Protein AF-0000000076384650 (afdb_homodimer)

Secondary structure (DSSP, 8-state):
------------TT--SS-TT--TT---EEEEEEE-STTT-HHHHHHHHHHHHHHHHHHT-STTS-EEEEEEESSS-EEEE-TTT--SHHHHHHHHHT-----S---HHHHHHHIIIIISSGGGT--TTSPEEEEEEEES--SS--HHHHHHHHHTTEEEEEEEESPPPGGGGGG-S-TTHHHHHSSS-SSTTEEEES-GGGGGGGHHHHHHHHT-GGG-GGG--TTTSEEEEEEEE--TTT-HHHHHHHHHHHHHHHHTS--SSSS-EEEEEEESSSEEEEE-TTT--SHHHHHHHHHTPPP------HHHHHHHIIIIIGGG--S-PEEEEEEEESS--SS--HHHHHHHHHTTEEEEEEEETT--HHHHHHHSPSSHHHHEEEESSGGGGGGGHHHHHHHHHHHHHHHH-/------------TT--SS-TT--TT---EEEEEEE-STTT-HHHHHHHHHHHHHHHHHHT-STTS-EEEEEEESSS-EEEE-TTT--SHHHHHHHHHT-----S---HHHHHHHIIIIISSGGGT--TTSPEEEEEEEES--SS--HHHHHHHHHTTEEEEEEEESPPPGGGGGG-S-TTHHHHHSSS-SSTTEEEES-GGGGGGGHHHHHHHHT-GGG-GGG--TTTSEEEEEEEE--TTT-HHHHHHHHHHHHHHHHTS--SSSS-EEEEEEESSSEEEEE-TTT--SHHHHHHHHHTPPP------HHHHHHHHHHHTGGG--S-PEEEEEEEESS--SS--HHHHHHHHHTTEEEEEEEETT--HHHHHHHSPSSHHHHEEEESSGGGGGGGHHHHHHHHHHHHHHHH-

pLDDT: mean 90.86, std 14.15, range [21.88, 98.81]

Foldseek 3Di:
DDDDPDPPDDDPPPDDPPPVLADPAFFAAEEEEQELAPVCDQVLSVLRLVLVLLLLSRQQFAPRHYFYFYWYFAPAIDGQAFRPQDRGSVRVNVSSVPDDRDHHFRAVQRNLQCCLPPRCDVVRPHDAQHAAEYEYEDEAAHQDDNQVSQVSCLVSLYAYAYEYEAHDDPVCVVNHPDPCNRVSRGNHDPCLRYHYHNHSVPCNVCSSSVSNSRRPPLPSVSNDALQFQEAEEEEEELAQVCDDVLSQLVLVLVLLLLVRHAQAQRGYFYWYWYDAVHIDTLDARNPQRHSVSVNVSSNPDDRDYHHAAQQVSLQCCLCPHVVPDDDPGQAEYEYEEAEDHPDDNLVSLVVSVVSRYAYAYEYEAHYDQVSQLSNGDPPSVQRYYYDNHSNCSNVCSVSNSVSSRVVVVVVVD/DDDDPDPPPDDPPPDDPPPVLADPAFFAEEEEEQELAPVCDQVLSVLRLVLVLLLLVRQQFAPRHYFYFYWYFAPAIDGQAFRPQDRGSVRVNVSSVPDDRDHHFRAVQRNLQCCLPPRCDVVRPHDAQHAAEYEYEDEAAHQDDNQVSQVSCLVSLYAYAYEYEAYDDPVCVVNHPDPCNRVSRGNDPPPLRYHYHNHSVPCNVCSSSVSNSRRPPLPSVSNDALQFQEAEEEEEELAQVCDDVLSQLVLVLVLLLLVRHFQAQRGYFYWYWYDAVHIDTLDARNPQRHSVSRNVSSNPDDRDYHHAAQQVSLQCCLCPHVVPDDDPGQAEYEYEEAEDHPDQNLVSLVVSVVSRYAYAYEYEAHYDQVSQLSNGDPPSVQRYYYDNHSNCSNVCSVSNSVSSRVVVVVVVD

Organism: Callorhinchus milii (NCBI:txid7868)

Structure (mmCIF, N/CA/C/O backbone):
data_AF-0000000076384650-model_v1
#
loop_
_entity.id
_entity.type
_entity.pdbx_description
1 polymer 'Coagulation factor C homolog, cochlin (Limulus polyphemus)'
#
loop_
_atom_site.group_PDB
_atom_site.id
_atom_site.type_symbol
_atom_site.label_atom_id
_atom_site.label_alt_id
_atom_site.label_comp_id
_atom_site.label_asym_id
_atom_site.label_entity_id
_atom_site.label_seq_id
_atom_site.pdbx_PDB_ins_code
_atom_site.Cartn_x
_atom_site.Cartn_y
_atom_site.Cartn_z
_atom_site.occupancy
_atom_site.B_iso_or_equiv
_atom_site.auth_seq_id
_atom_site.auth_comp_id
_atom_site.auth_asym_id
_atom_site.auth_atom_id
_atom_site.pdbx_PDB_model_num
ATOM 1 N N . VAL A 1 1 ? -8.922 -5.926 28.75 1 22.59 1 VAL A N 1
ATOM 2 C CA . VAL A 1 1 ? -8.664 -7.047 27.859 1 22.59 1 VAL A CA 1
ATOM 3 C C . VAL A 1 1 ? -9.578 -6.965 26.641 1 22.59 1 VAL A C 1
ATOM 5 O O . VAL A 1 1 ? -10.688 -7.504 26.656 1 22.59 1 VAL A O 1
ATOM 8 N N . SER A 1 2 ? -9.969 -5.828 26.141 1 23.39 2 SER A N 1
ATOM 9 C CA . SER A 1 2 ? -11.148 -5.551 25.312 1 23.39 2 SER A CA 1
ATOM 10 C C . SER A 1 2 ? -11.023 -6.191 23.938 1 23.39 2 SER A C 1
ATOM 12 O O . SER A 1 2 ? -9.953 -6.16 23.328 1 23.39 2 SER A O 1
ATOM 14 N N . GLY A 1 3 ? -11.875 -7.227 23.688 1 26.8 3 GLY A N 1
ATOM 15 C CA . GLY A 1 3 ? -11.961 -8.281 22.688 1 26.8 3 GLY A CA 1
ATOM 16 C C . GLY A 1 3 ? -11.953 -7.762 21.266 1 26.8 3 GLY A C 1
ATOM 17 O O . GLY A 1 3 ? -12.18 -6.57 21.031 1 26.8 3 GLY A O 1
ATOM 18 N N . PRO A 1 4 ? -11.25 -8.469 20.359 1 33.28 4 PRO A N 1
ATOM 19 C CA . PRO A 1 4 ? -10.906 -8.125 18.984 1 33.28 4 PRO A CA 1
ATOM 20 C C . PRO A 1 4 ? -12.133 -7.766 18.141 1 33.28 4 PRO A C 1
ATOM 22 O O . PRO A 1 4 ? -13.195 -8.383 18.297 1 33.28 4 PRO A O 1
ATOM 25 N N . PRO A 1 5 ? -12.367 -6.461 17.844 1 30.72 5 PRO A N 1
ATOM 26 C CA . PRO A 1 5 ? -13.609 -6.035 17.188 1 30.72 5 PRO A CA 1
ATOM 27 C C . PRO A 1 5 ? -13.992 -6.922 16.016 1 30.72 5 PRO A C 1
ATOM 29 O O . PRO A 1 5 ? -13.117 -7.492 15.352 1 30.72 5 PRO A O 1
ATOM 32 N N . ARG A 1 6 ? -15.258 -7.496 16.109 1 29.75 6 ARG A N 1
ATOM 33 C CA . ARG A 1 6 ? -15.938 -8.375 15.164 1 29.75 6 ARG A CA 1
ATOM 34 C C . ARG A 1 6 ? -15.93 -7.789 13.758 1 29.75 6 ARG A C 1
ATOM 36 O O . ARG A 1 6 ? -16.406 -6.676 13.539 1 29.75 6 ARG A O 1
ATOM 43 N N . ALA A 1 7 ? -15.141 -8.281 12.828 1 30.97 7 ALA A N 1
ATOM 44 C CA . ALA A 1 7 ? -15.117 -7.906 11.414 1 30.97 7 ALA A CA 1
ATOM 45 C C . ALA A 1 7 ? -16.484 -8.117 10.766 1 30.97 7 ALA A C 1
ATOM 47 O O . ALA A 1 7 ? -17 -9.234 10.75 1 30.97 7 ALA A O 1
ATOM 48 N N . THR A 1 8 ? -17.453 -7.16 10.906 1 28.23 8 THR A N 1
ATOM 49 C CA . THR A 1 8 ? -18.75 -7.281 10.242 1 28.23 8 THR A CA 1
ATOM 50 C C . THR A 1 8 ? -18.578 -7.645 8.773 1 28.23 8 THR A C 1
ATOM 52 O O . THR A 1 8 ? -17.938 -6.902 8.016 1 28.23 8 THR A O 1
ATOM 55 N N . ALA A 1 9 ? -18.812 -8.93 8.422 1 28.58 9 ALA A N 1
ATOM 56 C CA . ALA A 1 9 ? -18.828 -9.547 7.102 1 28.58 9 ALA A CA 1
ATOM 57 C C . ALA A 1 9 ? -19.859 -8.867 6.199 1 28.58 9 ALA A C 1
ATOM 59 O O . ALA A 1 9 ? -21.031 -8.742 6.566 1 28.58 9 ALA A O 1
ATOM 60 N N . ILE A 1 10 ? -19.516 -8.023 5.383 1 30.42 10 ILE A N 1
ATOM 61 C CA . ILE A 1 10 ? -20.406 -7.484 4.367 1 30.42 10 ILE A CA 1
ATOM 62 C C . ILE A 1 10 ? -21.016 -8.625 3.553 1 30.42 10 ILE A C 1
ATOM 64 O O . ILE A 1 10 ? -20.297 -9.547 3.145 1 30.42 10 ILE A O 1
ATOM 68 N N . PRO A 1 11 ? -22.297 -8.844 3.621 1 28.38 11 PRO A N 1
ATOM 69 C CA . PRO A 1 11 ? -23.031 -9.859 2.861 1 28.38 11 PRO A CA 1
ATOM 70 C C . PRO A 1 11 ? -22.688 -9.844 1.374 1 28.38 11 PRO A C 1
ATOM 72 O O . PRO A 1 11 ? -22.656 -8.781 0.75 1 28.38 11 PRO A O 1
ATOM 75 N N . ALA A 1 12 ? -21.953 -10.883 0.945 1 33.44 12 ALA A N 1
ATOM 76 C CA . ALA A 1 12 ? -21.656 -11.242 -0.438 1 33.44 12 ALA A CA 1
ATOM 77 C C . ALA A 1 12 ? -22.938 -11.492 -1.233 1 33.44 12 ALA A C 1
ATOM 79 O O . ALA A 1 12 ? -23.172 -12.609 -1.703 1 33.44 12 ALA A O 1
ATOM 80 N N . SER A 1 13 ? -24.125 -11.008 -0.927 1 30.19 13 SER A N 1
ATOM 81 C CA . SER A 1 13 ? -25.312 -11.578 -1.545 1 30.19 13 SER A CA 1
ATOM 82 C C . SER A 1 13 ? -25.219 -11.547 -3.066 1 30.19 13 SER A C 1
ATOM 84 O O . SER A 1 13 ? -25.734 -12.438 -3.746 1 30.19 13 SER A O 1
ATOM 86 N N . GLY A 1 14 ? -25.156 -10.336 -3.701 1 33.91 14 GLY A N 1
ATOM 87 C CA . GLY A 1 14 ? -25.703 -10.328 -5.051 1 33.91 14 GLY A CA 1
ATOM 88 C C . GLY A 1 14 ? -24.812 -11.039 -6.051 1 33.91 14 GLY A C 1
ATOM 89 O O . GLY A 1 14 ? -24.328 -10.43 -7.004 1 33.91 14 GLY A O 1
ATOM 90 N N . LEU A 1 15 ? -23.984 -11.922 -5.625 1 34.22 15 LEU A N 1
ATOM 91 C CA . LEU A 1 15 ? -23.031 -12.508 -6.555 1 34.22 15 LEU A CA 1
ATOM 92 C C . LEU A 1 15 ? -23.75 -13.141 -7.746 1 34.22 15 LEU A C 1
ATOM 94 O O . LEU A 1 15 ? -24.703 -13.891 -7.57 1 34.22 15 LEU A O 1
ATOM 98 N N . LEU A 1 16 ? -23.391 -12.703 -8.992 1 35.47 16 LEU A N 1
ATOM 99 C CA . LEU A 1 16 ? -23.734 -12.953 -10.391 1 35.47 16 LEU A CA 1
ATOM 100 C C . LEU A 1 16 ? -23.547 -14.43 -10.734 1 35.47 16 LEU A C 1
ATOM 102 O O . LEU A 1 16 ? -22.438 -14.961 -10.641 1 35.47 16 LEU A O 1
ATOM 106 N N . GLU A 1 17 ? -24.406 -15.281 -10.477 1 38.84 17 GLU A N 1
ATOM 107 C CA . GLU A 1 17 ? -24.484 -16.656 -10.961 1 38.84 17 GLU A CA 1
ATOM 108 C C . GLU A 1 17 ? -23.797 -16.797 -12.32 1 38.84 17 GLU A C 1
ATOM 110 O O . GLU A 1 17 ? -23 -17.703 -12.531 1 38.84 17 GLU A O 1
ATOM 115 N N . ASN A 1 18 ? -24.484 -16.281 -13.383 1 39.75 18 ASN A N 1
ATOM 116 C CA . ASN A 1 18 ? -24.156 -16.484 -14.789 1 39.75 18 ASN A CA 1
ATOM 117 C C . ASN A 1 18 ? -23.062 -15.523 -15.25 1 39.75 18 ASN A C 1
ATOM 119 O O . ASN A 1 18 ? -23.328 -14.484 -15.844 1 39.75 18 ASN A O 1
ATOM 123 N N . ASN A 1 19 ? -21.984 -15.289 -14.586 1 48.19 19 ASN A N 1
ATOM 124 C CA . ASN A 1 19 ? -20.953 -14.32 -14.953 1 48.19 19 ASN A CA 1
ATOM 125 C C . ASN A 1 19 ? -20.281 -14.703 -16.266 1 48.19 19 ASN A C 1
ATOM 127 O O . ASN A 1 19 ? -19.609 -15.734 -16.359 1 48.19 19 ASN A O 1
ATOM 131 N N . PRO A 1 20 ? -20.578 -14.242 -17.375 1 50.03 20 PRO A N 1
ATOM 132 C CA . PRO A 1 20 ? -19.984 -14.477 -18.688 1 50.03 20 PRO A CA 1
ATOM 133 C C . PRO A 1 20 ? -18.469 -14.562 -18.641 1 50.03 20 PRO A C 1
ATOM 135 O O . PRO A 1 20 ? -17.844 -14.977 -19.625 1 50.03 20 PRO A O 1
ATOM 138 N N . PHE A 1 21 ? -17.906 -14.234 -17.578 1 59.03 21 PHE A N 1
ATOM 139 C CA . PHE A 1 21 ? -16.453 -14.172 -17.578 1 59.03 21 PHE A CA 1
ATOM 140 C C . PHE A 1 21 ? -15.867 -15.383 -16.859 1 59.03 21 PHE A C 1
ATOM 142 O O . PHE A 1 21 ? -14.68 -15.406 -16.531 1 59.03 21 PHE A O 1
ATOM 149 N N . SER A 1 22 ? -16.594 -16.391 -16.609 1 67 22 SER A N 1
ATOM 150 C CA . SER A 1 22 ? -16.109 -17.594 -15.938 1 67 22 SER A CA 1
ATOM 151 C C . SER A 1 22 ? -15.188 -18.406 -16.859 1 67 22 SER A C 1
ATOM 153 O O . SER A 1 22 ? -15.383 -18.438 -18.062 1 67 22 SER A O 1
ATOM 155 N N . ILE A 1 23 ? -14.016 -18.688 -16.266 1 74.88 23 ILE A N 1
ATOM 156 C CA . ILE A 1 23 ? -13.086 -19.562 -16.969 1 74.88 23 ILE A CA 1
ATOM 157 C C . ILE A 1 23 ? -13.719 -20.953 -17.156 1 74.88 23 ILE A C 1
ATOM 159 O O . ILE A 1 23 ? -14.133 -21.578 -16.188 1 74.88 23 ILE A O 1
ATOM 163 N N . THR A 1 24 ? -14.078 -21.234 -18.391 1 72.69 24 THR A N 1
ATOM 164 C CA . THR A 1 24 ? -14.656 -22.531 -18.703 1 72.69 24 THR A CA 1
ATOM 165 C C . THR A 1 24 ? -13.586 -23.609 -18.734 1 72.69 24 THR A C 1
ATOM 167 O O . THR A 1 24 ? -12.461 -23.359 -19.188 1 72.69 24 THR A O 1
ATOM 170 N N . ASP A 1 25 ? -13.781 -24.797 -18.031 1 79.31 25 ASP A N 1
ATOM 171 C CA . ASP A 1 25 ? -13.039 -26.047 -18.125 1 79.31 25 ASP A CA 1
ATOM 172 C C . ASP A 1 25 ? -11.711 -25.953 -17.375 1 79.31 25 ASP A C 1
ATOM 174 O O . ASP A 1 25 ? -10.68 -26.453 -17.859 1 79.31 25 ASP A O 1
ATOM 178 N N . CYS A 1 26 ? -11.609 -25.266 -16.344 1 89.44 26 CYS A N 1
ATOM 179 C CA . CYS A 1 26 ? -10.43 -25.25 -15.492 1 89.44 26 CYS A CA 1
ATOM 180 C C . CYS A 1 26 ? -10.336 -26.531 -14.664 1 89.44 26 CYS A C 1
ATOM 182 O O . CYS A 1 26 ? -11.273 -26.875 -13.945 1 89.44 26 CYS A O 1
ATOM 184 N N . LYS A 1 27 ? -9.211 -27.25 -14.867 1 89 27 LYS A N 1
ATOM 185 C CA . LYS A 1 27 ? -8.977 -28.453 -14.094 1 89 27 LYS A CA 1
ATOM 186 C C . LYS A 1 27 ? -7.586 -28.438 -13.461 1 89 27 LYS A C 1
ATOM 188 O O . LYS A 1 27 ? -6.59 -28.734 -14.125 1 89 27 LYS A O 1
ATOM 193 N N . ALA A 1 28 ? -7.535 -28.078 -12.219 1 93.69 28 ALA A N 1
ATOM 194 C CA . ALA A 1 28 ? -6.266 -28 -11.5 1 93.69 28 ALA A CA 1
ATOM 195 C C . ALA A 1 28 ? -6.484 -28.031 -9.992 1 93.69 28 ALA A C 1
ATOM 197 O O . ALA A 1 28 ? -7.59 -27.766 -9.516 1 93.69 28 ALA A O 1
ATOM 198 N N . ASP A 1 29 ? -5.547 -28.516 -9.312 1 95.94 29 ASP A N 1
ATOM 199 C CA . ASP A 1 29 ? -5.477 -28.359 -7.863 1 95.94 29 ASP A CA 1
ATOM 200 C C . ASP A 1 29 ? -4.645 -27.141 -7.484 1 95.94 29 ASP A C 1
ATOM 202 O O . ASP A 1 29 ? -3.418 -27.156 -7.605 1 95.94 29 ASP A O 1
ATOM 206 N N . ILE A 1 30 ? -5.312 -26.109 -6.977 1 97.81 30 ILE A N 1
ATOM 207 C CA . ILE A 1 30 ? -4.703 -24.797 -6.836 1 97.81 30 ILE A CA 1
ATOM 208 C C . ILE A 1 30 ? -4.559 -24.438 -5.355 1 97.81 30 ILE A C 1
ATOM 210 O O . ILE A 1 30 ? -5.512 -24.594 -4.582 1 97.81 30 ILE A O 1
ATOM 214 N N . VAL A 1 31 ? -3.385 -24 -4.992 1 98.62 31 VAL A N 1
ATOM 215 C CA . VAL A 1 31 ? -3.16 -23.516 -3.633 1 98.62 31 VAL A CA 1
ATOM 216 C C . VAL A 1 31 ? -2.682 -22.062 -3.672 1 98.62 31 VAL A C 1
ATOM 218 O O . VAL A 1 31 ? -1.739 -21.734 -4.395 1 98.62 31 VAL A O 1
ATOM 221 N N . PHE A 1 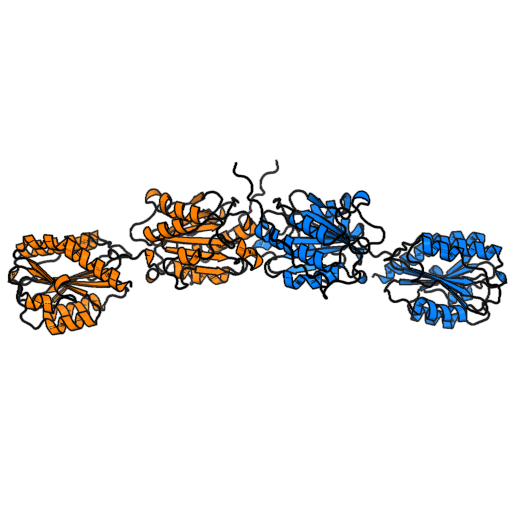32 ? -3.332 -21.234 -2.932 1 98.75 32 PHE A N 1
ATOM 222 C CA . PHE A 1 32 ? -2.885 -19.859 -2.766 1 98.75 32 PHE A CA 1
ATOM 223 C C . PHE A 1 32 ? -2.012 -19.719 -1.525 1 98.75 32 PHE A C 1
ATOM 225 O O . PHE A 1 32 ? -2.402 -20.141 -0.434 1 98.75 32 PHE A O 1
ATOM 232 N N . LEU A 1 33 ? -0.838 -19.188 -1.719 1 98.75 33 LEU A N 1
ATOM 233 C CA . LEU A 1 33 ? -0.004 -18.766 -0.601 1 98.75 33 LEU A CA 1
ATOM 234 C C . LEU A 1 33 ? -0.194 -17.281 -0.317 1 98.75 33 LEU A C 1
ATOM 236 O O . LEU A 1 33 ? 0.349 -16.438 -1.031 1 98.75 33 LEU A O 1
ATOM 240 N N . LEU A 1 34 ? -0.837 -16.953 0.786 1 98.38 34 LEU A N 1
ATOM 241 C CA . LEU A 1 34 ? -1.164 -15.57 1.128 1 98.38 34 LEU A CA 1
ATOM 242 C C . LEU A 1 34 ? -0.093 -14.961 2.029 1 98.38 34 LEU A C 1
ATOM 244 O O . LEU A 1 34 ? 0.308 -15.57 3.021 1 98.38 34 LEU A O 1
ATOM 248 N N . ASP A 1 35 ? 0.331 -13.812 1.703 1 97.69 35 ASP A N 1
ATOM 249 C CA . ASP A 1 35 ? 1.256 -13.086 2.564 1 97.69 35 ASP A CA 1
ATOM 250 C C . ASP A 1 35 ? 0.547 -12.562 3.811 1 97.69 35 ASP A C 1
ATOM 252 O O . ASP A 1 35 ? -0.283 -11.648 3.723 1 97.69 35 ASP A O 1
ATOM 256 N N . GLY A 1 36 ? 0.803 -13.102 4.922 1 96.88 36 GLY A N 1
ATOM 257 C CA . GLY A 1 36 ? 0.256 -12.633 6.188 1 96.88 36 GLY A CA 1
ATOM 258 C C . GLY A 1 36 ? 1.292 -11.977 7.078 1 96.88 36 GLY A C 1
ATOM 259 O O . GLY A 1 36 ? 1.15 -11.977 8.305 1 96.88 36 GLY A O 1
ATOM 260 N N . SER A 1 37 ? 2.336 -11.469 6.488 1 94.12 37 SER A N 1
ATOM 261 C CA . SER A 1 37 ? 3.447 -10.922 7.258 1 94.12 37 SER A CA 1
ATOM 262 C C . SER A 1 37 ? 3.121 -9.531 7.781 1 94.12 37 SER A C 1
ATOM 264 O O . SER A 1 37 ? 2.221 -8.859 7.266 1 94.12 37 SER A O 1
ATOM 266 N N . TRP A 1 38 ? 3.908 -9.039 8.758 1 92.75 38 TRP A N 1
ATOM 267 C CA . TRP A 1 38 ? 3.746 -7.719 9.352 1 92.75 38 TRP A CA 1
ATOM 268 C C . TRP A 1 38 ? 3.984 -6.621 8.32 1 92.75 38 TRP A C 1
ATOM 270 O O . TRP A 1 38 ? 3.402 -5.539 8.414 1 92.75 38 TRP A O 1
ATOM 280 N N . ASN A 1 39 ? 4.762 -6.914 7.352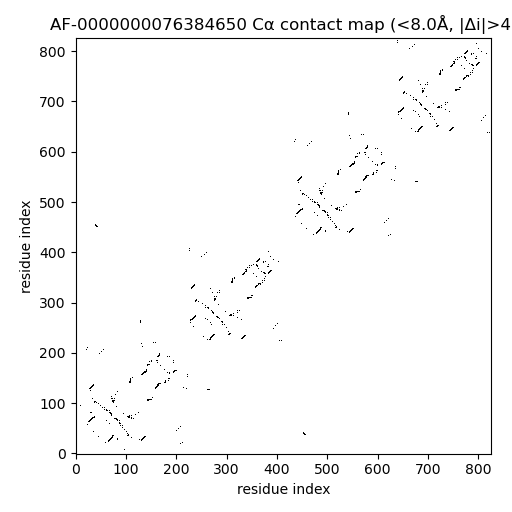 1 92.56 39 ASN A N 1
ATOM 281 C CA . ASN A 1 39 ? 5.082 -5.914 6.336 1 92.56 39 ASN A CA 1
ATOM 282 C C . ASN A 1 39 ? 3.834 -5.477 5.574 1 92.56 39 ASN A C 1
ATOM 284 O O . ASN A 1 39 ? 3.73 -4.32 5.16 1 92.56 39 ASN A O 1
ATOM 288 N N . LEU A 1 40 ? 2.957 -6.348 5.359 1 94 40 LEU A N 1
ATOM 289 C CA . LEU A 1 40 ? 1.764 -6.105 4.555 1 94 40 LEU A CA 1
ATOM 290 C C . LEU A 1 40 ? 0.758 -5.25 5.316 1 94 40 LEU A C 1
ATOM 292 O O . LEU A 1 40 ? 0.213 -4.289 4.77 1 94 40 LEU A O 1
ATOM 296 N N . GLY A 1 41 ? 0.573 -5.547 6.613 1 93.25 41 GLY A N 1
ATOM 297 C CA . GLY A 1 41 ? -0.459 -4.891 7.402 1 93.25 41 GLY A CA 1
ATOM 298 C C . GLY A 1 41 ? -1.84 -5.48 7.184 1 93.25 41 GLY A C 1
ATOM 299 O O . GLY A 1 41 ? -2.09 -6.129 6.164 1 93.25 41 GLY A O 1
ATOM 300 N N . LYS A 1 42 ? -2.727 -5.188 8.039 1 94.25 42 LYS A N 1
ATOM 301 C CA . LYS A 1 42 ? -4.043 -5.816 8.078 1 94.25 42 LYS A CA 1
ATOM 302 C C . LYS A 1 42 ? -4.91 -5.348 6.914 1 94.25 42 LYS A C 1
ATOM 304 O O . LYS A 1 42 ? -5.684 -6.125 6.355 1 94.25 42 LYS A O 1
ATOM 309 N N . ARG A 1 43 ? -4.859 -4.121 6.629 1 94.25 43 ARG A N 1
ATOM 310 C CA . ARG A 1 43 ? -5.703 -3.602 5.559 1 94.25 43 ARG A CA 1
ATOM 311 C C . ARG A 1 43 ? -5.363 -4.254 4.227 1 94.25 43 ARG A C 1
ATOM 313 O O . ARG A 1 43 ? -6.25 -4.73 3.516 1 94.25 43 ARG A O 1
ATOM 320 N N . ARG A 1 44 ? -4.086 -4.262 3.865 1 95.81 44 ARG A N 1
ATOM 321 C CA . ARG A 1 44 ? -3.664 -4.871 2.607 1 95.81 44 ARG A CA 1
ATOM 322 C C . ARG A 1 44 ? -3.895 -6.375 2.627 1 95.81 44 ARG A C 1
ATOM 324 O O . ARG A 1 44 ? -4.191 -6.977 1.591 1 95.81 44 ARG A O 1
ATOM 331 N N . PHE A 1 45 ? -3.799 -6.965 3.812 1 97.44 45 PHE A N 1
ATOM 332 C CA . PHE A 1 45 ? -4.148 -8.375 3.938 1 97.44 45 PHE A CA 1
ATOM 333 C C . PHE A 1 45 ? -5.598 -8.609 3.529 1 97.44 45 PHE A C 1
ATOM 335 O O . PHE A 1 45 ? -5.902 -9.578 2.832 1 97.44 45 PHE A O 1
ATOM 342 N N . ASN A 1 46 ? -6.41 -7.727 3.959 1 95.75 46 ASN A N 1
ATOM 343 C CA . ASN A 1 46 ? -7.812 -7.844 3.58 1 95.75 46 ASN A CA 1
ATOM 344 C C . ASN A 1 46 ? -8.008 -7.613 2.086 1 95.75 46 ASN A C 1
ATOM 346 O O . ASN A 1 46 ? -8.867 -8.242 1.464 1 95.75 46 ASN A O 1
ATOM 350 N N . LEU A 1 47 ? -7.328 -6.684 1.549 1 95.06 47 LEU A N 1
ATOM 351 C CA . LEU A 1 47 ? -7.371 -6.488 0.104 1 95.06 47 LEU A CA 1
ATOM 352 C C . LEU A 1 47 ? -6.926 -7.746 -0.632 1 95.06 47 LEU A C 1
ATOM 354 O O . LEU A 1 47 ? -7.516 -8.117 -1.649 1 95.06 47 LEU A O 1
ATOM 358 N N . GLN A 1 48 ? -5.859 -8.359 -0.147 1 97 48 GLN A N 1
ATOM 359 C CA . GLN A 1 48 ? -5.352 -9.617 -0.688 1 97 48 GLN A CA 1
ATOM 360 C C . GLN A 1 48 ? -6.422 -10.703 -0.661 1 97 48 GLN A C 1
ATOM 362 O O . GLN A 1 48 ? -6.625 -11.406 -1.652 1 97 48 GLN A O 1
ATOM 367 N N . LYS A 1 49 ? -7.062 -10.859 0.475 1 97.31 49 LYS A N 1
ATOM 368 C CA . LYS A 1 49 ? -8.141 -11.836 0.601 1 97.31 49 LYS A CA 1
ATOM 369 C C . LYS A 1 49 ? -9.234 -11.578 -0.436 1 97.31 49 LYS A C 1
ATOM 371 O O . LYS A 1 49 ? -9.695 -12.516 -1.097 1 97.31 49 LYS A O 1
ATOM 376 N N . ASN A 1 50 ? -9.625 -10.312 -0.542 1 95.94 50 ASN A N 1
ATOM 377 C CA . ASN A 1 50 ? -10.672 -9.953 -1.492 1 95.94 50 ASN A CA 1
ATOM 378 C C . ASN A 1 50 ? -10.258 -10.281 -2.926 1 95.94 50 ASN A C 1
ATOM 380 O O . ASN A 1 50 ? -11.094 -10.688 -3.736 1 95.94 50 ASN A O 1
ATOM 384 N N . PHE A 1 51 ? -9.078 -10.047 -3.219 1 96.56 51 PHE A N 1
ATOM 385 C CA . PHE A 1 51 ? -8.547 -10.375 -4.535 1 96.56 51 PHE A CA 1
ATOM 386 C C . PHE A 1 51 ? -8.703 -11.859 -4.828 1 96.56 51 PHE A C 1
ATOM 388 O O . PHE A 1 51 ? -9.18 -12.242 -5.902 1 96.56 51 PHE A O 1
ATOM 395 N N . VAL A 1 52 ? -8.297 -12.758 -3.92 1 97.75 52 VAL A N 1
ATOM 396 C CA . VAL A 1 52 ? -8.375 -14.203 -4.098 1 97.75 52 VAL A CA 1
ATOM 397 C C . VAL A 1 52 ? -9.836 -14.641 -4.164 1 97.75 52 VAL A C 1
ATOM 399 O O . VAL A 1 52 ? -10.18 -15.578 -4.895 1 97.75 52 VAL A O 1
ATOM 402 N N . ILE A 1 53 ? -10.68 -13.992 -3.369 1 97.25 53 ILE A N 1
ATOM 403 C CA . ILE A 1 53 ? -12.109 -14.273 -3.408 1 97.25 53 ILE A CA 1
ATOM 404 C C . ILE A 1 53 ? -12.641 -14.055 -4.82 1 97.25 53 ILE A C 1
ATOM 406 O O . ILE A 1 53 ? -13.383 -14.883 -5.348 1 97.25 53 ILE A O 1
ATOM 410 N N . ARG A 1 54 ? -12.281 -12.984 -5.41 1 95.69 54 ARG A N 1
ATOM 411 C CA . ARG A 1 54 ? -12.734 -12.664 -6.762 1 95.69 54 ARG A CA 1
ATOM 412 C C . ARG A 1 54 ? -12.195 -13.68 -7.77 1 95.69 54 ARG A C 1
ATOM 414 O O . ARG A 1 54 ? -12.898 -14.055 -8.711 1 95.69 54 ARG A O 1
ATOM 421 N N . ILE A 1 55 ? -10.969 -14.102 -7.621 1 96.12 55 ILE A N 1
ATOM 422 C CA . ILE A 1 55 ? -10.414 -15.133 -8.484 1 96.12 55 ILE A CA 1
ATOM 423 C C . ILE A 1 55 ? -11.211 -16.422 -8.32 1 96.12 55 ILE A C 1
ATOM 425 O O . ILE A 1 55 ? -11.562 -17.078 -9.312 1 96.12 55 ILE A O 1
ATOM 429 N N . ALA A 1 56 ? -11.461 -16.797 -7.066 1 95.94 56 ALA A N 1
ATOM 430 C CA . ALA A 1 56 ? -12.219 -18.016 -6.785 1 95.94 56 ALA A CA 1
ATOM 431 C C . ALA A 1 56 ? -13.578 -17.984 -7.469 1 95.94 56 ALA A C 1
ATOM 433 O O . ALA A 1 56 ? -14.078 -19.016 -7.918 1 95.94 56 ALA A O 1
ATOM 434 N N . GLN A 1 57 ? -14.125 -16.828 -7.559 1 94.25 57 GLN A N 1
ATOM 435 C CA . GLN A 1 57 ? -15.422 -16.672 -8.211 1 94.25 57 GLN A CA 1
ATOM 436 C C . GLN A 1 57 ? -15.32 -16.922 -9.711 1 94.25 57 GLN A C 1
ATOM 438 O O . GLN A 1 57 ? -16.281 -17.375 -10.336 1 94.25 57 GLN A O 1
ATOM 443 N N . LEU A 1 58 ? -14.188 -16.688 -10.258 1 93.75 58 LEU A N 1
ATOM 444 C CA . LEU A 1 58 ? -13.984 -16.828 -11.695 1 93.75 58 LEU A CA 1
ATOM 445 C C . LEU A 1 58 ? -13.664 -18.266 -12.062 1 93.75 58 LEU A C 1
ATOM 447 O O . LEU A 1 58 ? -13.836 -18.672 -13.219 1 93.75 58 LEU A O 1
ATOM 451 N N . LEU A 1 59 ? -13.117 -19.109 -11.234 1 93.5 59 LEU A N 1
ATOM 452 C CA . LEU A 1 59 ? -12.516 -20.406 -11.539 1 93.5 59 LEU A CA 1
ATOM 453 C C . LEU A 1 59 ? -13.586 -21.484 -11.688 1 93.5 59 LEU A C 1
ATOM 455 O O . LEU A 1 59 ? -13.344 -22.531 -12.305 1 93.5 59 LEU A O 1
ATOM 459 N N . GLY A 1 60 ? -14.812 -21.328 -11.25 1 90.81 60 GLY A N 1
ATOM 460 C CA . GLY A 1 60 ? -15.789 -22.406 -11.273 1 90.81 60 GLY A CA 1
ATOM 461 C C . GLY A 1 60 ? -15.383 -23.609 -10.43 1 90.81 60 GLY A C 1
ATOM 462 O O . GLY A 1 60 ? -15.281 -24.719 -10.938 1 90.81 60 GLY A O 1
ATOM 463 N N . ILE A 1 61 ? -15.18 -23.484 -9.219 1 95.38 61 ILE A N 1
ATOM 464 C CA . ILE A 1 61 ? -14.664 -24.469 -8.273 1 95.38 61 ILE A CA 1
ATOM 465 C C . ILE A 1 61 ? -15.672 -25.594 -8.094 1 95.38 61 ILE A C 1
ATOM 467 O O . ILE A 1 61 ? -16.875 -25.344 -7.93 1 95.38 61 ILE A O 1
ATOM 471 N N . GLY A 1 62 ? -15.094 -26.828 -8.18 1 93.31 62 GLY A N 1
ATOM 472 C CA . GLY A 1 62 ? -15.914 -28 -8.016 1 93.31 62 GLY A CA 1
ATOM 473 C C . GLY A 1 62 ? -15.148 -29.297 -8.188 1 93.31 62 GLY A C 1
ATOM 474 O O . GLY A 1 62 ? -13.992 -29.297 -8.625 1 93.31 62 GLY A O 1
ATOM 475 N N . PRO A 1 63 ? -15.758 -30.422 -7.914 1 90.31 63 PRO A N 1
ATOM 476 C CA . PRO A 1 63 ? -15.094 -31.734 -7.977 1 90.31 63 PRO A CA 1
ATOM 477 C C . PRO A 1 63 ? -14.586 -32.062 -9.383 1 90.31 63 PRO A C 1
ATOM 479 O O . PRO A 1 63 ? -13.57 -32.75 -9.523 1 90.31 63 PRO A O 1
ATOM 482 N N . GLU A 1 64 ? -15.305 -31.562 -10.398 1 87.56 64 GLU A N 1
ATOM 483 C CA . GLU A 1 64 ? -14.891 -31.844 -11.773 1 87.56 64 GLU A CA 1
ATOM 484 C C . GLU A 1 64 ? -14.078 -30.688 -12.344 1 87.56 64 GLU A C 1
ATOM 486 O O . GLU A 1 64 ? -13.672 -30.719 -13.508 1 87.56 64 GLU A O 1
ATOM 491 N N . GLY A 1 65 ? -13.961 -29.656 -11.539 1 91.69 65 GLY A N 1
ATOM 492 C CA . GLY A 1 65 ? -13.18 -28.484 -11.898 1 91.69 65 GLY A CA 1
ATOM 493 C C . GLY A 1 65 ? -11.992 -28.25 -10.992 1 91.69 65 GLY A C 1
ATOM 494 O O . GLY A 1 65 ? -11.406 -29.203 -10.469 1 91.69 65 GLY A O 1
ATOM 495 N N . PRO A 1 66 ? -11.594 -27.031 -10.883 1 95.44 66 PRO A N 1
ATOM 496 C CA . PRO A 1 66 ? -10.453 -26.766 -10 1 95.44 66 PRO A CA 1
ATOM 497 C C . PRO A 1 66 ? -10.82 -26.859 -8.523 1 95.44 66 PRO A C 1
ATOM 499 O O . PRO A 1 66 ? -11.953 -26.547 -8.141 1 95.44 66 PRO A O 1
ATOM 502 N N . LEU A 1 67 ? -9.938 -27.406 -7.773 1 97.06 67 LEU A N 1
ATOM 503 C CA . LEU A 1 67 ? -10.008 -27.328 -6.32 1 97.06 67 LEU A CA 1
ATOM 504 C C . LEU A 1 67 ? -9.016 -26.297 -5.785 1 97.06 67 LEU A C 1
ATOM 506 O O . LEU A 1 67 ? -7.969 -26.062 -6.391 1 97.06 67 LEU A O 1
ATOM 510 N N . VAL A 1 68 ? -9.469 -25.703 -4.656 1 98.12 68 VAL A N 1
ATOM 511 C CA . VAL A 1 68 ? -8.656 -24.609 -4.145 1 98.12 68 VAL A CA 1
ATOM 512 C C . VAL A 1 68 ? -8.336 -24.828 -2.672 1 98.12 68 VAL A C 1
ATOM 514 O O . VAL A 1 68 ? -9.188 -25.297 -1.908 1 98.12 68 VAL A O 1
ATOM 517 N N . GLY A 1 69 ? -7.07 -24.672 -2.311 1 98.56 69 GLY A N 1
ATOM 518 C CA . GLY A 1 69 ? -6.617 -24.594 -0.931 1 98.56 69 GLY A CA 1
ATOM 519 C C . GLY A 1 69 ? -5.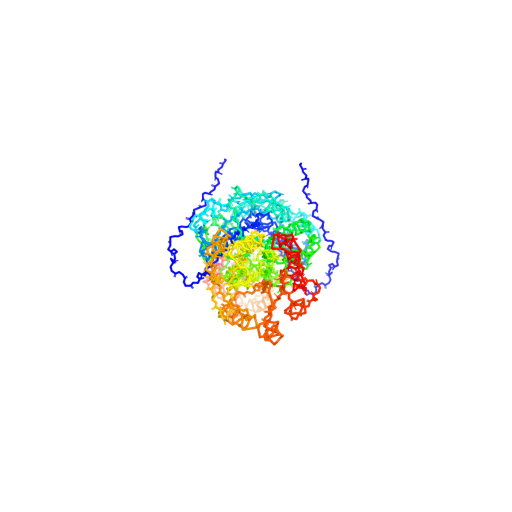855 -23.328 -0.617 1 98.56 69 GLY A C 1
ATOM 520 O O . GLY A 1 69 ? -5.668 -22.469 -1.491 1 98.56 69 GLY A O 1
ATOM 521 N N . MET A 1 70 ? -5.488 -23.203 0.688 1 98.75 70 MET A N 1
ATOM 522 C CA . MET A 1 70 ? -4.852 -21.938 1.065 1 98.75 70 MET A CA 1
ATOM 523 C C . MET A 1 70 ? -3.869 -22.156 2.211 1 98.75 70 MET A C 1
ATOM 525 O O . MET A 1 70 ? -4.168 -22.875 3.168 1 98.75 70 MET A O 1
ATOM 529 N N . VAL A 1 71 ? -2.727 -21.578 2.043 1 98.75 71 VAL A N 1
ATOM 530 C CA . VAL A 1 71 ? -1.691 -21.531 3.07 1 98.75 71 VAL A CA 1
ATOM 531 C C . VAL A 1 71 ? -1.295 -20.078 3.336 1 98.75 71 VAL A C 1
ATOM 533 O O . VAL A 1 71 ? -1.182 -19.281 2.404 1 98.75 71 VAL A O 1
ATOM 536 N N . GLN A 1 72 ? -1.185 -19.656 4.586 1 98.62 72 GLN A N 1
ATOM 537 C CA . GLN A 1 72 ? -0.778 -18.312 4.938 1 98.62 72 GLN A CA 1
ATOM 538 C C . GLN A 1 72 ? 0.71 -18.25 5.273 1 98.62 72 GLN A C 1
ATOM 540 O O . GLN A 1 72 ? 1.21 -19.062 6.047 1 98.62 72 GLN A O 1
ATOM 545 N N . ILE A 1 73 ? 1.397 -17.344 4.629 1 98.12 73 ILE A N 1
ATOM 546 C CA . ILE A 1 73 ? 2.828 -17.125 4.82 1 98.12 73 ILE A CA 1
ATOM 547 C C . ILE A 1 73 ? 3.062 -16.297 6.078 1 98.12 73 ILE A C 1
ATOM 549 O O . ILE A 1 73 ? 2.465 -15.227 6.242 1 98.12 73 ILE A O 1
ATOM 553 N N . SER A 1 74 ? 3.883 -16.719 6.953 1 96.38 74 SER A N 1
ATOM 554 C CA . SER A 1 74 ? 4.309 -16.047 8.18 1 96.38 74 SER A CA 1
ATOM 555 C C . SER A 1 74 ? 5.672 -16.547 8.641 1 96.38 74 SER A C 1
ATOM 557 O O . SER A 1 74 ? 6.531 -16.875 7.812 1 96.38 74 SER A O 1
ATOM 559 N N . ASP A 1 75 ? 5.949 -16.562 9.961 1 96.75 75 ASP A N 1
ATOM 560 C CA . ASP A 1 75 ? 7.164 -17.203 10.461 1 96.75 75 ASP A CA 1
ATOM 561 C C . ASP A 1 75 ? 7.164 -18.703 10.148 1 96.75 75 ASP A C 1
ATOM 563 O O . ASP A 1 75 ? 8.18 -19.25 9.695 1 96.75 75 ASP A O 1
ATOM 567 N N . ASN A 1 76 ? 6.027 -19.234 10.359 1 96.81 76 ASN A N 1
ATOM 568 C CA . ASN A 1 76 ? 5.715 -20.609 9.945 1 96.81 76 ASN A CA 1
ATOM 569 C C . ASN A 1 76 ? 4.426 -20.672 9.133 1 96.81 76 ASN A C 1
ATOM 571 O O . ASN A 1 76 ? 3.475 -19.938 9.414 1 96.81 76 ASN A O 1
ATOM 575 N N . PRO A 1 77 ? 4.531 -21.484 8.078 1 97.44 77 PRO A N 1
ATOM 576 C CA . PRO A 1 77 ? 3.318 -21.562 7.258 1 97.44 77 PRO A CA 1
ATOM 577 C C . PRO A 1 77 ? 2.123 -22.125 8.031 1 97.44 77 PRO A C 1
ATOM 579 O O . PRO A 1 77 ? 2.285 -23.016 8.867 1 97.44 77 PRO A O 1
ATOM 582 N N . LYS A 1 78 ? 0.999 -21.609 7.82 1 98.06 78 LYS A N 1
ATOM 583 C CA . LYS A 1 78 ? -0.241 -22.109 8.414 1 98.06 78 LYS A CA 1
ATOM 584 C C . LYS A 1 78 ? -1.191 -22.625 7.336 1 98.06 78 LYS A C 1
ATOM 586 O O . LYS A 1 78 ? -1.539 -21.906 6.402 1 98.06 78 LYS A O 1
ATOM 591 N N . ASN A 1 79 ? -1.572 -23.891 7.512 1 98.06 79 ASN A N 1
ATOM 592 C CA . ASN A 1 79 ? -2.617 -24.438 6.656 1 98.06 79 ASN A CA 1
ATOM 593 C C . ASN A 1 79 ? -3.986 -23.859 6.992 1 98.06 79 ASN A C 1
ATOM 595 O O . ASN A 1 79 ? -4.527 -24.109 8.07 1 98.06 79 ASN A O 1
ATOM 599 N N . GLU A 1 80 ? -4.539 -23.062 6.145 1 98.5 80 GLU A N 1
ATOM 600 C CA . GLU A 1 80 ? -5.848 -22.469 6.402 1 98.5 80 GLU A CA 1
ATOM 601 C C . GLU A 1 80 ? -6.973 -23.438 6.059 1 98.5 80 GLU A C 1
ATOM 603 O O . GLU A 1 80 ? -7.891 -23.641 6.855 1 98.5 80 GLU A O 1
ATOM 608 N N . PHE A 1 81 ? -6.969 -24.062 4.875 1 98.38 81 PHE A N 1
ATOM 609 C CA . PHE A 1 81 ? -7.891 -25.125 4.492 1 98.38 81 PHE A CA 1
ATOM 610 C C . PHE A 1 81 ? -7.344 -25.906 3.307 1 98.38 81 PHE A C 1
ATOM 612 O O . PHE A 1 81 ? -6.605 -25.359 2.48 1 98.38 81 PHE A O 1
ATOM 619 N N . ASN A 1 82 ? -7.711 -27.156 3.246 1 98.12 82 ASN A N 1
ATOM 620 C CA . ASN A 1 82 ? -7.199 -28.094 2.246 1 98.12 82 ASN A CA 1
ATOM 621 C C . ASN A 1 82 ? -8.07 -28.109 0.995 1 98.12 82 ASN A C 1
ATOM 623 O O . ASN A 1 82 ? -9.117 -27.453 0.954 1 98.12 82 ASN A O 1
ATOM 627 N N . LEU A 1 83 ? -7.629 -28.828 -0.003 1 97.94 83 LEU A N 1
ATOM 628 C CA . LEU A 1 83 ? -8.305 -28.906 -1.293 1 97.94 83 LEU A CA 1
ATOM 629 C C . LEU A 1 83 ? -9.68 -29.562 -1.15 1 97.94 83 LEU A C 1
ATOM 631 O O . LEU A 1 83 ? -10.625 -29.188 -1.843 1 97.94 83 LEU A O 1
ATOM 635 N N . LYS A 1 84 ? -9.812 -30.469 -0.205 1 95.75 84 LYS A N 1
ATOM 636 C CA . LYS A 1 84 ? -11.039 -31.266 -0.123 1 95.75 84 LYS A CA 1
ATOM 637 C C . LYS A 1 84 ? -12.039 -30.625 0.836 1 95.75 84 LYS A C 1
ATOM 639 O O . LYS A 1 84 ? -13.18 -31.078 0.94 1 95.75 84 LYS A O 1
ATOM 644 N N . ASN A 1 85 ? -11.656 -29.625 1.572 1 96.38 85 ASN A N 1
ATOM 645 C CA . ASN A 1 85 ? -12.516 -29.016 2.582 1 96.38 85 ASN A CA 1
ATOM 646 C C . ASN A 1 85 ? -13.734 -28.344 1.949 1 96.38 85 ASN A C 1
ATOM 648 O O . ASN A 1 85 ? -14.836 -28.391 2.492 1 96.38 85 ASN A O 1
ATOM 652 N N . PHE A 1 86 ? -13.508 -27.625 0.84 1 96.12 86 PHE A N 1
ATOM 653 C CA . PHE A 1 86 ? -14.562 -26.875 0.164 1 96.12 86 PHE A CA 1
ATOM 654 C C . PHE A 1 86 ? -14.539 -27.141 -1.336 1 96.12 86 PHE A C 1
ATOM 656 O O . PHE A 1 86 ? -13.539 -26.875 -2.004 1 96.12 86 PHE A O 1
ATOM 663 N N . THR A 1 87 ? -15.641 -27.641 -1.883 1 94.75 87 THR A N 1
ATOM 664 C CA . THR A 1 87 ? -15.672 -28.031 -3.287 1 94.75 87 THR A CA 1
ATOM 665 C C . THR A 1 87 ? -16.641 -27.156 -4.074 1 94.75 87 THR A C 1
ATOM 667 O O . THR A 1 87 ? -17.156 -27.562 -5.109 1 94.75 87 THR A O 1
ATOM 670 N N . THR A 1 88 ? -16.953 -26 -3.529 1 95.62 88 THR A N 1
ATOM 671 C CA . THR A 1 88 ? -17.75 -24.984 -4.211 1 95.62 88 THR A CA 1
ATOM 672 C C . THR A 1 88 ? -17.125 -23.609 -4.051 1 95.62 88 THR A C 1
ATOM 674 O O . THR A 1 88 ? -16.375 -23.359 -3.104 1 95.62 88 THR A O 1
ATOM 677 N N . SER A 1 89 ? -17.469 -22.766 -5 1 94.81 89 SER A N 1
ATOM 678 C CA . SER A 1 89 ? -16.969 -21.406 -4.906 1 94.81 89 SER A CA 1
ATOM 679 C C . SER A 1 89 ? -17.453 -20.719 -3.631 1 94.81 89 SER A C 1
ATOM 681 O O . SER A 1 89 ? -16.672 -20.016 -2.965 1 94.81 89 SER A O 1
ATOM 683 N N . LYS A 1 90 ? -18.672 -20.938 -3.273 1 96.62 90 LYS A N 1
ATOM 684 C CA . LYS A 1 90 ? -19.25 -20.344 -2.076 1 96.62 90 LYS A CA 1
ATOM 685 C C . LYS A 1 90 ? -18.516 -20.781 -0.821 1 96.62 90 LYS A C 1
ATOM 687 O O . LYS A 1 90 ? -18.234 -19.969 0.062 1 96.62 90 LYS A O 1
ATOM 692 N N . GLY A 1 91 ? -18.312 -22.094 -0.73 1 97.44 91 GLY A N 1
ATOM 693 C CA . GLY A 1 91 ? -17.578 -22.625 0.407 1 97.44 91 GLY A CA 1
ATOM 694 C C . GLY A 1 91 ? -16.172 -22.047 0.529 1 97.44 91 GLY A C 1
ATOM 695 O O . GLY A 1 91 ? -15.742 -21.672 1.623 1 97.44 91 GLY A O 1
ATOM 696 N N . VAL A 1 92 ? -15.477 -21.984 -0.6 1 98.06 92 VAL A N 1
ATOM 697 C CA . VAL A 1 92 ? -14.117 -21.453 -0.623 1 98.06 92 VAL A CA 1
ATOM 698 C C . VAL A 1 92 ? -14.125 -19.984 -0.229 1 98.06 92 VAL A C 1
ATOM 700 O O . VAL A 1 92 ? -13.281 -19.547 0.558 1 98.06 92 VAL A O 1
ATOM 703 N N . ILE A 1 93 ? -15.047 -19.234 -0.762 1 97.75 93 ILE A N 1
ATOM 704 C CA . ILE A 1 93 ? -15.164 -17.812 -0.481 1 97.75 93 ILE A CA 1
ATOM 705 C C . ILE A 1 93 ? -15.375 -17.594 1.017 1 97.75 93 ILE A C 1
ATOM 707 O O . ILE A 1 93 ? -14.711 -16.766 1.629 1 97.75 93 ILE A O 1
ATOM 711 N N . SER A 1 94 ? -16.266 -18.344 1.612 1 97.75 94 SER A N 1
ATOM 712 C CA . SER A 1 94 ? -16.531 -18.25 3.045 1 97.75 94 SER A CA 1
ATOM 713 C C . SER A 1 94 ? -15.289 -18.578 3.859 1 97.75 94 SER A C 1
ATOM 715 O O . SER A 1 94 ? -15.008 -17.922 4.867 1 97.75 94 SER A O 1
ATOM 717 N N . ALA A 1 95 ? -14.594 -19.609 3.434 1 98.25 95 ALA A N 1
ATOM 718 C CA . ALA A 1 95 ? -13.375 -20 4.129 1 98.25 95 ALA A CA 1
ATOM 719 C C . ALA A 1 95 ? -12.328 -18.891 4.09 1 98.25 95 ALA A C 1
ATOM 721 O O . ALA A 1 95 ? -11.648 -18.641 5.086 1 98.25 95 ALA A O 1
ATOM 722 N N . ILE A 1 96 ? -12.164 -18.25 2.918 1 98.44 96 ILE A N 1
ATOM 723 C CA . ILE A 1 96 ? -11.18 -17.188 2.76 1 98.44 96 ILE A CA 1
ATOM 724 C C . ILE A 1 96 ? -11.547 -16 3.666 1 98.44 96 ILE A C 1
ATOM 726 O O . ILE A 1 96 ? -10.672 -15.414 4.301 1 98.44 96 ILE A O 1
ATOM 730 N N . LYS A 1 97 ? -12.82 -15.672 3.734 1 96.88 97 LYS A N 1
ATOM 731 C CA . LYS A 1 97 ? -13.289 -14.555 4.551 1 96.88 97 LYS A CA 1
ATOM 732 C C . LYS A 1 97 ? -12.93 -14.758 6.02 1 96.88 97 LYS A C 1
ATOM 734 O O . LYS A 1 97 ? -12.695 -13.789 6.746 1 96.88 97 LYS A O 1
ATOM 739 N N . ASN A 1 98 ? -12.781 -16 6.453 1 96.81 98 ASN A N 1
ATOM 740 C CA . ASN A 1 98 ? -12.57 -16.312 7.859 1 96.81 98 ASN A CA 1
ATOM 741 C C . ASN A 1 98 ? -11.086 -16.406 8.203 1 96.81 98 ASN A C 1
ATOM 743 O O . ASN A 1 98 ? -10.719 -16.594 9.359 1 96.81 98 ASN A O 1
ATOM 747 N N . VAL A 1 99 ? -10.273 -16.297 7.188 1 97.75 99 VAL A N 1
ATOM 748 C CA . VAL A 1 99 ? -8.836 -16.344 7.441 1 97.75 99 VAL A CA 1
ATOM 749 C C . VAL A 1 99 ? -8.406 -15.078 8.18 1 97.75 99 VAL A C 1
ATOM 751 O O . VAL A 1 99 ? -8.797 -13.969 7.805 1 97.75 99 VAL A O 1
ATOM 754 N N . THR A 1 100 ? -7.613 -15.203 9.25 1 96.88 100 THR A N 1
ATOM 755 C CA . THR A 1 100 ? -7.203 -14.07 10.07 1 96.88 100 THR A CA 1
ATOM 756 C C . THR A 1 100 ? -5.734 -13.734 9.844 1 96.88 100 THR A C 1
ATOM 758 O O . THR A 1 100 ? -4.922 -14.625 9.578 1 96.88 100 THR A O 1
ATOM 761 N N . PHE A 1 101 ? -5.48 -12.508 10.008 1 95.88 101 PHE A N 1
ATOM 762 C CA . PHE A 1 101 ? -4.137 -11.969 9.836 1 95.88 101 PHE A CA 1
ATOM 763 C C . PHE A 1 101 ? -3.205 -12.469 10.93 1 95.88 101 PHE A C 1
ATOM 765 O O . PHE A 1 101 ? -3.469 -12.273 12.117 1 95.88 101 PHE A O 1
ATOM 772 N N . ARG A 1 102 ? -2.045 -12.992 10.617 1 94.25 102 ARG A N 1
ATOM 773 C CA . ARG A 1 102 ? -1.203 -13.672 11.594 1 94.25 102 ARG A CA 1
ATOM 774 C C . ARG A 1 102 ? 0.009 -12.828 11.961 1 94.25 102 ARG A C 1
ATOM 776 O O . ARG A 1 102 ? 0.454 -12.828 13.109 1 94.25 102 ARG A O 1
ATOM 783 N N . GLY A 1 103 ? 0.563 -12.18 10.977 1 93.12 103 GLY A N 1
ATOM 784 C CA . GLY A 1 103 ? 1.808 -11.461 11.203 1 93.12 103 GLY A CA 1
ATOM 785 C C . GLY A 1 103 ? 3.039 -12.328 11.023 1 93.12 103 GLY A C 1
ATOM 786 O O . GLY A 1 103 ? 2.938 -13.469 10.57 1 93.12 103 GLY A O 1
ATOM 787 N N . GLY A 1 104 ? 4.23 -11.727 11.281 1 94.19 104 GLY A N 1
ATOM 788 C CA . GLY A 1 104 ? 5.488 -12.438 11.148 1 94.19 104 GLY A CA 1
ATOM 789 C C . GLY A 1 104 ? 6.297 -12.008 9.938 1 94.19 104 GLY A C 1
ATOM 790 O O . GLY A 1 104 ? 6.168 -10.875 9.477 1 94.19 104 GLY A O 1
ATOM 791 N N . SER A 1 105 ? 7.184 -12.945 9.531 1 95.31 105 SER A N 1
ATOM 792 C CA . SER A 1 105 ? 8.039 -12.664 8.383 1 95.31 105 SER A CA 1
ATOM 793 C C . SER A 1 105 ? 7.457 -13.242 7.102 1 95.31 105 SER A C 1
ATOM 795 O O . SER A 1 105 ? 6.57 -14.102 7.148 1 95.31 105 SER A O 1
ATOM 797 N N . THR A 1 106 ? 7.906 -12.766 6.02 1 96.44 106 THR A N 1
ATOM 798 C CA . THR A 1 106 ? 7.438 -13.219 4.715 1 96.44 106 THR A CA 1
ATOM 799 C C . THR A 1 106 ? 8.25 -14.414 4.23 1 96.44 106 THR A C 1
ATOM 801 O O . THR A 1 106 ? 8.938 -14.328 3.211 1 96.44 106 THR A O 1
ATOM 804 N N . ASN A 1 107 ? 8.133 -15.531 4.879 1 97.44 107 ASN A N 1
ATOM 805 C CA . ASN A 1 107 ? 8.891 -16.734 4.531 1 97.44 107 ASN A CA 1
ATOM 806 C C . ASN A 1 107 ? 8.195 -17.531 3.439 1 97.44 107 ASN A C 1
ATOM 808 O O . ASN A 1 107 ? 7.641 -18.594 3.713 1 97.44 107 ASN A O 1
ATOM 812 N N . VAL A 1 108 ? 8.336 -17.078 2.258 1 98 108 VAL A N 1
ATOM 813 C CA . VAL A 1 108 ? 7.703 -17.703 1.102 1 98 108 VAL A CA 1
ATOM 814 C C . VAL A 1 108 ? 8.312 -19.078 0.857 1 98 108 VAL A C 1
ATOM 816 O O . VAL A 1 108 ? 7.602 -20.031 0.53 1 98 108 VAL A O 1
ATOM 819 N N . GLY A 1 109 ? 9.648 -19.203 0.972 1 97.62 109 GLY A N 1
ATOM 820 C CA . GLY A 1 109 ? 10.312 -20.484 0.786 1 97.62 109 GLY A CA 1
ATOM 821 C C . GLY A 1 109 ? 9.805 -21.562 1.717 1 97.62 109 GLY A C 1
ATOM 822 O O . GLY A 1 109 ? 9.484 -22.672 1.275 1 97.62 109 GLY A O 1
ATOM 823 N N . LYS A 1 110 ? 9.727 -21.219 2.98 1 97.69 110 LYS A N 1
ATOM 824 C CA . LYS A 1 110 ? 9.203 -22.156 3.967 1 97.69 110 LYS A CA 1
ATOM 825 C C . LYS A 1 110 ? 7.789 -22.594 3.613 1 97.69 110 LYS A C 1
ATOM 827 O O . LYS A 1 110 ? 7.445 -23.766 3.734 1 97.69 110 LYS A O 1
ATOM 832 N N . ALA A 1 111 ? 6.992 -21.672 3.221 1 98.44 111 ALA A N 1
ATOM 833 C CA . ALA A 1 111 ? 5.605 -21.969 2.865 1 98.44 111 ALA A CA 1
ATOM 834 C C . ALA A 1 111 ? 5.535 -22.875 1.638 1 98.44 111 ALA A C 1
ATOM 836 O O . ALA A 1 111 ? 4.707 -23.781 1.578 1 98.44 111 ALA A O 1
ATOM 837 N N . LEU A 1 112 ? 6.383 -22.562 0.641 1 98.38 112 LEU A N 1
ATOM 838 C CA . LEU A 1 112 ? 6.406 -23.359 -0.582 1 98.38 112 LEU A CA 1
ATOM 839 C C . LEU A 1 112 ? 6.871 -24.781 -0.295 1 98.38 112 LEU A C 1
ATOM 841 O O . LEU A 1 112 ? 6.332 -25.75 -0.85 1 98.38 112 LEU A O 1
ATOM 845 N N . ILE A 1 113 ? 7.859 -24.938 0.591 1 97.94 113 ILE A N 1
ATOM 846 C CA . ILE A 1 113 ? 8.32 -26.266 0.988 1 97.94 113 ILE A CA 1
ATOM 847 C C . ILE A 1 113 ? 7.195 -27.016 1.688 1 97.94 113 ILE A C 1
ATOM 849 O O . ILE A 1 113 ? 6.914 -28.172 1.358 1 97.94 113 ILE A O 1
ATOM 853 N N . TYR A 1 114 ? 6.602 -26.375 2.623 1 98.31 114 TYR A N 1
ATOM 854 C CA . TYR A 1 114 ? 5.477 -26.984 3.33 1 98.31 114 TYR A CA 1
ATOM 855 C C . TYR A 1 114 ? 4.395 -27.422 2.355 1 98.31 114 TYR A C 1
ATOM 857 O O . TYR A 1 114 ? 3.846 -28.516 2.484 1 98.31 114 TYR A O 1
ATOM 865 N N . THR A 1 115 ? 4.031 -26.547 1.44 1 98.25 115 THR A N 1
ATOM 866 C CA . THR A 1 115 ? 2.984 -26.844 0.47 1 98.25 115 THR A CA 1
ATOM 867 C C . THR A 1 115 ? 3.367 -28.047 -0.39 1 98.25 115 THR A C 1
ATOM 869 O O . THR A 1 115 ? 2.541 -28.922 -0.639 1 98.25 115 THR A O 1
ATOM 872 N N . THR A 1 116 ? 4.598 -28.109 -0.776 1 97 116 THR A N 1
ATOM 873 C CA . THR A 1 116 ? 5.102 -29.156 -1.646 1 97 116 THR A CA 1
ATOM 874 C C . THR A 1 116 ? 5.121 -30.5 -0.916 1 97 116 THR A C 1
ATOM 876 O O . THR A 1 116 ? 4.668 -31.516 -1.453 1 97 116 THR A O 1
ATOM 879 N N . GLU A 1 117 ? 5.516 -30.5 0.329 1 95.88 117 GLU A N 1
ATOM 880 C CA . GLU A 1 117 ? 5.797 -31.734 1.031 1 95.88 117 GLU A CA 1
ATOM 881 C C . GLU A 1 117 ? 4.605 -32.188 1.875 1 95.88 117 GLU A C 1
ATOM 883 O O . GLU A 1 117 ? 4.383 -33.375 2.07 1 95.88 117 GLU A O 1
ATOM 888 N N . THR A 1 118 ? 3.916 -31.219 2.365 1 96.38 118 THR A N 1
ATOM 889 C CA . THR A 1 118 ? 2.932 -31.562 3.387 1 96.38 118 THR A CA 1
ATOM 890 C C . THR A 1 118 ? 1.518 -31.281 2.891 1 96.38 118 THR A C 1
ATOM 892 O O . THR A 1 118 ? 0.568 -31.953 3.277 1 96.38 118 THR A O 1
ATOM 895 N N . PHE A 1 119 ? 1.347 -30.328 2.041 1 97.12 119 PHE A N 1
ATOM 896 C CA . PHE A 1 119 ? 0.012 -29.922 1.611 1 97.12 119 PHE A CA 1
ATOM 897 C C . PHE A 1 119 ? -0.462 -30.781 0.446 1 97.12 119 PHE A C 1
ATOM 899 O O . PHE A 1 119 ? -1.582 -31.297 0.462 1 97.12 119 PHE A O 1
ATOM 906 N N . PHE A 1 120 ? 0.349 -30.906 -0.581 1 95.81 120 PHE A N 1
ATOM 907 C CA . PHE A 1 120 ? -0.027 -31.656 -1.771 1 95.81 120 PHE A CA 1
ATOM 908 C C . PHE A 1 120 ? 0.049 -33.156 -1.512 1 95.81 120 PHE A C 1
ATOM 910 O O . PHE A 1 120 ? 0.894 -33.844 -2.082 1 95.81 120 PHE A O 1
ATOM 917 N N . THR A 1 121 ? -0.821 -33.656 -0.692 1 94.44 121 THR A N 1
ATOM 918 C CA . THR A 1 121 ? -0.949 -35.062 -0.363 1 94.44 121 THR A CA 1
ATOM 919 C C . THR A 1 121 ? -2.371 -35.562 -0.622 1 94.44 121 THR A C 1
ATOM 921 O O . THR A 1 121 ? -3.307 -34.75 -0.681 1 94.44 121 THR A O 1
ATOM 924 N N . ARG A 1 122 ? -2.5 -36.844 -0.754 1 91.94 122 ARG A N 1
ATOM 925 C CA . ARG A 1 122 ? -3.814 -37.438 -0.993 1 91.94 122 ARG A CA 1
ATOM 926 C C . ARG A 1 122 ? -4.758 -37.156 0.171 1 91.94 122 ARG A C 1
ATOM 928 O O . ARG A 1 122 ? -5.953 -36.938 -0.032 1 91.94 122 ARG A O 1
ATOM 935 N N . GLU A 1 123 ? -4.266 -37.125 1.327 1 94.06 123 GLU A N 1
ATOM 936 C CA . GLU A 1 123 ? -5.047 -36.844 2.531 1 94.06 123 GLU A CA 1
ATOM 937 C C . GLU A 1 123 ? -5.668 -35.469 2.494 1 94.06 123 GLU A C 1
ATOM 939 O O . GLU A 1 123 ? -6.758 -35.25 3.029 1 94.06 123 GLU A O 1
ATOM 944 N N . LYS A 1 124 ? -5.016 -34.625 1.783 1 95.38 124 LYS A N 1
ATOM 945 C CA . LYS A 1 124 ? -5.48 -33.25 1.768 1 95.38 124 LYS A CA 1
ATOM 946 C C . LYS A 1 124 ? -6.207 -32.938 0.464 1 95.38 124 LYS A C 1
ATOM 948 O O . LYS A 1 124 ? -6.594 -31.781 0.227 1 95.38 124 LYS A O 1
ATOM 953 N N . GLY A 1 125 ? -6.344 -33.938 -0.426 1 93.94 125 GLY A N 1
ATOM 954 C CA . GLY A 1 125 ? -7.324 -33.781 -1.493 1 93.94 125 GLY A CA 1
ATOM 955 C C . GLY A 1 125 ? -6.695 -33.688 -2.871 1 93.94 125 GLY A C 1
ATOM 956 O O . GLY A 1 125 ? -7.379 -33.375 -3.85 1 93.94 125 GLY A O 1
ATOM 957 N N . ILE A 1 126 ? -5.426 -33.969 -2.982 1 93.25 126 ILE A N 1
ATOM 958 C CA . ILE A 1 126 ? -4.809 -33.906 -4.305 1 93.25 126 ILE A CA 1
ATOM 959 C C . ILE A 1 126 ? -5.426 -34.969 -5.203 1 93.25 126 ILE A C 1
ATOM 961 O O . ILE A 1 126 ? -5.785 -36.062 -4.734 1 93.25 126 ILE A O 1
ATOM 965 N N . ARG A 1 127 ? -5.551 -34.688 -6.391 1 90.69 127 ARG A N 1
ATOM 966 C CA . ARG A 1 127 ? -6.125 -35.625 -7.363 1 90.69 127 ARG A CA 1
ATOM 967 C C . ARG A 1 127 ? -5.086 -36.031 -8.398 1 90.69 127 ARG A C 1
ATOM 969 O O . ARG A 1 127 ? -4.262 -35.219 -8.82 1 90.69 127 ARG A O 1
ATOM 976 N N . ALA A 1 128 ? -5.145 -37.281 -8.766 1 82.06 128 ALA A N 1
ATOM 977 C CA . ALA A 1 128 ? -4.234 -37.781 -9.781 1 82.06 128 ALA A CA 1
ATOM 978 C C . ALA A 1 128 ? -4.555 -37.219 -11.156 1 82.06 128 ALA A C 1
ATOM 980 O O . ALA A 1 128 ? -5.727 -37.125 -11.539 1 82.06 128 ALA A O 1
ATOM 981 N N . GLY A 1 129 ? -3.492 -36.781 -11.828 1 79.38 129 GLY A N 1
ATOM 982 C CA . GLY A 1 129 ? -3.662 -36.312 -13.195 1 79.38 129 GLY A CA 1
ATOM 983 C C . GLY A 1 129 ? -3.906 -34.812 -13.297 1 79.38 129 GLY A C 1
ATOM 984 O O . GLY A 1 129 ? -3.779 -34.25 -14.375 1 79.38 129 GLY A O 1
ATOM 985 N N . TYR A 1 130 ? -4.352 -34.25 -12.203 1 88.88 130 TYR A N 1
ATOM 986 C CA . TYR A 1 130 ? -4.582 -32.812 -12.211 1 88.88 130 TYR A CA 1
ATOM 987 C C . TYR A 1 130 ? -3.289 -32.031 -11.961 1 88.88 130 TYR A C 1
ATOM 989 O O . TYR A 1 130 ? -2.5 -32.406 -11.094 1 88.88 130 TYR A O 1
ATOM 997 N N . PRO A 1 131 ? -3.107 -31 -12.742 1 91.94 131 PRO A N 1
ATOM 998 C CA . PRO A 1 131 ? -1.922 -30.188 -12.469 1 91.94 131 PRO A CA 1
ATOM 999 C C . PRO A 1 131 ? -1.958 -29.531 -11.094 1 91.94 131 PRO A C 1
ATOM 1001 O O . PRO A 1 131 ? -3.021 -29.094 -10.633 1 91.94 131 PRO A O 1
ATOM 1004 N N . LYS A 1 132 ? -0.812 -29.531 -10.445 1 95 132 LYS A N 1
ATOM 1005 C CA . LYS A 1 132 ? -0.633 -28.828 -9.172 1 95 132 LYS A CA 1
ATOM 1006 C C . LYS A 1 132 ? -0.163 -27.406 -9.398 1 95 132 LYS A C 1
ATOM 1008 O O . LYS A 1 132 ? 0.881 -27.172 -10.008 1 95 132 LYS A O 1
ATOM 1013 N N . VAL A 1 133 ? -0.917 -26.469 -8.883 1 96.81 133 VAL A N 1
ATOM 1014 C CA . VAL A 1 133 ? -0.619 -25.047 -9.117 1 96.81 133 VAL A CA 1
ATOM 1015 C C . VAL A 1 133 ? -0.521 -24.312 -7.777 1 96.81 133 VAL A C 1
ATOM 1017 O O . VAL A 1 133 ? -1.383 -24.484 -6.91 1 96.81 133 VAL A O 1
ATOM 1020 N N . VAL A 1 134 ? 0.556 -23.609 -7.633 1 98.25 134 VAL A N 1
ATOM 1021 C CA . VAL A 1 134 ? 0.722 -22.75 -6.457 1 98.25 134 VAL A CA 1
ATOM 1022 C C . VAL A 1 134 ? 0.776 -21.281 -6.883 1 98.25 134 VAL A C 1
ATOM 1024 O O . VAL A 1 134 ? 1.555 -20.922 -7.766 1 98.25 134 VAL A O 1
ATOM 1027 N N . ILE A 1 135 ? -0.063 -20.484 -6.316 1 98.25 135 ILE A N 1
ATOM 1028 C CA . ILE A 1 135 ? -0.035 -19.031 -6.547 1 98.25 135 ILE A CA 1
ATOM 1029 C C . ILE A 1 135 ? 0.491 -18.328 -5.305 1 98.25 135 ILE A C 1
ATOM 1031 O O . ILE A 1 135 ? -0.187 -18.281 -4.277 1 98.25 135 ILE A O 1
ATOM 1035 N N . VAL A 1 136 ? 1.637 -17.75 -5.43 1 98.38 136 VAL A N 1
ATOM 1036 C CA . VAL A 1 136 ? 2.244 -17.016 -4.324 1 98.38 136 VAL A CA 1
ATOM 1037 C C . VAL A 1 136 ? 1.899 -15.539 -4.434 1 98.38 136 VAL A C 1
ATOM 1039 O O . VAL A 1 136 ? 2.207 -14.891 -5.441 1 98.38 136 VAL A O 1
ATOM 1042 N N . LEU A 1 137 ? 1.236 -15.023 -3.484 1 97.69 137 LEU A N 1
ATOM 1043 C CA . LEU A 1 137 ? 1.032 -13.586 -3.359 1 97.69 137 LEU A CA 1
ATOM 1044 C C . LEU A 1 137 ? 1.968 -12.992 -2.312 1 97.69 137 LEU A C 1
ATOM 1046 O O . LEU A 1 137 ? 1.946 -13.406 -1.15 1 97.69 137 LEU A O 1
ATOM 1050 N N . VAL A 1 138 ? 2.773 -12.047 -2.691 1 96.5 138 VAL A N 1
ATOM 1051 C CA . VAL A 1 138 ? 3.748 -11.516 -1.745 1 96.5 138 VAL A CA 1
ATOM 1052 C C . VAL A 1 138 ? 3.82 -10 -1.876 1 96.5 138 VAL A C 1
ATOM 1054 O O . VAL A 1 138 ? 3.762 -9.461 -2.984 1 96.5 138 VAL A O 1
ATOM 1057 N N . ASP A 1 139 ? 3.744 -9.32 -0.817 1 95.5 139 ASP A N 1
ATOM 1058 C CA . ASP A 1 139 ? 4.02 -7.891 -0.794 1 95.5 139 ASP A CA 1
ATOM 1059 C C . ASP A 1 139 ? 5.523 -7.621 -0.84 1 95.5 139 ASP A C 1
ATOM 1061 O O . ASP A 1 139 ? 6.219 -7.777 0.166 1 95.5 139 ASP A O 1
ATOM 1065 N N . GLY A 1 140 ? 5.953 -7.176 -1.897 1 93.44 140 GLY A N 1
ATOM 1066 C CA . GLY A 1 140 ? 7.375 -6.93 -2.072 1 93.44 140 GLY A CA 1
ATOM 1067 C C . GLY A 1 140 ? 8.148 -8.172 -2.467 1 93.44 140 GLY A C 1
ATOM 1068 O O . GLY A 1 140 ? 8.117 -8.586 -3.627 1 93.44 140 GLY A O 1
ATOM 1069 N N . TRP A 1 141 ? 8.883 -8.695 -1.4 1 95.38 141 TRP A N 1
ATOM 1070 C CA . TRP A 1 141 ? 9.812 -9.789 -1.64 1 95.38 141 TRP A CA 1
ATOM 1071 C C . TRP A 1 141 ? 9.82 -10.766 -0.469 1 95.38 141 TRP A C 1
ATOM 1073 O O . TRP A 1 141 ? 9.398 -10.422 0.637 1 95.38 141 TRP A O 1
ATOM 1083 N N . PRO A 1 142 ? 10.281 -12.023 -0.732 1 96.38 142 PRO A N 1
ATOM 1084 C CA . PRO A 1 142 ? 10.398 -12.992 0.361 1 96.38 142 PRO A CA 1
ATOM 1085 C C . PRO A 1 142 ? 11.531 -12.648 1.325 1 96.38 142 PRO A C 1
ATOM 1087 O O . PRO A 1 142 ? 12.578 -12.156 0.903 1 96.38 142 PRO A O 1
ATOM 1090 N N . THR A 1 143 ? 11.273 -12.969 2.572 1 95.19 143 THR A N 1
ATOM 1091 C CA . THR A 1 143 ? 12.297 -12.773 3.594 1 95.19 143 THR A CA 1
ATOM 1092 C C . THR A 1 143 ? 13.375 -13.844 3.496 1 95.19 143 THR A C 1
ATOM 1094 O O . THR A 1 143 ? 14.555 -13.578 3.748 1 95.19 143 THR A O 1
ATOM 1097 N N . ASP A 1 144 ? 12.992 -15.039 3.131 1 94.44 144 ASP A N 1
ATOM 1098 C CA . ASP A 1 144 ? 13.906 -16.172 3.154 1 94.44 144 ASP A CA 1
ATOM 1099 C C . ASP A 1 144 ? 14.383 -16.516 1.747 1 94.44 144 ASP A C 1
ATOM 1101 O O . ASP A 1 144 ? 13.914 -15.945 0.765 1 94.44 144 ASP A O 1
ATOM 1105 N N . ASN A 1 145 ? 15.359 -17.469 1.681 1 90.94 145 ASN A N 1
ATOM 1106 C CA . ASN A 1 145 ? 15.922 -17.938 0.416 1 90.94 145 ASN A CA 1
ATOM 1107 C C . ASN A 1 145 ? 14.984 -18.922 -0.274 1 90.94 145 ASN A C 1
ATOM 1109 O O . ASN A 1 145 ? 14.523 -19.875 0.348 1 90.94 145 ASN A O 1
ATOM 1113 N N . MET A 1 146 ? 14.805 -18.734 -1.57 1 94.94 146 MET A N 1
ATOM 1114 C CA . MET A 1 146 ? 13.781 -19.469 -2.307 1 94.94 146 MET A CA 1
ATOM 1115 C C . MET A 1 146 ? 14.391 -20.641 -3.061 1 94.94 146 MET A C 1
ATOM 1117 O O . MET A 1 146 ? 13.672 -21.453 -3.654 1 94.94 146 MET A O 1
ATOM 1121 N N . GLU A 1 147 ? 15.656 -20.828 -3.072 1 92.44 147 GLU A N 1
ATOM 1122 C CA . GLU A 1 147 ? 16.344 -21.781 -3.938 1 92.44 147 GLU A CA 1
ATOM 1123 C C . GLU A 1 147 ? 15.883 -23.203 -3.682 1 92.44 147 GLU A C 1
ATOM 1125 O O . GLU A 1 147 ? 15.469 -23.906 -4.609 1 92.44 147 GLU A O 1
ATOM 1130 N N . GLU A 1 148 ? 16 -23.641 -2.461 1 94 148 GLU A N 1
ATOM 1131 C CA . GLU A 1 148 ? 15.617 -25 -2.109 1 94 148 GLU A CA 1
ATOM 1132 C C . GLU A 1 148 ? 14.141 -25.25 -2.375 1 94 148 GLU A C 1
ATOM 1134 O O . GLU A 1 148 ? 13.766 -26.281 -2.916 1 94 148 GLU A O 1
ATOM 1139 N N . ALA A 1 149 ? 13.359 -24.312 -1.947 1 97.12 149 ALA A N 1
ATOM 1140 C CA . ALA A 1 149 ? 11.914 -24.406 -2.133 1 97.12 149 ALA A CA 1
ATOM 1141 C C . ALA A 1 149 ? 11.562 -24.516 -3.613 1 97.12 149 ALA A C 1
ATOM 1143 O O . ALA A 1 149 ? 10.727 -25.344 -4 1 97.12 149 ALA A O 1
ATOM 1144 N N . ALA A 1 150 ? 12.164 -23.672 -4.422 1 95.06 150 ALA A N 1
ATOM 1145 C CA . ALA A 1 150 ? 11.93 -23.656 -5.863 1 95.06 150 ALA A CA 1
ATOM 1146 C C . ALA A 1 150 ? 12.32 -24.984 -6.504 1 95.06 150 ALA A C 1
ATOM 1148 O O . ALA A 1 150 ? 11.562 -25.531 -7.309 1 95.06 150 ALA A O 1
ATOM 1149 N N . HIS A 1 151 ? 13.453 -25.469 -6.152 1 92.88 151 HIS A N 1
ATOM 1150 C CA . HIS A 1 151 ? 13.945 -26.734 -6.684 1 92.88 151 HIS A CA 1
ATOM 1151 C C . HIS A 1 151 ? 13.008 -27.891 -6.328 1 92.88 151 HIS A C 1
ATOM 1153 O O . HIS A 1 151 ? 12.656 -28.703 -7.184 1 92.88 151 HIS A O 1
ATOM 1159 N N . LEU A 1 152 ? 12.625 -27.891 -5.105 1 94.12 152 LEU A N 1
ATOM 1160 C CA . LEU A 1 152 ? 11.742 -28.953 -4.629 1 94.12 152 LEU A CA 1
ATOM 1161 C C . LEU A 1 152 ? 10.398 -28.906 -5.348 1 94.12 152 LEU A C 1
ATOM 1163 O O . LEU A 1 152 ? 9.852 -29.938 -5.719 1 94.12 152 LEU A O 1
ATOM 1167 N N . ALA A 1 153 ? 9.852 -27.75 -5.543 1 96.5 153 ALA A N 1
ATOM 1168 C CA . ALA A 1 153 ? 8.562 -27.578 -6.219 1 96.5 153 ALA A CA 1
ATOM 1169 C C . ALA A 1 153 ? 8.641 -28.047 -7.668 1 96.5 153 ALA A C 1
ATOM 1171 O O . ALA A 1 153 ? 7.773 -28.797 -8.133 1 96.5 153 ALA A O 1
ATOM 1172 N N . LYS A 1 154 ? 9.672 -27.672 -8.352 1 90.38 154 LYS A N 1
ATOM 1173 C CA . LYS A 1 154 ? 9.852 -28.078 -9.742 1 90.38 154 LYS A CA 1
ATOM 1174 C C . LYS A 1 154 ? 10 -29.594 -9.867 1 90.38 154 LYS A C 1
ATOM 1176 O O . LYS A 1 154 ? 9.352 -30.219 -10.719 1 90.38 154 LYS A O 1
ATOM 1181 N N . LYS A 1 155 ? 10.766 -30.109 -9 1 87.31 155 LYS A N 1
ATOM 1182 C CA . LYS A 1 155 ? 10.984 -31.562 -9 1 87.31 155 LYS A CA 1
ATOM 1183 C C . LYS A 1 155 ? 9.688 -32.312 -8.727 1 87.31 155 LYS A C 1
ATOM 1185 O O . LYS A 1 155 ? 9.484 -33.406 -9.242 1 87.31 155 LYS A O 1
ATOM 1190 N N . SER A 1 156 ? 8.82 -31.688 -8.047 1 92.12 156 SER A N 1
ATOM 1191 C CA . SER A 1 156 ? 7.559 -32.312 -7.66 1 92.12 156 SER A CA 1
ATOM 1192 C C . SER A 1 156 ? 6.465 -32.031 -8.68 1 92.12 156 SER A C 1
ATOM 1194 O O . SER A 1 156 ? 5.297 -32.375 -8.453 1 92.12 156 SER A O 1
ATOM 1196 N N . GLY A 1 157 ? 6.793 -31.422 -9.781 1 91.19 157 GLY A N 1
ATOM 1197 C CA . GLY A 1 157 ? 5.859 -31.156 -10.867 1 91.19 157 GLY A CA 1
ATOM 1198 C C . GLY A 1 157 ? 4.863 -30.062 -10.547 1 91.19 157 GLY A C 1
ATOM 1199 O O . GLY A 1 157 ? 3.756 -30.031 -11.086 1 91.19 157 GLY A O 1
ATOM 1200 N N . ILE A 1 158 ? 5.219 -29.125 -9.664 1 95.31 158 ILE A N 1
ATOM 1201 C CA . ILE A 1 158 ? 4.324 -28.062 -9.242 1 95.31 158 ILE A CA 1
ATOM 1202 C C . ILE A 1 158 ? 4.578 -26.812 -10.086 1 95.31 158 ILE A C 1
ATOM 1204 O O . ILE A 1 158 ? 5.727 -26.406 -10.273 1 95.31 158 ILE A O 1
ATOM 1208 N N . ASN A 1 159 ? 3.488 -26.266 -10.625 1 96 159 ASN A N 1
ATOM 1209 C CA . ASN A 1 159 ? 3.566 -25 -11.336 1 96 159 ASN A CA 1
ATOM 1210 C C . ASN A 1 159 ? 3.385 -23.812 -10.383 1 96 159 ASN A C 1
ATOM 1212 O O . ASN A 1 159 ? 2.27 -23.547 -9.938 1 96 159 ASN A O 1
ATOM 1216 N N . VAL A 1 160 ? 4.492 -23.062 -10.203 1 97.38 160 VAL A N 1
ATOM 1217 C CA . VAL A 1 160 ? 4.469 -21.953 -9.25 1 97.38 160 VAL A CA 1
ATOM 1218 C C . VAL A 1 160 ? 4.258 -20.641 -10 1 97.38 160 VAL A C 1
ATOM 1220 O O . VAL A 1 160 ? 4.988 -20.344 -10.945 1 97.38 160 VAL A O 1
ATOM 1223 N N . PHE A 1 161 ? 3.24 -19.922 -9.602 1 96.81 161 PHE A N 1
ATOM 1224 C CA . PHE A 1 161 ? 2.998 -18.547 -10.047 1 96.81 161 PHE A CA 1
ATOM 1225 C C . PHE A 1 161 ? 3.354 -17.547 -8.953 1 96.81 161 PHE A C 1
ATOM 1227 O O . PHE A 1 161 ? 3.014 -17.766 -7.785 1 96.81 161 PHE A O 1
ATOM 1234 N N . ILE A 1 162 ? 4.062 -16.484 -9.312 1 96.88 162 ILE A N 1
ATOM 1235 C CA . ILE A 1 162 ? 4.438 -15.477 -8.328 1 96.88 162 ILE A CA 1
ATOM 1236 C C . ILE A 1 162 ? 3.748 -14.156 -8.672 1 96.88 162 ILE A C 1
ATOM 1238 O O . ILE A 1 162 ? 3.967 -13.586 -9.742 1 96.88 162 ILE A O 1
ATOM 1242 N N . VAL A 1 163 ? 2.902 -13.75 -7.801 1 96.56 163 VAL A N 1
ATOM 1243 C CA . VAL A 1 163 ? 2.295 -12.422 -7.871 1 96.56 163 VAL A CA 1
ATOM 1244 C C . VAL A 1 163 ? 2.949 -11.5 -6.84 1 96.56 163 VAL A C 1
ATOM 1246 O O . VAL A 1 163 ? 2.617 -11.555 -5.652 1 96.56 163 VAL A O 1
ATOM 1249 N N . SER A 1 164 ? 3.822 -10.688 -7.266 1 95.19 164 SER A N 1
ATOM 1250 C CA . SER A 1 164 ? 4.484 -9.719 -6.402 1 95.19 164 SER A CA 1
ATOM 1251 C C . SER A 1 164 ? 3.812 -8.352 -6.488 1 95.19 164 SER A C 1
ATOM 1253 O O . SER A 1 164 ? 3.588 -7.828 -7.586 1 95.19 164 SER A O 1
ATOM 1255 N N . VAL A 1 165 ? 3.457 -7.82 -5.344 1 94.62 165 VAL A N 1
ATOM 1256 C CA . VAL A 1 165 ? 2.826 -6.508 -5.281 1 94.62 165 VAL A CA 1
ATOM 1257 C C . VAL A 1 165 ? 3.777 -5.508 -4.629 1 94.62 165 VAL A C 1
ATOM 1259 O O . VAL A 1 165 ? 4.398 -5.809 -3.607 1 94.62 165 VAL A O 1
ATOM 1262 N N . ALA A 1 166 ? 3.902 -4.348 -5.266 1 92.38 166 ALA A N 1
ATOM 1263 C CA . ALA A 1 166 ? 4.742 -3.275 -4.742 1 92.38 166 ALA A CA 1
ATOM 1264 C C . ALA A 1 166 ? 6.203 -3.711 -4.664 1 92.38 166 ALA A C 1
ATOM 1266 O O . ALA A 1 166 ? 6.762 -3.838 -3.572 1 92.38 166 ALA A O 1
ATOM 1267 N N . LYS A 1 167 ? 6.828 -3.754 -5.75 1 91.25 167 LYS A N 1
ATOM 1268 C CA . LYS A 1 167 ? 8.234 -4.152 -5.824 1 91.25 167 LYS A CA 1
ATOM 1269 C C . LYS A 1 167 ? 9.102 -3.254 -4.953 1 91.25 167 LYS A C 1
ATOM 1271 O O . LYS A 1 167 ? 8.711 -2.137 -4.613 1 91.25 167 LYS A O 1
ATOM 1276 N N . PRO A 1 168 ? 10.211 -3.795 -4.59 1 92.94 168 PRO A N 1
ATOM 1277 C CA . PRO A 1 168 ? 11.094 -3.002 -3.729 1 92.94 168 PRO A CA 1
ATOM 1278 C C . PRO A 1 168 ? 11.523 -1.689 -4.379 1 92.94 168 PRO A C 1
ATOM 1280 O O . PRO A 1 168 ? 11.805 -1.653 -5.578 1 92.94 168 PRO A O 1
ATOM 1283 N N . LEU A 1 169 ? 11.523 -0.645 -3.648 1 90.88 169 LEU A N 1
ATOM 1284 C CA . LEU A 1 169 ? 12.102 0.626 -4.07 1 90.88 169 LEU A CA 1
ATOM 1285 C C . LEU A 1 169 ? 13.617 0.536 -4.137 1 90.88 169 LEU A C 1
ATOM 1287 O O . LEU A 1 169 ? 14.219 -0.401 -3.598 1 90.88 169 LEU A O 1
ATOM 1291 N N . PRO A 1 170 ? 14.258 1.479 -4.816 1 88.88 170 PRO A N 1
ATOM 1292 C CA . PRO A 1 170 ? 15.719 1.452 -4.898 1 88.88 170 PRO A CA 1
ATOM 1293 C C . PRO A 1 170 ? 16.391 1.376 -3.525 1 88.88 170 PRO A C 1
ATOM 1295 O O . PRO A 1 170 ? 17.344 0.614 -3.338 1 88.88 170 PRO A O 1
ATOM 1298 N N . GLU A 1 171 ? 15.828 2.043 -2.564 1 86.56 171 GLU A N 1
ATOM 1299 C CA . GLU A 1 171 ? 16.406 2.076 -1.226 1 86.56 171 GLU A CA 1
ATOM 1300 C C . GLU A 1 171 ? 16.156 0.763 -0.486 1 86.56 171 GLU A C 1
ATOM 1302 O O . GLU A 1 171 ? 16.828 0.472 0.51 1 86.56 171 GLU A O 1
ATOM 1307 N N . GLU A 1 172 ? 15.195 -0.029 -1.043 1 92.12 172 GLU A N 1
ATOM 1308 C CA . GLU A 1 172 ? 14.836 -1.28 -0.385 1 92.12 172 GLU A CA 1
ATOM 1309 C C . GLU A 1 172 ? 15.57 -2.465 -1.007 1 92.12 172 GLU A C 1
ATOM 1311 O O . GLU A 1 172 ? 15.547 -3.572 -0.466 1 92.12 172 GLU A O 1
ATOM 1316 N N . GLN A 1 173 ? 16.297 -2.316 -2.078 1 92.06 173 GLN A N 1
ATOM 1317 C CA . GLN A 1 173 ? 16.906 -3.389 -2.855 1 92.06 173 GLN A CA 1
ATOM 1318 C C . GLN A 1 173 ? 17.906 -4.184 -2.012 1 92.06 173 GLN A C 1
ATOM 1320 O O . GLN A 1 173 ? 18.031 -5.398 -2.172 1 92.06 173 GLN A O 1
ATOM 1325 N N . LYS A 1 174 ? 18.547 -3.492 -1.092 1 91.31 174 LYS A N 1
ATOM 1326 C CA . LYS A 1 174 ? 19.547 -4.148 -0.255 1 91.31 174 LYS A CA 1
ATOM 1327 C C . LYS A 1 174 ? 18.906 -5.117 0.726 1 91.31 174 LYS A C 1
ATOM 1329 O O . LYS A 1 174 ? 19.562 -6.02 1.245 1 91.31 174 LYS A O 1
ATOM 1334 N N . MET A 1 175 ? 17.641 -4.938 0.9 1 90.94 175 MET A N 1
ATOM 1335 C CA . MET A 1 175 ? 16.922 -5.766 1.862 1 90.94 175 MET A CA 1
ATOM 1336 C C . MET A 1 175 ? 16.453 -7.066 1.218 1 90.94 175 MET A C 1
ATOM 1338 O O . MET A 1 175 ? 16.016 -7.988 1.913 1 90.94 175 MET A O 1
ATOM 1342 N N . VAL A 1 176 ? 16.5 -7.168 -0.082 1 92.25 176 VAL A N 1
ATOM 1343 C CA . VAL A 1 176 ? 16.016 -8.336 -0.808 1 92.25 176 VAL A CA 1
ATOM 1344 C C . VAL A 1 176 ? 17.062 -9.453 -0.756 1 92.25 176 VAL A C 1
ATOM 1346 O O . VAL A 1 176 ? 18.109 -9.367 -1.409 1 92.25 176 VAL A O 1
ATOM 1349 N N . SER A 1 177 ? 16.812 -10.492 -0.02 1 89.31 177 SER A N 1
ATOM 1350 C CA . SER A 1 177 ? 17.75 -11.586 0.203 1 89.31 177 SER A CA 1
ATOM 1351 C C . SER A 1 177 ? 18.031 -12.344 -1.088 1 89.31 177 SER A C 1
ATOM 1353 O O . SER A 1 177 ? 19.172 -12.766 -1.337 1 89.31 177 SER A O 1
ATOM 1355 N N . ASP A 1 178 ? 17 -12.539 -1.921 1 90.5 178 ASP A N 1
ATOM 1356 C CA . ASP A 1 178 ? 17.109 -13.273 -3.178 1 90.5 178 ASP A CA 1
ATOM 1357 C C . ASP A 1 178 ? 16.484 -12.484 -4.328 1 90.5 178 ASP A C 1
ATOM 1359 O O . ASP A 1 178 ? 15.305 -12.656 -4.629 1 90.5 178 ASP A O 1
ATOM 1363 N N . PRO A 1 179 ? 17.297 -11.734 -5.047 1 90.62 179 PRO A N 1
ATOM 1364 C CA . PRO A 1 179 ? 16.75 -10.867 -6.094 1 90.62 179 PRO A CA 1
ATOM 1365 C C . PRO A 1 179 ? 16.188 -11.656 -7.277 1 90.62 179 PRO A C 1
ATOM 1367 O O . PRO A 1 179 ? 15.391 -11.125 -8.055 1 90.62 179 PRO A O 1
ATOM 1370 N N . ASN A 1 180 ? 16.609 -12.945 -7.477 1 92.31 180 ASN A N 1
ATOM 1371 C CA . ASN A 1 180 ? 16.172 -13.75 -8.609 1 92.31 180 ASN A CA 1
ATOM 1372 C C . ASN A 1 180 ? 15.141 -14.789 -8.188 1 92.31 180 ASN A C 1
ATOM 1374 O O . ASN A 1 180 ? 15.031 -15.852 -8.812 1 92.31 180 ASN A O 1
ATOM 1378 N N . TYR A 1 181 ? 14.422 -14.484 -7.07 1 94.31 181 TYR A N 1
ATOM 1379 C CA . TYR A 1 181 ? 13.516 -15.477 -6.504 1 94.31 181 TYR A CA 1
ATOM 1380 C C . TYR A 1 181 ? 12.398 -15.82 -7.488 1 94.31 181 TYR A C 1
ATOM 1382 O O . TYR A 1 181 ? 11.891 -16.938 -7.488 1 94.31 181 TYR A O 1
ATOM 1390 N N . ILE A 1 182 ? 12.023 -14.914 -8.367 1 94.44 182 ILE A N 1
ATOM 1391 C CA . ILE A 1 182 ? 10.961 -15.164 -9.336 1 94.44 182 ILE A CA 1
ATOM 1392 C C . ILE A 1 182 ? 11.453 -16.141 -10.398 1 94.44 182 ILE A C 1
ATOM 1394 O O . ILE A 1 182 ? 10.836 -17.188 -10.617 1 94.44 182 ILE A O 1
ATOM 1398 N N . GLU A 1 183 ? 12.547 -15.898 -10.992 1 91.81 183 GLU A N 1
ATOM 1399 C CA . GLU A 1 183 ? 13.117 -16.734 -12.047 1 91.81 183 GLU A CA 1
ATOM 1400 C C . GLU A 1 183 ? 13.406 -18.141 -11.547 1 91.81 183 GLU A C 1
ATOM 1402 O O . GLU A 1 183 ? 13.234 -19.109 -12.281 1 91.81 183 GLU A O 1
ATOM 1407 N N . LYS A 1 184 ? 13.789 -18.203 -10.367 1 91.44 184 LYS A N 1
ATOM 1408 C CA . LYS A 1 184 ? 14.141 -19.5 -9.789 1 91.44 184 LYS A CA 1
ATOM 1409 C C . LYS A 1 184 ? 12.898 -20.344 -9.5 1 91.44 184 LYS A C 1
ATOM 1411 O O . LYS A 1 184 ? 12.953 -21.562 -9.516 1 91.44 184 LYS A O 1
ATOM 1416 N N . SER A 1 185 ? 11.805 -19.672 -9.273 1 94.38 185 SER A N 1
ATOM 1417 C CA . SER A 1 185 ? 10.633 -20.359 -8.734 1 94.38 185 SER A CA 1
ATOM 1418 C C . SER A 1 185 ? 9.695 -20.828 -9.844 1 94.38 185 SER A C 1
ATOM 1420 O O . SER A 1 185 ? 8.93 -21.781 -9.664 1 94.38 185 SER A O 1
ATOM 1422 N N . VAL A 1 186 ? 9.773 -20.172 -10.953 1 93.88 186 VAL A N 1
ATOM 1423 C CA . VAL A 1 186 ? 8.797 -20.438 -12 1 93.88 186 VAL A CA 1
ATOM 1424 C C . VAL A 1 186 ? 9.305 -21.562 -12.906 1 93.88 186 VAL A C 1
ATOM 1426 O O . VAL A 1 186 ? 10.508 -21.75 -13.055 1 93.88 186 VAL A O 1
ATOM 1429 N N . CYS A 1 187 ? 8.344 -22.344 -13.43 1 90 187 CYS A N 1
ATOM 1430 C CA . CYS A 1 187 ? 8.688 -23.484 -14.266 1 90 187 CYS A CA 1
ATOM 1431 C C . CYS A 1 187 ? 9.398 -23.047 -15.539 1 90 187 CYS A C 1
ATOM 1433 O O . CYS A 1 187 ? 10.273 -23.75 -16.047 1 90 187 CYS A O 1
ATOM 1435 N N . ARG A 1 188 ? 9.062 -21.953 -16.062 1 87.06 188 ARG A N 1
ATOM 1436 C CA . ARG A 1 188 ? 9.672 -21.344 -17.234 1 87.06 188 ARG A CA 1
ATOM 1437 C C . ARG A 1 188 ? 9.703 -19.828 -17.109 1 87.06 188 ARG A C 1
ATOM 1439 O O . ARG A 1 188 ? 8.719 -19.219 -16.688 1 87.06 188 ARG A O 1
ATOM 1446 N N . ASN A 1 189 ? 10.859 -19.266 -17.438 1 86.25 189 ASN A N 1
ATOM 1447 C CA . ASN A 1 189 ? 11.008 -17.828 -17.328 1 86.25 189 ASN A CA 1
ATOM 1448 C C . ASN A 1 189 ? 10.539 -17.125 -18.609 1 86.25 189 ASN A C 1
ATOM 1450 O O . ASN A 1 189 ? 11.336 -16.484 -19.297 1 86.25 189 ASN A O 1
ATOM 1454 N N . ASN A 1 190 ? 9.305 -17.203 -18.953 1 86.19 190 ASN A N 1
ATOM 1455 C CA . ASN A 1 190 ? 8.75 -16.609 -20.156 1 86.19 190 ASN A CA 1
ATOM 1456 C C . ASN A 1 190 ? 7.754 -15.5 -19.828 1 86.19 190 ASN A C 1
ATOM 1458 O O . ASN A 1 190 ? 7.035 -15.016 -20.703 1 86.19 190 ASN A O 1
ATOM 1462 N N . GLY A 1 191 ? 7.672 -15.195 -18.531 1 88.19 191 GLY A N 1
ATOM 1463 C CA . GLY A 1 191 ? 6.797 -14.117 -18.109 1 88.19 191 GLY A CA 1
ATOM 1464 C C . GLY A 1 191 ? 5.375 -14.57 -17.844 1 88.19 191 GLY A C 1
ATOM 1465 O O . GLY A 1 191 ? 4.555 -13.797 -17.344 1 88.19 191 GLY A O 1
ATOM 1466 N N . LEU A 1 192 ? 5.031 -15.805 -18.078 1 89.31 192 LEU A N 1
ATOM 1467 C CA . LEU A 1 192 ? 3.666 -16.297 -17.938 1 89.31 192 LEU A CA 1
ATOM 1468 C C . LEU A 1 192 ? 3.361 -16.656 -16.484 1 89.31 192 LEU A C 1
ATOM 1470 O O . LEU A 1 192 ? 2.197 -16.672 -16.078 1 89.31 192 LEU A O 1
ATOM 1474 N N . PHE A 1 193 ? 4.395 -16.938 -15.727 1 93.38 193 PHE A N 1
ATOM 1475 C CA . PHE A 1 193 ? 4.199 -17.469 -14.391 1 93.38 193 PHE A CA 1
ATOM 1476 C C . PHE A 1 193 ? 4.379 -16.375 -13.336 1 93.38 193 PHE A C 1
ATOM 1478 O O . PHE A 1 193 ? 4.332 -16.656 -12.141 1 93.38 193 PHE A O 1
ATOM 1485 N N . SER A 1 194 ? 4.59 -15.125 -13.781 1 93.44 194 SER A N 1
ATOM 1486 C CA . SER A 1 194 ? 4.816 -14.062 -12.797 1 93.44 194 SER A CA 1
ATOM 1487 C C . SER A 1 194 ? 4.027 -12.805 -13.148 1 93.44 194 SER A C 1
ATOM 1489 O O . SER A 1 194 ? 3.816 -12.508 -14.32 1 93.44 194 SER A O 1
ATOM 1491 N N . TYR A 1 195 ? 3.508 -12.141 -12.133 1 93.12 195 TYR A N 1
ATOM 1492 C CA . TYR A 1 195 ? 2.848 -10.844 -12.234 1 93.12 195 TYR A CA 1
ATOM 1493 C C . TYR A 1 195 ? 3.445 -9.852 -11.25 1 93.12 195 TYR A C 1
ATOM 1495 O O . TYR A 1 195 ? 3.656 -10.18 -10.078 1 93.12 195 TYR A O 1
ATOM 1503 N N . ASN A 1 196 ? 3.775 -8.742 -11.805 1 92.44 196 ASN A N 1
ATOM 1504 C CA . ASN A 1 196 ? 4.191 -7.621 -10.969 1 92.44 196 ASN A CA 1
ATOM 1505 C C . ASN A 1 196 ? 3.115 -6.543 -10.898 1 92.44 196 ASN A C 1
ATOM 1507 O O . ASN A 1 196 ? 2.82 -5.891 -11.898 1 92.44 196 ASN A O 1
ATOM 1511 N N . ILE A 1 197 ? 2.582 -6.367 -9.75 1 93.69 197 ILE A N 1
ATOM 1512 C CA . ILE A 1 197 ? 1.514 -5.395 -9.547 1 93.69 197 ILE A CA 1
ATOM 1513 C C . ILE A 1 197 ? 2.043 -4.207 -8.75 1 93.69 197 ILE A C 1
ATOM 1515 O O . ILE A 1 197 ? 2.611 -4.379 -7.668 1 93.69 197 ILE A O 1
ATOM 1519 N N . PRO A 1 198 ? 1.846 -3.012 -9.18 1 90.81 198 PRO A N 1
ATOM 1520 C CA . PRO A 1 198 ? 2.482 -1.845 -8.562 1 90.81 198 PRO A CA 1
ATOM 1521 C C . PRO A 1 198 ? 1.982 -1.58 -7.145 1 90.81 198 PRO A C 1
ATOM 1523 O O . PRO A 1 198 ? 2.75 -1.131 -6.289 1 90.81 198 PRO A O 1
ATOM 1526 N N . ASN A 1 199 ? 0.731 -1.742 -6.969 1 89.69 199 ASN A N 1
ATOM 1527 C CA . ASN A 1 199 ? 0.155 -1.499 -5.652 1 89.69 199 ASN A CA 1
ATOM 1528 C C . ASN A 1 199 ? -1.097 -2.342 -5.422 1 89.69 199 ASN A C 1
ATOM 1530 O O . ASN A 1 199 ? -1.648 -2.91 -6.367 1 89.69 199 ASN A O 1
ATOM 1534 N N . TRP A 1 200 ? -1.511 -2.428 -4.215 1 91.25 200 TRP A N 1
ATOM 1535 C CA . TRP A 1 200 ? -2.611 -3.299 -3.818 1 91.25 200 TRP A CA 1
ATOM 1536 C C . TRP A 1 200 ? -3.949 -2.727 -4.273 1 91.25 200 TRP A C 1
ATOM 1538 O O . TRP A 1 200 ? -4.934 -3.459 -4.406 1 91.25 200 TRP A O 1
ATOM 1548 N N . PHE A 1 201 ? -4.086 -1.501 -4.543 1 87.62 201 PHE A N 1
ATOM 1549 C CA . PHE A 1 201 ? -5.348 -0.839 -4.84 1 87.62 201 PHE A CA 1
ATOM 1550 C C . PHE A 1 201 ? -5.684 -0.951 -6.324 1 87.62 201 PHE A C 1
ATOM 1552 O O . PHE A 1 201 ? -6.832 -0.75 -6.723 1 87.62 201 PHE A O 1
ATOM 1559 N N . GLY A 1 202 ? -4.77 -1.391 -7.129 1 83.56 202 GLY A N 1
ATOM 1560 C CA . GLY A 1 202 ? -4.996 -1.575 -8.555 1 83.56 202 GLY A CA 1
ATOM 1561 C C . GLY A 1 202 ? -4.906 -3.025 -8.984 1 83.56 202 GLY A C 1
ATOM 1562 O O . GLY A 1 202 ? -4.711 -3.312 -10.172 1 83.56 202 GLY A O 1
ATOM 1563 N N . MET A 1 203 ? -5.176 -3.955 -8.109 1 89.12 203 MET A N 1
ATOM 1564 C CA . MET A 1 203 ? -4.883 -5.352 -8.406 1 89.12 203 MET A CA 1
ATOM 1565 C C . MET A 1 203 ? -6 -5.98 -9.234 1 89.12 203 MET A C 1
ATOM 1567 O O . MET A 1 203 ? -5.785 -6.984 -9.914 1 89.12 203 MET A O 1
ATOM 1571 N N . TYR A 1 204 ? -7.168 -5.406 -9.305 1 88.31 204 TYR A N 1
ATOM 1572 C CA . TYR A 1 204 ? -8.336 -6.047 -9.898 1 88.31 204 TYR A CA 1
ATOM 1573 C C . TYR A 1 204 ? -8.195 -6.156 -11.406 1 88.31 204 TYR A C 1
ATOM 1575 O O . TYR A 1 204 ? -8.828 -7.008 -12.039 1 88.31 204 TYR A O 1
ATOM 1583 N N . LYS A 1 205 ? -7.332 -5.289 -11.953 1 91.44 205 LYS A N 1
ATOM 1584 C CA . LYS A 1 205 ? -7.086 -5.359 -13.391 1 91.44 205 LYS A CA 1
ATOM 1585 C C . LYS A 1 205 ? -6.426 -6.684 -13.766 1 91.44 205 LYS A C 1
ATOM 1587 O O . LYS A 1 205 ? -6.461 -7.086 -14.93 1 91.44 205 LYS A O 1
ATOM 1592 N N . TYR A 1 206 ? -5.965 -7.418 -12.836 1 92.94 206 TYR A N 1
ATOM 1593 C CA . TYR A 1 206 ? -5.172 -8.609 -13.117 1 92.94 206 TYR A CA 1
ATOM 1594 C C . TYR A 1 206 ? -5.965 -9.875 -12.812 1 92.94 206 TYR A C 1
ATOM 1596 O O . TYR A 1 206 ? -5.441 -10.984 -12.93 1 92.94 206 TYR A O 1
ATOM 1604 N N . LEU A 1 207 ? -7.23 -9.727 -12.445 1 94.12 207 LEU A N 1
ATOM 1605 C CA . LEU A 1 207 ? -8.055 -10.852 -12.031 1 94.12 207 LEU A CA 1
ATOM 1606 C C . LEU A 1 207 ? -8.234 -11.844 -13.172 1 94.12 207 LEU A C 1
ATOM 1608 O O . LEU A 1 207 ? -7.844 -13.008 -13.055 1 94.12 207 LEU A O 1
ATOM 1612 N N . LYS A 1 208 ? -8.703 -11.453 -14.289 1 92.69 208 LYS A N 1
ATOM 1613 C CA . LYS A 1 208 ? -9.031 -12.328 -15.414 1 92.69 208 LYS A CA 1
ATOM 1614 C C . LYS A 1 208 ? -7.766 -12.93 -16.016 1 92.69 208 LYS A C 1
ATOM 1616 O O . LYS A 1 208 ? -7.684 -14.148 -16.219 1 92.69 208 LYS A O 1
ATOM 1621 N N . PRO A 1 209 ? -6.75 -12.047 -16.234 1 92.12 209 PRO A N 1
ATOM 1622 C CA . PRO A 1 209 ? -5.52 -12.617 -16.797 1 92.12 209 PRO A CA 1
ATOM 1623 C C . PRO A 1 209 ? -4.906 -13.688 -15.891 1 92.12 209 PRO A C 1
ATOM 1625 O O . PRO A 1 209 ? -4.453 -14.719 -16.391 1 92.12 209 PRO A O 1
ATOM 1628 N N . LEU A 1 210 ? -4.867 -13.5 -14.672 1 93.56 210 LEU A N 1
ATOM 1629 C CA . LEU A 1 210 ? -4.281 -14.461 -13.75 1 93.56 210 LEU A CA 1
ATOM 1630 C C . LEU A 1 210 ? -5.102 -15.75 -13.719 1 93.56 210 LEU A C 1
ATOM 1632 O O . LEU A 1 210 ? -4.539 -16.844 -13.766 1 93.56 210 LEU A O 1
ATOM 1636 N N . ALA A 1 211 ? -6.414 -15.633 -13.633 1 93.75 211 ALA A N 1
ATOM 1637 C CA . ALA A 1 211 ? -7.293 -16.797 -13.617 1 93.75 211 ALA A CA 1
ATOM 1638 C C . ALA A 1 211 ? -7.129 -17.625 -14.891 1 93.75 211 ALA A C 1
ATOM 1640 O O . ALA A 1 211 ? -7.094 -18.859 -14.844 1 93.75 211 ALA A O 1
ATOM 1641 N N . GLN A 1 212 ? -7.02 -16.953 -15.969 1 91.69 212 GLN A N 1
ATOM 1642 C CA . GLN A 1 212 ? -6.844 -17.641 -17.25 1 91.69 212 GLN A CA 1
ATOM 1643 C C . GLN A 1 212 ? -5.516 -18.391 -17.297 1 91.69 212 GLN A C 1
ATOM 1645 O O . GLN A 1 212 ? -5.453 -19.531 -17.766 1 91.69 212 GLN A O 1
ATOM 1650 N N . ARG A 1 213 ? -4.516 -17.797 -16.844 1 89.81 213 ARG A N 1
ATOM 1651 C CA . ARG A 1 213 ? -3.18 -18.375 -16.906 1 89.81 213 ARG A CA 1
ATOM 1652 C C . ARG A 1 213 ? -3.08 -19.609 -15.992 1 89.81 213 ARG A C 1
ATOM 1654 O O . ARG A 1 213 ? -2.451 -20.594 -16.359 1 89.81 213 ARG A O 1
ATOM 1661 N N . MET A 1 214 ? -3.666 -19.531 -14.891 1 91.25 214 MET A N 1
ATOM 1662 C CA . MET A 1 214 ? -3.529 -20.641 -13.938 1 91.25 214 MET A CA 1
ATOM 1663 C C . MET A 1 214 ? -4.355 -21.844 -14.383 1 91.25 214 MET A C 1
ATOM 1665 O O . MET A 1 214 ? -4.164 -22.953 -13.875 1 91.25 214 MET A O 1
ATOM 1669 N N . CYS A 1 215 ? -5.203 -21.609 -15.375 1 90.56 215 CYS A N 1
ATOM 1670 C CA . CYS A 1 215 ? -6.047 -22.688 -15.883 1 90.56 215 CYS A CA 1
ATOM 1671 C C . CYS A 1 215 ? -5.59 -23.141 -17.266 1 90.56 215 CYS A C 1
ATOM 1673 O O . CYS A 1 215 ? -6.215 -24 -17.875 1 90.56 215 CYS A O 1
ATOM 1675 N N . SER A 1 216 ? -4.559 -22.547 -17.688 1 85.75 216 SER A N 1
ATOM 1676 C CA . SER A 1 216 ? -4.043 -22.938 -19 1 85.75 216 SER A CA 1
ATOM 1677 C C . SER A 1 216 ? -3.125 -24.156 -18.906 1 85.75 216 SER A C 1
ATOM 1679 O O . SER A 1 216 ? -1.905 -24 -18.797 1 85.75 216 SER A O 1
ATOM 1681 N N . TYR A 1 217 ? -3.639 -25.328 -19.172 1 80.06 217 TYR A N 1
ATOM 1682 C CA . TYR A 1 217 ? -2.922 -26.578 -18.984 1 80.06 217 TYR A CA 1
ATOM 1683 C C . TYR A 1 217 ? -1.704 -26.656 -19.906 1 80.06 217 TYR A C 1
ATOM 1685 O O . TYR A 1 217 ? -0.656 -27.172 -19.516 1 80.06 217 TYR A O 1
ATOM 1693 N N . GLU A 1 218 ? -1.864 -26.156 -21.031 1 77.88 218 GLU A N 1
ATOM 1694 C CA . GLU A 1 218 ? -0.794 -26.234 -22.016 1 77.88 218 GLU A CA 1
ATOM 1695 C C . GLU A 1 218 ? 0.446 -25.484 -21.562 1 77.88 218 GLU A C 1
ATOM 1697 O O . GLU A 1 218 ? 1.562 -25.781 -21.969 1 77.88 218 GLU A O 1
ATOM 1702 N N . GLN A 1 219 ? 0.178 -24.609 -20.641 1 82.5 219 GLN A N 1
ATOM 1703 C CA . GLN A 1 219 ? 1.292 -23.766 -20.188 1 82.5 219 GLN A CA 1
ATOM 1704 C C . GLN A 1 219 ? 1.902 -24.312 -18.906 1 82.5 219 GLN A C 1
ATOM 1706 O O . GLN A 1 219 ? 2.932 -23.812 -18.438 1 82.5 219 GLN A O 1
ATOM 1711 N N . MET A 1 220 ? 1.33 -25.406 -18.438 1 87.75 220 MET A N 1
ATOM 1712 C CA . MET A 1 220 ? 1.807 -25.969 -17.172 1 87.75 220 MET A CA 1
ATOM 1713 C C . MET A 1 220 ? 2.941 -26.969 -17.422 1 87.75 220 MET A C 1
ATOM 1715 O O . MET A 1 220 ? 2.773 -28.172 -17.234 1 87.75 220 MET A O 1
ATOM 1719 N N . VAL A 1 221 ? 4.074 -26.453 -17.656 1 85.12 221 VAL A N 1
ATOM 1720 C CA . VAL A 1 221 ? 5.184 -27.25 -18.188 1 85.12 221 VAL A CA 1
ATOM 1721 C C . VAL A 1 221 ? 5.754 -28.141 -17.078 1 85.12 221 VAL A C 1
ATOM 1723 O O . VAL A 1 221 ? 6.25 -29.234 -17.359 1 85.12 221 VAL A O 1
ATOM 1726 N N . CYS A 1 222 ? 5.66 -27.719 -15.82 1 88.5 222 CYS A N 1
ATOM 1727 C CA . CYS A 1 222 ? 6.223 -28.516 -14.742 1 88.5 222 CYS A CA 1
ATOM 1728 C C . CYS A 1 222 ? 5.383 -29.766 -14.492 1 88.5 222 CYS A C 1
ATOM 1730 O O . CYS A 1 222 ? 5.883 -30.766 -13.969 1 88.5 222 CYS A O 1
ATOM 1732 N N . SER A 1 223 ? 4.184 -29.703 -14.938 1 87.19 223 SER A N 1
ATOM 1733 C CA . SER A 1 223 ? 3.309 -30.859 -14.758 1 87.19 223 SER A CA 1
ATOM 1734 C C . SER A 1 223 ? 3.422 -31.828 -15.93 1 87.19 223 SER A C 1
ATOM 1736 O O . SER A 1 223 ? 2.861 -32.938 -15.891 1 87.19 223 SER A O 1
ATOM 1738 N N . ARG A 1 224 ? 4.059 -31.422 -16.875 1 85.5 224 ARG A N 1
ATOM 1739 C CA . ARG A 1 224 ? 4.141 -32.25 -18.078 1 85.5 224 ARG A CA 1
ATOM 1740 C C . ARG A 1 224 ? 5.352 -33.156 -18.031 1 85.5 224 ARG A C 1
ATOM 1742 O O . ARG A 1 224 ? 6.445 -32.75 -17.656 1 85.5 224 ARG A O 1
ATOM 1749 N N . THR A 1 225 ? 5.137 -34.438 -18.266 1 86.19 225 THR A N 1
ATOM 1750 C CA . THR A 1 225 ? 6.172 -35.469 -18.328 1 86.19 225 THR A CA 1
ATOM 1751 C C . THR A 1 225 ? 5.977 -36.344 -19.562 1 86.19 225 THR A C 1
ATOM 1753 O O . THR A 1 225 ? 4.965 -36.25 -20.25 1 86.19 225 THR A O 1
ATOM 1756 N N . CYS A 1 226 ? 6.977 -37.156 -19.812 1 89.94 226 CYS A N 1
ATOM 1757 C CA . CYS A 1 226 ? 6.867 -38.062 -20.953 1 89.94 226 CYS A CA 1
ATOM 1758 C C . CYS A 1 226 ? 5.75 -39.094 -20.719 1 89.94 226 CYS A C 1
ATOM 1760 O O . CYS A 1 226 ? 5.234 -39.656 -21.688 1 89.94 226 CYS A O 1
ATOM 1762 N N . PHE A 1 227 ? 5.262 -39.219 -19.516 1 90.69 227 PHE A N 1
ATOM 1763 C CA . PHE A 1 227 ? 4.266 -40.25 -19.203 1 90.69 227 PHE A CA 1
ATOM 1764 C C . PHE A 1 227 ? 2.857 -39.688 -19.328 1 90.69 227 PHE A C 1
ATOM 1766 O O . PHE A 1 227 ? 1.888 -40.438 -19.438 1 90.69 227 PHE A O 1
ATOM 1773 N N . ASN A 1 228 ? 2.797 -38.375 -19.297 1 89.81 228 ASN A N 1
ATOM 1774 C CA . ASN A 1 228 ? 1.442 -37.844 -19.312 1 89.81 228 ASN A CA 1
ATOM 1775 C C . ASN A 1 228 ? 1.224 -36.875 -20.484 1 89.81 228 ASN A C 1
ATOM 1777 O O . ASN A 1 228 ? 0.123 -36.375 -20.672 1 89.81 228 ASN A O 1
ATOM 1781 N N . SER A 1 229 ? 2.182 -36.75 -21.297 1 90.94 229 SER A N 1
ATOM 1782 C CA . SER A 1 229 ? 2.078 -35.781 -22.359 1 90.94 229 SER A CA 1
ATOM 1783 C C . SER A 1 229 ? 2.355 -36.406 -23.719 1 90.94 229 SER A C 1
ATOM 1785 O O . SER A 1 229 ? 3.074 -35.812 -24.531 1 90.94 229 SER A O 1
ATOM 1787 N N . VAL A 1 230 ? 1.796 -37.562 -23.938 1 94.5 230 VAL A N 1
ATOM 1788 C CA . VAL A 1 230 ? 1.959 -38.25 -25.219 1 94.5 230 VAL A CA 1
ATOM 1789 C C . VAL A 1 230 ? 0.603 -38.75 -25.719 1 94.5 230 VAL A C 1
ATOM 1791 O O . VAL A 1 230 ? -0.266 -39.094 -24.922 1 94.5 230 VAL A O 1
ATOM 1794 N N . ASN A 1 231 ? 0.357 -38.656 -27 1 96.25 231 ASN A N 1
ATOM 1795 C CA . ASN A 1 231 ? -0.672 -39.406 -27.703 1 96.25 231 ASN A CA 1
ATOM 1796 C C . ASN A 1 231 ? -0.117 -40.719 -28.281 1 96.25 231 ASN A C 1
ATOM 1798 O O . ASN A 1 231 ? 0.589 -40.719 -29.281 1 96.25 231 ASN A O 1
ATOM 1802 N N . LEU A 1 232 ? -0.477 -41.812 -27.625 1 97.62 232 LEU A N 1
ATOM 1803 C CA . LEU A 1 232 ? 0.071 -43.125 -27.969 1 97.62 232 LEU A CA 1
ATOM 1804 C C . LEU A 1 232 ? -0.867 -43.875 -28.906 1 97.62 232 LEU A C 1
ATOM 1806 O O . LEU A 1 232 ? -1.895 -44.406 -28.469 1 97.62 232 LEU A O 1
ATOM 1810 N N . GLY A 1 233 ? -0.502 -43.906 -30.141 1 98.38 233 GLY A N 1
ATOM 1811 C CA . GLY A 1 233 ? -1.249 -44.688 -31.125 1 98.38 233 GLY A CA 1
ATOM 1812 C C . GLY A 1 233 ? -0.636 -46.062 -31.391 1 98.38 233 GLY A C 1
ATOM 1813 O O . GLY A 1 233 ? 0.588 -46.188 -31.453 1 98.38 233 GLY A O 1
ATOM 1814 N N . PHE A 1 234 ? -1.478 -47.094 -31.578 1 98.75 234 PHE A N 1
ATOM 1815 C CA . PHE A 1 234 ? -1.035 -48.438 -31.922 1 98.75 234 PHE A CA 1
ATOM 1816 C C . PHE A 1 234 ? -1.603 -48.875 -33.25 1 98.75 234 PHE A C 1
ATOM 1818 O O . PHE A 1 234 ? -2.807 -48.75 -33.5 1 98.75 234 PHE A O 1
ATOM 1825 N N . LEU A 1 235 ? -0.758 -49.188 -34.125 1 98.62 235 LEU A N 1
ATOM 1826 C CA . LEU A 1 235 ? -1.128 -49.844 -35.375 1 98.62 235 LEU A CA 1
ATOM 1827 C C . LEU A 1 235 ? -0.853 -51.344 -35.312 1 98.62 235 LEU A C 1
ATOM 1829 O O . LEU A 1 235 ? 0.301 -51.781 -35.406 1 98.62 235 LEU A O 1
ATOM 1833 N N . ILE A 1 236 ? -1.891 -52.094 -35.219 1 97.94 236 ILE A N 1
ATOM 1834 C CA . ILE A 1 236 ? -1.781 -53.5 -34.875 1 97.94 236 ILE A CA 1
ATOM 1835 C C . ILE A 1 236 ? -2.125 -54.375 -36.094 1 97.94 236 ILE A C 1
ATOM 1837 O O . ILE A 1 236 ? -3.213 -54.25 -36.656 1 97.94 236 ILE A O 1
ATOM 1841 N N . ASP A 1 237 ? -1.26 -55.281 -36.406 1 97.31 237 ASP A N 1
ATOM 1842 C CA . ASP A 1 237 ? -1.447 -56.219 -37.531 1 97.31 237 ASP A CA 1
ATOM 1843 C C . ASP A 1 237 ? -2.451 -57.312 -37.156 1 97.31 237 ASP A C 1
ATOM 1845 O O . ASP A 1 237 ? -2.184 -58.156 -36.281 1 97.31 237 ASP A O 1
ATOM 1849 N N . GLY A 1 238 ? -3.586 -57.312 -37.781 1 94.88 238 GLY A N 1
ATOM 1850 C CA . GLY A 1 238 ? -4.594 -58.344 -37.594 1 94.88 238 GLY A CA 1
ATOM 1851 C C . GLY A 1 238 ? -4.668 -59.312 -38.75 1 94.88 238 GLY A C 1
ATOM 1852 O O . GLY A 1 238 ? -5.707 -59.938 -39 1 94.88 238 GLY A O 1
ATOM 1853 N N . SER A 1 239 ? -3.641 -59.375 -39.469 1 91.38 239 SER A N 1
ATOM 1854 C CA . SER A 1 239 ? -3.633 -60.25 -40.625 1 91.38 239 SER A CA 1
ATOM 1855 C C . SER A 1 239 ? -3.646 -61.719 -40.219 1 91.38 239 SER A C 1
ATOM 1857 O O . SER A 1 239 ? -3.396 -62.031 -39.031 1 91.38 239 SER A O 1
ATOM 1859 N N . SER A 1 240 ? -3.939 -62.625 -41.156 1 89.06 240 SER A N 1
ATOM 1860 C CA . SER A 1 240 ? -4.152 -64.062 -40.906 1 89.06 240 SER A CA 1
ATOM 1861 C C . SER A 1 240 ? -2.881 -64.688 -40.375 1 89.06 240 SER A C 1
ATOM 1863 O O . SER A 1 240 ? -2.943 -65.688 -39.656 1 89.06 240 SER A O 1
ATOM 1865 N N . SER A 1 241 ? -1.748 -64.188 -40.75 1 86.62 241 SER A N 1
ATOM 1866 C CA . SER A 1 241 ? -0.481 -64.812 -40.375 1 86.62 241 SER A CA 1
ATOM 1867 C C . SER A 1 241 ? -0.268 -64.75 -38.875 1 86.62 241 SER A C 1
ATOM 1869 O O . SER A 1 241 ? 0.504 -65.5 -38.281 1 86.62 241 SER A O 1
ATOM 1871 N N . VAL A 1 242 ? -0.89 -63.875 -38.25 1 90.62 242 VAL A N 1
ATOM 1872 C CA . VAL A 1 242 ? -0.705 -63.688 -36.812 1 90.62 242 VAL A CA 1
ATOM 1873 C C . VAL A 1 242 ? -1.396 -64.812 -36.031 1 90.62 242 VAL A C 1
ATOM 1875 O O . VAL A 1 242 ? -0.767 -65.5 -35.219 1 90.62 242 VAL A O 1
ATOM 1878 N N . GLY A 1 243 ? -2.619 -65.062 -36.375 1 90.69 243 GLY A N 1
ATOM 1879 C CA . GLY A 1 243 ? -3.391 -66.062 -35.656 1 90.69 243 GLY A CA 1
ATOM 1880 C C . GLY A 1 243 ? -3.986 -65.5 -34.375 1 90.69 243 GLY A C 1
ATOM 1881 O O . GLY A 1 243 ? -3.459 -64.562 -33.781 1 90.69 243 GLY A O 1
ATOM 1882 N N . ASP A 1 244 ? -4.957 -66.125 -33.906 1 90.81 244 ASP A N 1
ATOM 1883 C CA . ASP A 1 244 ? -5.762 -65.688 -32.781 1 90.81 244 ASP A CA 1
ATOM 1884 C C . ASP A 1 244 ? -4.957 -65.688 -31.484 1 90.81 244 ASP A C 1
ATOM 1886 O O . ASP A 1 244 ? -4.953 -64.688 -30.734 1 90.81 244 ASP A O 1
ATOM 1890 N N . ALA A 1 245 ? -4.297 -66.75 -31.219 1 92.5 245 ALA A N 1
ATOM 1891 C CA . ALA A 1 245 ? -3.541 -66.875 -29.984 1 92.5 245 ALA A CA 1
ATOM 1892 C C . ALA A 1 245 ? -2.436 -65.875 -29.906 1 92.5 245 ALA A C 1
ATOM 1894 O O . ALA A 1 245 ? -2.236 -65.25 -28.859 1 92.5 245 ALA A O 1
ATOM 1895 N N . ASN A 1 246 ? -1.732 -65.75 -31.031 1 94.62 246 ASN A N 1
ATOM 1896 C CA . ASN A 1 246 ? -0.652 -64.75 -31.094 1 94.62 246 ASN A CA 1
ATOM 1897 C C . ASN A 1 246 ? -1.186 -63.344 -31.016 1 94.62 246 ASN A C 1
ATOM 1899 O O . ASN A 1 246 ? -0.525 -62.469 -30.453 1 94.62 246 ASN A O 1
ATOM 1903 N N . TYR A 1 247 ? -2.359 -63.156 -31.562 1 95.75 247 TYR A N 1
ATOM 1904 C CA . TYR A 1 247 ? -2.975 -61.812 -31.5 1 95.75 247 TYR A CA 1
ATOM 1905 C C . TYR A 1 247 ? -3.234 -61.406 -30.047 1 95.75 247 TYR A C 1
ATOM 1907 O O . TYR A 1 247 ? -3.033 -60.25 -29.688 1 95.75 247 TYR A O 1
ATOM 1915 N N . GLN A 1 248 ? -3.635 -62.344 -29.203 1 96.12 248 GLN A N 1
ATOM 1916 C CA . GLN A 1 248 ? -3.822 -62.062 -27.781 1 96.12 248 GLN A CA 1
ATOM 1917 C C . GLN A 1 248 ? -2.506 -61.656 -27.125 1 96.12 248 GLN A C 1
ATOM 1919 O O . GLN A 1 248 ? -2.486 -60.781 -26.25 1 96.12 248 GLN A O 1
ATOM 1924 N N . THR A 1 249 ? -1.45 -62.312 -27.5 1 96.56 249 THR A N 1
ATOM 1925 C CA . THR A 1 249 ? -0.123 -61.969 -27.016 1 96.56 249 THR A CA 1
ATOM 1926 C C . THR A 1 249 ? 0.228 -60.531 -27.391 1 96.56 249 THR A C 1
ATOM 1928 O O . THR A 1 249 ? 0.814 -59.812 -26.594 1 96.56 249 THR A O 1
ATOM 1931 N N . VAL A 1 250 ? -0.121 -60.156 -28.609 1 97.12 250 VAL A N 1
ATOM 1932 C CA . VAL A 1 250 ? 0.129 -58.812 -29.078 1 97.12 250 VAL A CA 1
ATOM 1933 C C . VAL A 1 250 ? -0.68 -57.812 -28.25 1 97.12 250 VAL A C 1
ATOM 1935 O O . VAL A 1 250 ? -0.171 -56.75 -27.875 1 97.12 250 VAL A O 1
ATOM 1938 N N . LEU A 1 251 ? -1.944 -58.094 -27.969 1 97.81 251 LEU A N 1
ATOM 1939 C CA . LEU A 1 251 ? -2.783 -57.219 -27.172 1 97.81 251 LEU A CA 1
ATOM 1940 C C . LEU A 1 251 ? -2.227 -57.062 -25.766 1 97.81 251 LEU A C 1
ATOM 1942 O O . LEU A 1 251 ? -2.295 -55.969 -25.172 1 97.81 251 LEU A O 1
ATOM 1946 N N . LYS A 1 252 ? -1.713 -58.188 -25.172 1 97.12 252 LYS A N 1
ATOM 1947 C CA . LYS A 1 252 ? -1.065 -58.094 -23.859 1 97.12 252 LYS A CA 1
ATOM 1948 C C . LYS A 1 252 ? 0.141 -57.156 -23.906 1 97.12 252 LYS A C 1
ATOM 1950 O O . LYS A 1 252 ? 0.374 -56.406 -22.969 1 97.12 252 LYS A O 1
ATOM 1955 N N . PHE A 1 253 ? 0.922 -57.25 -24.969 1 97.56 253 PHE A N 1
ATOM 1956 C CA . PHE A 1 253 ? 2.062 -56.375 -25.188 1 97.56 253 PHE A CA 1
ATOM 1957 C C . PHE A 1 253 ? 1.623 -54.906 -25.234 1 97.56 253 PHE A C 1
ATOM 1959 O O . PHE A 1 253 ? 2.225 -54.062 -24.578 1 97.56 253 PHE A O 1
ATOM 1966 N N . VAL A 1 254 ? 0.598 -54.625 -26.016 1 98.25 254 VAL A N 1
ATOM 1967 C CA . VAL A 1 254 ? 0.036 -53.281 -26.109 1 98.25 254 VAL A CA 1
ATOM 1968 C C . VAL A 1 254 ? -0.421 -52.812 -24.719 1 98.25 254 VAL A C 1
ATOM 1970 O O . VAL A 1 254 ? -0.142 -51.656 -24.328 1 98.25 254 VAL A O 1
ATOM 1973 N N . ALA A 1 255 ? -1.099 -53.656 -23.969 1 97.88 255 ALA A N 1
ATOM 1974 C CA . ALA A 1 255 ? -1.598 -53.312 -22.641 1 97.88 255 ALA A CA 1
ATOM 1975 C C . ALA A 1 255 ? -0.449 -53 -21.688 1 97.88 255 ALA A C 1
ATOM 1977 O O . ALA A 1 255 ? -0.572 -52.094 -20.844 1 97.88 255 ALA A O 1
ATOM 1978 N N . GLU A 1 256 ? 0.631 -53.688 -21.797 1 97.19 256 GLU A N 1
ATOM 1979 C CA . GLU A 1 256 ? 1.797 -53.469 -20.953 1 97.19 256 GLU A CA 1
ATOM 1980 C C . GLU A 1 256 ? 2.373 -52.062 -21.203 1 97.19 256 GLU A C 1
ATOM 1982 O O . GLU A 1 256 ? 2.793 -51.375 -20.266 1 97.19 256 GLU A O 1
ATOM 1987 N N . ILE A 1 257 ? 2.395 -51.688 -22.453 1 97.25 257 ILE A N 1
ATOM 1988 C CA . ILE A 1 257 ? 2.883 -50.344 -22.781 1 97.25 257 ILE A CA 1
ATOM 1989 C C . ILE A 1 257 ? 1.916 -49.281 -22.234 1 97.25 257 ILE A C 1
ATOM 1991 O O . ILE A 1 257 ? 2.336 -48.344 -21.578 1 97.25 257 ILE A O 1
ATOM 1995 N N . VAL A 1 258 ? 0.641 -49.469 -22.469 1 97.5 258 VAL A N 1
ATOM 1996 C CA . VAL A 1 258 ? -0.398 -48.531 -22.031 1 97.5 258 VAL A CA 1
ATOM 1997 C C . VAL A 1 258 ? -0.352 -48.375 -20.516 1 97.5 258 VAL A C 1
ATOM 1999 O O . VAL A 1 258 ? -0.524 -47.281 -19.984 1 97.5 258 VAL A O 1
ATOM 2002 N N . GLU A 1 259 ? -0.108 -49.406 -19.797 1 95.62 259 GLU A N 1
ATOM 2003 C CA . GLU A 1 259 ? -0.086 -49.438 -18.344 1 95.62 259 GLU A CA 1
ATOM 2004 C C . GLU A 1 259 ? 0.985 -48.5 -17.797 1 95.62 259 GLU A C 1
ATOM 2006 O O . GLU A 1 259 ? 0.852 -47.969 -16.688 1 95.62 259 GLU A O 1
ATOM 2011 N N . ALA A 1 260 ? 2.004 -48.25 -18.562 1 93.75 260 ALA A N 1
ATOM 2012 C CA . ALA A 1 260 ? 3.137 -47.438 -18.094 1 93.75 260 ALA A CA 1
ATOM 2013 C C . ALA A 1 260 ? 2.82 -45.969 -18.156 1 93.75 260 ALA A C 1
ATOM 2015 O O . ALA A 1 260 ? 3.494 -45.156 -17.516 1 93.75 260 ALA A O 1
ATOM 2016 N N . PHE A 1 261 ? 1.854 -45.562 -18.859 1 94.88 261 PHE A N 1
ATOM 2017 C CA . PHE A 1 261 ? 1.598 -44.125 -19.109 1 94.88 261 PHE A CA 1
ATOM 2018 C C . PHE A 1 261 ? 0.458 -43.625 -18.219 1 94.88 261 PHE A C 1
ATOM 2020 O O . PHE A 1 261 ? -0.348 -44.438 -17.734 1 94.88 261 PHE A O 1
ATOM 2027 N N . ASP A 1 262 ? 0.502 -42.344 -17.906 1 90 262 ASP A N 1
ATOM 2028 C CA . ASP A 1 262 ? -0.492 -41.688 -17.062 1 90 262 ASP A CA 1
ATOM 2029 C C . ASP A 1 262 ? -1.674 -41.188 -17.891 1 90 262 ASP A C 1
ATOM 2031 O O . ASP A 1 262 ? -1.646 -40.062 -18.406 1 90 262 ASP A O 1
ATOM 2035 N N . ILE A 1 263 ? -2.666 -42.031 -17.906 1 91.06 263 ILE A N 1
ATOM 2036 C CA . ILE A 1 263 ? -3.861 -41.719 -18.688 1 91.06 263 ILE A CA 1
ATOM 2037 C C . ILE A 1 263 ? -4.969 -41.25 -17.75 1 91.06 263 ILE A C 1
ATOM 2039 O O . ILE A 1 263 ? -5.57 -42.031 -17.031 1 91.06 263 ILE A O 1
ATOM 2043 N N . TYR A 1 264 ? -5.191 -40 -17.797 1 82.44 264 TYR A N 1
ATOM 2044 C CA . TYR A 1 264 ? -6.242 -39.312 -17.031 1 82.44 264 TYR A CA 1
ATOM 2045 C C . TYR A 1 264 ? -6.93 -38.281 -17.891 1 82.44 264 TYR A C 1
ATOM 2047 O O . TYR A 1 264 ? -6.688 -38.188 -19.094 1 82.44 264 TYR A O 1
ATOM 2055 N N . GLU A 1 265 ? -7.859 -37.531 -17.297 1 74.88 265 GLU A N 1
ATOM 2056 C CA . GLU A 1 265 ? -8.609 -36.531 -18.016 1 74.88 265 GLU A CA 1
ATOM 2057 C C . GLU A 1 265 ? -7.672 -35.531 -18.719 1 74.88 265 GLU A C 1
ATOM 2059 O O . GLU A 1 265 ? -7.922 -35.156 -19.859 1 74.88 265 GLU A O 1
ATOM 2064 N N . ILE A 1 266 ? -6.613 -35.219 -17.906 1 74.5 266 ILE A N 1
ATOM 2065 C CA . ILE A 1 266 ? -5.559 -34.406 -18.5 1 74.5 266 ILE A CA 1
ATOM 2066 C C . ILE A 1 266 ? -4.258 -35.219 -18.547 1 74.5 266 ILE A C 1
ATOM 2068 O O . ILE A 1 266 ? -3.795 -35.719 -17.531 1 74.5 266 ILE A O 1
ATOM 2072 N N . GLY A 1 267 ? -3.943 -35.844 -19.688 1 83 267 GLY A N 1
ATOM 2073 C CA . GLY A 1 267 ? -2.734 -36.656 -19.766 1 83 267 GLY A CA 1
ATOM 2074 C C . GLY A 1 267 ? -2.555 -37.312 -21.125 1 83 267 GLY A C 1
ATOM 2075 O O . GLY A 1 267 ? -2.881 -36.75 -22.156 1 83 267 GLY A O 1
ATOM 2076 N N . ALA A 1 268 ? -1.928 -38.438 -20.922 1 92.06 268 ALA A N 1
ATOM 2077 C CA . ALA A 1 268 ? -1.646 -39.188 -22.141 1 92.06 268 ALA A CA 1
ATOM 2078 C C . ALA A 1 268 ? -2.924 -39.781 -22.734 1 92.06 268 ALA A C 1
ATOM 2080 O O . ALA A 1 268 ? -3.906 -40 -22.016 1 92.06 268 ALA A O 1
ATOM 2081 N N . ARG A 1 269 ? -2.943 -39.906 -23.984 1 94.75 269 ARG A N 1
ATOM 2082 C CA . ARG A 1 269 ? -4.051 -40.531 -24.719 1 94.75 269 ARG A CA 1
ATOM 2083 C C . ARG A 1 269 ? -3.588 -41.75 -25.5 1 94.75 269 ARG A C 1
ATOM 2085 O O . ARG A 1 269 ? -2.422 -41.844 -25.891 1 94.75 269 ARG A O 1
ATOM 2092 N N . VAL A 1 270 ? -4.539 -42.656 -25.594 1 97.19 270 VAL A N 1
ATOM 2093 C CA . VAL A 1 270 ? -4.219 -43.906 -26.312 1 97.19 270 VAL A CA 1
ATOM 2094 C C . VAL A 1 270 ? -5.227 -44.125 -27.438 1 97.19 270 VAL A C 1
ATOM 2096 O O . VAL A 1 270 ? -6.422 -43.875 -27.266 1 97.19 270 VAL A O 1
ATOM 2099 N N . GLY A 1 271 ? -4.809 -44.406 -28.578 1 98 271 GLY A N 1
ATOM 2100 C CA . GLY A 1 271 ? -5.609 -44.844 -29.703 1 98 271 GLY A CA 1
ATOM 2101 C C . GLY A 1 271 ? -5.066 -46.094 -30.391 1 98 271 GLY A C 1
ATOM 2102 O O . GLY A 1 271 ? -3.883 -46.406 -30.25 1 98 271 GLY A O 1
ATOM 2103 N N . ALA A 1 272 ? -5.969 -46.812 -31.109 1 98.56 272 ALA A N 1
ATOM 2104 C CA . ALA A 1 272 ? -5.523 -48.031 -31.75 1 98.56 272 ALA A CA 1
ATOM 2105 C C . ALA A 1 272 ? -6.238 -48.25 -33.094 1 98.56 272 ALA A C 1
ATOM 2107 O O . ALA A 1 272 ? -7.43 -47.969 -33.219 1 98.56 272 ALA A O 1
ATOM 2108 N N . VAL A 1 273 ? -5.5 -48.688 -34.031 1 98.19 273 VAL A N 1
ATOM 2109 C CA . VAL A 1 273 ? -5.977 -49.094 -35.375 1 98.19 273 VAL A CA 1
ATOM 2110 C C . VAL A 1 273 ? -5.539 -50.531 -35.656 1 98.19 273 VAL A C 1
ATOM 2112 O O . VAL A 1 273 ? -4.402 -50.906 -35.375 1 98.19 273 VAL A O 1
ATOM 2115 N N . GLN A 1 274 ? -6.434 -51.344 -36.031 1 97.75 274 GLN A N 1
ATOM 2116 C CA . GLN A 1 274 ? -6.148 -52.688 -36.531 1 97.75 274 GLN A CA 1
ATOM 2117 C C . GLN A 1 274 ? -6.188 -52.719 -38.062 1 97.75 274 GLN A C 1
ATOM 2119 O O . GLN A 1 274 ? -7.016 -52.031 -38.688 1 97.75 274 GLN A O 1
ATOM 2124 N N . PHE A 1 275 ? -5.215 -53.5 -38.625 1 96.38 275 PHE A N 1
ATOM 2125 C CA . PHE A 1 275 ? -5.215 -53.469 -40.094 1 96.38 275 PHE A CA 1
ATOM 2126 C C . PHE A 1 275 ? -5 -54.875 -40.656 1 96.38 275 PHE A C 1
ATOM 2128 O O . PHE A 1 275 ? -4.41 -55.719 -40 1 96.38 275 PHE A O 1
ATOM 2135 N N . THR A 1 276 ? -5.598 -55.094 -41.781 1 94.94 276 THR A N 1
ATOM 2136 C CA . THR A 1 276 ? -5.391 -56.188 -42.75 1 94.94 276 THR A CA 1
ATOM 2137 C C . THR A 1 276 ? -5.211 -55.625 -44.156 1 94.94 276 THR A C 1
ATOM 2139 O O . THR A 1 276 ? -4.371 -54.75 -44.375 1 94.94 276 THR A O 1
ATOM 2142 N N . TYR A 1 277 ? -6.043 -56.031 -45.156 1 91.94 277 TYR A N 1
ATOM 2143 C CA . TYR A 1 277 ? -6.141 -55.312 -46.406 1 91.94 277 TYR A CA 1
ATOM 2144 C C . TYR A 1 277 ? -6.91 -54 -46.25 1 91.94 277 TYR A C 1
ATOM 2146 O O . TYR A 1 277 ? -6.723 -53.062 -47 1 91.94 277 TYR A O 1
ATOM 2154 N N . GLU A 1 278 ? -7.668 -54.062 -45.188 1 93.25 278 GLU A N 1
ATOM 2155 C CA . GLU A 1 278 ? -8.445 -52.906 -44.75 1 93.25 278 GLU A CA 1
ATOM 2156 C C . GLU A 1 278 ? -8.016 -52.438 -43.375 1 93.25 278 GLU A C 1
ATOM 2158 O O . GLU A 1 278 ? -7.184 -53.094 -42.719 1 93.25 278 GLU A O 1
ATOM 2163 N N . GLN A 1 279 ? -8.492 -51.219 -43.031 1 95.56 279 GLN A N 1
ATOM 2164 C CA . GLN A 1 279 ? -8.148 -50.656 -41.719 1 95.56 279 GLN A CA 1
ATOM 2165 C C . GLN A 1 279 ? -9.398 -50.375 -40.906 1 95.56 279 GLN A C 1
ATOM 2167 O O . GLN A 1 279 ? -10.453 -50.062 -41.438 1 95.56 279 GLN A O 1
ATOM 2172 N N . ARG A 1 280 ? -9.289 -50.469 -39.656 1 96 280 ARG A N 1
ATOM 2173 C CA . ARG A 1 280 ? -10.375 -50.188 -38.719 1 96 280 ARG A CA 1
ATOM 2174 C C . ARG A 1 280 ? -9.844 -49.5 -37.469 1 96 280 ARG A C 1
ATOM 2176 O O . ARG A 1 280 ? -8.938 -50.031 -36.812 1 96 280 ARG A O 1
ATOM 2183 N N . THR A 1 281 ? -10.477 -48.375 -37.25 1 97 281 THR A N 1
ATOM 2184 C CA . THR A 1 281 ? -10.172 -47.75 -35.969 1 97 281 THR A CA 1
ATOM 2185 C C . THR A 1 281 ? -10.875 -48.469 -34.812 1 97 281 THR A C 1
ATOM 2187 O O . THR A 1 281 ? -12.102 -48.5 -34.781 1 97 281 THR A O 1
ATOM 2190 N N . GLU A 1 282 ? -10.062 -49.094 -33.969 1 97.62 282 GLU A N 1
ATOM 2191 C CA . GLU A 1 282 ? -10.641 -49.781 -32.812 1 97.62 282 GLU A CA 1
ATOM 2192 C C . GLU A 1 282 ? -11.172 -48.812 -31.781 1 97.62 282 GLU A C 1
ATOM 2194 O O . GLU A 1 282 ? -12.266 -49 -31.234 1 97.62 282 GLU A O 1
ATOM 2199 N N . PHE A 1 283 ? -10.398 -47.75 -31.406 1 96.94 283 PHE A N 1
ATOM 2200 C CA . PHE A 1 283 ? -10.836 -46.656 -30.578 1 96.94 283 PHE A CA 1
ATOM 2201 C C . PHE A 1 283 ? -9.922 -45.438 -30.766 1 96.94 283 PHE A C 1
ATOM 2203 O O . PHE A 1 283 ? -8.727 -45.594 -31.031 1 96.94 283 PHE A O 1
ATOM 2210 N N . GLU A 1 284 ? -10.508 -44.281 -30.656 1 96.56 284 GLU A N 1
ATOM 2211 C CA . GLU A 1 284 ? -9.812 -43 -30.859 1 96.56 284 GLU A CA 1
ATOM 2212 C C . GLU A 1 284 ? -9.203 -42.5 -29.562 1 96.56 284 GLU A C 1
ATOM 2214 O O . GLU A 1 284 ? -9.461 -43.062 -28.484 1 96.56 284 GLU A O 1
ATOM 2219 N N . PHE A 1 285 ? -8.438 -41.469 -29.688 1 95.06 285 PHE A N 1
ATOM 2220 C CA . PHE A 1 285 ? -7.68 -40.906 -28.562 1 95.06 285 PHE A CA 1
ATOM 2221 C C . PHE A 1 285 ? -8.609 -40.375 -27.484 1 95.06 285 PHE A C 1
ATOM 2223 O O . PHE A 1 285 ? -8.312 -40.469 -26.297 1 95.06 285 PHE A O 1
ATOM 2230 N N . GLU A 1 286 ? -9.719 -39.781 -27.828 1 91.06 286 GLU A N 1
ATOM 2231 C CA . GLU A 1 286 ? -10.562 -39.062 -26.891 1 91.06 286 GLU A CA 1
ATOM 2232 C C . GLU A 1 286 ? -11.648 -39.969 -26.312 1 91.06 286 GLU A C 1
ATOM 2234 O O . GLU A 1 286 ? -12.484 -39.531 -25.516 1 91.06 286 GLU A O 1
ATOM 2239 N N . GLN A 1 287 ? -11.578 -41.25 -26.594 1 92.19 287 GLN A N 1
ATOM 2240 C CA . GLN A 1 287 ? -12.664 -42.125 -26.203 1 92.19 287 GLN A CA 1
ATOM 2241 C C . GLN A 1 287 ? -12.406 -42.75 -24.828 1 92.19 287 GLN A C 1
ATOM 2243 O O . GLN A 1 287 ? -13.344 -43.094 -24.125 1 92.19 287 GLN A O 1
ATOM 2248 N N . ASN A 1 288 ? -11.211 -43.062 -24.5 1 92.44 288 ASN A N 1
ATOM 2249 C CA . ASN A 1 288 ? -10.844 -43.656 -23.219 1 92.44 288 ASN A CA 1
ATOM 2250 C C . ASN A 1 288 ? -9.938 -42.75 -22.406 1 92.44 288 ASN A C 1
ATOM 2252 O O . ASN A 1 288 ? -8.719 -42.75 -22.594 1 92.44 288 ASN A O 1
ATOM 2256 N N . LEU A 1 289 ? -10.562 -42.062 -21.469 1 88.19 289 LEU A N 1
ATOM 2257 C CA . LEU A 1 289 ? -9.875 -40.938 -20.797 1 88.19 289 LEU A CA 1
ATOM 2258 C C . LEU A 1 289 ? -9.273 -41.406 -19.484 1 88.19 289 LEU A C 1
ATOM 2260 O O . LEU A 1 289 ? -8.625 -40.625 -18.781 1 88.19 289 LEU A O 1
ATOM 2264 N N . THR A 1 290 ? -9.445 -42.688 -19.094 1 89.62 290 THR A N 1
ATOM 2265 C CA . THR A 1 290 ? -8.789 -43.281 -17.922 1 89.62 290 THR A CA 1
ATOM 2266 C C . THR A 1 290 ? -7.961 -44.5 -18.328 1 89.62 290 THR A C 1
ATOM 2268 O O . THR A 1 290 ? -8.211 -45.094 -19.359 1 89.62 290 THR A O 1
ATOM 2271 N N . LYS A 1 291 ? -6.996 -44.75 -17.516 1 92.56 291 LYS A N 1
ATOM 2272 C CA . LYS A 1 291 ? -6.152 -45.906 -17.766 1 92.56 291 LYS A CA 1
ATOM 2273 C C . LYS A 1 291 ? -6.98 -47.188 -17.828 1 92.56 291 LYS A C 1
ATOM 2275 O O . LYS A 1 291 ? -6.781 -48.031 -18.703 1 92.56 291 LYS A O 1
ATOM 2280 N N . GLU A 1 292 ? -7.871 -47.281 -16.875 1 94.5 292 GLU A N 1
ATOM 2281 C CA . GLU A 1 292 ? -8.734 -48.438 -16.828 1 94.5 292 GLU A CA 1
ATOM 2282 C C . GLU A 1 292 ? -9.539 -48.594 -18.125 1 94.5 292 GLU A C 1
ATOM 2284 O O . GLU A 1 292 ? -9.641 -49.688 -18.672 1 94.5 292 GLU A O 1
ATOM 2289 N N . ASP A 1 293 ? -10.078 -47.5 -18.562 1 95.69 293 ASP A N 1
ATOM 2290 C CA . ASP A 1 293 ? -10.859 -47.531 -19.797 1 95.69 293 ASP A CA 1
ATOM 2291 C C . ASP A 1 293 ? -9.992 -47.906 -21 1 95.69 293 ASP A C 1
ATOM 2293 O O . ASP A 1 293 ? -10.422 -48.656 -21.875 1 95.69 293 ASP A O 1
ATOM 2297 N N . ALA A 1 294 ? -8.859 -47.344 -21.062 1 96.31 294 ALA A N 1
ATOM 2298 C CA . ALA A 1 294 ? -7.953 -47.625 -22.172 1 96.31 294 ALA A CA 1
ATOM 2299 C C . ALA A 1 294 ? -7.555 -49.094 -22.203 1 96.31 294 ALA A C 1
ATOM 2301 O O . ALA A 1 294 ? -7.566 -49.719 -23.25 1 96.31 294 ALA A O 1
ATOM 2302 N N . LEU A 1 295 ? -7.191 -49.625 -21.031 1 97.31 295 LEU A N 1
ATOM 2303 C CA . LEU A 1 295 ? -6.801 -51.031 -20.938 1 97.31 295 LEU A CA 1
ATOM 2304 C C . LEU A 1 295 ? -7.965 -51.938 -21.312 1 97.31 295 LEU A C 1
ATOM 2306 O O . LEU A 1 295 ? -7.77 -52.969 -21.984 1 97.31 295 LEU A O 1
ATOM 2310 N N . SER A 1 296 ? -9.125 -51.562 -20.844 1 97.5 296 SER A N 1
ATOM 2311 C CA . SER A 1 296 ? -10.32 -52.312 -21.203 1 97.5 296 SER A CA 1
ATOM 2312 C C . SER A 1 296 ? -10.547 -52.281 -22.719 1 97.5 296 SER A C 1
ATOM 2314 O O . SER A 1 296 ? -10.922 -53.281 -23.312 1 97.5 296 SER A O 1
ATOM 2316 N N . ALA A 1 297 ? -10.43 -51.125 -23.297 1 97.5 297 ALA A N 1
ATOM 2317 C CA . ALA A 1 297 ? -10.594 -51 -24.734 1 97.5 297 ALA A CA 1
ATOM 2318 C C . ALA A 1 297 ? -9.602 -51.875 -25.5 1 97.5 297 ALA A C 1
ATOM 2320 O O . ALA A 1 297 ? -9.953 -52.469 -26.5 1 97.5 297 ALA A O 1
ATOM 2321 N N . VAL A 1 298 ? -8.375 -51.938 -25.078 1 97.75 298 VAL A N 1
ATOM 2322 C CA . VAL A 1 298 ? -7.34 -52.75 -25.703 1 97.75 298 VAL A CA 1
ATOM 2323 C C . VAL A 1 298 ? -7.73 -54.25 -25.641 1 97.75 298 VAL A C 1
ATOM 2325 O O . VAL A 1 298 ? -7.613 -54.969 -26.641 1 97.75 298 VAL A O 1
ATOM 2328 N N . SER A 1 299 ? -8.195 -54.656 -24.5 1 96 299 SER A N 1
ATOM 2329 C CA . SER A 1 299 ? -8.531 -56.031 -24.281 1 96 299 SER A CA 1
ATOM 2330 C C . SER A 1 299 ? -9.727 -56.469 -25.125 1 96 299 SER A C 1
ATOM 2332 O O . SER A 1 299 ? -9.922 -57.656 -25.406 1 96 299 SER A O 1
ATOM 2334 N N . ARG A 1 300 ? -10.547 -55.5 -25.562 1 95.56 300 ARG A N 1
ATOM 2335 C CA . ARG A 1 300 ? -11.781 -55.812 -26.266 1 95.56 300 ARG A CA 1
ATOM 2336 C C . ARG A 1 300 ? -11.562 -55.844 -27.766 1 95.56 300 ARG A C 1
ATOM 2338 O O . ARG A 1 300 ? -12.477 -56.188 -28.531 1 95.56 300 ARG A O 1
ATOM 2345 N N . ILE A 1 301 ? -10.422 -55.5 -28.172 1 96.38 301 ILE A N 1
ATOM 2346 C CA . ILE A 1 301 ? -10.148 -55.5 -29.609 1 96.38 301 ILE A CA 1
ATOM 2347 C C . ILE A 1 301 ? -10.258 -56.938 -30.125 1 96.38 301 ILE A C 1
ATOM 2349 O O . ILE A 1 301 ? -9.648 -57.875 -29.578 1 96.38 301 ILE A O 1
ATOM 2353 N N . ARG A 1 302 ? -11.023 -57.094 -31.188 1 94.62 302 ARG A N 1
ATOM 2354 C CA . ARG A 1 302 ? -11.234 -58.406 -31.766 1 94.62 302 ARG A CA 1
ATOM 2355 C C . ARG A 1 302 ? -10.328 -58.625 -32.969 1 94.62 302 ARG A C 1
ATOM 2357 O O . ARG A 1 302 ? -10.18 -57.719 -33.812 1 94.62 302 ARG A O 1
ATOM 2364 N N . TYR A 1 303 ? -9.828 -59.781 -32.969 1 94.25 303 TYR A N 1
ATOM 2365 C CA . TYR A 1 303 ? -8.969 -60.188 -34.062 1 94.25 303 TYR A CA 1
ATOM 2366 C C . TYR A 1 303 ? -9.75 -60.219 -35.375 1 94.25 303 TYR A C 1
ATOM 2368 O O . TYR A 1 303 ? -10.883 -60.688 -35.438 1 94.25 303 TYR A O 1
ATOM 2376 N N . TRP A 1 304 ? -9.281 -59.75 -36.5 1 89.88 304 TRP A N 1
ATOM 2377 C CA . TRP A 1 304 ? -9.961 -59.562 -37.781 1 89.88 304 TRP A CA 1
ATOM 2378 C C . TRP A 1 304 ? -9.57 -60.688 -38.75 1 89.88 304 TRP A C 1
ATOM 2380 O O . TRP A 1 304 ? -10.406 -61.5 -39.125 1 89.88 304 TRP A O 1
ATOM 2390 N N . SER A 1 305 ? -8.383 -61 -39.156 1 85.56 305 SER A N 1
ATOM 2391 C CA . SER A 1 305 ? -7.801 -61.969 -40.094 1 85.56 305 SER A CA 1
ATOM 2392 C C . SER A 1 305 ? -7.914 -61.438 -41.531 1 85.56 305 SER A C 1
ATOM 2394 O O . SER A 1 305 ? -8.953 -60.906 -41.906 1 85.56 305 SER A O 1
ATOM 2396 N N . GLY A 1 306 ? -6.973 -61.438 -42.312 1 86.25 306 GLY A N 1
ATOM 2397 C CA . GLY A 1 306 ? -6.883 -60.938 -43.656 1 86.25 306 GLY A CA 1
ATOM 2398 C C . GLY A 1 306 ? -5.453 -60.781 -44.156 1 86.25 306 GLY A C 1
ATOM 2399 O O . GLY A 1 306 ? -4.574 -61.562 -43.75 1 86.25 306 GLY A O 1
ATOM 2400 N N . GLY A 1 307 ? -5.164 -59.844 -45.156 1 84.88 307 GLY A N 1
ATOM 2401 C CA . GLY A 1 307 ? -3.826 -59.562 -45.688 1 84.88 307 GLY A CA 1
ATOM 2402 C C . GLY A 1 307 ? -3.078 -58.531 -44.875 1 84.88 307 GLY A C 1
ATOM 2403 O O . GLY A 1 307 ? -3.465 -58.188 -43.781 1 84.88 307 GLY A O 1
ATOM 2404 N N . THR A 1 308 ? -1.92 -58.25 -45.344 1 89.62 308 THR A N 1
ATOM 2405 C CA . THR A 1 308 ? -1.062 -57.281 -44.625 1 89.62 308 THR A CA 1
ATOM 2406 C C . THR A 1 308 ? -0.738 -56.094 -45.531 1 89.62 308 THR A C 1
ATOM 2408 O O . THR A 1 308 ? 0.186 -56.125 -46.344 1 89.62 308 THR A O 1
ATOM 2411 N N . ALA A 1 309 ? -1.502 -55.031 -45.406 1 93.56 309 ALA A N 1
ATOM 2412 C CA . ALA A 1 309 ? -1.219 -53.781 -46.125 1 93.56 309 ALA A CA 1
ATOM 2413 C C . ALA A 1 309 ? -0.793 -52.688 -45.125 1 93.56 309 ALA A C 1
ATOM 2415 O O . ALA A 1 309 ? -1.586 -51.812 -44.781 1 93.56 309 ALA A O 1
ATOM 2416 N N . THR A 1 310 ? 0.431 -52.719 -44.781 1 96.44 310 THR A N 1
ATOM 2417 C CA . THR A 1 310 ? 0.951 -51.844 -43.75 1 96.44 310 THR A CA 1
ATOM 2418 C C . THR A 1 310 ? 1.007 -50.375 -44.219 1 96.44 310 THR A C 1
ATOM 2420 O O . THR A 1 310 ? 0.782 -49.469 -43.469 1 96.44 310 THR A O 1
ATOM 2423 N N . GLY A 1 311 ? 1.378 -50.125 -45.469 1 97.25 311 GLY A N 1
ATOM 2424 C CA . GLY A 1 311 ? 1.448 -48.781 -46.031 1 97.25 311 GLY A CA 1
ATOM 2425 C C . GLY A 1 311 ? 0.129 -48.031 -45.938 1 97.25 311 GLY A C 1
ATOM 2426 O O . GLY A 1 311 ? 0.072 -46.906 -45.438 1 97.25 311 GLY A O 1
ATOM 2427 N N . GLU A 1 312 ? -0.92 -48.688 -46.438 1 96.75 312 GLU A N 1
ATOM 2428 C CA . GLU A 1 312 ? -2.256 -48.094 -46.375 1 96.75 312 GLU A CA 1
ATOM 2429 C C . GLU A 1 312 ? -2.682 -47.875 -44.938 1 96.75 312 GLU A C 1
ATOM 2431 O O . GLU A 1 312 ? -3.373 -46.906 -44.625 1 96.75 312 GLU A O 1
ATOM 2436 N N . ALA A 1 313 ? -2.281 -48.812 -44.094 1 97.75 313 ALA A N 1
ATOM 2437 C CA . ALA A 1 313 ? -2.625 -48.688 -42.688 1 97.75 313 ALA A CA 1
ATOM 2438 C C . ALA A 1 313 ? -1.954 -47.469 -42.031 1 97.75 313 ALA A C 1
ATOM 2440 O O . ALA A 1 313 ? -2.555 -46.781 -41.219 1 97.75 313 ALA A O 1
ATOM 2441 N N . LEU A 1 314 ? -0.708 -47.219 -42.438 1 98.25 314 LEU A N 1
ATOM 2442 C CA . LEU A 1 314 ? 0.004 -46.062 -41.938 1 98.25 314 LEU A CA 1
ATOM 2443 C C . LEU A 1 314 ? -0.705 -44.781 -42.375 1 98.25 314 LEU A C 1
ATOM 2445 O O . LEU A 1 314 ? -0.892 -43.844 -41.594 1 98.25 314 LEU A O 1
ATOM 2449 N N . THR A 1 315 ? -1.08 -44.719 -43.625 1 97.94 315 THR A N 1
ATOM 2450 C CA . THR A 1 315 ? -1.8 -43.562 -44.156 1 97.94 315 THR A CA 1
ATOM 2451 C C . THR A 1 315 ? -3.125 -43.375 -43.406 1 97.94 315 THR A C 1
ATOM 2453 O O . THR A 1 315 ? -3.467 -42.25 -43.031 1 97.94 315 THR A O 1
ATOM 2456 N N . TYR A 1 316 ? -3.803 -44.438 -43.25 1 97.69 316 TYR A N 1
ATOM 2457 C CA . TYR A 1 316 ? -5.086 -44.406 -42.531 1 97.69 316 TYR A CA 1
ATOM 2458 C C . TYR A 1 316 ? -4.918 -43.875 -41.125 1 97.69 316 TYR A C 1
ATOM 2460 O O . TYR A 1 316 ? -5.684 -43.031 -40.656 1 97.69 316 TYR A O 1
ATOM 2468 N N . THR A 1 317 ? -3.963 -44.438 -40.438 1 98.31 317 THR A N 1
ATOM 2469 C CA . THR A 1 317 ? -3.725 -44.062 -39.062 1 98.31 317 THR A CA 1
ATOM 2470 C C . THR A 1 317 ? -3.354 -42.594 -38.938 1 98.31 317 THR A C 1
ATOM 2472 O O . THR A 1 317 ? -3.828 -41.906 -38.031 1 98.31 317 THR A O 1
ATOM 2475 N N . ARG A 1 318 ? -2.5 -42.062 -39.781 1 97.94 318 ARG A N 1
ATOM 2476 C CA . ARG A 1 318 ? -2.115 -40.656 -39.812 1 97.94 318 ARG A CA 1
ATOM 2477 C C . ARG A 1 318 ? -3.336 -39.75 -39.969 1 97.94 318 ARG A C 1
ATOM 2479 O O . ARG A 1 318 ? -3.508 -38.781 -39.25 1 97.94 318 ARG A O 1
ATOM 2486 N N . LYS A 1 319 ? -4.219 -40.094 -40.844 1 97.19 319 LYS A N 1
ATOM 2487 C CA . LYS A 1 319 ? -5.348 -39.25 -41.219 1 97.19 319 LYS A CA 1
ATOM 2488 C C . LYS A 1 319 ? -6.496 -39.406 -40.219 1 97.19 319 LYS A C 1
ATOM 2490 O O . LYS A 1 319 ? -7.117 -38.406 -39.844 1 97.19 319 LYS A O 1
ATOM 2495 N N . ASN A 1 320 ? -6.75 -40.625 -39.812 1 96.19 320 ASN A N 1
ATOM 2496 C CA . ASN A 1 320 ? -8.008 -40.906 -39.125 1 96.19 320 ASN A CA 1
ATOM 2497 C C . ASN A 1 320 ? -7.812 -41 -37.625 1 96.19 320 ASN A C 1
ATOM 2499 O O . ASN A 1 320 ? -8.773 -40.906 -36.844 1 96.19 320 ASN A O 1
ATOM 2503 N N . LEU A 1 321 ? -6.637 -41.281 -37.219 1 97.19 321 LEU A N 1
ATOM 2504 C CA . LEU A 1 321 ? -6.379 -41.344 -35.781 1 97.19 321 LEU A CA 1
ATOM 2505 C C . LEU A 1 321 ? -5.684 -40.094 -35.281 1 97.19 321 LEU A C 1
ATOM 2507 O O . LEU A 1 321 ? -6.219 -39.344 -34.438 1 97.19 321 LEU A O 1
ATOM 2511 N N . PHE A 1 322 ? -4.566 -39.688 -35.875 1 97.06 322 PHE A N 1
ATOM 2512 C CA . PHE A 1 322 ? -3.76 -38.562 -35.406 1 97.06 322 PHE A CA 1
ATOM 2513 C C . PHE A 1 322 ? -4.293 -37.25 -36 1 97.06 322 PHE A C 1
ATOM 2515 O O . PHE A 1 322 ? -4.09 -36.188 -35.406 1 97.06 322 PHE A O 1
ATOM 2522 N N . GLY A 1 323 ? -4.914 -37.281 -37.062 1 93.56 323 GLY A N 1
ATOM 2523 C CA . GLY A 1 323 ? -5.449 -36.094 -37.688 1 93.56 323 GLY A CA 1
ATOM 2524 C C . GLY A 1 323 ? -6.535 -35.438 -36.875 1 93.56 323 GLY A C 1
ATOM 2525 O O . GLY A 1 323 ? -6.801 -34.219 -37.031 1 93.56 323 GLY A O 1
ATOM 2526 N N . LYS A 1 324 ? -7.109 -36.125 -35.938 1 90.12 324 LYS A N 1
ATOM 2527 C CA . LYS A 1 324 ? -8.242 -35.625 -35.156 1 90.12 324 LYS A CA 1
ATOM 2528 C C . LYS A 1 324 ? -7.777 -35.062 -33.812 1 90.12 324 LYS A C 1
ATOM 2530 O O . LYS A 1 324 ? -8.578 -34.531 -33.031 1 90.12 324 LYS A O 1
ATOM 2535 N N . VAL A 1 325 ? -6.562 -35.25 -33.562 1 88.5 325 VAL A N 1
ATOM 2536 C CA . VAL A 1 325 ? -6.047 -34.875 -32.25 1 88.5 325 VAL A CA 1
ATOM 2537 C C . VAL A 1 325 ? -5.902 -33.375 -32.156 1 88.5 325 VAL A C 1
ATOM 2539 O O . VAL A 1 325 ? -5.406 -32.719 -33.094 1 88.5 325 VAL A O 1
ATOM 2542 N N . LYS A 1 326 ? -6.348 -32.75 -31.047 1 82.88 326 LYS A N 1
ATOM 2543 C CA . LYS A 1 326 ? -6.324 -31.312 -30.875 1 82.88 326 LYS A CA 1
ATOM 2544 C C . LYS A 1 326 ? -5.32 -30.891 -29.812 1 82.88 326 LYS A C 1
ATOM 2546 O O . LYS A 1 326 ? -4.887 -29.734 -29.781 1 82.88 326 LYS A O 1
ATOM 2551 N N . ASN A 1 327 ? -4.891 -31.781 -29.031 1 84.25 327 ASN A N 1
ATOM 2552 C CA . ASN A 1 327 ? -3.975 -31.406 -27.969 1 84.25 327 ASN A CA 1
ATOM 2553 C C . ASN A 1 327 ? -2.537 -31.297 -28.469 1 84.25 327 ASN A C 1
ATOM 2555 O O . ASN A 1 327 ? -2.252 -31.625 -29.609 1 84.25 327 ASN A O 1
ATOM 2559 N N . THR A 1 328 ? -1.645 -30.812 -27.625 1 85 328 THR A N 1
ATOM 2560 C CA . THR A 1 328 ? -0.273 -30.547 -28.047 1 85 328 THR A CA 1
ATOM 2561 C C . THR A 1 328 ? 0.66 -31.656 -27.562 1 85 328 THR A C 1
ATOM 2563 O O . THR A 1 328 ? 1.88 -31.484 -27.547 1 85 328 THR A O 1
ATOM 2566 N N . ASN A 1 329 ? 0.13 -32.812 -27.125 1 91.25 329 ASN A N 1
ATOM 2567 C CA . ASN A 1 329 ? 0.94 -33.938 -26.703 1 91.25 329 ASN A CA 1
ATOM 2568 C C . ASN A 1 329 ? 1.795 -34.5 -27.844 1 91.25 329 ASN A C 1
ATOM 2570 O O . ASN A 1 329 ? 1.434 -34.344 -29.016 1 91.25 329 ASN A O 1
ATOM 2574 N N . MET A 1 330 ? 2.92 -35.031 -27.438 1 94.44 330 MET A N 1
ATOM 2575 C CA . MET A 1 330 ? 3.771 -35.688 -28.438 1 94.44 330 MET A CA 1
ATOM 2576 C C . MET A 1 330 ? 3.045 -36.875 -29.094 1 94.44 330 MET A C 1
ATOM 2578 O O . MET A 1 330 ? 2.355 -37.625 -28.406 1 94.44 330 MET A O 1
ATOM 2582 N N . LYS A 1 331 ? 3.127 -36.938 -30.422 1 97.31 331 LYS A N 1
ATOM 2583 C CA . LYS A 1 331 ? 2.486 -38.031 -31.172 1 97.31 331 LYS A CA 1
ATOM 2584 C C . LYS A 1 331 ? 3.424 -39.219 -31.344 1 97.31 331 LYS A C 1
ATOM 2586 O O . LYS A 1 331 ? 4.508 -39.094 -31.922 1 97.31 331 LYS A O 1
ATOM 2591 N N . VAL A 1 332 ? 3.043 -40.344 -30.859 1 98.19 332 VAL A N 1
ATOM 2592 C CA . VAL A 1 332 ? 3.84 -41.562 -30.938 1 98.19 332 VAL A CA 1
ATOM 2593 C C . VAL A 1 332 ? 3.002 -42.688 -31.547 1 98.19 332 VAL A C 1
ATOM 2595 O O . VAL A 1 332 ? 1.877 -42.938 -31.125 1 98.19 332 VAL A O 1
ATOM 2598 N N . LEU A 1 333 ? 3.51 -43.312 -32.562 1 98.75 333 LEU A N 1
ATOM 2599 C CA . LEU A 1 333 ? 2.863 -44.469 -33.156 1 98.75 333 LEU A CA 1
ATOM 2600 C C . LEU A 1 333 ? 3.721 -45.719 -33.031 1 98.75 333 LEU A C 1
ATOM 2602 O O . LEU A 1 333 ? 4.906 -45.688 -33.344 1 98.75 333 LEU A O 1
ATOM 2606 N N . ILE A 1 334 ? 3.17 -46.719 -32.531 1 98.81 334 ILE A N 1
ATOM 2607 C CA . ILE A 1 334 ? 3.828 -48.031 -32.438 1 98.81 334 ILE A CA 1
ATOM 2608 C C . ILE A 1 334 ? 3.203 -49 -33.438 1 98.81 334 ILE A C 1
ATOM 2610 O O . ILE A 1 334 ? 2.029 -49.344 -33.312 1 98.81 334 ILE A O 1
ATOM 2614 N N . VAL A 1 335 ? 3.98 -49.375 -34.438 1 98.62 335 VAL A N 1
ATOM 2615 C CA . VAL A 1 335 ? 3.543 -50.312 -35.438 1 98.62 335 VAL A CA 1
ATOM 2616 C C . VAL A 1 335 ? 3.965 -51.75 -35.062 1 98.62 335 VAL A C 1
ATOM 2618 O O . VAL A 1 335 ? 5.145 -52 -34.812 1 98.62 335 VAL A O 1
ATOM 2621 N N . ILE A 1 336 ? 3.004 -52.625 -35.062 1 98.06 336 ILE A N 1
ATOM 2622 C CA . ILE A 1 336 ? 3.271 -54 -34.688 1 98.06 336 ILE A CA 1
ATOM 2623 C C . ILE A 1 336 ? 2.877 -54.906 -35.844 1 98.06 336 ILE A C 1
ATOM 2625 O O . ILE A 1 336 ? 1.711 -54.969 -36.25 1 98.06 336 ILE A O 1
ATOM 2629 N N . THR A 1 337 ? 3.75 -55.656 -36.344 1 96.62 337 THR A N 1
ATOM 2630 C CA . THR A 1 337 ? 3.461 -56.531 -37.469 1 96.62 337 THR A CA 1
ATOM 2631 C C . THR A 1 337 ? 4.336 -57.781 -37.406 1 96.62 337 THR A C 1
ATOM 2633 O O . THR A 1 337 ? 5.43 -57.75 -36.844 1 96.62 337 THR A O 1
ATOM 2636 N N . ASP A 1 338 ? 3.885 -58.875 -37.938 1 93.62 338 ASP A N 1
ATOM 2637 C CA . ASP A 1 338 ? 4.652 -60.125 -37.969 1 93.62 338 ASP A CA 1
ATOM 2638 C C . ASP A 1 338 ? 5.027 -60.5 -39.406 1 93.62 338 ASP A C 1
ATOM 2640 O O . ASP A 1 338 ? 5.559 -61.562 -39.656 1 93.62 338 ASP A O 1
ATOM 2644 N N . GLY A 1 339 ? 4.688 -59.594 -40.406 1 86.69 339 GLY A N 1
ATOM 2645 C CA . GLY A 1 339 ? 4.883 -60.031 -41.781 1 86.69 339 GLY A CA 1
ATOM 2646 C C . GLY A 1 339 ? 5.301 -58.938 -42.719 1 86.69 339 GLY A C 1
ATOM 2647 O O . GLY A 1 339 ? 5.504 -57.781 -42.281 1 86.69 339 GLY A O 1
ATOM 2648 N N . GLN A 1 340 ? 5.516 -59.406 -43.938 1 90.19 340 GLN A N 1
ATOM 2649 C CA . GLN A 1 340 ? 5.859 -58.5 -45.031 1 90.19 340 GLN A CA 1
ATOM 2650 C C . GLN A 1 340 ? 4.621 -57.781 -45.562 1 90.19 340 GLN A C 1
ATOM 2652 O O . GLN A 1 340 ? 3.561 -58.375 -45.719 1 90.19 340 GLN A O 1
ATOM 2657 N N . SER A 1 341 ? 4.762 -56.469 -45.75 1 93.31 341 SER A N 1
ATOM 2658 C CA . SER A 1 341 ? 3.662 -55.688 -46.312 1 93.31 341 SER A CA 1
ATOM 2659 C C . SER A 1 341 ? 3.467 -55.969 -47.781 1 93.31 341 SER A C 1
ATOM 2661 O O . SER A 1 341 ? 4.441 -56.125 -48.531 1 93.31 341 SER A O 1
ATOM 2663 N N . TYR A 1 342 ? 2.229 -55.906 -48.156 1 91 342 TYR A N 1
ATOM 2664 C CA . TYR A 1 342 ? 1.903 -56.094 -49.562 1 91 342 TYR A CA 1
ATOM 2665 C C . TYR A 1 342 ? 2.146 -54.812 -50.375 1 91 342 TYR A C 1
ATOM 2667 O O . TYR A 1 342 ? 2.291 -54.844 -51.594 1 91 342 TYR A O 1
ATOM 2675 N N . ASP A 1 343 ? 2.137 -53.781 -49.688 1 93.31 343 ASP A N 1
ATOM 2676 C CA . ASP A 1 343 ? 2.281 -52.469 -50.344 1 93.31 343 ASP A CA 1
ATOM 2677 C C . ASP A 1 343 ? 3.506 -51.719 -49.812 1 93.31 343 ASP A C 1
ATOM 2679 O O . ASP A 1 343 ? 4.227 -52.25 -48.938 1 93.31 343 ASP A O 1
ATOM 2683 N N . ASP A 1 344 ? 3.768 -50.562 -50.438 1 95.25 344 ASP A N 1
ATOM 2684 C CA . ASP A 1 344 ? 4.922 -49.75 -50.062 1 95.25 344 ASP A CA 1
ATOM 2685 C C . ASP A 1 344 ? 4.703 -49.094 -48.719 1 95.25 344 ASP A C 1
ATOM 2687 O O . ASP A 1 344 ? 3.637 -48.531 -48.438 1 95.25 344 ASP A O 1
ATOM 2691 N N . VAL A 1 345 ? 5.734 -49.219 -47.844 1 97.12 345 VAL A N 1
ATOM 2692 C CA . VAL A 1 345 ? 5.594 -48.625 -46.5 1 97.12 345 VAL A CA 1
ATOM 2693 C C . VAL A 1 345 ? 6.398 -47.344 -46.406 1 97.12 345 VAL A C 1
ATOM 2695 O O . VAL A 1 345 ? 6.18 -46.531 -45.5 1 97.12 345 VAL A O 1
ATOM 2698 N N . ARG A 1 346 ? 7.352 -47.062 -47.25 1 97.06 346 ARG A N 1
ATOM 2699 C CA . ARG A 1 346 ? 8.281 -45.938 -47.188 1 97.06 346 ARG A CA 1
ATOM 2700 C C . ARG A 1 346 ? 7.551 -44.625 -47.344 1 97.06 346 ARG A C 1
ATOM 2702 O O . ARG A 1 346 ? 7.75 -43.688 -46.562 1 97.06 346 ARG A O 1
ATOM 2709 N N . GLY A 1 347 ? 6.766 -44.5 -48.375 1 96.81 347 GLY A N 1
ATOM 2710 C CA . GLY A 1 347 ? 6.02 -43.281 -48.625 1 96.81 347 GLY A CA 1
ATOM 2711 C C . GLY A 1 347 ? 5.121 -42.875 -47.469 1 96.81 347 GLY A C 1
ATOM 2712 O O . GLY A 1 347 ? 5.281 -41.812 -46.906 1 96.81 347 GLY A O 1
ATOM 2713 N N . PRO A 1 348 ? 4.227 -43.812 -47.156 1 97.75 348 PRO A N 1
ATOM 2714 C CA . PRO A 1 348 ? 3.314 -43.531 -46.062 1 97.75 348 PRO A CA 1
ATOM 2715 C C . PRO A 1 348 ? 4.051 -43.188 -44.75 1 97.75 348 PRO A C 1
ATOM 2717 O O . PRO A 1 348 ? 3.633 -42.312 -44 1 97.75 348 PRO A O 1
ATOM 2720 N N . ALA A 1 349 ? 5.102 -43.844 -44.406 1 98 349 ALA A N 1
ATOM 2721 C CA . ALA A 1 349 ? 5.898 -43.594 -43.219 1 98 349 ALA A CA 1
ATOM 2722 C C . ALA A 1 349 ? 6.504 -42.188 -43.25 1 98 349 ALA A C 1
ATOM 2724 O O . ALA A 1 349 ? 6.512 -41.469 -42.25 1 98 349 ALA A O 1
ATOM 2725 N N . ALA A 1 350 ? 7.047 -41.812 -44.344 1 97.62 350 ALA A N 1
ATOM 2726 C CA . ALA A 1 350 ? 7.625 -40.469 -44.531 1 97.62 350 ALA A CA 1
ATOM 2727 C C . ALA A 1 350 ? 6.574 -39.406 -44.281 1 97.62 350 ALA A C 1
ATOM 2729 O O . ALA A 1 350 ? 6.867 -38.375 -43.656 1 97.62 350 ALA A O 1
ATOM 2730 N N . GLU A 1 351 ? 5.434 -39.625 -44.781 1 97.5 351 GLU A N 1
ATOM 2731 C CA . GLU A 1 351 ? 4.355 -38.688 -44.562 1 97.5 351 GLU A CA 1
ATOM 2732 C C . GLU A 1 351 ? 3.971 -38.594 -43.094 1 97.5 351 GLU A C 1
ATOM 2734 O O . GLU A 1 351 ? 3.658 -37.5 -42.594 1 97.5 351 GLU A O 1
ATOM 2739 N N . ALA A 1 352 ? 3.939 -39.688 -42.469 1 97.75 352 ALA A N 1
ATOM 2740 C CA . ALA A 1 352 ? 3.646 -39.719 -41.031 1 97.75 352 ALA A CA 1
ATOM 2741 C C . ALA A 1 352 ? 4.707 -38.938 -40.25 1 97.75 352 ALA A C 1
ATOM 2743 O O . ALA A 1 352 ? 4.383 -38.156 -39.344 1 97.75 352 ALA A O 1
ATOM 2744 N N . HIS A 1 353 ? 5.957 -39.156 -40.594 1 97.38 353 HIS A N 1
ATOM 2745 C CA . HIS A 1 353 ? 7.051 -38.438 -39.969 1 97.38 353 HIS A CA 1
ATOM 2746 C C . HIS A 1 353 ? 6.895 -36.938 -40.188 1 97.38 353 HIS A C 1
ATOM 2748 O O . HIS A 1 353 ? 7.086 -36.125 -39.25 1 97.38 353 HIS A O 1
ATOM 2754 N N . GLN A 1 354 ? 6.555 -36.531 -41.344 1 96.56 354 GLN A N 1
ATOM 2755 C CA . GLN A 1 354 ? 6.402 -35.125 -41.688 1 96.56 354 GLN A CA 1
ATOM 2756 C C . GLN A 1 354 ? 5.254 -34.5 -40.906 1 96.56 354 GLN A C 1
ATOM 2758 O O . GLN A 1 354 ? 5.258 -33.281 -40.656 1 96.56 354 GLN A O 1
ATOM 2763 N N . SER A 1 355 ? 4.348 -35.281 -40.562 1 95.81 355 SER A N 1
ATOM 2764 C CA . SER A 1 355 ? 3.205 -34.812 -39.781 1 95.81 355 SER A CA 1
ATOM 2765 C C . SER A 1 355 ? 3.52 -34.75 -38.312 1 95.81 355 SER A C 1
ATOM 2767 O O . SER A 1 355 ? 2.629 -34.531 -37.469 1 95.81 355 SER A O 1
ATOM 2769 N N . GLY A 1 356 ? 4.754 -35.094 -37.969 1 95.12 356 GLY A N 1
ATOM 2770 C CA . GLY A 1 356 ? 5.199 -34.969 -36.594 1 95.12 356 GLY A CA 1
ATOM 2771 C C . GLY A 1 356 ? 5 -36.219 -35.781 1 95.12 356 GLY A C 1
ATOM 2772 O O . GLY A 1 356 ? 5.117 -36.188 -34.562 1 95.12 356 GLY A O 1
ATOM 2773 N N . ILE A 1 357 ? 4.688 -37.312 -36.344 1 97.56 357 ILE A N 1
ATOM 2774 C CA . ILE A 1 357 ? 4.457 -38.562 -35.656 1 97.56 357 ILE A CA 1
ATOM 2775 C C . ILE A 1 357 ? 5.773 -39.344 -35.5 1 97.56 357 ILE A C 1
ATOM 2777 O O . ILE A 1 357 ? 6.473 -39.562 -36.5 1 97.56 357 ILE A O 1
ATOM 2781 N N . THR A 1 358 ? 6.152 -39.656 -34.312 1 98.19 358 THR A N 1
ATOM 2782 C CA . THR A 1 358 ? 7.285 -40.531 -34.062 1 98.19 358 THR A CA 1
ATOM 2783 C C . THR A 1 358 ? 6.859 -42 -34.125 1 98.19 358 THR A C 1
ATOM 2785 O O . THR A 1 358 ? 5.98 -42.438 -33.375 1 98.19 358 THR A O 1
ATOM 2788 N N . ILE A 1 359 ? 7.516 -42.75 -34.938 1 98.69 359 ILE A N 1
ATOM 2789 C CA . ILE A 1 359 ? 7.09 -44.125 -35.188 1 98.69 359 ILE A CA 1
ATOM 2790 C C . ILE A 1 359 ? 8.086 -45.094 -34.562 1 98.69 359 ILE A C 1
ATOM 2792 O O . ILE A 1 359 ? 9.289 -45 -34.781 1 98.69 359 ILE A O 1
ATOM 2796 N N . PHE A 1 360 ? 7.613 -45.938 -33.75 1 98.75 360 PHE A N 1
ATOM 2797 C CA . PHE A 1 360 ? 8.32 -47.125 -33.281 1 98.75 360 PHE A CA 1
ATOM 2798 C C . PHE A 1 360 ? 7.805 -48.375 -34 1 98.75 360 PHE A C 1
ATOM 2800 O O . PHE A 1 360 ? 6.617 -48.688 -33.906 1 98.75 360 PHE A O 1
ATOM 2807 N N . SER A 1 361 ? 8.648 -49.094 -34.719 1 98.56 361 SER A N 1
ATOM 2808 C CA . SER A 1 361 ? 8.25 -50.281 -35.438 1 98.56 361 SER A CA 1
ATOM 2809 C C . SER A 1 361 ? 8.664 -51.562 -34.656 1 98.56 361 SER A C 1
ATOM 2811 O O . SER A 1 361 ? 9.812 -51.688 -34.25 1 98.56 361 SER A O 1
ATOM 2813 N N . VAL A 1 362 ? 7.727 -52.406 -34.5 1 98.38 362 VAL A N 1
ATOM 2814 C CA . VAL A 1 362 ? 7.949 -53.656 -33.812 1 98.38 362 VAL A CA 1
ATOM 2815 C C . VAL A 1 362 ? 7.621 -54.812 -34.719 1 98.38 362 VAL A C 1
ATOM 2817 O O . VAL A 1 362 ? 6.465 -55 -35.125 1 98.38 362 VAL A O 1
ATOM 2820 N N . GLY A 1 363 ? 8.609 -55.625 -35.062 1 97.81 363 GLY A N 1
ATOM 2821 C CA . GLY A 1 363 ? 8.445 -56.781 -35.875 1 97.81 363 GLY A CA 1
ATOM 2822 C C . GLY A 1 363 ? 8.539 -58.094 -35.094 1 97.81 363 GLY A C 1
ATOM 2823 O O . GLY A 1 363 ? 9.336 -58.188 -34.156 1 97.81 363 GLY A O 1
ATOM 2824 N N . ILE A 1 364 ? 7.785 -58.969 -35.531 1 96.38 364 ILE A N 1
ATOM 2825 C CA . ILE A 1 364 ? 7.773 -60.281 -34.906 1 96.38 364 ILE A CA 1
ATOM 2826 C C . ILE A 1 364 ? 7.918 -61.375 -35.969 1 96.38 364 ILE A C 1
ATOM 2828 O O . ILE A 1 364 ? 7.352 -61.25 -37.062 1 96.38 364 ILE A O 1
ATOM 2832 N N . SER A 1 365 ? 8.648 -62.375 -35.656 1 92.62 365 SER A N 1
ATOM 2833 C CA . SER A 1 365 ? 8.758 -63.594 -36.469 1 92.62 365 SER A CA 1
ATOM 2834 C C . SER A 1 365 ? 9.141 -63.281 -37.906 1 92.62 365 SER A C 1
ATOM 2836 O O . SER A 1 365 ? 10.312 -63.062 -38.219 1 92.62 365 SER A O 1
ATOM 2838 N N . TRP A 1 366 ? 8.148 -63.125 -38.844 1 90.31 366 TRP A N 1
ATOM 2839 C CA . TRP A 1 366 ? 8.406 -63.094 -40.281 1 90.31 366 TRP A CA 1
ATOM 2840 C C . TRP A 1 366 ? 8.477 -61.625 -40.75 1 90.31 366 TRP A C 1
ATOM 2842 O O . TRP A 1 366 ? 8.562 -61.375 -41.969 1 90.31 366 TRP A O 1
ATOM 2852 N N . ALA A 1 367 ? 8.469 -60.75 -39.844 1 93.38 367 ALA A N 1
ATOM 2853 C CA . ALA A 1 367 ? 8.547 -59.344 -40.219 1 93.38 367 ALA A CA 1
ATOM 2854 C C . ALA A 1 367 ? 9.867 -59.031 -40.938 1 93.38 367 ALA A C 1
ATOM 2856 O O . ALA A 1 367 ? 10.906 -59.594 -40.594 1 93.38 367 ALA A O 1
ATOM 2857 N N . ILE A 1 368 ? 9.82 -58.094 -41.906 1 94.06 368 ILE A N 1
ATOM 2858 C CA . ILE A 1 368 ? 10.992 -57.719 -42.688 1 94.06 368 ILE A CA 1
ATOM 2859 C C . ILE A 1 368 ? 11.703 -56.531 -42.062 1 94.06 368 ILE A C 1
ATOM 2861 O O . ILE A 1 368 ? 11.148 -55.438 -42 1 94.06 368 ILE A O 1
ATOM 2865 N N . GLU A 1 369 ? 12.906 -56.781 -41.688 1 94.69 369 GLU A N 1
ATOM 2866 C CA . GLU A 1 369 ? 13.68 -55.781 -40.969 1 94.69 369 GLU A CA 1
ATOM 2867 C C . GLU A 1 369 ? 13.797 -54.5 -41.781 1 94.69 369 GLU A C 1
ATOM 2869 O O . GLU A 1 369 ? 13.703 -53.375 -41.219 1 94.69 369 GLU A O 1
ATOM 2874 N N . ALA A 1 370 ? 14.031 -54.656 -43 1 95.06 370 ALA A N 1
ATOM 2875 C CA . ALA A 1 370 ? 14.188 -53.469 -43.875 1 95.06 370 ALA A CA 1
ATOM 2876 C C . ALA A 1 370 ? 12.922 -52.625 -43.875 1 95.06 370 ALA A C 1
ATOM 2878 O O . ALA A 1 370 ? 13 -51.406 -43.875 1 95.06 370 ALA A O 1
ATOM 2879 N N . GLU A 1 371 ? 11.789 -53.281 -43.844 1 96.25 371 GLU A N 1
ATOM 2880 C CA . GLU A 1 371 ? 10.523 -52.531 -43.812 1 96.25 371 GLU A CA 1
ATOM 2881 C C . GLU A 1 371 ? 10.328 -51.875 -42.438 1 96.25 371 GLU A C 1
ATOM 2883 O O . GLU A 1 371 ? 9.844 -50.719 -42.375 1 96.25 371 GLU A O 1
ATOM 2888 N N . LEU A 1 372 ? 10.672 -52.594 -41.406 1 97.56 372 LEU A N 1
ATOM 2889 C CA . LEU A 1 372 ? 10.586 -52 -40.062 1 97.56 372 LEU A CA 1
ATOM 2890 C C . LEU A 1 372 ? 11.422 -50.75 -39.938 1 97.56 372 LEU A C 1
ATOM 2892 O O . LEU A 1 372 ? 10.953 -49.719 -39.438 1 97.56 372 LEU A O 1
ATOM 2896 N N . LYS A 1 373 ? 12.641 -50.781 -40.438 1 97.31 373 LYS A N 1
ATOM 2897 C CA . LYS A 1 373 ? 13.531 -49.656 -40.406 1 97.31 373 LYS A CA 1
ATOM 2898 C C . LYS A 1 373 ? 13.008 -48.5 -41.281 1 97.31 373 LYS A C 1
ATOM 2900 O O . LYS A 1 373 ? 13.148 -47.344 -40.938 1 97.31 373 LYS A O 1
ATOM 2905 N N . ALA A 1 374 ? 12.422 -48.875 -42.375 1 96.62 374 ALA A N 1
ATOM 2906 C CA . ALA A 1 374 ? 11.867 -47.875 -43.281 1 96.62 374 ALA A CA 1
ATOM 2907 C C . ALA A 1 374 ? 10.727 -47.125 -42.594 1 96.62 374 ALA A C 1
ATOM 2909 O O . ALA A 1 374 ? 10.547 -45.938 -42.844 1 96.62 374 ALA A O 1
ATOM 2910 N N . MET A 1 375 ? 10 -47.75 -41.75 1 98 375 MET A N 1
ATOM 2911 C CA . MET A 1 375 ? 8.859 -47.125 -41.094 1 98 375 MET A CA 1
ATOM 2912 C C . MET A 1 375 ? 9.297 -46.344 -39.875 1 98 375 MET A C 1
ATOM 2914 O O . MET A 1 375 ? 8.75 -45.281 -39.562 1 98 375 MET A O 1
ATOM 2918 N N . ALA A 1 376 ? 10.25 -46.812 -39.188 1 98.19 376 ALA A N 1
ATOM 2919 C CA . ALA A 1 376 ? 10.68 -46.281 -37.875 1 98.19 376 ALA A CA 1
ATOM 2920 C C . ALA A 1 376 ? 11.234 -44.875 -38.031 1 98.19 376 ALA A C 1
ATOM 2922 O O . ALA A 1 376 ? 11.797 -44.531 -39.062 1 98.19 376 ALA A O 1
ATOM 2923 N N . SER A 1 377 ? 11.062 -44.062 -37.031 1 97.69 377 SER A N 1
ATOM 2924 C CA . SER A 1 377 ? 11.672 -42.75 -36.969 1 97.69 377 SER A CA 1
ATOM 2925 C C . SER A 1 377 ? 13.18 -42.844 -36.719 1 97.69 377 SER A C 1
ATOM 2927 O O . SER A 1 377 ? 13.695 -43.906 -36.406 1 97.69 377 SER A O 1
ATOM 2929 N N . GLU A 1 378 ? 13.844 -41.625 -37 1 95.69 378 GLU A N 1
ATOM 2930 C CA . GLU A 1 378 ? 15.281 -41.562 -36.75 1 95.69 378 GLU A CA 1
ATOM 2931 C C . GLU A 1 378 ? 15.578 -41.312 -35.281 1 95.69 378 GLU A C 1
ATOM 2933 O O . GLU A 1 378 ? 14.859 -40.531 -34.625 1 95.69 378 GLU A O 1
ATOM 2938 N N . PRO A 1 379 ? 16.609 -41.906 -34.812 1 95.81 379 PRO A N 1
ATOM 2939 C CA . PRO A 1 379 ? 17.484 -42.906 -35.406 1 95.81 379 PRO A CA 1
ATOM 2940 C C . PRO A 1 379 ? 16.828 -44.281 -35.531 1 95.81 379 PRO A C 1
ATOM 2942 O O . PRO A 1 379 ? 16.172 -44.75 -34.594 1 95.81 379 PRO A O 1
ATOM 2945 N N . LYS A 1 380 ? 17.031 -44.969 -36.562 1 96.25 380 LYS A N 1
ATOM 2946 C CA . LYS A 1 380 ? 16.328 -46.219 -36.875 1 96.25 380 LYS A CA 1
ATOM 2947 C C . LYS A 1 380 ? 16.609 -47.281 -35.844 1 96.25 380 LYS A C 1
ATOM 2949 O O . LYS A 1 380 ? 15.719 -48.062 -35.469 1 96.25 380 LYS A O 1
ATOM 2954 N N . GLU A 1 381 ? 17.797 -47.25 -35.281 1 93.81 381 GLU A N 1
ATOM 2955 C CA . GLU A 1 381 ? 18.234 -48.25 -34.344 1 93.81 381 GLU A CA 1
ATOM 2956 C C . GLU A 1 381 ? 17.453 -48.156 -33.031 1 93.81 381 GLU A C 1
ATOM 2958 O O . GLU A 1 381 ? 17.219 -49.188 -32.375 1 93.81 381 GLU A O 1
ATOM 2963 N N . SER A 1 382 ? 17.062 -46.969 -32.75 1 95.06 382 SER A N 1
ATOM 2964 C CA . SER A 1 382 ? 16.375 -46.75 -31.469 1 95.06 382 SER A CA 1
ATOM 2965 C C . SER A 1 382 ? 14.859 -46.844 -31.625 1 95.06 382 SER A C 1
ATOM 2967 O O . SER A 1 382 ? 14.125 -46.812 -30.641 1 95.06 382 SER A O 1
ATOM 2969 N N . HIS A 1 383 ? 14.359 -46.938 -32.844 1 98.19 383 HIS A N 1
ATOM 2970 C CA . HIS A 1 383 ? 12.922 -46.875 -33.062 1 98.19 383 HIS A CA 1
ATOM 2971 C C . HIS A 1 383 ? 12.422 -48.125 -33.781 1 98.19 383 HIS A C 1
ATOM 2973 O O . HIS A 1 383 ? 11.242 -48.219 -34.156 1 98.19 383 HIS A O 1
ATOM 2979 N N . SER A 1 384 ? 13.305 -49.094 -34.062 1 97.94 384 SER A N 1
ATOM 2980 C CA . SER A 1 384 ? 12.93 -50.344 -34.656 1 97.94 384 SER A CA 1
ATOM 2981 C C . SER A 1 384 ? 13.297 -51.531 -33.781 1 97.94 384 SER A C 1
ATOM 2983 O O . SER A 1 384 ? 14.43 -51.656 -33.312 1 97.94 384 SER A O 1
ATOM 2985 N N . PHE A 1 385 ? 12.336 -52.406 -33.625 1 98 385 PHE A N 1
ATOM 2986 C CA . PHE A 1 385 ? 12.516 -53.562 -32.75 1 98 385 PHE A CA 1
ATOM 2987 C C . PHE A 1 385 ? 12.062 -54.844 -33.438 1 98 385 PHE A C 1
ATOM 2989 O O . PHE A 1 385 ? 11.156 -54.812 -34.281 1 98 385 PHE A O 1
ATOM 2996 N N . PHE A 1 386 ? 12.734 -55.938 -33.062 1 97.06 386 PHE A N 1
ATOM 2997 C CA . PHE A 1 386 ? 12.406 -57.25 -33.656 1 97.06 386 PHE A CA 1
ATOM 2998 C C . PHE A 1 386 ? 12.578 -58.375 -32.625 1 97.06 386 PHE A C 1
ATOM 3000 O O . PHE A 1 386 ? 13.523 -58.344 -31.844 1 97.06 386 PHE A O 1
ATOM 3007 N N . VAL A 1 387 ? 11.633 -59.25 -32.656 1 96.62 387 VAL A N 1
ATOM 3008 C CA . VAL A 1 387 ? 11.75 -60.469 -31.859 1 96.62 387 VAL A CA 1
ATOM 3009 C C . VAL A 1 387 ? 11.391 -61.656 -32.719 1 96.62 387 VAL A C 1
ATOM 3011 O O . VAL A 1 387 ? 10.562 -61.562 -33.625 1 96.62 387 VAL A O 1
ATOM 3014 N N . ARG A 1 388 ? 11.891 -62.812 -32.344 1 94.69 388 ARG A N 1
ATOM 3015 C CA . ARG A 1 388 ? 11.742 -64 -33.156 1 94.69 388 ARG A CA 1
ATOM 3016 C C . ARG A 1 388 ? 10.406 -64.688 -32.906 1 94.69 388 ARG A C 1
ATOM 3018 O O . ARG A 1 388 ? 9.891 -65.438 -33.75 1 94.69 388 ARG A O 1
ATOM 3025 N N . ASP A 1 389 ? 9.984 -64.5 -31.641 1 95.19 389 ASP A N 1
ATOM 3026 C CA . ASP A 1 389 ? 8.742 -65.188 -31.266 1 95.19 389 ASP A CA 1
ATOM 3027 C C . ASP A 1 389 ? 7.797 -64.25 -30.547 1 95.19 389 ASP A C 1
ATOM 3029 O O . ASP A 1 389 ? 8.242 -63.312 -29.875 1 95.19 389 ASP A O 1
ATOM 3033 N N . PHE A 1 390 ? 6.484 -64.5 -30.672 1 95.44 390 PHE A N 1
ATOM 3034 C CA . PHE A 1 390 ? 5.441 -63.656 -30.125 1 95.44 390 PHE A CA 1
ATOM 3035 C C . PHE A 1 390 ? 5.586 -63.5 -28.625 1 95.44 390 PHE A C 1
ATOM 3037 O O . PHE A 1 390 ? 5.484 -62.375 -28.094 1 95.44 390 PHE A O 1
ATOM 3044 N N . PRO A 1 391 ? 5.914 -64.5 -27.875 1 94.56 391 PRO A N 1
ATOM 3045 C CA . PRO A 1 391 ? 5.988 -64.312 -26.422 1 94.56 391 PRO A CA 1
ATOM 3046 C C . PRO A 1 391 ? 7.121 -63.406 -26 1 94.56 391 PRO A C 1
ATOM 3048 O O . PRO A 1 391 ? 7.102 -62.875 -24.891 1 94.56 391 PRO A O 1
ATOM 3051 N N . MET A 1 392 ? 8.031 -63.156 -26.922 1 95.69 392 MET A N 1
ATOM 3052 C CA . MET A 1 392 ? 9.211 -62.344 -26.594 1 95.69 392 MET A CA 1
ATOM 3053 C C . MET A 1 392 ? 8.922 -60.875 -26.75 1 95.69 392 MET A C 1
ATOM 3055 O O . MET A 1 392 ? 9.742 -60.031 -26.344 1 95.69 392 MET A O 1
ATOM 3059 N N . VAL A 1 393 ? 7.824 -60.531 -27.25 1 96.12 393 VAL A N 1
ATOM 3060 C CA . VAL A 1 393 ? 7.543 -59.156 -27.562 1 96.12 393 VAL A CA 1
ATOM 3061 C C . VAL A 1 393 ? 7.496 -58.344 -26.281 1 96.12 393 VAL A C 1
ATOM 3063 O O . VAL A 1 393 ? 7.887 -57.156 -26.266 1 96.12 393 VAL A O 1
ATOM 3066 N N . SER A 1 394 ? 7.105 -58.906 -25.094 1 95.12 394 SER A N 1
ATOM 3067 C CA . SER A 1 394 ? 6.988 -58.219 -23.812 1 95.12 394 SER A CA 1
ATOM 3068 C C . SER A 1 394 ? 8.344 -57.688 -23.344 1 95.12 394 SER A C 1
ATOM 3070 O O . SER A 1 394 ? 8.406 -56.719 -22.609 1 95.12 394 SER A O 1
ATOM 3072 N N . LYS A 1 395 ? 9.414 -58.312 -23.812 1 96.19 395 LYS A N 1
ATOM 3073 C CA . LYS A 1 395 ? 10.758 -57.938 -23.422 1 96.19 395 LYS A CA 1
ATOM 3074 C C . LYS A 1 395 ? 11.133 -56.562 -24.016 1 96.19 395 LYS A C 1
ATOM 3076 O O . LYS A 1 395 ? 12.062 -55.906 -23.547 1 96.19 395 LYS A O 1
ATOM 3081 N N . LEU A 1 396 ? 10.344 -56.156 -24.969 1 96.94 396 LEU A N 1
ATOM 3082 C CA . LEU A 1 396 ? 10.656 -54.906 -25.672 1 96.94 396 LEU A CA 1
ATOM 3083 C C . LEU A 1 396 ? 10.055 -53.719 -24.953 1 96.94 396 LEU A C 1
ATOM 3085 O O . LEU A 1 396 ? 10.422 -52.562 -25.234 1 96.94 396 LEU A O 1
ATOM 3089 N N . VAL A 1 397 ? 9.195 -53.938 -23.984 1 97.25 397 VAL A N 1
ATOM 3090 C CA . VAL A 1 397 ? 8.352 -52.906 -23.406 1 97.25 397 VAL A CA 1
ATOM 3091 C C . VAL A 1 397 ? 9.234 -51.844 -22.734 1 97.25 397 VAL A C 1
ATOM 3093 O O . VAL A 1 397 ? 9.109 -50.656 -23.016 1 97.25 397 VAL A O 1
ATOM 3096 N N . PRO A 1 398 ? 10.258 -52.219 -21.922 1 96.12 398 PRO A N 1
ATOM 3097 C CA . PRO A 1 398 ? 11.078 -51.188 -21.25 1 96.12 398 PRO A CA 1
ATOM 3098 C C . PRO A 1 398 ? 11.836 -50.312 -22.25 1 96.12 398 PRO A C 1
ATOM 3100 O O . PRO A 1 398 ? 11.93 -49.094 -22.047 1 96.12 398 PRO A O 1
ATOM 3103 N N . ASP A 1 399 ? 12.281 -50.875 -23.266 1 96.06 399 ASP A N 1
ATOM 3104 C CA . ASP A 1 399 ? 13.07 -50.156 -24.234 1 96.06 399 ASP A CA 1
ATOM 3105 C C . ASP A 1 399 ? 12.18 -49.188 -25.031 1 96.06 399 ASP A C 1
ATOM 3107 O O . ASP A 1 399 ? 12.609 -48.094 -25.391 1 96.06 399 ASP A O 1
ATOM 3111 N N . ILE A 1 400 ? 11.039 -49.594 -25.328 1 97.12 400 ILE A N 1
ATOM 3112 C CA . ILE A 1 400 ? 10.102 -48.75 -26.062 1 97.12 400 ILE A CA 1
ATOM 3113 C C . ILE A 1 400 ? 9.711 -47.562 -25.219 1 97.12 400 ILE A C 1
ATOM 3115 O O . ILE A 1 400 ? 9.742 -46.406 -25.688 1 97.12 400 ILE A O 1
ATOM 3119 N N . ILE A 1 401 ? 9.43 -47.844 -23.938 1 96.5 401 ILE A N 1
ATOM 3120 C CA . ILE A 1 401 ? 9.055 -46.75 -23.016 1 96.5 401 ILE A CA 1
ATOM 3121 C C . ILE A 1 401 ? 10.219 -45.781 -22.844 1 96.5 401 ILE A C 1
ATOM 3123 O O . ILE A 1 401 ? 10.031 -44.562 -22.906 1 96.5 401 ILE A O 1
ATOM 3127 N N . LYS A 1 402 ? 11.391 -46.312 -22.688 1 95.88 402 LYS A N 1
ATOM 3128 C CA . LYS A 1 402 ? 12.594 -45.5 -22.578 1 95.88 402 LYS A CA 1
ATOM 3129 C C . LYS A 1 402 ? 12.789 -44.656 -23.828 1 95.88 402 LYS A C 1
ATOM 3131 O O . LYS A 1 402 ? 13.156 -43.469 -23.75 1 95.88 402 LYS A O 1
ATOM 3136 N N . GLY A 1 403 ? 12.594 -45.219 -24.969 1 95.25 403 GLY A N 1
ATOM 3137 C CA . GLY A 1 403 ? 12.711 -44.5 -26.234 1 95.25 403 GLY A CA 1
ATOM 3138 C C . GLY A 1 403 ? 11.727 -43.344 -26.344 1 95.25 403 GLY A C 1
ATOM 3139 O O . GLY A 1 403 ? 12.102 -42.25 -26.75 1 95.25 403 GLY A O 1
ATOM 3140 N N . ILE A 1 404 ? 10.555 -43.625 -25.922 1 96.5 404 ILE A N 1
ATOM 3141 C CA . ILE A 1 404 ? 9.516 -42.594 -25.969 1 96.5 404 ILE A CA 1
ATOM 3142 C C . ILE A 1 404 ? 9.898 -41.438 -25.062 1 96.5 404 ILE A C 1
ATOM 3144 O O . ILE A 1 404 ? 9.812 -40.281 -25.469 1 96.5 404 ILE A O 1
ATOM 3148 N N . CYS A 1 405 ? 10.352 -41.719 -23.891 1 93.75 405 CYS A N 1
ATOM 3149 C CA . CYS A 1 405 ? 10.719 -40.688 -22.922 1 93.75 405 CYS A CA 1
ATOM 3150 C C . CYS A 1 405 ? 11.953 -39.938 -23.391 1 93.75 405 CYS A C 1
ATOM 3152 O O . CYS A 1 405 ? 12.055 -38.719 -23.156 1 93.75 405 CYS A O 1
ATOM 3154 N N . THR A 1 406 ? 12.883 -40.625 -24.016 1 93.69 406 THR A N 1
ATOM 3155 C CA . THR A 1 406 ? 14.055 -39.969 -24.578 1 93.69 406 THR A CA 1
ATOM 3156 C C . THR A 1 406 ? 13.641 -39 -25.688 1 93.69 406 THR A C 1
ATOM 3158 O O . THR A 1 406 ? 14.133 -37.875 -25.734 1 93.69 406 THR A O 1
ATOM 3161 N N . ASP A 1 407 ? 12.758 -39.406 -26.516 1 95.06 407 ASP A N 1
ATOM 3162 C CA . ASP A 1 407 ? 12.273 -38.562 -27.609 1 95.06 407 ASP A CA 1
ATOM 3163 C C . ASP A 1 407 ? 11.523 -37.344 -27.047 1 95.06 407 ASP A C 1
ATOM 3165 O O . ASP A 1 407 ? 11.656 -36.25 -27.562 1 95.06 407 ASP A O 1
ATOM 3169 N N . TYR A 1 408 ? 10.758 -37.594 -25.984 1 93 408 TYR A N 1
ATOM 3170 C CA . TYR A 1 408 ? 10.023 -36.531 -25.344 1 93 408 TYR A CA 1
ATOM 3171 C C . TYR A 1 408 ? 10.977 -35.469 -24.812 1 93 408 TYR A C 1
ATOM 3173 O O . TYR A 1 408 ? 10.781 -34.281 -25.031 1 93 408 TYR A O 1
ATOM 3181 N N . SER A 1 409 ? 11.992 -35.875 -24.125 1 89.19 409 SER A N 1
ATOM 3182 C CA . SER A 1 409 ? 12.977 -34.969 -23.547 1 89.19 409 SER A CA 1
ATOM 3183 C C . SER A 1 409 ? 13.695 -34.156 -24.625 1 89.19 409 SER A C 1
ATOM 3185 O O . SER A 1 409 ? 13.992 -33 -24.438 1 89.19 409 SER A O 1
ATOM 3187 N N . ALA A 1 410 ? 13.922 -34.812 -25.734 1 88.62 410 ALA A N 1
ATOM 3188 C CA . ALA A 1 410 ? 14.617 -34.156 -26.828 1 88.62 410 ALA A CA 1
ATOM 3189 C C . ALA A 1 410 ? 13.758 -33.062 -27.438 1 88.62 410 ALA A C 1
ATOM 3191 O O . ALA A 1 410 ? 14.281 -32.031 -27.906 1 88.62 410 ALA A O 1
ATOM 3192 N N . LYS A 1 411 ? 12.5 -33.188 -27.375 1 86 411 LYS A N 1
ATOM 3193 C CA . LYS A 1 411 ? 11.586 -32.219 -27.984 1 86 411 LYS A CA 1
ATOM 3194 C C . LYS A 1 411 ? 11.328 -31.062 -27.047 1 86 411 LYS A C 1
ATOM 3196 O O . LYS A 1 411 ? 10.844 -30 -27.469 1 86 411 LYS A O 1
ATOM 3201 N N . GLN A 1 412 ? 11.523 -31.25 -25.766 1 75.94 412 GLN A N 1
ATOM 3202 C CA . GLN A 1 412 ? 11.312 -30.172 -24.797 1 75.94 412 GLN A CA 1
ATOM 3203 C C . GLN A 1 412 ? 12.484 -29.203 -24.797 1 75.94 412 GLN A C 1
ATOM 3205 O O . GLN A 1 412 ? 12.359 -28.062 -24.312 1 75.94 412 GLN A O 1
ATOM 3210 N N . GLN A 1 413 ? 13.695 -29.547 -25.328 1 62.53 413 GLN A N 1
ATOM 3211 C CA . GLN A 1 413 ? 14.852 -28.656 -25.453 1 62.53 413 GLN A CA 1
ATOM 3212 C C . GLN A 1 413 ? 14.711 -27.719 -26.641 1 62.53 413 GLN A C 1
ATOM 3214 O O . GLN A 1 413 ? 15.117 -26.562 -26.578 1 62.53 413 GLN A O 1
ATOM 3219 N N . VAL B 1 1 ? 14.758 -18.453 20.859 1 21.88 1 VAL B N 1
ATOM 3220 C CA . VAL B 1 1 ? 14.359 -17.109 21.25 1 21.88 1 VAL B CA 1
ATOM 3221 C C . VAL B 1 1 ? 14.992 -16.078 20.312 1 21.88 1 VAL B C 1
ATOM 3223 O O . VAL B 1 1 ? 16.078 -15.562 20.594 1 21.88 1 VAL B O 1
ATOM 3226 N N . SER B 1 2 ? 15.227 -16.312 19.062 1 23.38 2 SER B N 1
ATOM 3227 C CA . SER B 1 2 ? 16.234 -15.703 18.188 1 23.38 2 SER B CA 1
ATOM 3228 C C . SER B 1 2 ? 15.898 -14.25 17.891 1 23.38 2 SER B C 1
ATOM 3230 O O . SER B 1 2 ? 14.734 -13.914 17.656 1 23.38 2 SER B O 1
ATOM 3232 N N . GLY B 1 3 ? 16.719 -13.305 18.438 1 26.7 3 GLY B N 1
ATOM 3233 C CA . GLY B 1 3 ? 16.703 -11.867 18.641 1 26.7 3 GLY B CA 1
ATOM 3234 C C . GLY B 1 3 ? 16.438 -11.086 17.375 1 26.7 3 GLY B C 1
ATOM 3235 O O . GLY B 1 3 ? 16.547 -11.625 16.266 1 26.7 3 GLY B O 1
ATOM 3236 N N . PRO B 1 4 ? 15.594 -10.039 17.5 1 32.69 4 PRO B N 1
ATOM 3237 C CA . PRO B 1 4 ? 15 -9.219 16.438 1 32.69 4 PRO B CA 1
ATOM 3238 C C . PRO B 1 4 ? 16.047 -8.656 15.469 1 32.69 4 PRO B C 1
ATOM 3240 O O . PRO B 1 4 ? 17.156 -8.297 15.891 1 32.69 4 PRO B O 1
ATOM 3243 N N . PRO B 1 5 ? 16.125 -9.203 14.234 1 30.17 5 PRO B N 1
ATOM 3244 C CA . PRO B 1 5 ? 17.219 -8.82 13.32 1 30.17 5 PRO B CA 1
ATOM 3245 C C . PRO B 1 5 ? 17.438 -7.312 13.266 1 30.17 5 PRO B C 1
ATOM 3247 O O . PRO B 1 5 ? 16.484 -6.539 13.438 1 30.17 5 PRO B O 1
ATOM 3250 N N . ARG B 1 6 ? 18.703 -6.91 13.609 1 29.95 6 ARG B N 1
ATOM 3251 C CA . ARG B 1 6 ? 19.266 -5.562 13.656 1 29.95 6 ARG B CA 1
ATOM 3252 C C . ARG B 1 6 ? 18.984 -4.812 12.352 1 29.95 6 ARG B C 1
ATOM 3254 O O . ARG B 1 6 ? 19.359 -5.273 11.273 1 29.95 6 ARG B O 1
ATOM 3261 N N . ALA B 1 7 ? 18.078 -3.855 12.328 1 30.86 7 ALA B N 1
ATOM 3262 C CA . ALA B 1 7 ? 17.797 -2.977 11.195 1 30.86 7 ALA B CA 1
ATOM 3263 C C . ALA B 1 7 ? 19.047 -2.227 10.75 1 30.86 7 ALA B C 1
ATOM 3265 O O . ALA B 1 7 ? 19.641 -1.487 11.531 1 30.86 7 ALA B O 1
ATOM 3266 N N . THR B 1 8 ? 19.938 -2.844 9.93 1 28.11 8 THR B N 1
ATOM 3267 C CA . THR B 1 8 ? 21.109 -2.148 9.414 1 28.11 8 THR B CA 1
ATOM 3268 C C . THR B 1 8 ? 20.734 -0.778 8.859 1 28.11 8 THR B C 1
ATOM 3270 O O . THR B 1 8 ? 19.922 -0.68 7.934 1 28.11 8 THR B O 1
ATOM 3273 N N . ALA B 1 9 ? 20.984 0.298 9.641 1 28.39 9 ALA B N 1
ATOM 3274 C CA . ALA B 1 9 ? 20.859 1.722 9.344 1 28.39 9 ALA B CA 1
ATOM 3275 C C . ALA B 1 9 ? 21.672 2.107 8.117 1 28.39 9 ALA B C 1
ATOM 3277 O O . ALA B 1 9 ? 22.875 1.832 8.055 1 28.39 9 ALA B O 1
ATOM 3278 N N . ILE B 1 10 ? 21.109 2.219 7.035 1 30.81 10 ILE B N 1
ATOM 3279 C CA . ILE B 1 10 ? 21.797 2.768 5.867 1 30.81 10 ILE B CA 1
ATOM 3280 C C . ILE B 1 10 ? 22.375 4.137 6.207 1 30.81 10 ILE B C 1
ATOM 3282 O O . ILE B 1 10 ? 21.719 4.969 6.828 1 30.81 10 ILE B O 1
ATOM 3286 N N . PRO B 1 11 ? 23.672 4.281 6.219 1 28.25 11 PRO B N 1
ATOM 3287 C CA . PRO B 1 11 ? 24.391 5.539 6.469 1 28.25 11 PRO B CA 1
ATOM 3288 C C . PRO B 1 11 ? 23.828 6.703 5.656 1 28.25 11 PRO B C 1
ATOM 3290 O O . PRO B 1 11 ? 23.594 6.559 4.453 1 28.25 11 PRO B O 1
ATOM 3293 N N . ALA B 1 12 ? 23.188 7.633 6.363 1 32.94 12 ALA B N 1
ATOM 3294 C CA . ALA B 1 12 ? 22.719 8.945 5.914 1 32.94 12 ALA B CA 1
ATOM 3295 C C . ALA B 1 12 ? 23.891 9.797 5.414 1 32.94 12 ALA B C 1
ATOM 3297 O O . ALA B 1 12 ? 24.188 10.844 5.984 1 32.94 12 ALA B O 1
ATOM 3298 N N . SER B 1 13 ? 25.047 9.305 5.023 1 29.86 13 SER B N 1
ATOM 3299 C CA . SER B 1 13 ? 26.188 10.211 4.918 1 29.86 13 SER B CA 1
ATOM 3300 C C . SER B 1 13 ? 25.875 11.406 4.027 1 29.86 13 SER B C 1
ATOM 3302 O O . SER B 1 13 ? 26.297 12.523 4.309 1 29.86 13 SER B O 1
ATOM 3304 N N . GLY B 1 14 ? 25.75 11.211 2.666 1 33.56 14 GLY B N 1
ATOM 3305 C CA . GLY B 1 14 ? 26.141 12.305 1.787 1 33.56 14 GLY B CA 1
ATOM 3306 C C . GLY B 1 14 ? 25.141 13.445 1.78 1 33.56 14 GLY B C 1
ATOM 3307 O O . GLY B 1 14 ? 24.594 13.789 0.732 1 33.56 14 GLY B O 1
ATOM 3308 N N . LEU B 1 15 ? 24.312 13.562 2.756 1 33.62 15 LEU B N 1
ATOM 3309 C CA . LEU B 1 15 ? 23.281 14.578 2.625 1 33.62 15 LEU B CA 1
ATOM 3310 C C . LEU B 1 15 ? 23.875 15.961 2.406 1 33.62 15 LEU B C 1
ATOM 3312 O O . LEU B 1 15 ? 24.828 16.344 3.098 1 33.62 15 LEU B O 1
ATOM 3316 N N . LEU B 1 16 ? 23.391 16.688 1.338 1 34.91 16 LEU B N 1
ATOM 3317 C CA . LEU B 1 16 ? 23.578 17.953 0.644 1 34.91 16 LEU B CA 1
ATOM 3318 C C . LEU B 1 16 ? 23.359 19.125 1.595 1 34.91 16 LEU B C 1
ATOM 3320 O O . LEU B 1 16 ? 22.281 19.281 2.158 1 34.91 16 LEU B O 1
ATOM 3324 N N . GLU B 1 17 ? 24.234 19.531 2.324 1 38.72 17 GLU B N 1
ATOM 3325 C CA . GLU B 1 17 ? 24.25 20.781 3.088 1 38.72 17 GLU B CA 1
ATOM 3326 C C . GLU B 1 17 ? 23.375 21.844 2.43 1 38.72 17 GLU B C 1
ATOM 3328 O O . GLU B 1 17 ? 22.578 22.5 3.102 1 38.72 17 GLU B O 1
ATOM 3333 N N . ASN B 1 18 ? 23.906 22.406 1.301 1 39.59 18 ASN B N 1
ATOM 3334 C CA . ASN B 1 18 ? 23.375 23.594 0.626 1 39.59 18 ASN B CA 1
ATOM 3335 C C . ASN B 1 18 ? 22.172 23.25 -0.254 1 39.59 18 ASN B C 1
ATOM 3337 O O . ASN B 1 18 ? 22.312 23.094 -1.469 1 39.59 18 ASN B O 1
ATOM 3341 N N . ASN B 1 19 ? 21.203 22.5 0.098 1 48.28 19 ASN B N 1
ATOM 3342 C CA . ASN B 1 19 ? 20.094 22.094 -0.763 1 48.28 19 ASN B CA 1
ATOM 3343 C C . ASN B 1 19 ? 19.25 23.297 -1.18 1 48.28 19 ASN B C 1
ATOM 3345 O O . ASN B 1 19 ? 18.625 23.938 -0.336 1 48.28 19 ASN B O 1
ATOM 3349 N N . PRO B 1 20 ? 19.359 23.875 -2.24 1 50.03 20 PRO B N 1
ATOM 3350 C CA . PRO B 1 20 ? 18.594 25 -2.787 1 50.03 20 PRO B CA 1
ATOM 3351 C C . PRO B 1 20 ? 17.094 24.891 -2.492 1 50.03 20 PRO B C 1
ATOM 3353 O O . PRO B 1 20 ? 16.359 25.859 -2.691 1 50.03 20 PRO B O 1
ATOM 3356 N N . PHE B 1 21 ? 16.688 23.828 -2.004 1 59.12 21 PHE B N 1
ATOM 3357 C CA . PHE B 1 21 ? 15.242 23.656 -1.852 1 59.12 21 PHE B CA 1
ATOM 3358 C C . PHE B 1 21 ? 14.828 23.812 -0.392 1 59.12 21 PHE B C 1
ATOM 3360 O O . PHE B 1 21 ? 13.703 23.484 -0.02 1 59.12 21 PHE B O 1
ATOM 3367 N N . SER B 1 22 ? 15.641 24.312 0.449 1 67.19 22 SER B N 1
ATOM 3368 C CA . SER B 1 22 ? 15.312 24.5 1.858 1 67.19 22 SER B CA 1
ATOM 3369 C C . SER B 1 22 ? 14.336 25.656 2.047 1 67.19 22 SER B C 1
ATOM 3371 O O . SER B 1 22 ? 14.367 26.625 1.293 1 67.19 22 SER B O 1
ATOM 3373 N N . ILE B 1 23 ? 13.273 25.312 2.773 1 75.06 23 ILE B N 1
ATOM 3374 C CA . ILE B 1 23 ? 12.312 26.344 3.145 1 75.06 23 ILE B CA 1
ATOM 3375 C C . ILE B 1 23 ? 13 27.391 4.023 1 75.06 23 ILE B C 1
ATOM 3377 O O . ILE B 1 23 ? 13.586 27.047 5.059 1 75.06 23 ILE B O 1
ATOM 3381 N N . THR B 1 24 ? 13.211 28.547 3.453 1 72.94 24 THR B N 1
ATOM 3382 C CA . THR B 1 24 ? 13.836 29.641 4.195 1 72.94 24 THR B CA 1
ATOM 3383 C C . THR B 1 24 ? 12.836 30.266 5.16 1 72.94 24 THR B C 1
ATOM 3385 O O . THR B 1 24 ? 11.648 30.391 4.852 1 72.94 24 THR B O 1
ATOM 3388 N N . ASP B 1 25 ? 13.203 30.469 6.492 1 79.25 25 ASP B N 1
ATOM 3389 C CA . ASP B 1 25 ? 12.539 31.281 7.504 1 79.25 25 ASP B CA 1
ATOM 3390 C C . ASP B 1 25 ? 11.32 30.562 8.07 1 79.25 25 ASP B C 1
ATOM 3392 O O . ASP B 1 25 ? 10.281 31.172 8.305 1 79.25 25 ASP B O 1
ATOM 3396 N N . CYS B 1 26 ? 11.297 29.312 8.172 1 89.56 26 CYS B N 1
ATOM 3397 C CA . CYS B 1 26 ? 10.234 28.562 8.836 1 89.56 26 CYS B CA 1
ATOM 3398 C C . CYS B 1 26 ? 10.336 28.703 10.352 1 89.56 26 CYS B C 1
ATOM 3400 O O . CYS B 1 26 ? 11.383 28.422 10.938 1 89.56 26 CYS B O 1
ATOM 3402 N N . LYS B 1 27 ? 9.25 29.25 10.938 1 89.19 27 LYS B N 1
ATOM 3403 C CA . LYS B 1 27 ? 9.188 29.375 12.391 1 89.19 27 LYS B CA 1
ATOM 3404 C C . LYS B 1 27 ? 7.898 28.781 12.945 1 89.19 27 LYS B C 1
ATOM 3406 O O . LYS B 1 27 ? 6.844 29.422 12.906 1 89.19 27 LYS B O 1
ATOM 3411 N N . ALA B 1 28 ? 7.984 27.594 13.438 1 94 28 ALA B N 1
ATOM 3412 C CA . ALA B 1 28 ? 6.82 26.906 13.984 1 94 28 ALA B CA 1
ATOM 3413 C C . ALA B 1 28 ? 7.242 25.766 14.906 1 94 28 ALA B C 1
ATOM 3415 O O . ALA B 1 28 ? 8.383 25.297 14.844 1 94 28 ALA B O 1
ATOM 3416 N N . ASP B 1 29 ? 6.434 25.469 15.82 1 96 29 ASP B N 1
ATOM 3417 C CA . ASP B 1 29 ? 6.547 24.234 16.594 1 96 29 ASP B CA 1
ATOM 3418 C C . ASP B 1 29 ? 5.695 23.125 15.984 1 96 29 ASP B C 1
ATOM 3420 O O . ASP B 1 29 ? 4.469 23.141 16.094 1 96 29 ASP B O 1
ATOM 3424 N N . ILE B 1 30 ? 6.355 22.125 15.398 1 97.81 30 ILE B N 1
ATOM 3425 C CA . ILE B 1 30 ? 5.688 21.156 14.539 1 97.81 30 ILE B CA 1
ATOM 3426 C C . ILE B 1 30 ? 5.723 19.766 15.195 1 97.81 30 ILE B C 1
ATOM 3428 O O . ILE B 1 30 ? 6.773 19.312 15.648 1 97.81 30 ILE B O 1
ATOM 3432 N N . VAL B 1 31 ? 4.582 19.141 15.234 1 98.62 31 VAL B N 1
ATOM 3433 C CA . VAL B 1 31 ? 4.512 17.766 15.719 1 98.62 31 VAL B CA 1
ATOM 3434 C C . VAL B 1 31 ? 3.941 16.859 14.625 1 98.62 31 VAL B C 1
ATOM 3436 O O . VAL B 1 31 ? 2.891 17.156 14.055 1 98.62 31 VAL B O 1
ATOM 3439 N N . PHE B 1 32 ? 4.633 15.805 14.336 1 98.75 32 PHE B N 1
ATOM 3440 C CA . PHE B 1 32 ? 4.125 14.789 13.422 1 98.75 32 PHE B CA 1
ATOM 3441 C C . PHE B 1 32 ? 3.416 13.68 14.188 1 98.75 32 PHE B C 1
ATOM 3443 O O . PHE B 1 32 ? 3.975 13.117 15.133 1 98.75 32 PHE B O 1
ATOM 3450 N N . LEU B 1 33 ? 2.197 13.43 13.82 1 98.75 33 LEU B N 1
ATOM 3451 C CA . LEU B 1 33 ? 1.494 12.234 14.281 1 98.75 33 LEU B CA 1
ATOM 3452 C C . LEU B 1 33 ? 1.626 11.102 13.273 1 98.75 33 LEU B C 1
ATOM 3454 O O . LEU B 1 33 ? 0.933 11.094 12.25 1 98.75 33 LEU B O 1
ATOM 3458 N N . LEU B 1 34 ? 2.387 10.078 13.594 1 98.44 34 LEU B N 1
ATOM 3459 C CA . LEU B 1 34 ? 2.668 8.977 12.68 1 98.44 34 LEU B CA 1
ATOM 3460 C C . LEU B 1 34 ? 1.69 7.828 12.898 1 98.44 34 LEU B C 1
ATOM 3462 O O . LEU B 1 34 ? 1.469 7.402 14.039 1 98.44 34 LEU B O 1
ATOM 3466 N N . ASP B 1 35 ? 1.151 7.34 11.867 1 97.69 35 ASP B N 1
ATOM 3467 C CA . ASP B 1 35 ? 0.306 6.152 11.945 1 97.69 35 ASP B CA 1
ATOM 3468 C C . ASP B 1 35 ? 1.142 4.898 12.203 1 97.69 35 ASP B C 1
ATOM 3470 O O . ASP B 1 35 ? 1.902 4.465 11.336 1 97.69 35 ASP B O 1
ATOM 3474 N N . GLY B 1 36 ? 1.062 4.352 13.344 1 96.94 36 GLY B N 1
ATOM 3475 C CA . GLY B 1 36 ? 1.743 3.113 13.68 1 96.94 36 GLY B CA 1
ATOM 3476 C C . GLY B 1 36 ? 0.798 1.939 13.844 1 96.94 36 GLY B C 1
ATOM 3477 O O . GLY B 1 36 ? 1.103 0.988 14.57 1 96.94 36 GLY B O 1
ATOM 3478 N N . SER B 1 37 ? -0.334 2.014 13.234 1 94.12 37 SER B N 1
ATOM 3479 C CA . SER B 1 37 ? -1.365 0.998 13.422 1 94.12 37 SER B CA 1
ATOM 3480 C C . SER B 1 37 ? -1.058 -0.258 12.609 1 94.12 37 SER B C 1
ATOM 3482 O O . SER B 1 37 ? -0.273 -0.214 11.664 1 94.12 37 SER B O 1
ATOM 3484 N N . TRP B 1 38 ? -1.742 -1.368 12.93 1 92.69 38 TRP B N 1
ATOM 3485 C CA . TRP B 1 38 ? -1.584 -2.646 12.242 1 92.69 38 TRP B CA 1
ATOM 3486 C C . TRP B 1 38 ? -2.029 -2.543 10.789 1 92.69 38 TRP B C 1
ATOM 3488 O O . TRP B 1 38 ? -1.52 -3.258 9.922 1 92.69 38 TRP B O 1
ATOM 3498 N N . ASN B 1 39 ? -2.908 -1.661 10.523 1 92.62 39 ASN B N 1
ATOM 3499 C CA . ASN B 1 39 ? -3.42 -1.512 9.164 1 92.62 39 ASN B CA 1
ATOM 3500 C C . ASN B 1 39 ? -2.314 -1.116 8.188 1 92.62 39 ASN B C 1
ATOM 3502 O O . ASN B 1 39 ? -2.332 -1.521 7.027 1 92.62 39 ASN B O 1
ATOM 3506 N N . LEU B 1 40 ? -1.431 -0.322 8.617 1 94 40 LEU B N 1
ATOM 3507 C CA . LEU B 1 40 ? -0.37 0.229 7.781 1 94 40 LEU B CA 1
ATOM 3508 C C . LEU B 1 40 ? 0.67 -0.835 7.453 1 94 40 LEU B C 1
ATOM 3510 O O . LEU B 1 40 ? 1.078 -0.974 6.297 1 94 40 LEU B O 1
ATOM 3514 N N . GLY B 1 41 ? 1.052 -1.666 8.445 1 93.19 41 GLY B N 1
ATOM 3515 C CA . GLY B 1 41 ? 2.135 -2.623 8.289 1 93.19 41 GLY B CA 1
ATOM 3516 C C . GLY B 1 41 ? 3.51 -1.999 8.438 1 93.19 41 GLY B C 1
ATOM 3517 O O . GLY B 1 41 ? 3.664 -0.785 8.281 1 93.19 41 GLY B O 1
ATOM 3518 N N . LYS B 1 42 ? 4.484 -2.791 8.617 1 94.19 42 LYS B N 1
ATOM 3519 C CA . LYS B 1 42 ? 5.832 -2.344 8.961 1 94.19 42 LYS B CA 1
ATOM 3520 C C . LYS B 1 42 ? 6.508 -1.674 7.766 1 94.19 42 LYS B C 1
ATOM 3522 O O . LYS B 1 42 ? 7.25 -0.704 7.93 1 94.19 42 LYS B O 1
ATOM 3527 N N . ARG B 1 43 ? 6.336 -2.211 6.637 1 94.25 43 ARG B N 1
ATOM 3528 C CA . ARG B 1 43 ? 6.996 -1.647 5.465 1 94.25 43 ARG B CA 1
ATOM 3529 C C . ARG B 1 43 ? 6.523 -0.221 5.203 1 94.25 43 ARG B C 1
ATOM 3531 O O . ARG B 1 43 ? 7.34 0.686 5.02 1 94.25 43 ARG B O 1
ATOM 3538 N N . ARG B 1 44 ? 5.211 -0.027 5.16 1 95.75 44 ARG B N 1
ATOM 3539 C CA . ARG B 1 44 ? 4.668 1.305 4.922 1 95.75 44 ARG B CA 1
ATOM 3540 C C . ARG B 1 44 ? 4.992 2.246 6.074 1 95.75 44 ARG B C 1
ATOM 3542 O O . ARG B 1 44 ? 5.184 3.447 5.871 1 95.75 44 ARG B O 1
ATOM 3549 N N . PHE B 1 45 ? 5.086 1.688 7.262 1 97.44 45 PHE B N 1
ATOM 3550 C CA . PHE B 1 45 ? 5.543 2.49 8.391 1 97.44 45 PHE B CA 1
ATOM 3551 C C . PHE B 1 45 ? 6.934 3.051 8.133 1 97.44 45 PHE B C 1
ATOM 3553 O O . PHE B 1 45 ? 7.203 4.219 8.43 1 97.44 45 PHE B O 1
ATOM 3560 N N . ASN B 1 46 ? 7.746 2.225 7.605 1 95.81 46 ASN B N 1
ATOM 3561 C CA . ASN B 1 46 ? 9.094 2.682 7.281 1 95.81 46 ASN B CA 1
ATOM 3562 C C . ASN B 1 46 ? 9.078 3.715 6.156 1 95.81 46 ASN B C 1
ATOM 3564 O O . ASN B 1 46 ? 9.883 4.648 6.156 1 95.81 46 ASN B O 1
ATOM 3568 N N . LEU B 1 47 ? 8.258 3.52 5.203 1 95.12 47 LEU B N 1
ATOM 3569 C CA . LEU B 1 47 ? 8.102 4.523 4.16 1 95.12 47 LEU B CA 1
ATOM 3570 C C . LEU B 1 47 ? 7.641 5.855 4.746 1 95.12 47 LEU B C 1
ATOM 3572 O O . LEU B 1 47 ? 8.109 6.918 4.336 1 95.12 47 LEU B O 1
ATOM 3576 N N . GLN B 1 48 ? 6.695 5.777 5.66 1 97 48 GLN B N 1
ATOM 3577 C CA . GLN B 1 48 ? 6.195 6.949 6.375 1 97 48 GLN B CA 1
ATOM 3578 C C . GLN B 1 48 ? 7.328 7.672 7.102 1 97 48 GLN B C 1
ATOM 3580 O O . GLN B 1 48 ? 7.438 8.898 7.02 1 97 48 GLN B O 1
ATOM 3585 N N . LYS B 1 49 ? 8.125 6.938 7.828 1 97.38 49 LYS B N 1
ATOM 3586 C CA . LYS B 1 49 ? 9.273 7.516 8.523 1 97.38 49 LYS B CA 1
ATOM 3587 C C . LYS B 1 49 ? 10.195 8.242 7.551 1 97.38 49 LYS B C 1
ATOM 3589 O O . LYS B 1 49 ? 10.625 9.367 7.812 1 97.38 49 LYS B O 1
ATOM 3594 N N . ASN B 1 50 ? 10.484 7.562 6.445 1 96 50 ASN B N 1
ATOM 3595 C CA . ASN B 1 50 ? 11.367 8.148 5.445 1 96 50 ASN B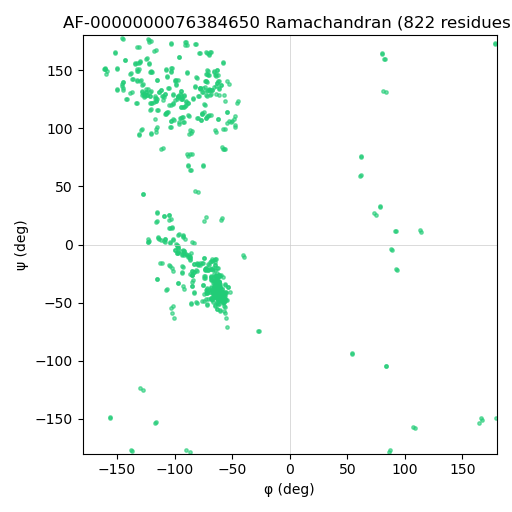 CA 1
ATOM 3596 C C . ASN B 1 50 ? 10.797 9.438 4.875 1 96 50 ASN B C 1
ATOM 3598 O O . ASN B 1 50 ? 11.539 10.375 4.59 1 96 50 ASN B O 1
ATOM 3602 N N . PHE B 1 51 ? 9.578 9.445 4.668 1 96.62 51 PHE B N 1
ATOM 3603 C CA . PHE B 1 51 ? 8.891 10.641 4.188 1 96.62 51 PHE B CA 1
ATOM 3604 C C . PHE B 1 51 ? 9.102 11.805 5.148 1 96.62 51 PHE B C 1
ATOM 3606 O O . PHE B 1 51 ? 9.453 12.906 4.727 1 96.62 51 PHE B O 1
ATOM 3613 N N . VAL B 1 52 ? 8.883 11.625 6.457 1 97.75 52 VAL B N 1
ATOM 3614 C CA . VAL B 1 52 ? 9.023 12.664 7.465 1 97.75 52 VAL B CA 1
ATOM 3615 C C . VAL B 1 52 ? 10.484 13.086 7.578 1 97.75 52 VAL B C 1
ATOM 3617 O O . VAL B 1 52 ? 10.789 14.258 7.816 1 97.75 52 VAL B O 1
ATOM 3620 N N . ILE B 1 53 ? 11.391 12.125 7.441 1 97.31 53 ILE B N 1
ATOM 3621 C CA . ILE B 1 53 ? 12.82 12.422 7.449 1 97.31 53 ILE B CA 1
ATOM 3622 C C . ILE B 1 53 ? 13.148 13.414 6.34 1 97.31 53 ILE B C 1
ATOM 3624 O O . ILE B 1 53 ? 13.867 14.391 6.566 1 97.31 53 ILE B O 1
ATOM 3628 N N . ARG B 1 54 ? 12.641 13.195 5.195 1 95.69 54 ARG B N 1
ATOM 3629 C CA . ARG B 1 54 ? 12.898 14.078 4.062 1 95.69 54 ARG B CA 1
ATOM 3630 C C . ARG B 1 54 ? 12.297 15.461 4.301 1 95.69 54 ARG B C 1
ATOM 3632 O O . ARG B 1 54 ? 12.883 16.469 3.93 1 95.69 54 ARG B O 1
ATOM 3639 N N . ILE B 1 55 ? 11.125 15.516 4.887 1 96.12 55 ILE B N 1
ATOM 3640 C CA . ILE B 1 55 ? 10.523 16.797 5.238 1 96.12 55 ILE B CA 1
ATOM 3641 C C . ILE B 1 55 ? 11.414 17.531 6.238 1 96.12 55 ILE B C 1
ATOM 3643 O O . ILE B 1 55 ? 11.664 18.719 6.09 1 96.12 55 ILE B O 1
ATOM 3647 N N . ALA B 1 56 ? 11.852 16.797 7.254 1 95.88 56 ALA B N 1
ATOM 3648 C CA . ALA B 1 56 ? 12.719 17.375 8.281 1 95.88 56 ALA B CA 1
ATOM 3649 C C . ALA B 1 56 ? 13.969 17.984 7.656 1 95.88 56 ALA B C 1
ATOM 3651 O O . ALA B 1 56 ? 14.469 19.016 8.125 1 95.88 56 ALA B O 1
ATOM 3652 N N . GLN B 1 57 ? 14.43 17.391 6.637 1 94.19 57 GLN B N 1
ATOM 3653 C CA . GLN B 1 57 ? 15.609 17.875 5.938 1 94.19 57 GLN B CA 1
ATOM 3654 C C . GLN B 1 57 ? 15.328 19.203 5.234 1 94.19 57 GLN B C 1
ATOM 3656 O O . GLN B 1 57 ? 16.219 20.031 5.082 1 94.19 57 GLN B O 1
ATOM 3661 N N . LEU B 1 58 ? 14.117 19.406 4.871 1 93.81 58 LEU B N 1
ATOM 3662 C CA . LEU B 1 58 ? 13.727 20.594 4.125 1 93.81 58 LEU B CA 1
ATOM 3663 C C . LEU B 1 58 ? 13.453 21.766 5.07 1 93.81 58 LEU B C 1
ATOM 3665 O O . LEU B 1 58 ? 13.492 22.922 4.656 1 93.81 58 LEU B O 1
ATOM 3669 N N . LEU B 1 59 ? 13.078 21.609 6.305 1 93.44 59 LEU B N 1
ATOM 3670 C CA . LEU B 1 59 ? 12.531 22.609 7.215 1 93.44 59 LEU B CA 1
ATOM 3671 C C . LEU B 1 59 ? 13.633 23.453 7.82 1 93.44 59 LEU B C 1
ATOM 3673 O O . LEU B 1 59 ? 13.383 24.562 8.289 1 93.44 59 LEU B O 1
ATOM 3677 N N . GLY B 1 60 ? 14.906 23.109 7.801 1 90.81 60 GLY B N 1
ATOM 3678 C CA . GLY B 1 60 ? 15.938 23.859 8.5 1 90.81 60 GLY B CA 1
ATOM 3679 C C . GLY B 1 60 ? 15.719 23.906 10 1 90.81 60 GLY B C 1
ATOM 3680 O O . GLY B 1 60 ? 15.617 25 10.578 1 90.81 60 GLY B O 1
ATOM 3681 N N . ILE B 1 61 ? 15.664 22.875 10.68 1 95.38 61 ILE B N 1
ATOM 3682 C CA . ILE B 1 61 ? 15.344 22.719 12.094 1 95.38 61 ILE B CA 1
ATOM 3683 C C . ILE B 1 61 ? 16.438 23.344 12.945 1 95.38 61 ILE B C 1
ATOM 3685 O O . ILE B 1 61 ? 17.625 23.141 12.695 1 95.38 61 ILE B O 1
ATOM 3689 N N . GLY B 1 62 ? 15.922 24.141 13.93 1 93.31 62 GLY B N 1
ATOM 3690 C CA . GLY B 1 62 ? 16.844 24.797 14.852 1 93.31 62 GLY B CA 1
ATOM 3691 C C . GLY B 1 62 ? 16.141 25.688 15.859 1 93.31 62 GLY B C 1
ATOM 3692 O O . GLY B 1 62 ? 14.938 25.953 15.742 1 93.31 62 GLY B O 1
ATOM 3693 N N . PRO B 1 63 ? 16.844 26.219 16.812 1 90.44 63 PRO B N 1
ATOM 3694 C CA . PRO B 1 63 ? 16.266 27.047 17.875 1 90.44 63 PRO B CA 1
ATOM 3695 C C . PRO B 1 63 ? 15.594 28.312 17.344 1 90.44 63 PRO B C 1
ATOM 3697 O O . PRO B 1 63 ? 14.617 28.781 17.922 1 90.44 63 PRO B O 1
ATOM 3700 N N . GLU B 1 64 ? 16.141 28.844 16.25 1 87.69 64 GLU B N 1
ATOM 3701 C CA . GLU B 1 64 ? 15.555 30.062 15.68 1 87.69 64 GLU B CA 1
ATOM 3702 C C . GLU B 1 64 ? 14.602 29.734 14.539 1 87.69 64 GLU B C 1
ATOM 3704 O O . GLU B 1 64 ? 14.047 30.625 13.906 1 87.69 64 GLU B O 1
ATOM 3709 N N . GLY B 1 65 ? 14.523 28.453 14.234 1 91.75 65 GLY B N 1
ATOM 3710 C CA . GLY B 1 65 ? 13.633 27.953 13.203 1 91.75 65 GLY B CA 1
ATOM 3711 C C . GLY B 1 65 ? 12.57 27.016 13.734 1 91.75 65 GLY B C 1
ATOM 3712 O O . GLY B 1 65 ? 12.117 27.156 14.875 1 91.75 65 GLY B O 1
ATOM 3713 N N . PRO B 1 66 ? 12.109 26.156 12.898 1 95.5 66 PRO B N 1
ATOM 3714 C CA . PRO B 1 66 ? 11.086 25.219 13.383 1 95.5 66 PRO B CA 1
ATOM 3715 C C . PRO B 1 66 ? 11.656 24.156 14.312 1 95.5 66 PRO B C 1
ATOM 3717 O O . PRO B 1 66 ? 12.805 23.734 14.148 1 95.5 66 PRO B O 1
ATOM 3720 N N . LEU B 1 67 ? 10.914 23.844 15.312 1 97.12 67 LEU B N 1
ATOM 3721 C CA . LEU B 1 67 ? 11.164 22.672 16.125 1 97.12 67 LEU B CA 1
ATOM 3722 C C . LEU B 1 67 ? 10.195 21.547 15.781 1 97.12 67 LEU B C 1
ATOM 3724 O O . LEU B 1 67 ? 9.062 21.812 15.359 1 97.12 67 LEU B O 1
ATOM 3728 N N . VAL B 1 68 ? 10.75 20.328 15.961 1 98.12 68 VAL B N 1
ATOM 3729 C CA . VAL B 1 68 ? 9.953 19.188 15.516 1 98.12 68 VAL B CA 1
ATOM 3730 C C . VAL B 1 68 ? 9.844 18.156 16.641 1 98.12 68 VAL B C 1
ATOM 3732 O O . VAL B 1 68 ? 10.82 17.906 17.344 1 98.12 68 VAL B O 1
ATOM 3735 N N . GLY B 1 69 ? 8.633 17.703 16.906 1 98.56 69 GLY B N 1
ATOM 3736 C CA . GLY B 1 69 ? 8.359 16.547 17.75 1 98.56 69 GLY B CA 1
ATOM 3737 C C . GLY B 1 69 ? 7.57 15.461 17.047 1 98.56 69 GLY B C 1
ATOM 3738 O O . GLY B 1 69 ? 7.211 15.609 15.883 1 98.56 69 GLY B O 1
ATOM 3739 N N . MET B 1 70 ? 7.375 14.344 17.797 1 98.75 70 MET B N 1
ATOM 3740 C CA . MET B 1 70 ? 6.715 13.227 17.125 1 98.75 70 MET B CA 1
ATOM 3741 C C . MET B 1 70 ? 5.91 12.398 18.125 1 98.75 70 MET B C 1
ATOM 3743 O O . MET B 1 70 ? 6.375 12.125 19.234 1 98.75 70 MET B O 1
ATOM 3747 N N . VAL B 1 71 ? 4.719 12.109 17.734 1 98.75 71 VAL B N 1
ATOM 3748 C CA . VAL B 1 71 ? 3.83 11.203 18.453 1 98.75 71 VAL B CA 1
ATOM 3749 C C . VAL B 1 71 ? 3.381 10.07 17.547 1 98.75 71 VAL B C 1
ATOM 3751 O O . VAL B 1 71 ? 3.092 10.297 16.359 1 98.75 71 VAL B O 1
ATOM 3754 N N . GLN B 1 72 ? 3.412 8.82 17.984 1 98.62 72 GLN B N 1
ATOM 3755 C CA . GLN B 1 72 ? 2.969 7.676 17.203 1 98.62 72 GLN B CA 1
ATOM 3756 C C . GLN B 1 72 ? 1.54 7.277 17.562 1 98.62 72 GLN B C 1
ATOM 3758 O O . GLN B 1 72 ? 1.203 7.148 18.734 1 98.62 72 GLN B O 1
ATOM 3763 N N . ILE B 1 73 ? 0.714 7.18 16.562 1 98.12 73 ILE B N 1
ATOM 3764 C CA . ILE B 1 73 ? -0.688 6.805 16.688 1 98.12 73 ILE B CA 1
ATOM 3765 C C . ILE B 1 73 ? -0.804 5.289 16.844 1 98.12 73 ILE B C 1
ATOM 3767 O O . ILE B 1 73 ? -0.257 4.535 16.031 1 98.12 73 ILE B O 1
ATOM 3771 N N . SER B 1 74 ? -1.468 4.805 17.812 1 96.38 74 SER B N 1
ATOM 3772 C CA . SER B 1 74 ? -1.767 3.406 18.094 1 96.38 74 SER B CA 1
ATOM 3773 C C . SER B 1 74 ? -3.021 3.271 18.953 1 96.38 74 SER B C 1
ATOM 3775 O O . SER B 1 74 ? -3.963 4.055 18.812 1 96.38 74 SER B O 1
ATOM 3777 N N . ASP B 1 75 ? -3.115 2.232 19.828 1 96.75 75 ASP B N 1
ATOM 3778 C CA . ASP B 1 75 ? -4.207 2.162 20.781 1 96.75 75 ASP B CA 1
ATOM 3779 C C . ASP B 1 75 ? -4.16 3.338 21.766 1 96.75 75 ASP B C 1
ATOM 3781 O O . ASP B 1 75 ? -5.184 3.961 22.047 1 96.75 75 ASP B O 1
ATOM 3785 N N . ASN B 1 76 ? -2.982 3.586 22.172 1 96.81 76 ASN B N 1
ATOM 3786 C CA . ASN B 1 76 ? -2.641 4.777 22.938 1 96.81 76 ASN B CA 1
ATOM 3787 C C . ASN B 1 76 ? -1.47 5.531 22.312 1 96.81 76 ASN B C 1
ATOM 3789 O O . ASN B 1 76 ? -0.538 4.918 21.797 1 96.81 76 ASN B O 1
ATOM 3793 N N . PRO B 1 77 ? -1.657 6.848 22.312 1 97.38 77 PRO B N 1
ATOM 3794 C CA . PRO B 1 77 ? -0.564 7.621 21.719 1 97.38 77 PRO B CA 1
ATOM 3795 C C . PRO B 1 77 ? 0.757 7.441 22.453 1 97.38 77 PRO B C 1
ATOM 3797 O O . PRO B 1 77 ? 0.768 7.332 23.688 1 97.38 77 PRO B O 1
ATOM 3800 N N . LYS B 1 78 ? 1.804 7.363 21.781 1 98 78 LYS B N 1
ATOM 3801 C CA . LYS B 1 78 ? 3.141 7.293 22.359 1 98 78 LYS B CA 1
ATOM 3802 C C . LYS B 1 78 ? 3.971 8.516 21.984 1 98 78 LYS B C 1
ATOM 3804 O O . LYS B 1 78 ? 4.145 8.812 20.797 1 98 78 LYS B O 1
ATOM 3809 N N . ASN B 1 79 ? 4.453 9.195 23.031 1 98.06 79 ASN B N 1
ATOM 3810 C CA . ASN B 1 79 ? 5.406 10.273 22.797 1 98.06 79 ASN B CA 1
ATOM 3811 C C . ASN B 1 79 ? 6.77 9.734 22.359 1 98.06 79 ASN B C 1
ATOM 3813 O O . ASN B 1 79 ? 7.465 9.094 23.141 1 98.06 79 ASN B O 1
ATOM 3817 N N . GLU B 1 80 ? 7.148 9.93 21.156 1 98.5 80 GLU B N 1
ATOM 3818 C CA . GLU B 1 80 ? 8.438 9.453 20.672 1 98.5 80 GLU B CA 1
ATOM 3819 C C . GLU B 1 80 ? 9.562 10.398 21.078 1 98.5 80 GLU B C 1
ATOM 3821 O O . GLU B 1 80 ? 10.594 9.961 21.594 1 98.5 80 GLU B O 1
ATOM 3826 N N . PHE B 1 81 ? 9.445 11.711 20.828 1 98.38 81 PHE B N 1
ATOM 3827 C CA . PHE B 1 81 ? 10.367 12.734 21.312 1 98.38 81 PHE B CA 1
ATOM 3828 C C . PHE B 1 81 ? 9.727 14.109 21.266 1 98.38 81 PHE B C 1
ATOM 3830 O O . PHE B 1 81 ? 8.852 14.375 20.438 1 98.38 81 PHE B O 1
ATOM 3837 N N . ASN B 1 82 ? 10.164 14.961 22.156 1 98.19 82 ASN B N 1
ATOM 3838 C CA . ASN B 1 82 ? 9.586 16.281 22.344 1 98.19 82 ASN B CA 1
ATOM 3839 C C . ASN B 1 82 ? 10.281 17.328 21.469 1 98.19 82 ASN B C 1
ATOM 3841 O O . ASN B 1 82 ? 11.273 17.016 20.812 1 98.19 82 ASN B O 1
ATOM 3845 N N . LEU B 1 83 ? 9.758 18.531 21.484 1 97.94 83 LEU B N 1
ATOM 3846 C CA . LEU B 1 83 ? 10.266 19.625 20.672 1 97.94 83 LEU B CA 1
ATOM 3847 C C . LEU B 1 83 ? 11.68 20 21.078 1 97.94 83 LEU B C 1
ATOM 3849 O O . LEU B 1 83 ? 12.5 20.375 20.234 1 97.94 83 LEU B O 1
ATOM 3853 N N . LYS B 1 84 ? 12 19.859 22.359 1 95.81 84 LYS B N 1
ATOM 3854 C CA . LYS B 1 84 ? 13.273 20.359 22.859 1 95.81 84 LYS B CA 1
ATOM 3855 C C . LYS B 1 84 ? 14.352 19.281 22.812 1 95.81 84 LYS B C 1
ATOM 3857 O O . LYS B 1 84 ? 15.523 19.547 23.078 1 95.81 84 LYS B O 1
ATOM 3862 N N . ASN B 1 85 ? 14 18.062 22.531 1 96.5 85 ASN B N 1
ATOM 3863 C CA . ASN B 1 85 ? 14.945 16.953 22.562 1 96.5 85 ASN B CA 1
ATOM 3864 C C . ASN B 1 85 ? 16.016 17.094 21.5 1 96.5 85 ASN B C 1
ATOM 3866 O O . ASN B 1 85 ? 17.188 16.781 21.719 1 96.5 85 ASN B O 1
ATOM 3870 N N . PHE B 1 86 ? 15.602 17.516 20.297 1 96.25 86 PHE B N 1
ATOM 3871 C CA . PHE B 1 86 ? 16.5 17.641 19.156 1 96.25 86 PHE B CA 1
ATOM 3872 C C . PHE B 1 86 ? 16.297 18.984 18.453 1 96.25 86 PHE B C 1
ATOM 3874 O O . PHE B 1 86 ? 15.203 19.25 17.953 1 96.25 86 PHE B O 1
ATOM 3881 N N . THR B 1 87 ? 17.344 19.781 18.344 1 94.81 87 THR B N 1
ATOM 3882 C CA . THR B 1 87 ? 17.219 21.125 17.797 1 94.81 87 THR B CA 1
ATOM 3883 C C . THR B 1 87 ? 18.016 21.25 16.5 1 94.81 87 THR B C 1
ATOM 3885 O O . THR B 1 87 ? 18.422 22.344 16.125 1 94.81 87 THR B O 1
ATOM 3888 N N . THR B 1 88 ? 18.328 20.125 15.891 1 95.62 88 THR B N 1
ATOM 3889 C CA . THR B 1 88 ? 18.969 20.078 14.578 1 95.62 88 THR B CA 1
ATOM 3890 C C . THR B 1 88 ? 18.281 19.047 13.68 1 95.62 88 THR B C 1
ATOM 3892 O O . THR B 1 88 ? 17.656 18.109 14.172 1 95.62 88 THR B O 1
ATOM 3895 N N . SER B 1 89 ? 18.438 19.297 12.406 1 94.81 89 SER B N 1
ATOM 3896 C CA . SER B 1 89 ? 17.875 18.328 11.461 1 94.81 89 SER B CA 1
ATOM 3897 C C . SER B 1 89 ? 18.469 16.953 11.648 1 94.81 89 SER B C 1
ATOM 3899 O O . SER B 1 89 ? 17.766 15.945 11.609 1 94.81 89 SER B O 1
ATOM 3901 N N . LYS B 1 90 ? 19.75 16.891 11.883 1 96.62 90 LYS B N 1
ATOM 3902 C CA . LYS B 1 90 ? 20.438 15.617 12.07 1 96.62 90 LYS B CA 1
ATOM 3903 C C . LYS B 1 90 ? 19.891 14.867 13.281 1 96.62 90 LYS B C 1
ATOM 3905 O O . LYS B 1 90 ? 19.672 13.656 13.227 1 96.62 90 LYS B O 1
ATOM 3910 N N . GLY B 1 91 ? 19.781 15.602 14.383 1 97.5 91 GLY B N 1
ATOM 3911 C CA . GLY B 1 91 ? 19.234 15 15.586 1 97.5 91 GLY B CA 1
ATOM 3912 C C . GLY B 1 91 ? 17.844 14.453 15.391 1 97.5 91 GLY B C 1
ATOM 3913 O O . GLY B 1 91 ? 17.531 13.344 15.836 1 97.5 91 GLY B O 1
ATOM 3914 N N . VAL B 1 92 ? 17 15.25 14.75 1 98.06 92 VAL B N 1
ATOM 3915 C CA . VAL B 1 92 ? 15.617 14.852 14.508 1 98.06 92 VAL B CA 1
ATOM 3916 C C . VAL B 1 92 ? 15.586 13.625 13.602 1 98.06 92 VAL B C 1
ATOM 3918 O O . VAL B 1 92 ? 14.828 12.68 13.844 1 98.06 92 VAL B O 1
ATOM 3921 N N . ILE B 1 93 ? 16.391 13.641 12.57 1 97.75 93 ILE B N 1
ATOM 3922 C CA . ILE B 1 93 ? 16.453 12.539 11.617 1 97.75 93 ILE B CA 1
ATOM 3923 C C . ILE B 1 93 ? 16.844 11.25 12.336 1 97.75 93 ILE B C 1
ATOM 3925 O O . ILE B 1 93 ? 16.219 10.203 12.141 1 97.75 93 ILE B O 1
ATOM 3929 N N . SER B 1 94 ? 17.859 11.312 13.164 1 97.75 94 SER B N 1
ATOM 3930 C CA . SER B 1 94 ? 18.312 10.156 13.938 1 97.75 94 SER B CA 1
ATOM 3931 C C . SER B 1 94 ? 17.203 9.641 14.852 1 97.75 94 SER B C 1
ATOM 3933 O O . SER B 1 94 ? 17.016 8.43 15 1 97.75 94 SER B O 1
ATOM 3935 N N . ALA B 1 95 ? 16.516 10.562 15.477 1 98.31 95 ALA B N 1
ATOM 3936 C CA . ALA B 1 95 ? 15.43 10.188 16.375 1 98.31 95 ALA B CA 1
ATOM 3937 C C . ALA B 1 95 ? 14.32 9.461 15.625 1 98.31 95 ALA B C 1
ATOM 3939 O O . ALA B 1 95 ? 13.766 8.477 16.125 1 98.31 95 ALA B O 1
ATOM 3940 N N . ILE B 1 96 ? 13.953 9.961 14.43 1 98.5 96 ILE B N 1
ATOM 3941 C CA . ILE B 1 96 ? 12.898 9.352 13.625 1 98.5 96 ILE B CA 1
ATOM 3942 C C . ILE B 1 96 ? 13.305 7.938 13.219 1 98.5 96 ILE B C 1
ATOM 3944 O O . ILE B 1 96 ? 12.484 7.016 13.258 1 98.5 96 ILE B O 1
ATOM 3948 N N . LYS B 1 97 ? 14.547 7.77 12.828 1 96.94 97 LYS B N 1
ATOM 3949 C CA . LYS B 1 97 ? 15.055 6.469 12.398 1 96.94 97 LYS B CA 1
ATOM 3950 C C . LYS B 1 97 ? 14.898 5.426 13.508 1 96.94 97 LYS B C 1
ATOM 3952 O O . LYS B 1 97 ? 14.703 4.242 13.227 1 96.94 97 LYS B O 1
ATOM 3957 N N . ASN B 1 98 ? 14.906 5.852 14.758 1 96.88 98 ASN B N 1
ATOM 3958 C CA . ASN B 1 98 ? 14.906 4.934 15.891 1 96.88 98 ASN B CA 1
ATOM 3959 C C . ASN B 1 98 ? 13.484 4.625 16.359 1 96.88 98 ASN B C 1
ATOM 3961 O O . ASN B 1 98 ? 13.289 3.812 17.266 1 96.88 98 ASN B O 1
ATOM 3965 N N . VAL B 1 99 ? 12.531 5.297 15.766 1 97.81 99 VAL B N 1
ATOM 3966 C CA . VAL B 1 99 ? 11.148 5.027 16.141 1 97.81 99 VAL B CA 1
ATOM 3967 C C . VAL B 1 99 ? 10.742 3.635 15.656 1 97.81 99 VAL B C 1
ATOM 3969 O O . VAL B 1 99 ? 11.016 3.26 14.516 1 97.81 99 VAL B O 1
ATOM 3972 N N . THR B 1 100 ? 10.109 2.84 16.531 1 96.88 100 THR B N 1
ATOM 3973 C CA . THR B 1 100 ? 9.742 1.465 16.203 1 96.88 100 THR B CA 1
ATOM 3974 C C . THR B 1 100 ? 8.234 1.34 15.992 1 96.88 100 THR B C 1
ATOM 3976 O O . THR B 1 100 ? 7.453 2.053 16.625 1 96.88 100 THR B O 1
ATOM 3979 N N . PHE B 1 101 ? 7.938 0.412 15.172 1 95.88 101 PHE B N 1
ATOM 3980 C CA . PHE B 1 101 ? 6.551 0.125 14.82 1 95.88 101 PHE B CA 1
ATOM 3981 C C . PHE B 1 101 ? 5.805 -0.478 16 1 95.88 101 PHE B C 1
ATOM 3983 O O . PHE B 1 101 ? 6.215 -1.512 16.547 1 95.88 101 PHE B O 1
ATOM 3990 N N . ARG B 1 102 ? 4.652 0.032 16.375 1 94.19 102 ARG B N 1
ATOM 3991 C CA . ARG B 1 102 ? 3.99 -0.363 17.625 1 94.19 102 ARG B CA 1
ATOM 3992 C C . ARG B 1 102 ? 2.785 -1.254 17.344 1 94.19 102 ARG B C 1
ATOM 3994 O O . ARG B 1 102 ? 2.496 -2.176 18.109 1 94.19 102 ARG B O 1
ATOM 4001 N N . GLY B 1 103 ? 2.068 -0.937 16.297 1 93.12 103 GLY B N 1
ATOM 4002 C CA . GLY B 1 103 ? 0.822 -1.639 16.047 1 93.12 103 GLY B CA 1
ATOM 4003 C C . GLY B 1 103 ? -0.363 -1.039 16.781 1 93.12 103 GLY B C 1
ATOM 4004 O O . GLY B 1 103 ? -0.252 0.034 17.375 1 93.12 103 GLY B O 1
ATOM 4005 N N . GLY B 1 104 ? -1.554 -1.69 16.609 1 94.19 104 GLY B N 1
ATOM 4006 C CA . GLY B 1 104 ? -2.771 -1.222 17.25 1 94.19 104 GLY B CA 1
ATOM 4007 C C . GLY B 1 104 ? -3.758 -0.602 16.281 1 94.19 104 GLY B C 1
ATOM 4008 O O . GLY B 1 104 ? -3.762 -0.936 15.086 1 94.19 104 GLY B O 1
ATOM 4009 N N . SER B 1 105 ? -4.633 0.246 16.875 1 95.38 105 SER B N 1
ATOM 4010 C CA . SER B 1 105 ? -5.652 0.909 16.062 1 95.38 105 SER B CA 1
ATOM 4011 C C . SER B 1 105 ? -5.207 2.309 15.656 1 95.38 105 SER B C 1
ATOM 4013 O O . SER B 1 105 ? -4.273 2.863 16.234 1 95.38 105 SER B O 1
ATOM 4015 N N . THR B 1 106 ? -5.832 2.814 14.68 1 96.5 106 THR B N 1
ATOM 4016 C CA . THR B 1 106 ? -5.512 4.145 14.172 1 96.5 106 THR B CA 1
ATOM 4017 C C . THR B 1 106 ? -6.309 5.211 14.922 1 96.5 106 THR B C 1
ATOM 4019 O O . THR B 1 106 ? -7.133 5.906 14.32 1 96.5 106 THR B O 1
ATOM 4022 N N . ASN B 1 107 ? -6.023 5.414 16.172 1 97.44 107 ASN B N 1
ATOM 4023 C CA . ASN B 1 107 ? -6.75 6.383 17 1 97.44 107 ASN B CA 1
ATOM 4024 C C . ASN B 1 107 ? -6.152 7.781 16.875 1 97.44 107 ASN B C 1
ATOM 4026 O O . ASN B 1 107 ? -5.496 8.266 17.797 1 97.44 107 ASN B O 1
ATOM 4030 N N . VAL B 1 108 ? -6.484 8.406 15.797 1 98.06 108 VAL B N 1
ATOM 4031 C CA . VAL B 1 108 ? -5.973 9.734 15.492 1 98.06 108 VAL B CA 1
ATOM 4032 C C . VAL B 1 108 ? -6.52 10.742 16.5 1 98.06 108 VAL B C 1
ATOM 4034 O O . VAL B 1 108 ? -5.797 11.641 16.953 1 98.06 108 VAL B O 1
ATOM 4037 N N . GLY B 1 109 ? -7.816 10.664 16.859 1 97.69 109 GLY B N 1
ATOM 4038 C CA . GLY B 1 109 ? -8.422 11.555 17.828 1 97.69 109 GLY B CA 1
ATOM 4039 C C . GLY B 1 109 ? -7.723 11.539 19.172 1 97.69 109 GLY B C 1
ATOM 4040 O O . GLY B 1 109 ? -7.402 12.586 19.734 1 97.69 109 GLY B O 1
ATOM 4041 N N . LYS B 1 110 ? -7.512 10.336 19.656 1 97.69 110 LYS B N 1
ATOM 4042 C CA . LYS B 1 110 ? -6.805 10.18 20.922 1 97.69 110 LYS B CA 1
ATOM 4043 C C . LYS B 1 110 ? -5.422 10.82 20.875 1 97.69 110 LYS B C 1
ATOM 4045 O O . LYS B 1 110 ? -4.992 11.477 21.828 1 97.69 110 LYS B O 1
ATOM 4050 N N . ALA B 1 111 ? -4.742 10.594 19.797 1 98.44 111 ALA B N 1
ATOM 4051 C CA . ALA B 1 111 ? -3.4 11.148 19.625 1 98.44 111 ALA B CA 1
ATOM 4052 C C . ALA B 1 111 ? -3.436 12.672 19.578 1 98.44 111 ALA B C 1
ATOM 4054 O O . ALA B 1 111 ? -2.566 13.336 20.141 1 98.44 111 ALA B O 1
ATOM 4055 N N . LEU B 1 112 ? -4.426 13.211 18.844 1 98.38 112 LEU B N 1
ATOM 4056 C CA . LEU B 1 112 ? -4.559 14.656 18.719 1 98.38 112 LEU B CA 1
ATOM 4057 C C . LEU B 1 112 ? -4.895 15.289 20.062 1 98.38 112 LEU B C 1
ATOM 4059 O O . LEU B 1 112 ? -4.375 16.359 20.406 1 98.38 112 LEU B O 1
ATOM 4063 N N . ILE B 1 113 ? -5.738 14.625 20.859 1 98.06 113 ILE B N 1
ATOM 4064 C CA . ILE B 1 113 ? -6.066 15.109 22.203 1 98.06 113 ILE B CA 1
ATOM 4065 C C . ILE B 1 113 ? -4.809 15.109 23.062 1 98.06 113 ILE B C 1
ATOM 4067 O O . ILE B 1 113 ? -4.504 16.109 23.734 1 98.06 113 ILE B O 1
ATOM 4071 N N . TYR B 1 114 ? -4.133 14.016 23.062 1 98.31 114 TYR B N 1
ATOM 4072 C CA . TYR B 1 114 ? -2.889 13.914 23.812 1 98.31 114 TYR B CA 1
ATOM 4073 C C . TYR B 1 114 ? -1.918 15.023 23.422 1 98.31 114 TYR B C 1
ATOM 4075 O O . TYR B 1 114 ? -1.291 15.641 24.281 1 98.31 114 TYR B O 1
ATOM 4083 N N . THR B 1 115 ? -1.743 15.219 22.125 1 98.31 115 THR B N 1
ATOM 4084 C CA . THR B 1 115 ? -0.817 16.219 21.625 1 98.31 115 THR B CA 1
ATOM 4085 C C . THR B 1 115 ? -1.234 17.625 22.078 1 98.31 115 THR B C 1
ATOM 4087 O O . THR B 1 115 ? -0.394 18.422 22.5 1 98.31 115 THR B O 1
ATOM 4090 N N . THR B 1 116 ? -2.496 17.875 22.062 1 97.12 116 THR B N 1
ATOM 4091 C CA . THR B 1 116 ? -3.045 19.172 22.422 1 97.12 116 THR B CA 1
ATOM 4092 C C . THR B 1 116 ? -2.887 19.438 23.922 1 97.12 116 THR B C 1
ATOM 4094 O O . THR B 1 116 ? -2.449 20.516 24.328 1 97.12 116 THR B O 1
ATOM 4097 N N . GLU B 1 117 ? -3.107 18.438 24.734 1 96 117 GLU B N 1
ATOM 4098 C CA . GLU B 1 117 ? -3.213 18.641 26.172 1 96 117 GLU B CA 1
ATOM 4099 C C . GLU B 1 117 ? -1.892 18.344 26.875 1 96 117 GLU B C 1
ATOM 4101 O O . GLU B 1 117 ? -1.572 18.938 27.906 1 96 117 GLU B O 1
ATOM 4106 N N . THR B 1 118 ? -1.206 17.406 26.328 1 96.38 118 THR B N 1
ATOM 4107 C CA . THR B 1 118 ? -0.076 16.891 27.094 1 96.38 118 THR B CA 1
ATOM 4108 C C . THR B 1 118 ? 1.24 17.188 26.375 1 96.38 118 THR B C 1
ATOM 4110 O O . THR B 1 118 ? 2.273 17.359 27.031 1 96.38 118 THR B O 1
ATOM 4113 N N . PHE B 1 119 ? 1.24 17.266 25.094 1 97.19 119 PHE B N 1
ATOM 4114 C CA . PHE B 1 119 ? 2.479 17.438 24.344 1 97.19 119 PHE B CA 1
ATOM 4115 C C . PHE B 1 119 ? 2.848 18.922 24.234 1 97.19 119 PHE B C 1
ATOM 4117 O O . PHE B 1 119 ? 3.99 19.297 24.5 1 97.19 119 PHE B O 1
ATOM 4124 N N . PHE B 1 120 ? 1.915 19.75 23.812 1 95.81 120 PHE B N 1
ATOM 4125 C CA . PHE B 1 120 ? 2.176 21.172 23.625 1 95.81 120 PHE B CA 1
ATOM 4126 C C . PHE B 1 120 ? 2.232 21.906 24.969 1 95.81 120 PHE B C 1
ATOM 4128 O O . PHE B 1 120 ? 1.363 22.719 25.266 1 95.81 120 PHE B O 1
ATOM 4135 N N . THR B 1 121 ? 3.24 21.609 25.734 1 94.38 121 THR B N 1
ATOM 4136 C CA . THR B 1 121 ? 3.502 22.25 27.016 1 94.38 121 THR B CA 1
ATOM 4137 C C . THR B 1 121 ? 4.902 22.844 27.047 1 94.38 121 THR B C 1
ATOM 4139 O O . THR B 1 121 ? 5.766 22.469 26.25 1 94.38 121 THR B O 1
ATOM 4142 N N . ARG B 1 122 ? 5.094 23.766 27.969 1 91.94 122 ARG B N 1
ATOM 4143 C CA . ARG B 1 122 ? 6.395 24.406 28.109 1 91.94 122 ARG B CA 1
ATOM 4144 C C . ARG B 1 122 ? 7.469 23.391 28.469 1 91.94 122 ARG B C 1
ATOM 4146 O O . ARG B 1 122 ? 8.609 23.5 28.031 1 91.94 122 ARG B O 1
ATOM 4153 N N . GLU B 1 123 ? 7.141 22.422 29.219 1 94.06 123 GLU B N 1
ATOM 4154 C CA . GLU B 1 123 ? 8.055 21.375 29.641 1 94.06 123 GLU B CA 1
ATOM 4155 C C . GLU B 1 123 ? 8.578 20.578 28.453 1 94.06 123 GLU B C 1
ATOM 4157 O O . GLU B 1 123 ? 9.711 20.094 28.469 1 94.06 123 GLU B O 1
ATOM 4162 N N . LYS B 1 124 ? 7.777 20.578 27.453 1 95.38 124 LYS B N 1
ATOM 4163 C CA . LYS B 1 124 ? 8.148 19.766 26.297 1 95.38 124 LYS B CA 1
ATOM 4164 C C . LYS B 1 124 ? 8.68 20.625 25.156 1 95.38 124 LYS B C 1
ATOM 4166 O O . LYS B 1 124 ? 8.961 20.125 24.078 1 95.38 124 LYS B O 1
ATOM 4171 N N . GLY B 1 125 ? 8.75 21.953 25.375 1 93.94 125 GLY B N 1
ATOM 4172 C CA . GLY B 1 125 ? 9.57 22.766 24.5 1 93.94 125 GLY B CA 1
ATOM 4173 C C . GLY B 1 125 ? 8.758 23.734 23.656 1 93.94 125 GLY B C 1
ATOM 4174 O O . GLY B 1 125 ? 9.289 24.344 22.734 1 93.94 125 GLY B O 1
ATOM 4175 N N . ILE B 1 126 ? 7.512 23.906 23.969 1 93.31 126 ILE B N 1
ATOM 4176 C CA . ILE B 1 126 ? 6.727 24.859 23.203 1 93.31 126 ILE B CA 1
ATOM 4177 C C . ILE B 1 126 ? 7.285 26.266 23.406 1 93.31 126 ILE B C 1
ATOM 4179 O O . ILE B 1 126 ? 7.781 26.609 24.484 1 93.31 126 ILE B O 1
ATOM 4183 N N . ARG B 1 127 ? 7.23 27.031 22.438 1 90.88 127 ARG B N 1
ATOM 4184 C CA . ARG B 1 127 ? 7.73 28.406 22.484 1 90.88 127 ARG B CA 1
ATOM 4185 C C . ARG B 1 127 ? 6.594 29.406 22.312 1 90.88 127 ARG B C 1
ATOM 4187 O O . ARG B 1 127 ? 5.668 29.188 21.531 1 90.88 127 ARG B O 1
ATOM 4194 N N . ALA B 1 128 ? 6.684 30.469 23.031 1 82.5 128 ALA B N 1
ATOM 4195 C CA . ALA B 1 128 ? 5.684 31.531 22.938 1 82.5 128 ALA B CA 1
ATOM 4196 C C . ALA B 1 128 ? 5.777 32.281 21.609 1 82.5 128 ALA B C 1
ATOM 4198 O O . ALA B 1 128 ? 6.879 32.562 21.141 1 82.5 128 ALA B O 1
ATOM 4199 N N . GLY B 1 129 ? 4.602 32.469 20.984 1 80.19 129 GLY B N 1
ATOM 4200 C CA . GLY B 1 129 ? 4.559 33.25 19.766 1 80.19 129 GLY B CA 1
ATOM 4201 C C . GLY B 1 129 ? 4.676 32.406 18.516 1 80.19 129 GLY B C 1
ATOM 4202 O O . GLY B 1 129 ? 4.348 32.844 17.422 1 80.19 129 GLY B O 1
ATOM 4203 N N . TYR B 1 130 ? 5.246 31.203 18.672 1 89.44 130 TYR B N 1
ATOM 4204 C CA . TYR B 1 130 ? 5.379 30.328 17.516 1 89.44 130 TYR B CA 1
ATOM 4205 C C . TYR B 1 130 ? 4.082 29.578 17.25 1 89.44 130 TYR B C 1
ATOM 4207 O O . TYR B 1 130 ? 3.439 29.078 18.188 1 89.44 130 TYR B O 1
ATOM 4215 N N . PRO B 1 131 ? 3.73 29.531 15.984 1 92.25 131 PRO B N 1
ATOM 4216 C CA . PRO B 1 131 ? 2.541 28.734 15.672 1 92.25 131 PRO B CA 1
ATOM 4217 C C . PRO B 1 131 ? 2.715 27.25 16 1 92.25 131 PRO B C 1
ATOM 4219 O O . PRO B 1 131 ? 3.797 26.703 15.797 1 92.25 131 PRO B O 1
ATOM 4222 N N . LYS B 1 132 ? 1.661 26.672 16.547 1 95.12 132 LYS B N 1
ATOM 4223 C CA . LYS B 1 132 ? 1.608 25.234 16.812 1 95.12 132 LYS B CA 1
ATOM 4224 C C . LYS B 1 132 ? 1.023 24.484 15.617 1 95.12 132 LYS B C 1
ATOM 4226 O O . LYS B 1 132 ? -0.104 24.75 15.195 1 95.12 132 LYS B O 1
ATOM 4231 N N . VAL B 1 133 ? 1.773 23.562 15.102 1 96.88 133 VAL B N 1
ATOM 4232 C CA . VAL B 1 133 ? 1.361 22.844 13.906 1 96.88 133 VAL B CA 1
ATOM 4233 C C . VAL B 1 133 ? 1.396 21.328 14.164 1 96.88 133 VAL B C 1
ATOM 4235 O O . VAL B 1 133 ? 2.369 20.812 14.711 1 96.88 133 VAL B O 1
ATOM 4238 N N . VAL B 1 134 ? 0.311 20.688 13.828 1 98.25 134 VAL B N 1
ATOM 4239 C CA . VAL B 1 134 ? 0.252 19.234 13.898 1 98.25 134 VAL B CA 1
ATOM 4240 C C . VAL B 1 134 ? 0.049 18.656 12.508 1 98.25 134 VAL B C 1
ATOM 4242 O O . VAL B 1 134 ? -0.865 19.062 11.781 1 98.25 134 VAL B O 1
ATOM 4245 N N . ILE B 1 135 ? 0.907 17.75 12.109 1 98.25 135 ILE B N 1
ATOM 4246 C CA . ILE B 1 135 ? 0.757 17.031 10.844 1 98.25 135 ILE B CA 1
ATOM 4247 C C . ILE B 1 135 ? 0.357 15.586 11.117 1 98.25 135 ILE B C 1
ATOM 4249 O O . ILE B 1 135 ? 1.16 14.797 11.617 1 98.25 135 ILE B O 1
ATOM 4253 N N . VAL B 1 136 ? -0.833 15.266 10.75 1 98.38 136 VAL B N 1
ATOM 4254 C CA . VAL B 1 136 ? -1.332 13.906 10.938 1 98.38 136 VAL B CA 1
ATOM 4255 C C . VAL B 1 136 ? -1.101 13.094 9.664 1 98.38 136 VAL B C 1
ATOM 4257 O O . VAL B 1 136 ? -1.585 13.453 8.594 1 98.38 136 VAL B O 1
ATOM 4260 N N . LEU B 1 137 ? -0.344 12.07 9.75 1 97.75 137 LEU B N 1
ATOM 4261 C CA . LEU B 1 137 ? -0.216 11.094 8.68 1 97.75 137 LEU B CA 1
ATOM 4262 C C . LEU B 1 137 ? -1.035 9.844 8.984 1 97.75 137 LEU B C 1
ATOM 4264 O O . LEU B 1 137 ? -0.822 9.188 10.008 1 97.75 137 LEU B O 1
ATOM 4268 N N . VAL B 1 138 ? -1.946 9.516 8.133 1 96.56 138 VAL B N 1
ATOM 4269 C CA . VAL B 1 138 ? -2.816 8.383 8.422 1 96.56 138 VAL B CA 1
ATOM 4270 C C . VAL B 1 138 ? -2.998 7.531 7.168 1 96.56 138 VAL B C 1
ATOM 4272 O O . VAL B 1 138 ? -3.119 8.062 6.062 1 96.56 138 VAL B O 1
ATOM 4275 N N . ASP B 1 139 ? -2.828 6.285 7.273 1 95.5 139 ASP B N 1
ATOM 4276 C CA . ASP B 1 139 ? -3.188 5.355 6.207 1 95.5 139 ASP B CA 1
ATOM 4277 C C . ASP B 1 139 ? -4.695 5.125 6.164 1 95.5 139 ASP B C 1
ATOM 4279 O O . ASP B 1 139 ? -5.242 4.391 6.992 1 95.5 139 ASP B O 1
ATOM 4283 N N . GLY B 1 140 ? -5.289 5.641 5.227 1 93.44 140 GLY B N 1
ATOM 4284 C CA . GLY B 1 140 ? -6.734 5.527 5.113 1 93.44 140 GLY B CA 1
ATOM 4285 C C . GLY B 1 140 ? -7.48 6.559 5.941 1 93.44 140 GLY B C 1
ATOM 4286 O O . GLY B 1 140 ? -7.578 7.723 5.551 1 93.44 140 GLY B O 1
ATOM 4287 N N . TRP B 1 141 ? -8.031 6.004 7.102 1 95.38 141 TRP B N 1
ATOM 4288 C CA . TRP B 1 141 ? -8.922 6.816 7.93 1 95.38 141 TRP B CA 1
ATOM 4289 C C . TRP B 1 141 ? -8.703 6.508 9.406 1 95.38 141 TRP B C 1
ATOM 4291 O O . TRP B 1 141 ? -8.164 5.457 9.766 1 95.38 141 TRP B O 1
ATOM 4301 N N . PRO B 1 142 ? -9.109 7.473 10.281 1 96.44 142 PRO B N 1
ATOM 4302 C CA . PRO B 1 142 ? -9.031 7.211 11.727 1 96.44 142 PRO B CA 1
ATOM 4303 C C . PRO B 1 142 ? -10.039 6.172 12.195 1 96.44 142 PRO B C 1
ATOM 4305 O O . PRO B 1 142 ? -11.164 6.125 11.688 1 96.44 142 PRO B O 1
ATOM 4308 N N . THR B 1 143 ? -9.602 5.41 13.172 1 95.12 143 THR B N 1
ATOM 4309 C CA . THR B 1 143 ? -10.484 4.426 13.781 1 95.12 143 THR B CA 1
ATOM 4310 C C . THR B 1 143 ? -11.5 5.102 14.703 1 95.12 143 THR B C 1
ATOM 4312 O O . THR B 1 143 ? -12.648 4.664 14.805 1 95.12 143 THR B O 1
ATOM 4315 N N . ASP B 1 144 ? -11.094 6.152 15.359 1 94.44 144 ASP B N 1
ATOM 4316 C CA . ASP B 1 144 ? -11.93 6.785 16.375 1 94.44 144 ASP B CA 1
ATOM 4317 C C . ASP B 1 144 ? -12.57 8.062 15.852 1 94.44 144 ASP B C 1
ATOM 4319 O O . ASP B 1 144 ? -12.266 8.5 14.734 1 94.44 144 ASP B O 1
ATOM 4323 N N . ASN B 1 145 ? -13.477 8.633 16.672 1 91 145 ASN B N 1
ATOM 4324 C CA . ASN B 1 145 ? -14.172 9.875 16.344 1 91 145 ASN B CA 1
ATOM 4325 C C . ASN B 1 145 ? -13.273 11.094 16.578 1 91 145 ASN B C 1
ATOM 4327 O O . ASN B 1 145 ? -12.688 11.234 17.641 1 91 145 ASN B O 1
ATOM 4331 N N . MET B 1 146 ? -13.281 12 15.602 1 95.06 146 MET B N 1
ATOM 4332 C CA . MET B 1 146 ? -12.32 13.094 15.586 1 95.06 146 MET B CA 1
ATOM 4333 C C . MET B 1 146 ? -12.953 14.375 16.125 1 95.06 146 MET B C 1
ATOM 4335 O O . MET B 1 146 ? -12.266 15.383 16.297 1 95.06 146 MET B O 1
ATOM 4339 N N . GLU B 1 147 ? -14.188 14.414 16.438 1 93 147 GLU B N 1
ATOM 4340 C CA . GLU B 1 147 ? -14.938 15.633 16.75 1 93 147 GLU B CA 1
ATOM 4341 C C . GLU B 1 147 ? -14.352 16.344 17.953 1 93 147 GLU B C 1
ATOM 4343 O O . GLU B 1 147 ? -14.023 17.531 17.875 1 93 147 GLU B O 1
ATOM 4348 N N . GLU B 1 148 ? -14.273 15.664 19.047 1 94.38 148 GLU B N 1
ATOM 4349 C CA . GLU B 1 148 ? -13.766 16.266 20.281 1 94.38 148 GLU B CA 1
ATOM 4350 C C . GLU B 1 148 ? -12.32 16.719 20.109 1 94.38 148 GLU B C 1
ATOM 4352 O O . GLU B 1 148 ? -11.953 17.812 20.547 1 94.38 148 GLU B O 1
ATOM 4357 N N . ALA B 1 149 ? -11.562 15.859 19.516 1 97.25 149 ALA B N 1
ATOM 4358 C CA . ALA B 1 149 ? -10.148 16.172 19.297 1 97.25 149 ALA B CA 1
ATOM 4359 C C . ALA B 1 149 ? -9.984 17.406 18.438 1 97.25 149 ALA B C 1
ATOM 4361 O O . ALA B 1 149 ? -9.164 18.281 18.734 1 97.25 149 ALA B O 1
ATOM 4362 N N . ALA B 1 150 ? -10.742 17.469 17.359 1 95.44 150 ALA B N 1
ATOM 4363 C CA . ALA B 1 150 ? -10.703 18.594 16.438 1 95.44 150 ALA B CA 1
ATOM 4364 C C . ALA B 1 150 ? -11.086 19.891 17.125 1 95.44 150 ALA B C 1
ATOM 4366 O O . ALA B 1 150 ? -10.414 20.922 16.969 1 95.44 150 ALA B O 1
ATOM 4367 N N . HIS B 1 151 ? -12.141 19.859 17.875 1 93.38 151 HIS B N 1
ATOM 4368 C CA . HIS B 1 151 ? -12.617 21.031 18.609 1 93.38 151 HIS B CA 1
ATOM 4369 C C . HIS B 1 151 ? -11.57 21.516 19.594 1 93.38 151 HIS B C 1
ATOM 4371 O O . HIS B 1 151 ? -11.289 22.719 19.672 1 93.38 151 HIS B O 1
ATOM 4377 N N . LEU B 1 152 ? -11.031 20.594 20.297 1 94.62 152 LEU B N 1
ATOM 4378 C CA . LEU B 1 152 ? -10.023 20.938 21.297 1 94.62 152 LEU B CA 1
ATOM 4379 C C . LEU B 1 152 ? -8.789 21.547 20.656 1 94.62 152 LEU B C 1
ATOM 4381 O O . LEU B 1 152 ? -8.234 22.531 21.156 1 94.62 152 LEU B O 1
ATOM 4385 N N . ALA B 1 153 ? -8.344 21.016 19.547 1 96.69 153 ALA B N 1
ATOM 4386 C CA . ALA B 1 153 ? -7.172 21.531 18.828 1 96.69 153 ALA B CA 1
ATOM 4387 C C . ALA B 1 153 ? -7.414 22.953 18.328 1 96.69 153 ALA B C 1
ATOM 4389 O O . ALA B 1 153 ? -6.566 23.828 18.5 1 96.69 153 ALA B O 1
ATOM 4390 N N . LYS B 1 154 ? -8.547 23.188 17.766 1 90.94 154 LYS B N 1
ATOM 4391 C CA . LYS B 1 154 ? -8.891 24.5 17.25 1 90.94 154 LYS B CA 1
ATOM 4392 C C . LYS B 1 154 ? -8.953 25.531 18.375 1 90.94 154 LYS B C 1
ATOM 4394 O O . LYS B 1 154 ? -8.391 26.625 18.25 1 90.94 154 LYS B O 1
ATOM 4399 N N . LYS B 1 155 ? -9.562 25.141 19.406 1 88.25 155 LYS B N 1
ATOM 4400 C CA . LYS B 1 155 ? -9.688 26.031 20.562 1 88.25 155 LYS B CA 1
ATOM 4401 C C . LYS B 1 155 ? -8.32 26.375 21.141 1 88.25 155 LYS B C 1
ATOM 4403 O O . LYS B 1 155 ? -8.125 27.469 21.672 1 88.25 155 LYS B O 1
ATOM 4408 N N . SER B 1 156 ? -7.41 25.5 20.969 1 92.44 156 SER B N 1
ATOM 4409 C CA . SER B 1 156 ? -6.074 25.672 21.531 1 92.44 156 SER B CA 1
ATOM 4410 C C . SER B 1 156 ? -5.145 26.375 20.547 1 92.44 156 SER B C 1
ATOM 4412 O O . SER B 1 156 ? -3.941 26.469 20.781 1 92.44 156 SER B O 1
ATOM 4414 N N . GLY B 1 157 ? -5.652 26.812 19.422 1 91.5 157 GLY B N 1
ATOM 4415 C CA . GLY B 1 157 ? -4.887 27.562 18.438 1 91.5 157 GLY B CA 1
ATOM 4416 C C . GLY B 1 157 ? -3.934 26.688 17.641 1 91.5 157 GLY B C 1
ATOM 4417 O O . GLY B 1 157 ? -2.91 27.172 17.141 1 91.5 157 GLY B O 1
ATOM 4418 N N . ILE B 1 158 ? -4.219 25.391 17.5 1 95.44 158 ILE B N 1
ATOM 4419 C CA . ILE B 1 158 ? -3.342 24.453 16.797 1 95.44 158 ILE B CA 1
ATOM 4420 C C . ILE B 1 158 ? -3.785 24.312 15.344 1 95.44 158 ILE B C 1
ATOM 4422 O O . ILE B 1 158 ? -4.973 24.141 15.07 1 95.44 158 ILE B O 1
ATOM 4426 N N . ASN B 1 159 ? -2.82 24.484 14.453 1 96.12 159 ASN B N 1
ATOM 4427 C CA . ASN B 1 159 ? -3.07 24.25 13.039 1 96.12 159 ASN B CA 1
ATOM 4428 C C . ASN B 1 159 ? -2.838 22.781 12.672 1 96.12 159 ASN B C 1
ATOM 4430 O O . ASN B 1 159 ? -1.693 22.328 12.578 1 96.12 159 ASN B O 1
ATOM 4434 N N . VAL B 1 160 ? -3.959 22.094 12.359 1 97.44 160 VAL B N 1
ATOM 4435 C CA . VAL B 1 160 ? -3.881 20.672 12.062 1 97.44 160 VAL B CA 1
ATOM 4436 C C . VAL B 1 160 ? -3.854 20.453 10.555 1 97.44 160 VAL B C 1
ATOM 4438 O O . VAL B 1 160 ? -4.723 20.953 9.836 1 97.44 160 VAL B O 1
ATOM 4441 N N . PHE B 1 161 ? -2.84 19.75 10.102 1 96.81 161 PHE B N 1
ATOM 4442 C CA . PHE B 1 161 ? -2.746 19.266 8.727 1 96.81 161 PHE B CA 1
ATOM 4443 C C . PHE B 1 161 ? -3.016 17.766 8.672 1 96.81 161 PHE B C 1
ATOM 4445 O O . PHE B 1 161 ? -2.51 17.016 9.492 1 96.81 161 PHE B O 1
ATOM 4452 N N . ILE B 1 162 ? -3.836 17.344 7.707 1 96.88 162 ILE B N 1
ATOM 4453 C CA . ILE B 1 162 ? -4.137 15.922 7.562 1 96.88 162 ILE B CA 1
ATOM 4454 C C . ILE B 1 162 ? -3.582 15.414 6.234 1 96.88 162 ILE B C 1
ATOM 4456 O O . ILE B 1 162 ? -3.975 15.883 5.168 1 96.88 162 ILE B O 1
ATOM 4460 N N . VAL B 1 163 ? -2.654 14.539 6.344 1 96.56 163 VAL B N 1
ATOM 4461 C CA . VAL B 1 163 ? -2.146 13.805 5.188 1 96.56 163 VAL B CA 1
ATOM 4462 C C . VAL B 1 163 ? -2.713 12.391 5.184 1 96.56 163 VAL B C 1
ATOM 4464 O O . VAL B 1 163 ? -2.221 11.516 5.902 1 96.56 163 VAL B O 1
ATOM 4467 N N . SER B 1 164 ? -3.686 12.156 4.398 1 95.25 164 SER B N 1
ATOM 4468 C CA . SER B 1 164 ? -4.281 10.836 4.258 1 95.25 164 SER B CA 1
ATOM 4469 C C . SER B 1 164 ? -3.711 10.094 3.049 1 95.25 164 SER B C 1
ATOM 4471 O O . SER B 1 164 ? -3.662 10.648 1.946 1 95.25 164 SER B O 1
ATOM 4473 N N . VAL B 1 165 ? -3.25 8.898 3.291 1 94.62 165 VAL B N 1
ATOM 4474 C CA . VAL B 1 165 ? -2.699 8.078 2.219 1 94.62 165 VAL B CA 1
ATOM 4475 C C . VAL B 1 165 ? -3.615 6.883 1.964 1 94.62 165 VAL B C 1
ATOM 4477 O O . VAL B 1 165 ? -4.074 6.23 2.906 1 94.62 165 VAL B O 1
ATOM 4480 N N . ALA B 1 166 ? -3.891 6.652 0.684 1 92.38 166 ALA B N 1
ATOM 4481 C CA . ALA B 1 166 ? -4.719 5.52 0.278 1 92.38 166 ALA B CA 1
ATOM 4482 C C . ALA B 1 166 ? -6.125 5.633 0.854 1 92.38 166 ALA B C 1
ATOM 4484 O O . ALA B 1 166 ? -6.531 4.824 1.692 1 92.38 166 ALA B O 1
ATOM 4485 N N . LYS B 1 167 ? -6.887 6.457 0.307 1 91.19 167 LYS B N 1
ATOM 4486 C CA . LYS B 1 167 ? -8.258 6.672 0.75 1 91.19 167 LYS B CA 1
ATOM 4487 C C . LYS B 1 167 ? -9.062 5.375 0.701 1 91.19 167 LYS B C 1
ATOM 4489 O O . LYS B 1 167 ? -8.695 4.438 -0.009 1 91.19 167 LYS B O 1
ATOM 4494 N N . PRO B 1 168 ? -10.078 5.359 1.495 1 92.94 168 PRO B N 1
ATOM 4495 C CA . PRO B 1 168 ? -10.883 4.137 1.521 1 92.94 168 PRO B CA 1
ATOM 4496 C C . PRO B 1 168 ? -11.484 3.797 0.157 1 92.94 168 PRO B C 1
ATOM 4498 O O . PRO B 1 168 ? -11.93 4.691 -0.565 1 92.94 168 PRO B O 1
ATOM 4501 N N . LEU B 1 169 ? -11.453 2.576 -0.21 1 90.88 169 LEU B N 1
ATOM 4502 C CA . LEU B 1 169 ? -12.164 2.074 -1.383 1 90.88 169 LEU B CA 1
ATOM 4503 C C . LEU B 1 169 ? -13.664 2.08 -1.151 1 90.88 169 LEU B C 1
ATOM 4505 O O . LEU B 1 169 ? -14.125 2.209 -0.014 1 90.88 169 LEU B O 1
ATOM 4509 N N . PRO B 1 170 ? -14.445 1.974 -2.23 1 88.88 170 PRO B N 1
ATOM 4510 C CA . PRO B 1 170 ? -15.898 1.957 -2.064 1 88.88 170 PRO B CA 1
ATOM 4511 C C . PRO B 1 170 ? -16.375 0.895 -1.074 1 88.88 170 PRO B C 1
ATOM 4513 O O . PRO B 1 170 ? -17.234 1.165 -0.239 1 88.88 170 PRO B O 1
ATOM 4516 N N . GLU B 1 171 ? -15.727 -0.233 -1.075 1 86.56 171 GLU B N 1
ATOM 4517 C CA . GLU B 1 171 ? -16.125 -1.331 -0.2 1 86.56 171 GLU B CA 1
ATOM 4518 C C . GLU B 1 171 ? -15.695 -1.068 1.242 1 86.56 171 GLU B C 1
ATOM 4520 O O . GLU B 1 171 ? -16.203 -1.701 2.17 1 86.56 171 GLU B O 1
ATOM 4525 N N . GLU B 1 172 ? -14.773 -0.084 1.38 1 92.19 172 GLU B N 1
ATOM 4526 C CA . GLU B 1 172 ? -14.25 0.21 2.709 1 92.19 172 GLU B CA 1
ATOM 4527 C C . GLU B 1 172 ? -14.992 1.385 3.348 1 92.19 172 GLU B C 1
ATOM 4529 O O . GLU B 1 172 ? -14.82 1.655 4.539 1 92.19 172 GLU B O 1
ATOM 4534 N N . GLN B 1 173 ? -15.859 2.08 2.68 1 92.25 173 GLN B N 1
ATOM 4535 C CA . GLN B 1 173 ? -16.5 3.316 3.117 1 92.25 173 GLN B CA 1
ATOM 4536 C C . GLN B 1 173 ? -17.328 3.09 4.387 1 92.25 173 GLN B C 1
ATOM 4538 O O . GLN B 1 173 ? -17.391 3.965 5.254 1 92.25 173 GLN B O 1
ATOM 4543 N N . LYS B 1 174 ? -17.875 1.904 4.5 1 91.38 174 LYS B N 1
ATOM 4544 C CA . LYS B 1 174 ? -18.719 1.598 5.656 1 91.38 174 LYS B CA 1
ATOM 4545 C C . LYS B 1 174 ? -17.891 1.476 6.926 1 91.38 174 LYS B C 1
ATOM 4547 O O . LYS B 1 174 ? -18.406 1.589 8.031 1 91.38 174 LYS B O 1
ATOM 4552 N N . MET B 1 175 ? -16.625 1.311 6.719 1 90.88 175 MET B N 1
ATOM 4553 C CA . MET B 1 175 ? -15.742 1.12 7.859 1 90.88 175 MET B CA 1
ATOM 4554 C C . MET B 1 175 ? -15.281 2.463 8.422 1 90.88 175 MET B C 1
ATOM 4556 O O . MET B 1 175 ? -14.711 2.521 9.516 1 90.88 175 MET B O 1
ATOM 4560 N N . VAL B 1 176 ? -15.5 3.535 7.711 1 92.31 176 VAL B N 1
ATOM 4561 C CA . VAL B 1 176 ? -15.039 4.859 8.117 1 92.31 176 VAL B CA 1
ATOM 4562 C C . VAL B 1 176 ? -15.992 5.445 9.156 1 92.31 176 VAL B C 1
ATOM 4564 O O . VAL B 1 176 ? -17.125 5.832 8.82 1 92.31 176 VAL B O 1
ATOM 4567 N N . SER B 1 177 ? -15.578 5.535 10.398 1 89.44 177 SER B N 1
ATOM 4568 C CA . SER B 1 177 ? -16.422 5.98 11.508 1 89.44 177 SER B CA 1
ATOM 4569 C C . SER B 1 177 ? -16.812 7.445 11.344 1 89.44 177 SER B C 1
ATOM 4571 O O . SER B 1 177 ? -17.938 7.824 11.664 1 89.44 177 SER B O 1
ATOM 4573 N N . ASP B 1 178 ? -15.898 8.297 10.852 1 90.75 178 ASP B N 1
ATOM 4574 C CA . ASP B 1 178 ? -16.125 9.727 10.672 1 90.75 178 ASP B CA 1
ATOM 4575 C C . ASP B 1 178 ? -15.711 10.172 9.273 1 90.75 178 ASP B C 1
ATOM 4577 O O . ASP B 1 178 ? -14.57 10.602 9.062 1 90.75 178 ASP B O 1
ATOM 4581 N N . PRO B 1 179 ? -16.641 10.203 8.352 1 90.69 179 PRO B N 1
ATOM 4582 C CA . PRO B 1 179 ? -16.297 10.516 6.961 1 90.69 179 PRO B CA 1
ATOM 4583 C C . PRO B 1 179 ? -15.852 11.961 6.773 1 90.69 179 PRO B C 1
ATOM 4585 O O . PRO B 1 179 ? -15.188 12.289 5.785 1 90.69 179 PRO B O 1
ATOM 4588 N N . ASN B 1 180 ? -16.219 12.891 7.723 1 92.62 180 ASN B N 1
ATOM 4589 C CA . ASN B 1 180 ? -15.883 14.305 7.598 1 92.62 180 ASN B CA 1
ATOM 4590 C C . ASN B 1 180 ? -14.742 14.695 8.531 1 92.62 180 ASN B C 1
ATOM 4592 O O . ASN B 1 180 ? -14.648 15.844 8.961 1 92.62 180 ASN B O 1
ATOM 4596 N N . TYR B 1 181 ? -13.898 13.672 8.875 1 94.44 181 TYR B N 1
ATOM 4597 C CA . TYR B 1 181 ? -12.867 13.906 9.875 1 94.44 181 TYR B CA 1
ATOM 4598 C C . TYR B 1 181 ? -11.867 14.961 9.398 1 94.44 181 TYR B C 1
ATOM 4600 O O . TYR B 1 181 ? -11.297 15.695 10.203 1 94.44 181 TYR B O 1
ATOM 4608 N N . ILE B 1 182 ? -11.672 15.102 8.094 1 94.56 182 ILE B N 1
ATOM 4609 C CA . ILE B 1 182 ? -10.734 16.078 7.559 1 94.56 182 ILE B CA 1
ATOM 4610 C C . ILE B 1 182 ? -11.297 17.484 7.734 1 94.56 182 ILE B C 1
ATOM 4612 O O . ILE B 1 182 ? -10.664 18.359 8.336 1 94.56 182 ILE B O 1
ATOM 4616 N N . GLU B 1 183 ? -12.477 17.734 7.336 1 92.38 183 GLU B N 1
ATOM 4617 C CA . GLU B 1 183 ? -13.133 19.031 7.41 1 92.38 183 GLU B CA 1
ATOM 4618 C C . GLU B 1 183 ? -13.266 19.5 8.859 1 92.38 183 GLU B C 1
ATOM 4620 O O . GLU B 1 183 ? -13.125 20.703 9.141 1 92.38 183 GLU B O 1
ATOM 4625 N N . LYS B 1 184 ? -13.477 18.594 9.672 1 91.88 184 LYS B N 1
ATOM 4626 C CA . LYS B 1 184 ? -13.68 18.938 11.078 1 91.88 184 LYS B CA 1
ATOM 4627 C C . LYS B 1 184 ? -12.359 19.312 11.742 1 91.88 184 LYS B C 1
ATOM 4629 O O . LYS B 1 184 ? -12.344 20.078 12.703 1 91.88 184 LYS B O 1
ATOM 4634 N N . SER B 1 185 ? -11.281 18.781 11.227 1 94.5 185 SER B N 1
ATOM 4635 C CA . SER B 1 185 ? -10.016 18.875 11.938 1 94.5 185 SER B CA 1
ATOM 4636 C C . SER B 1 185 ? -9.203 20.078 11.492 1 94.5 185 SER B C 1
ATOM 4638 O O . SER B 1 185 ? -8.367 20.594 12.242 1 94.5 185 SER B O 1
ATOM 4640 N N . VAL B 1 186 ? -9.453 20.531 10.32 1 94.06 186 VAL B N 1
ATOM 4641 C CA . VAL B 1 186 ? -8.609 21.578 9.758 1 94.06 186 VAL B CA 1
ATOM 4642 C C . VAL B 1 186 ? -9.156 22.953 10.148 1 94.06 186 VAL B C 1
ATOM 4644 O O . VAL B 1 186 ? -10.359 23.109 10.375 1 94.06 186 VAL B O 1
ATOM 4647 N N . CYS B 1 187 ? -8.227 23.922 10.305 1 90.44 187 CYS B N 1
ATOM 4648 C CA . CYS B 1 187 ? -8.609 25.25 10.742 1 90.44 187 CYS B CA 1
ATOM 4649 C C . CYS B 1 187 ? -9.508 25.938 9.719 1 90.44 187 CYS B C 1
ATOM 4651 O O . CYS B 1 187 ? -10.391 26.719 10.078 1 90.44 187 CYS B O 1
ATOM 4653 N N . ARG B 1 188 ? -9.312 25.688 8.5 1 87.44 188 ARG B N 1
ATOM 4654 C CA . ARG B 1 188 ? -10.109 26.188 7.387 1 87.44 188 ARG B CA 1
ATOM 4655 C C . ARG B 1 188 ? -10.219 25.141 6.277 1 87.44 188 ARG B C 1
ATOM 4657 O O . ARG B 1 188 ? -9.227 24.5 5.922 1 87.44 188 ARG B O 1
ATOM 4664 N N . ASN B 1 189 ? -11.453 24.953 5.797 1 86.62 189 ASN B N 1
ATOM 4665 C CA . ASN B 1 189 ? -11.68 23.969 4.746 1 86.62 189 ASN B CA 1
ATOM 4666 C C . ASN B 1 189 ? -11.43 24.562 3.361 1 86.62 189 ASN B C 1
ATOM 4668 O O . ASN B 1 189 ? -12.344 24.656 2.545 1 86.62 189 ASN B O 1
ATOM 4672 N N . ASN B 1 190 ? -10.242 24.953 3.053 1 86.38 190 ASN B N 1
ATOM 4673 C CA . ASN B 1 190 ? -9.891 25.562 1.771 1 86.38 190 ASN B CA 1
ATOM 4674 C C . ASN B 1 190 ? -8.93 24.672 0.98 1 86.38 190 ASN B C 1
ATOM 4676 O O . ASN B 1 190 ? -8.359 25.109 -0.024 1 86.38 190 ASN B O 1
ATOM 4680 N N . GLY B 1 191 ? -8.695 23.5 1.521 1 88.19 191 GLY B N 1
ATOM 4681 C CA . GLY B 1 191 ? -7.844 22.562 0.82 1 88.19 191 GLY B CA 1
ATOM 4682 C C . GLY B 1 191 ? -6.371 22.719 1.155 1 88.19 191 GLY B C 1
ATOM 4683 O O . GLY B 1 191 ? -5.539 21.906 0.74 1 88.19 191 GLY B O 1
ATOM 4684 N N . LEU B 1 192 ? -5.988 23.703 1.932 1 89.31 192 LEU B N 1
ATOM 4685 C CA . LEU B 1 192 ? -4.586 23.984 2.225 1 89.31 192 LEU B CA 1
ATOM 4686 C C . LEU B 1 192 ? -4.074 23.094 3.348 1 89.31 192 LEU B C 1
ATOM 4688 O O . LEU B 1 192 ? -2.867 22.859 3.463 1 89.31 192 LEU B O 1
ATOM 4692 N N . PHE B 1 193 ? -4.98 22.609 4.172 1 93.44 193 PHE B N 1
ATOM 4693 C CA . PHE B 1 193 ? -4.582 21.906 5.387 1 93.44 193 PHE B CA 1
ATOM 4694 C C . PHE B 1 193 ? -4.691 20.391 5.203 1 93.44 193 PHE B C 1
ATOM 4696 O O . PHE B 1 193 ? -4.477 19.641 6.148 1 93.44 193 PHE B O 1
ATOM 4703 N N . SER B 1 194 ? -5.023 19.938 3.98 1 93.5 194 SER B N 1
ATOM 4704 C CA . SER B 1 194 ? -5.184 18.5 3.789 1 93.5 194 SER B CA 1
ATOM 4705 C C . SER B 1 194 ? -4.531 18.031 2.49 1 93.5 194 SER B C 1
ATOM 4707 O O . SER B 1 194 ? -4.508 18.781 1.504 1 93.5 194 SER B O 1
ATOM 4709 N N . TYR B 1 195 ? -3.926 16.859 2.521 1 93.06 195 TYR B N 1
ATOM 4710 C CA . TYR B 1 195 ? -3.367 16.188 1.358 1 93.06 195 TYR B CA 1
ATOM 4711 C C . TYR B 1 195 ? -3.887 14.758 1.264 1 93.06 195 TYR B C 1
ATOM 4713 O O . TYR B 1 195 ? -3.91 14.031 2.26 1 93.06 195 TYR B O 1
ATOM 4721 N N . ASN B 1 196 ? -4.367 14.484 0.111 1 92.44 196 ASN B N 1
ATOM 4722 C CA . ASN B 1 196 ? -4.734 13.102 -0.198 1 92.44 196 ASN B CA 1
ATOM 4723 C C . ASN B 1 196 ? -3.725 12.453 -1.138 1 92.44 196 ASN B C 1
ATOM 4725 O O . ASN B 1 196 ? -3.605 12.844 -2.299 1 92.44 196 ASN B O 1
ATOM 4729 N N . ILE B 1 197 ? -3.055 11.484 -0.646 1 93.75 197 ILE B N 1
ATOM 4730 C CA . ILE B 1 197 ? -2.029 10.789 -1.419 1 93.75 197 ILE B CA 1
ATOM 4731 C C . ILE B 1 197 ? -2.523 9.391 -1.792 1 93.75 197 ILE B C 1
ATOM 4733 O O . ILE B 1 197 ? -2.932 8.617 -0.922 1 93.75 197 ILE B O 1
ATOM 4737 N N . PRO B 1 198 ? -2.459 9 -3.016 1 90.75 198 PRO B N 1
ATOM 4738 C CA . PRO B 1 198 ? -3.082 7.754 -3.469 1 90.75 198 PRO B CA 1
ATOM 4739 C C . PRO B 1 198 ? -2.418 6.512 -2.877 1 90.75 198 PRO B C 1
ATOM 4741 O O . PRO B 1 198 ? -3.094 5.516 -2.605 1 90.75 198 PRO B O 1
ATOM 4744 N N . ASN B 1 199 ? -1.144 6.555 -2.816 1 89.62 199 ASN B N 1
ATOM 4745 C CA . ASN B 1 199 ? -0.415 5.41 -2.279 1 89.62 199 ASN B CA 1
ATOM 4746 C C . ASN B 1 199 ? 0.905 5.836 -1.642 1 89.62 199 ASN B C 1
ATOM 4748 O O . ASN B 1 199 ? 1.363 6.961 -1.845 1 89.62 199 ASN B O 1
ATOM 4752 N N . TRP B 1 200 ? 1.478 4.977 -0.884 1 91.25 200 TRP B N 1
ATOM 4753 C CA . TRP B 1 200 ? 2.674 5.281 -0.105 1 91.25 200 TRP B CA 1
ATOM 4754 C C . TRP B 1 200 ? 3.902 5.363 -1.003 1 91.25 200 TRP B C 1
ATOM 4756 O O . TRP B 1 200 ? 4.902 5.992 -0.643 1 91.25 200 TRP B O 1
ATOM 4766 N N . PHE B 1 201 ? 3.93 4.816 -2.145 1 87.75 201 PHE B N 1
ATOM 4767 C CA . PHE B 1 201 ? 5.102 4.719 -3.008 1 87.75 201 PHE B CA 1
ATOM 4768 C C . PHE B 1 201 ? 5.246 5.969 -3.869 1 87.75 201 PHE B C 1
ATOM 4770 O O . PHE B 1 201 ? 6.316 6.234 -4.414 1 87.75 201 PHE B O 1
ATOM 4777 N N . GLY B 1 202 ? 4.258 6.805 -3.895 1 83.56 202 GLY B N 1
ATOM 4778 C CA . GLY B 1 202 ? 4.309 8.047 -4.652 1 83.56 202 GLY B CA 1
ATOM 4779 C C . GLY B 1 202 ? 4.25 9.281 -3.777 1 83.56 202 GLY B C 1
ATOM 4780 O O . GLY B 1 202 ? 3.916 10.367 -4.254 1 83.56 202 GLY B O 1
ATOM 4781 N N . MET B 1 203 ? 4.699 9.203 -2.557 1 89.06 203 MET B N 1
ATOM 4782 C CA . MET B 1 203 ? 4.453 10.289 -1.611 1 89.06 203 MET B CA 1
ATOM 4783 C C . MET B 1 203 ? 5.48 11.398 -1.779 1 89.06 203 MET B C 1
ATOM 4785 O O . MET B 1 203 ? 5.238 12.539 -1.388 1 89.06 203 MET B O 1
ATOM 4789 N N . TYR B 1 204 ? 6.598 11.172 -2.434 1 88.44 204 TYR B N 1
ATOM 4790 C CA . TYR B 1 204 ? 7.719 12.109 -2.447 1 88.44 204 TYR B CA 1
ATOM 4791 C C . TYR B 1 204 ? 7.383 13.352 -3.271 1 88.44 204 TYR B C 1
ATOM 4793 O O . TYR B 1 204 ? 7.984 14.406 -3.082 1 88.44 204 TYR B O 1
ATOM 4801 N N . LYS B 1 205 ? 6.41 13.18 -4.156 1 91.44 205 LYS B N 1
ATOM 4802 C CA . LYS B 1 205 ? 5.98 14.328 -4.953 1 91.44 205 LYS B CA 1
ATOM 4803 C C . LYS B 1 205 ? 5.355 15.398 -4.07 1 91.44 205 LYS B C 1
ATOM 4805 O O . LYS B 1 205 ? 5.258 16.562 -4.473 1 91.44 205 LYS B O 1
ATOM 4810 N N . TYR B 1 206 ? 5.062 15.102 -2.855 1 93 206 TYR B N 1
ATOM 4811 C CA . TYR B 1 206 ? 4.312 16.016 -1.994 1 93 206 TYR B CA 1
ATOM 4812 C C . TYR B 1 206 ? 5.215 16.609 -0.922 1 93 206 TYR B C 1
ATOM 4814 O O . TYR B 1 206 ? 4.754 17.375 -0.065 1 93 206 TYR B O 1
ATOM 4822 N N . LEU B 1 207 ? 6.512 16.312 -0.986 1 94.12 207 LEU B N 1
ATOM 4823 C CA . LEU B 1 207 ? 7.453 16.75 0.04 1 94.12 207 LEU B CA 1
ATOM 4824 C C . LEU B 1 207 ? 7.535 18.266 0.092 1 94.12 207 LEU B C 1
ATOM 4826 O O . LEU B 1 207 ? 7.242 18.875 1.123 1 94.12 207 LEU B O 1
ATOM 4830 N N . LYS B 1 208 ? 7.828 18.938 -0.959 1 92.69 208 LYS B N 1
ATOM 4831 C CA . LYS B 1 208 ? 8.055 20.375 -1.003 1 92.69 208 LYS B CA 1
ATOM 4832 C C . LYS B 1 208 ? 6.762 21.141 -0.738 1 92.69 208 LYS B C 1
ATOM 4834 O O . LYS B 1 208 ? 6.734 22.047 0.101 1 92.69 208 LYS B O 1
ATOM 4839 N N . PRO B 1 209 ? 5.672 20.688 -1.424 1 92.06 209 PRO B N 1
ATOM 4840 C CA . PRO B 1 209 ? 4.418 21.391 -1.158 1 92.06 209 PRO B CA 1
ATOM 4841 C C . PRO B 1 209 ? 3.998 21.312 0.307 1 92.06 209 PRO B C 1
ATOM 4843 O O . PRO B 1 209 ? 3.547 22.312 0.877 1 92.06 209 PRO B O 1
ATOM 4846 N N . LEU B 1 210 ? 4.105 20.234 0.897 1 93.44 210 LEU B N 1
ATOM 4847 C CA . LEU B 1 210 ? 3.713 20.078 2.291 1 93.44 210 LEU B CA 1
ATOM 4848 C C . LEU B 1 210 ? 4.605 20.906 3.209 1 93.44 210 LEU B C 1
ATOM 4850 O O . LEU B 1 210 ? 4.113 21.578 4.113 1 93.44 210 LEU B O 1
ATOM 4854 N N . ALA B 1 211 ? 5.91 20.859 3 1 93.69 211 ALA B N 1
ATOM 4855 C CA . ALA B 1 211 ? 6.859 21.641 3.803 1 93.69 211 ALA B CA 1
ATOM 4856 C C . ALA B 1 211 ? 6.578 23.125 3.693 1 93.69 211 ALA B C 1
ATOM 4858 O O . ALA B 1 211 ? 6.637 23.859 4.691 1 93.69 211 ALA B O 1
ATOM 4859 N N . GLN B 1 212 ? 6.277 23.547 2.537 1 91.75 212 GLN B N 1
ATOM 4860 C CA . GLN B 1 212 ? 5.98 24.953 2.311 1 91.75 212 GLN B CA 1
ATOM 4861 C C . GLN B 1 212 ? 4.703 25.375 3.039 1 91.75 212 GLN B C 1
ATOM 4863 O O . GLN B 1 212 ? 4.656 26.438 3.652 1 91.75 212 GLN B O 1
ATOM 4868 N N . ARG B 1 213 ? 3.742 24.594 2.994 1 89.88 213 ARG B N 1
ATOM 4869 C CA . ARG B 1 213 ? 2.451 24.906 3.594 1 89.88 213 ARG B CA 1
ATOM 4870 C C . ARG B 1 213 ? 2.549 24.953 5.113 1 89.88 213 ARG B C 1
ATOM 4872 O O . ARG B 1 213 ? 1.94 25.812 5.758 1 89.88 213 ARG B O 1
ATOM 4879 N N . MET B 1 214 ? 3.275 24.094 5.648 1 91.25 214 MET B N 1
ATOM 4880 C CA . MET B 1 214 ? 3.336 24.016 7.105 1 91.25 214 MET B CA 1
ATOM 4881 C C . MET B 1 214 ? 4.168 25.172 7.668 1 91.25 214 MET B C 1
ATOM 4883 O O . MET B 1 214 ? 4.117 25.453 8.867 1 91.25 214 MET B O 1
ATOM 4887 N N . CYS B 1 215 ? 4.863 25.875 6.773 1 90.62 215 CYS B N 1
ATOM 4888 C CA . CYS B 1 215 ? 5.703 27 7.191 1 90.62 215 CYS B CA 1
ATOM 4889 C C . CYS B 1 215 ? 5.098 28.328 6.758 1 90.62 215 CYS B C 1
ATOM 4891 O O . CYS B 1 215 ? 5.688 29.375 6.98 1 90.62 215 CYS B O 1
ATOM 4893 N N . SER B 1 216 ? 3.969 28.219 6.188 1 86.25 216 SER B N 1
ATOM 4894 C CA . SER B 1 216 ? 3.311 29.453 5.758 1 86.25 216 SER B CA 1
ATOM 4895 C C . SER B 1 216 ? 2.49 30.062 6.887 1 86.25 216 SER B C 1
ATOM 4897 O O . SER B 1 216 ? 1.286 29.812 6.988 1 86.25 216 SER B O 1
ATOM 4899 N N . TYR B 1 217 ? 3.029 31.047 7.57 1 80.62 217 TYR B N 1
ATOM 4900 C CA . TYR B 1 217 ? 2.414 31.641 8.758 1 80.62 217 TYR B CA 1
ATOM 4901 C C . TYR B 1 217 ? 1.092 32.312 8.406 1 80.62 217 TYR B C 1
ATOM 4903 O O . TYR B 1 217 ? 0.134 32.25 9.18 1 80.62 217 TYR B O 1
ATOM 4911 N N . GLU B 1 218 ? 1.071 32.906 7.305 1 78.5 218 GLU B N 1
ATOM 4912 C CA . GLU B 1 218 ? -0.114 33.656 6.898 1 78.5 218 GLU B CA 1
ATOM 4913 C C . GLU B 1 218 ? -1.324 32.719 6.754 1 78.5 218 GLU B C 1
ATOM 4915 O O . GLU B 1 218 ? -2.467 33.188 6.883 1 78.5 218 GLU B O 1
ATOM 4920 N N . GLN B 1 219 ? -0.993 31.484 6.605 1 83 219 GLN B N 1
ATOM 4921 C CA . GLN B 1 219 ? -2.084 30.547 6.375 1 83 219 GLN B CA 1
ATOM 4922 C C . GLN B 1 219 ? -2.475 29.828 7.664 1 83 219 GLN B C 1
ATOM 4924 O O . GLN B 1 219 ? -3.459 29.094 7.691 1 83 219 GLN B O 1
ATOM 4929 N N . MET B 1 220 ? -1.792 30.172 8.727 1 87.75 220 MET B N 1
ATOM 4930 C CA . MET B 1 220 ? -2.055 29.516 10 1 87.75 220 MET B CA 1
ATOM 4931 C C . MET B 1 220 ? -3.146 30.234 10.773 1 87.75 220 MET B C 1
ATOM 4933 O O . MET B 1 220 ? -2.879 30.828 11.82 1 87.75 220 MET B O 1
ATOM 4937 N N . VAL B 1 221 ? -4.32 30.047 10.383 1 85.75 221 VAL B N 1
ATOM 4938 C CA . VAL B 1 221 ? -5.438 30.875 10.828 1 85.75 221 VAL B CA 1
ATOM 4939 C C . VAL B 1 221 ? -5.801 30.531 12.273 1 85.75 221 VAL B C 1
ATOM 4941 O O . VAL B 1 221 ? -6.266 31.391 13.023 1 85.75 221 VAL B O 1
ATOM 4944 N N . CYS B 1 222 ? -5.559 29.281 12.695 1 88.81 222 CYS B N 1
ATOM 4945 C CA . CYS B 1 222 ? -5.918 28.906 14.062 1 88.81 222 CYS B CA 1
ATOM 4946 C C . CYS B 1 222 ? -4.973 29.547 15.07 1 88.81 222 CYS B C 1
ATOM 4948 O O . CYS B 1 222 ? -5.332 29.719 16.234 1 88.81 222 CYS B O 1
ATOM 4950 N N . SER B 1 223 ? -3.854 29.922 14.594 1 87.81 223 SER B N 1
ATOM 4951 C CA . SER B 1 223 ? -2.887 30.547 15.492 1 87.81 223 SER B CA 1
ATOM 4952 C C . SER B 1 223 ? -3.074 32.062 15.547 1 87.81 223 SER B C 1
ATOM 4954 O O . SER B 1 223 ? -2.424 32.75 16.328 1 87.81 223 SER B O 1
ATOM 4956 N N . ARG B 1 224 ? -3.865 32.531 14.742 1 86.19 224 ARG B N 1
ATOM 4957 C CA . ARG B 1 224 ? -4.047 33.969 14.656 1 86.19 224 ARG B CA 1
ATOM 4958 C C . ARG B 1 224 ? -5.176 34.438 15.57 1 86.19 224 ARG B C 1
ATOM 4960 O O . ARG B 1 224 ? -6.238 33.812 15.625 1 86.19 224 ARG B O 1
ATOM 4967 N N . THR B 1 225 ? -4.91 35.406 16.406 1 86.75 225 THR B N 1
ATOM 4968 C CA . THR B 1 225 ? -5.871 36.031 17.312 1 86.75 225 THR B CA 1
ATOM 4969 C C . THR B 1 225 ? -5.797 37.562 17.203 1 86.75 225 THR B C 1
ATOM 4971 O O . THR B 1 225 ? -4.902 38.094 16.547 1 86.75 225 THR B O 1
ATOM 4974 N N . CYS B 1 226 ? -6.762 38.219 17.828 1 90.56 226 CYS B N 1
ATOM 4975 C CA . CYS B 1 226 ? -6.754 39.656 17.828 1 90.56 226 CYS B CA 1
ATOM 4976 C C . CYS B 1 226 ? -5.547 40.188 18.594 1 90.56 226 CYS B C 1
ATOM 4978 O O . CYS B 1 226 ? -5.137 41.344 18.391 1 90.56 226 CYS B O 1
ATOM 4980 N N . PHE B 1 227 ? -4.879 39.375 19.375 1 91.19 227 PHE B N 1
ATOM 4981 C CA . PHE B 1 227 ? -3.779 39.844 20.219 1 91.19 227 PHE B CA 1
ATOM 4982 C C . PHE B 1 227 ? -2.447 39.688 19.484 1 91.19 227 PHE B C 1
ATOM 4984 O O . PHE B 1 227 ? -1.454 40.312 19.859 1 91.19 227 PHE B O 1
ATOM 4991 N N . ASN B 1 228 ? -2.469 38.844 18.484 1 90.31 228 ASN B N 1
ATOM 4992 C CA . ASN B 1 228 ? -1.174 38.625 17.859 1 90.31 228 ASN B CA 1
ATOM 4993 C C . ASN B 1 228 ? -1.199 38.969 16.375 1 90.31 228 ASN B C 1
ATOM 4995 O O . ASN B 1 228 ? -0.177 38.844 15.688 1 90.31 228 ASN B O 1
ATOM 4999 N N . SER B 1 229 ? -2.271 39.438 15.906 1 91.38 229 SER B N 1
ATOM 5000 C CA . SER B 1 229 ? -2.398 39.656 14.469 1 91.38 229 SER B CA 1
ATOM 5001 C C . SER B 1 229 ? -2.83 41.062 14.164 1 91.38 229 SER B C 1
ATOM 5003 O O . SER B 1 229 ? -3.701 41.312 13.32 1 91.38 229 SER B O 1
ATOM 5005 N N . VAL B 1 230 ? -2.223 42 14.852 1 94.75 230 VAL B N 1
ATOM 5006 C CA . VAL B 1 230 ? -2.523 43.438 14.633 1 94.75 230 VAL B CA 1
ATOM 5007 C C . VAL B 1 230 ? -1.226 44.219 14.516 1 94.75 230 VAL B C 1
ATOM 5009 O O . VAL B 1 230 ? -0.222 43.875 15.141 1 94.75 230 VAL B O 1
ATOM 5012 N N . ASN B 1 231 ? -1.174 45.188 13.633 1 96.44 231 ASN B N 1
ATOM 5013 C CA . ASN B 1 231 ? -0.211 46.281 13.633 1 96.44 231 ASN B CA 1
ATOM 5014 C C . ASN B 1 231 ? -0.752 47.5 14.375 1 96.44 231 ASN B C 1
ATOM 5016 O O . ASN B 1 231 ? -1.591 48.219 13.844 1 96.44 231 ASN B O 1
ATOM 5020 N N . LEU B 1 232 ? -0.229 47.688 15.562 1 97.69 232 LEU B N 1
ATOM 5021 C CA . LEU B 1 232 ? -0.729 48.75 16.453 1 97.69 232 LEU B CA 1
ATOM 5022 C C . LEU B 1 232 ? 0.111 50 16.328 1 97.69 232 LEU B C 1
ATOM 5024 O O . LEU B 1 232 ? 1.228 50.062 16.844 1 97.69 232 LEU B O 1
ATOM 5028 N N . GLY B 1 233 ? -0.429 51 15.664 1 98.38 233 GLY B N 1
ATOM 5029 C CA . GLY B 1 233 ? 0.218 52.281 15.562 1 98.38 233 GLY B CA 1
ATOM 5030 C C . GLY B 1 233 ? -0.332 53.312 16.547 1 98.38 233 GLY B C 1
ATOM 5031 O O . GLY B 1 233 ? -1.539 53.344 16.797 1 98.38 233 GLY B O 1
ATOM 5032 N N . PHE B 1 234 ? 0.529 54.125 17.109 1 98.75 234 PHE B N 1
ATOM 5033 C CA . PHE B 1 234 ? 0.135 55.219 18 1 98.75 234 PHE B CA 1
ATOM 5034 C C . PHE B 1 234 ? 0.526 56.562 17.438 1 98.75 234 PHE B C 1
ATOM 5036 O O . PHE B 1 234 ? 1.673 56.781 17.031 1 98.75 234 PHE B O 1
ATOM 5043 N N . LEU B 1 235 ? -0.416 57.375 17.281 1 98.62 235 LEU B N 1
ATOM 5044 C CA . LEU B 1 235 ? -0.193 58.781 16.969 1 98.62 235 LEU B CA 1
ATOM 5045 C C . LEU B 1 235 ? -0.349 59.656 18.203 1 98.62 235 LEU B C 1
ATOM 5047 O O . LEU B 1 235 ? -1.47 59.906 18.656 1 98.62 235 LEU B O 1
ATOM 5051 N N . ILE B 1 236 ? 0.751 60.156 18.703 1 98 236 ILE B N 1
ATOM 5052 C CA . ILE B 1 236 ? 0.793 60.75 20.031 1 98 236 ILE B CA 1
ATOM 5053 C C . ILE B 1 236 ? 1.008 62.25 19.906 1 98 236 ILE B C 1
ATOM 5055 O O . ILE B 1 236 ? 1.988 62.719 19.297 1 98 236 ILE B O 1
ATOM 5059 N N . ASP B 1 237 ? 0.167 63 20.547 1 97.44 237 ASP B N 1
ATOM 5060 C CA . ASP B 1 237 ? 0.246 64.5 20.562 1 97.44 237 ASP B CA 1
ATOM 5061 C C . ASP B 1 237 ? 1.363 64.938 21.484 1 97.44 237 ASP B C 1
ATOM 5063 O O . ASP B 1 237 ? 1.286 64.812 22.703 1 97.44 237 ASP B O 1
ATOM 5067 N N . GLY B 1 238 ? 2.389 65.5 20.938 1 95.06 238 GLY B N 1
ATOM 5068 C CA . GLY B 1 238 ? 3.482 66.125 21.703 1 95.06 238 GLY B CA 1
ATOM 5069 C C . GLY B 1 238 ? 3.445 67.625 21.734 1 95.06 238 GLY B C 1
ATOM 5070 O O . GLY B 1 238 ? 4.477 68.25 21.938 1 95.06 238 GLY B O 1
ATOM 5071 N N . SER B 1 239 ? 2.336 68.125 21.516 1 91.69 239 SER B N 1
ATOM 5072 C CA . SER B 1 239 ? 2.213 69.562 21.484 1 91.69 239 SER B CA 1
ATOM 5073 C C . SER B 1 239 ? 2.395 70.188 22.891 1 91.69 239 SER B C 1
ATOM 5075 O O . SER B 1 239 ? 2.34 69.438 23.875 1 91.69 239 SER B O 1
ATOM 5077 N N . SER B 1 240 ? 2.604 71.5 22.953 1 89.44 240 SER B N 1
ATOM 5078 C CA . SER B 1 240 ? 2.953 72.188 24.172 1 89.44 240 SER B CA 1
ATOM 5079 C C . SER B 1 240 ? 1.823 72.125 25.203 1 89.44 240 SER B C 1
ATOM 5081 O O . SER B 1 240 ? 2.064 72.188 26.406 1 89.44 240 SER B O 1
ATOM 5083 N N . SER B 1 241 ? 0.625 72 24.734 1 86.88 241 SER B N 1
ATOM 5084 C CA . SER B 1 241 ? -0.523 72 25.641 1 86.88 241 SER B CA 1
ATOM 5085 C C . SER B 1 241 ? -0.514 70.75 26.531 1 86.88 241 SER B C 1
ATOM 5087 O O . SER B 1 241 ? -1.138 70.75 27.594 1 86.88 241 SER B O 1
ATOM 5089 N N . VAL B 1 242 ? 0.128 69.812 26.156 1 90.75 242 VAL B N 1
ATOM 5090 C CA . VAL B 1 242 ? 0.145 68.562 26.906 1 90.75 242 VAL B CA 1
ATOM 5091 C C . VAL B 1 242 ? 1.022 68.688 28.141 1 90.75 242 VAL B C 1
ATOM 5093 O O . VAL B 1 242 ? 0.577 68.438 29.266 1 90.75 242 VAL B O 1
ATOM 5096 N N . GLY B 1 243 ? 2.184 69.188 27.938 1 90.81 243 GLY B N 1
ATOM 5097 C CA . GLY B 1 243 ? 3.119 69.312 29.031 1 90.81 243 GLY B CA 1
ATOM 5098 C C . GLY B 1 243 ? 3.869 68.062 29.328 1 90.81 243 GLY B C 1
ATOM 5099 O O . GLY B 1 243 ? 3.377 66.938 29.047 1 90.81 243 GLY B O 1
ATOM 5100 N N . ASP B 1 244 ? 4.945 68.188 29.969 1 90.94 244 ASP B N 1
ATOM 5101 C CA . ASP B 1 244 ? 5.875 67.062 30.188 1 90.94 244 ASP B CA 1
ATOM 5102 C C . ASP B 1 244 ? 5.273 66 31.109 1 90.94 244 ASP B C 1
ATOM 5104 O O . ASP B 1 244 ? 5.32 64.812 30.797 1 90.94 244 ASP B O 1
ATOM 5108 N N . ALA B 1 245 ? 4.734 66.438 32.188 1 92.62 245 ALA B N 1
ATOM 5109 C CA . ALA B 1 245 ? 4.184 65.5 33.188 1 92.62 245 ALA B CA 1
ATOM 5110 C C . ALA B 1 245 ? 3.033 64.688 32.562 1 92.62 245 ALA B C 1
ATOM 5112 O O . ALA B 1 245 ? 2.947 63.469 32.75 1 92.62 245 ALA B O 1
ATOM 5113 N N . ASN B 1 246 ? 2.168 65.438 31.891 1 94.81 246 ASN B N 1
ATOM 5114 C CA . ASN B 1 246 ? 1.027 64.812 31.25 1 94.81 246 ASN B CA 1
ATOM 5115 C C . ASN B 1 246 ? 1.467 63.875 30.109 1 94.81 246 ASN B C 1
ATOM 5117 O O . ASN B 1 246 ? 0.833 62.844 29.859 1 94.81 246 ASN B O 1
ATOM 5121 N N . TYR B 1 247 ? 2.529 64.25 29.469 1 95.81 247 TYR B N 1
ATOM 5122 C CA . TYR B 1 247 ? 3.057 63.438 28.391 1 95.81 247 TYR B CA 1
ATOM 5123 C C . TYR B 1 247 ? 3.494 62.062 28.922 1 95.81 247 TYR B C 1
ATOM 5125 O O . TYR B 1 247 ? 3.275 61.031 28.266 1 95.81 247 TYR B O 1
ATOM 5133 N N . GLN B 1 248 ? 4.074 62.031 30.094 1 96.19 248 GLN B N 1
ATOM 5134 C CA . GLN B 1 248 ? 4.449 60.75 30.734 1 96.19 248 GLN B CA 1
ATOM 5135 C C . GLN B 1 248 ? 3.221 59.906 31.016 1 96.19 248 GLN B C 1
ATOM 5137 O O . GLN B 1 248 ? 3.271 58.688 30.875 1 96.19 248 GLN B O 1
ATOM 5142 N N . THR B 1 249 ? 2.162 60.531 31.438 1 96.69 249 THR B N 1
ATOM 5143 C CA . THR B 1 249 ? 0.903 59.844 31.656 1 96.69 249 THR B CA 1
ATOM 5144 C C . THR B 1 249 ? 0.401 59.219 30.359 1 96.69 249 THR B C 1
ATOM 5146 O O . THR B 1 249 ? -0.109 58.094 30.375 1 96.69 249 THR B O 1
ATOM 5149 N N . VAL B 1 250 ? 0.546 59.938 29.281 1 97.25 250 VAL B N 1
ATOM 5150 C CA . VAL B 1 250 ? 0.134 59.438 27.969 1 97.25 250 VAL B CA 1
ATOM 5151 C C . VAL B 1 250 ? 0.985 58.219 27.594 1 97.25 250 VAL B C 1
ATOM 5153 O O . VAL B 1 250 ? 0.468 57.219 27.078 1 97.25 250 VAL B O 1
ATOM 5156 N N . LEU B 1 251 ? 2.289 58.281 27.797 1 97.88 251 LEU B N 1
ATOM 5157 C CA . LEU B 1 251 ? 3.174 57.156 27.469 1 97.88 251 LEU B CA 1
ATOM 5158 C C . LEU B 1 251 ? 2.826 55.938 28.312 1 97.88 251 LEU B C 1
ATOM 5160 O O . LEU B 1 251 ? 2.91 54.812 27.828 1 97.88 251 LEU B O 1
ATOM 5164 N N . LYS B 1 252 ? 2.488 56.125 29.609 1 97.19 252 LYS B N 1
ATOM 5165 C CA . LYS B 1 252 ? 2.039 55.031 30.438 1 97.19 252 LYS B CA 1
ATOM 5166 C C . LYS B 1 252 ? 0.777 54.375 29.875 1 97.19 252 LYS B C 1
ATOM 5168 O O . LYS B 1 252 ? 0.633 53.156 29.891 1 97.19 252 LYS B O 1
ATOM 5173 N N . PHE B 1 253 ? -0.14 55.219 29.406 1 97.62 253 PHE B N 1
ATOM 5174 C CA . PHE B 1 253 ? -1.36 54.75 28.75 1 97.62 253 PHE B CA 1
ATOM 5175 C C . PHE B 1 253 ? -1.035 53.906 27.516 1 97.62 253 PHE B C 1
ATOM 5177 O O . PHE B 1 253 ? -1.594 52.844 27.344 1 97.62 253 PHE B O 1
ATOM 5184 N N . VAL B 1 254 ? -0.16 54.375 26.672 1 98.31 254 VAL B N 1
ATOM 5185 C CA . VAL B 1 254 ? 0.286 53.656 25.484 1 98.31 254 VAL B CA 1
ATOM 5186 C C . VAL B 1 254 ? 0.909 52.344 25.891 1 98.31 254 VAL B C 1
ATOM 5188 O O . VAL B 1 254 ? 0.619 51.281 25.297 1 98.31 254 VAL B O 1
ATOM 5191 N N . ALA B 1 255 ? 1.752 52.344 26.922 1 97.94 255 ALA B N 1
ATOM 5192 C CA . ALA B 1 255 ? 2.418 51.125 27.406 1 97.94 255 ALA B CA 1
ATOM 5193 C C . ALA B 1 255 ? 1.402 50.094 27.906 1 97.94 255 ALA B C 1
ATOM 5195 O O . ALA B 1 255 ? 1.587 48.906 27.719 1 97.94 255 ALA B O 1
ATOM 5196 N N . GLU B 1 256 ? 0.36 50.562 28.547 1 97.38 256 GLU B N 1
ATOM 5197 C CA . GLU B 1 256 ? -0.683 49.656 29.047 1 97.38 256 GLU B CA 1
ATOM 5198 C C . GLU B 1 256 ? -1.385 48.938 27.891 1 97.38 256 GLU B C 1
ATOM 5200 O O . GLU B 1 256 ? -1.71 47.75 28 1 97.38 256 GLU B O 1
ATOM 5205 N N . ILE B 1 257 ? -1.618 49.656 26.828 1 97.38 257 ILE B N 1
ATOM 5206 C CA . ILE B 1 257 ? -2.242 49.031 25.672 1 97.38 257 ILE B CA 1
ATOM 5207 C C . ILE B 1 257 ? -1.283 48.031 25.047 1 97.38 257 ILE B C 1
ATOM 5209 O O . ILE B 1 257 ? -1.671 46.906 24.75 1 97.38 257 ILE B O 1
ATOM 5213 N N . VAL B 1 258 ? -0.045 48.406 24.859 1 97.62 258 VAL B N 1
ATOM 5214 C CA . VAL B 1 258 ? 0.978 47.562 24.25 1 97.62 258 VAL B CA 1
ATOM 5215 C C . VAL B 1 258 ? 1.144 46.281 25.062 1 97.62 258 VAL B C 1
ATOM 5217 O O . VAL B 1 258 ? 1.319 45.188 24.5 1 97.62 258 VAL B O 1
ATOM 5220 N N . GLU B 1 259 ? 1.08 46.375 26.328 1 95.88 259 GLU B N 1
ATOM 5221 C CA . GLU B 1 259 ? 1.278 45.25 27.25 1 95.88 259 GLU B CA 1
ATOM 5222 C C . GLU B 1 259 ? 0.238 44.156 27 1 95.88 259 GLU B C 1
ATOM 5224 O O . GLU B 1 259 ? 0.498 42.969 27.25 1 95.88 259 GLU B O 1
ATOM 5229 N N . ALA B 1 260 ? -0.897 44.5 26.5 1 94.25 260 ALA B N 1
ATOM 5230 C CA . ALA B 1 260 ? -2.002 43.562 26.328 1 94.25 260 ALA B CA 1
ATOM 5231 C C . ALA B 1 260 ? -1.802 42.719 25.094 1 94.25 260 ALA B C 1
ATOM 5233 O O . ALA B 1 260 ? -2.43 41.656 24.953 1 94.25 260 ALA B O 1
ATOM 5234 N N . PHE B 1 261 ? -0.974 43.062 24.203 1 95.25 261 PHE B N 1
ATOM 5235 C CA . PHE B 1 261 ? -0.856 42.375 22.906 1 95.25 261 PHE B CA 1
ATOM 5236 C C . PHE B 1 261 ? 0.361 41.469 22.891 1 95.25 261 PHE B C 1
ATOM 5238 O O . PHE B 1 261 ? 1.281 41.625 23.703 1 95.25 261 PHE B O 1
ATOM 5245 N N . ASP B 1 262 ? 0.273 40.406 22.094 1 90.5 262 ASP B N 1
ATOM 5246 C CA . ASP B 1 262 ? 1.333 39.406 21.953 1 90.5 262 ASP B CA 1
ATOM 5247 C C . ASP B 1 262 ? 2.346 39.844 20.891 1 90.5 262 ASP B C 1
ATOM 5249 O O . ASP B 1 262 ? 2.17 39.531 19.719 1 90.5 262 ASP B O 1
ATOM 5253 N N . ILE B 1 263 ? 3.389 40.438 21.391 1 91.38 263 ILE B N 1
ATOM 5254 C CA . ILE B 1 263 ? 4.43 40.938 20.5 1 91.38 263 ILE B CA 1
ATOM 5255 C C . ILE B 1 263 ? 5.629 39.969 20.531 1 91.38 263 ILE B C 1
ATOM 5257 O O . ILE B 1 263 ? 6.363 39.938 21.516 1 91.38 263 ILE B O 1
ATOM 5261 N N . TYR B 1 264 ? 5.766 39.25 19.516 1 83.06 264 TYR B N 1
ATOM 5262 C CA . TYR B 1 264 ? 6.867 38.312 19.312 1 83.06 264 TYR B CA 1
ATOM 5263 C C . TYR B 1 264 ? 7.375 38.406 17.875 1 83.06 264 TYR B C 1
ATOM 5265 O O . TYR B 1 264 ? 6.969 39.281 17.109 1 83.06 264 TYR B O 1
ATOM 5273 N N . GLU B 1 265 ? 8.359 37.562 17.547 1 76 265 GLU B N 1
ATOM 5274 C CA . GLU B 1 265 ? 8.906 37.531 16.203 1 76 265 GLU B CA 1
ATOM 5275 C C . GLU B 1 265 ? 7.801 37.375 15.156 1 76 265 GLU B C 1
ATOM 5277 O O . GLU B 1 265 ? 7.844 38 14.094 1 76 265 GLU B O 1
ATOM 5282 N N . ILE B 1 266 ? 6.895 36.5 15.602 1 75.12 266 ILE B N 1
ATOM 5283 C CA . ILE B 1 266 ? 5.684 36.375 14.797 1 75.12 266 ILE B CA 1
ATOM 5284 C C . ILE B 1 266 ? 4.477 36.812 15.617 1 75.12 266 ILE B C 1
ATOM 5286 O O . ILE B 1 266 ? 4.258 36.344 16.734 1 75.12 266 ILE B O 1
ATOM 5290 N N . GLY B 1 267 ? 3.912 37.969 15.281 1 84.62 267 GLY B N 1
ATOM 5291 C CA . GLY B 1 267 ? 2.781 38.469 16.047 1 84.62 267 GLY B CA 1
ATOM 5292 C C . GLY B 1 267 ? 2.459 39.906 15.766 1 84.62 267 GLY B C 1
ATOM 5293 O O . GLY B 1 267 ? 2.572 40.375 14.625 1 84.62 267 GLY B O 1
ATOM 5294 N N . ALA B 1 268 ? 1.964 40.469 16.828 1 92.44 268 ALA B N 1
ATOM 5295 C CA . ALA B 1 268 ? 1.562 41.875 16.719 1 92.44 268 ALA B CA 1
ATOM 5296 C C . ALA B 1 268 ? 2.779 42.781 16.625 1 92.44 268 ALA B C 1
ATOM 5298 O O . ALA B 1 268 ? 3.869 42.438 17.078 1 92.44 268 ALA B O 1
ATOM 5299 N N . ARG B 1 269 ? 2.621 43.844 15.969 1 94.88 269 ARG B N 1
ATOM 5300 C CA . ARG B 1 269 ? 3.646 44.875 15.828 1 94.88 269 ARG B CA 1
ATOM 5301 C C . ARG B 1 269 ? 3.158 46.219 16.375 1 94.88 269 ARG B C 1
ATOM 5303 O O . ARG B 1 269 ? 1.956 46.5 16.391 1 94.88 269 ARG B O 1
ATOM 5310 N N . VAL B 1 270 ? 4.145 46.969 16.891 1 97.25 270 VAL B N 1
ATOM 5311 C CA . VAL B 1 270 ? 3.807 48.25 17.453 1 97.25 270 VAL B CA 1
ATOM 5312 C C . VAL B 1 270 ? 4.648 49.344 16.797 1 97.25 270 VAL B C 1
ATOM 5314 O O . VAL B 1 270 ? 5.836 49.156 16.531 1 97.25 270 VAL B O 1
ATOM 5317 N N . GLY B 1 271 ? 4.082 50.375 16.375 1 98.06 271 GLY B N 1
ATOM 5318 C CA . GLY B 1 271 ? 4.73 51.594 15.891 1 98.06 271 GLY B CA 1
ATOM 5319 C C . GLY B 1 271 ? 4.176 52.844 16.516 1 98.06 271 GLY B C 1
ATOM 5320 O O . GLY B 1 271 ? 3.055 52.875 17.031 1 98.06 271 GLY B O 1
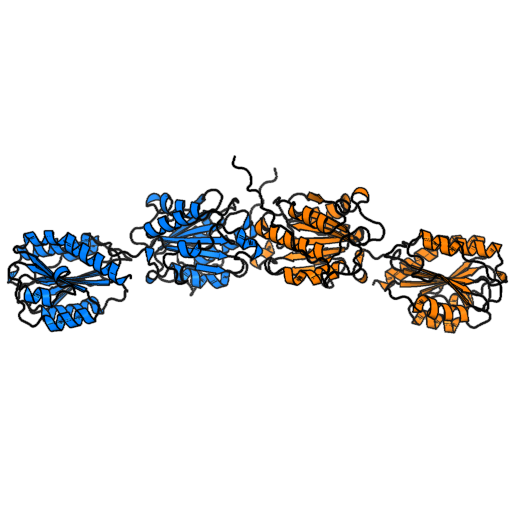ATOM 5321 N N . ALA B 1 272 ? 5.012 53.938 16.516 1 98.62 272 ALA B N 1
ATOM 5322 C CA . ALA B 1 272 ? 4.559 55.156 17.141 1 98.62 272 ALA B CA 1
ATOM 5323 C C . ALA B 1 272 ? 5.078 56.375 16.391 1 98.62 272 ALA B C 1
ATOM 5325 O O . ALA B 1 272 ? 6.223 56.406 15.922 1 98.62 272 ALA B O 1
ATOM 5326 N N . VAL B 1 273 ? 4.242 57.375 16.25 1 98.25 273 VAL B N 1
ATOM 5327 C CA . VAL B 1 273 ? 4.547 58.688 15.688 1 98.25 273 VAL B CA 1
ATOM 5328 C C . VAL B 1 273 ? 4.176 59.75 16.688 1 98.25 273 VAL B C 1
ATOM 5330 O O . VAL B 1 273 ? 3.123 59.688 17.328 1 98.25 273 VAL B O 1
ATOM 5333 N N . GLN B 1 274 ? 5.055 60.625 16.969 1 97.81 274 GLN B N 1
ATOM 5334 C CA . GLN B 1 274 ? 4.785 61.844 17.734 1 97.81 274 GLN B CA 1
ATOM 5335 C C . GLN B 1 274 ? 4.602 63.031 16.797 1 97.81 274 GLN B C 1
ATOM 5337 O O . GLN B 1 274 ? 5.277 63.156 15.773 1 97.81 274 GLN B O 1
ATOM 5342 N N . PHE B 1 275 ? 3.611 63.906 17.219 1 96.5 275 PHE B N 1
ATOM 5343 C CA . PHE B 1 275 ? 3.393 65 16.297 1 96.5 275 PHE B CA 1
ATOM 5344 C C . PHE B 1 275 ? 3.195 66.312 17.062 1 96.5 275 PHE B C 1
ATOM 5346 O O . PHE B 1 275 ? 2.77 66.312 18.219 1 96.5 275 PHE B O 1
ATOM 5353 N N . THR B 1 276 ? 3.639 67.375 16.484 1 95.06 276 THR B N 1
ATOM 5354 C CA . THR B 1 276 ? 3.369 68.812 16.75 1 95.06 276 THR B CA 1
ATOM 5355 C C . THR B 1 276 ? 2.943 69.5 15.477 1 95.06 276 THR B C 1
ATOM 5357 O O . THR B 1 276 ? 2.023 69.062 14.781 1 95.06 276 THR B O 1
ATOM 5360 N N . TYR B 1 277 ? 3.641 70.625 15.062 1 92.12 277 TYR B N 1
ATOM 5361 C CA . TYR B 1 277 ? 3.504 71.125 13.711 1 92.12 277 TYR B CA 1
ATOM 5362 C C . TYR B 1 277 ? 4.207 70.25 12.703 1 92.12 277 TYR B C 1
ATOM 5364 O O . TYR B 1 277 ? 3.861 70.25 11.516 1 92.12 277 TYR B O 1
ATOM 5372 N N . GLU B 1 278 ? 5.109 69.562 13.273 1 93.31 278 GLU B N 1
ATOM 5373 C CA . GLU B 1 278 ? 5.863 68.5 12.531 1 93.31 278 GLU B CA 1
ATOM 5374 C C . GLU B 1 278 ? 5.609 67.125 13.094 1 93.31 278 GLU B C 1
ATOM 5376 O O . GLU B 1 278 ? 4.926 67 14.109 1 93.31 278 GLU B O 1
ATOM 5381 N N . GLN B 1 279 ? 6.059 66.125 12.281 1 95.62 279 GLN B N 1
ATOM 5382 C CA . GLN B 1 279 ? 5.871 64.75 12.695 1 95.62 279 GLN B CA 1
ATOM 5383 C C . GLN B 1 279 ? 7.207 64 12.797 1 95.62 279 GLN B C 1
ATOM 5385 O O . GLN B 1 279 ? 8.141 64.312 12.047 1 95.62 279 GLN B O 1
ATOM 5390 N N . ARG B 1 280 ? 7.277 63.125 13.648 1 96.06 280 ARG B N 1
ATOM 5391 C CA . ARG B 1 280 ? 8.461 62.281 13.844 1 96.06 280 ARG B CA 1
ATOM 5392 C C . ARG B 1 280 ? 8.078 60.844 14.164 1 96.06 280 ARG B C 1
ATOM 5394 O O . ARG B 1 280 ? 7.305 60.594 15.094 1 96.06 280 ARG B O 1
ATOM 5401 N N . THR B 1 281 ? 8.656 60 13.305 1 97.06 281 THR B N 1
ATOM 5402 C CA . THR B 1 281 ? 8.508 58.594 13.648 1 97.06 281 THR B CA 1
ATOM 5403 C C . THR B 1 281 ? 9.414 58.219 14.812 1 97.06 281 THR B C 1
ATOM 5405 O O . THR B 1 281 ? 10.641 58.281 14.695 1 97.06 281 THR B O 1
ATOM 5408 N N . GLU B 1 282 ? 8.789 57.875 15.938 1 97.62 282 GLU B N 1
ATOM 5409 C CA . GLU B 1 282 ? 9.578 57.469 17.094 1 97.62 282 GLU B CA 1
ATOM 5410 C C . GLU B 1 282 ? 10.188 56.062 16.891 1 97.62 282 GLU B C 1
ATOM 5412 O O . GLU B 1 282 ? 11.352 55.844 17.219 1 97.62 282 GLU B O 1
ATOM 5417 N N . PHE B 1 283 ? 9.406 55.094 16.438 1 97.06 283 PHE B N 1
ATOM 5418 C CA . PHE B 1 283 ? 9.891 53.781 16.016 1 97.06 283 PHE B CA 1
ATOM 5419 C C . PHE B 1 283 ? 8.875 53.125 15.094 1 97.06 283 PHE B C 1
ATOM 5421 O O . PHE B 1 283 ? 7.668 53.312 15.227 1 97.06 283 PHE B O 1
ATOM 5428 N N . GLU B 1 284 ? 9.398 52.312 14.164 1 96.56 284 GLU B N 1
ATOM 5429 C CA . GLU B 1 284 ? 8.594 51.625 13.156 1 96.56 284 GLU B CA 1
ATOM 5430 C C . GLU B 1 284 ? 8.148 50.25 13.641 1 96.56 284 GLU B C 1
ATOM 5432 O O . GLU B 1 284 ? 8.594 49.781 14.688 1 96.56 284 GLU B O 1
ATOM 5437 N N . PHE B 1 285 ? 7.289 49.656 12.875 1 95.19 285 PHE B N 1
ATOM 5438 C CA . PHE B 1 285 ? 6.668 48.406 13.25 1 95.19 285 PHE B CA 1
ATOM 5439 C C . PHE B 1 285 ? 7.711 47.281 13.344 1 95.19 285 PHE B C 1
ATOM 5441 O O . PHE B 1 285 ? 7.594 46.375 14.172 1 95.19 285 PHE B O 1
ATOM 5448 N N . GLU B 1 286 ? 8.711 47.25 12.523 1 91.19 286 GLU B N 1
ATOM 5449 C CA . GLU B 1 286 ? 9.641 46.125 12.406 1 91.19 286 GLU B CA 1
ATOM 5450 C C . GLU B 1 286 ? 10.852 46.344 13.312 1 91.19 286 GLU B C 1
ATOM 5452 O O . GLU B 1 286 ? 11.758 45.5 13.336 1 91.19 286 GLU B O 1
ATOM 5457 N N . GLN B 1 287 ? 10.836 47.344 14.133 1 92.38 287 GLN B N 1
ATOM 5458 C CA . GLN B 1 287 ? 12.031 47.688 14.906 1 92.38 287 GLN B CA 1
ATOM 5459 C C . GLN B 1 287 ? 12.023 46.969 16.266 1 92.38 287 GLN B C 1
ATOM 5461 O O . GLN B 1 287 ? 13.078 46.75 16.844 1 92.38 287 GLN B O 1
ATOM 5466 N N . ASN B 1 288 ? 10.914 46.844 16.875 1 92.75 288 ASN B N 1
ATOM 5467 C CA . ASN B 1 288 ? 10.789 46.188 18.188 1 92.75 288 ASN B CA 1
ATOM 5468 C C . ASN B 1 288 ? 9.953 44.906 18.094 1 92.75 288 ASN B C 1
ATOM 5470 O O . ASN B 1 288 ? 8.719 44.969 18.172 1 92.75 288 ASN B O 1
ATOM 5474 N N . LEU B 1 289 ? 10.648 43.781 18.062 1 88.38 289 LEU B N 1
ATOM 5475 C CA . LEU B 1 289 ? 10 42.531 17.719 1 88.38 289 LEU B CA 1
ATOM 5476 C C . LEU B 1 289 ? 9.625 41.75 18.984 1 88.38 289 LEU B C 1
ATOM 5478 O O . LEU B 1 289 ? 9.047 40.656 18.906 1 88.38 289 LEU B O 1
ATOM 5482 N N . THR B 1 290 ? 9.945 42.281 20.188 1 89.94 290 THR B N 1
ATOM 5483 C CA . THR B 1 290 ? 9.508 41.688 21.438 1 89.94 290 THR B CA 1
ATOM 5484 C C . THR B 1 290 ? 8.711 42.688 22.266 1 89.94 290 THR B C 1
ATOM 5486 O O . THR B 1 290 ? 8.852 43.906 22.062 1 89.94 290 THR B O 1
ATOM 5489 N N . LYS B 1 291 ? 7.902 42.156 23.109 1 92.94 291 LYS B N 1
ATOM 5490 C CA . LYS B 1 291 ? 7.113 43.031 23.969 1 92.94 291 LYS B CA 1
ATOM 5491 C C . LYS B 1 291 ? 8.016 43.938 24.812 1 92.94 291 LYS B C 1
ATOM 5493 O O . LYS B 1 291 ? 7.738 45.125 24.969 1 92.94 291 LYS B O 1
ATOM 5498 N N . GLU B 1 292 ? 9.031 43.312 25.328 1 94.69 292 GLU B N 1
ATOM 5499 C CA . GLU B 1 292 ? 9.977 44.062 26.141 1 94.69 292 GLU B CA 1
ATOM 5500 C C . GLU B 1 292 ? 10.586 45.219 25.344 1 94.69 292 GLU B C 1
ATOM 5502 O O . GLU B 1 292 ? 10.68 46.344 25.844 1 94.69 292 GLU B O 1
ATOM 5507 N N . ASP B 1 293 ? 10.977 44.938 24.141 1 95.88 293 ASP B N 1
ATOM 5508 C CA . ASP B 1 293 ? 11.57 45.969 23.297 1 95.88 293 ASP B CA 1
ATOM 5509 C C . ASP B 1 293 ? 10.555 47.062 22.969 1 95.88 293 ASP B C 1
ATOM 5511 O O . ASP B 1 293 ? 10.906 48.25 22.953 1 95.88 293 ASP B O 1
ATOM 5515 N N . ALA B 1 294 ? 9.398 46.688 22.688 1 96.44 294 ALA B N 1
ATOM 5516 C CA . ALA B 1 294 ? 8.359 47.625 22.344 1 96.44 294 ALA B CA 1
ATOM 5517 C C . ALA B 1 294 ? 8.062 48.562 23.531 1 96.44 294 ALA B C 1
ATOM 5519 O O . ALA B 1 294 ? 7.949 49.781 23.375 1 96.44 294 ALA B O 1
ATOM 5520 N N . LEU B 1 295 ? 7.918 47.969 24.703 1 97.44 295 LEU B N 1
ATOM 5521 C CA . LEU B 1 295 ? 7.645 48.75 25.906 1 97.44 295 LEU B CA 1
ATOM 5522 C C . LEU B 1 295 ? 8.805 49.688 26.219 1 97.44 295 LEU B C 1
ATOM 5524 O O . LEU B 1 295 ? 8.586 50.812 26.641 1 97.44 295 LEU B O 1
ATOM 5528 N N . SER B 1 296 ? 9.984 49.156 26.047 1 97.56 296 SER B N 1
ATOM 5529 C CA . SER B 1 296 ? 11.156 50 26.219 1 97.56 296 SER B CA 1
ATOM 5530 C C . SER B 1 296 ? 11.156 51.188 25.234 1 97.56 296 SER B C 1
ATOM 5532 O O . SER B 1 296 ? 11.516 52.312 25.594 1 97.56 296 SER B O 1
ATOM 5534 N N . ALA B 1 297 ? 10.859 50.906 24.016 1 97.56 297 ALA B N 1
ATOM 5535 C CA . ALA B 1 297 ? 10.805 51.938 23 1 97.56 297 ALA B CA 1
ATOM 5536 C C . ALA B 1 297 ? 9.773 53 23.359 1 97.56 297 ALA B C 1
ATOM 5538 O O . ALA B 1 297 ? 10.008 54.188 23.156 1 97.56 297 ALA B O 1
ATOM 5539 N N . VAL B 1 298 ? 8.648 52.625 23.859 1 97.81 298 VAL B N 1
ATOM 5540 C CA . VAL B 1 298 ? 7.586 53.562 24.25 1 97.81 298 VAL B CA 1
ATOM 5541 C C . VAL B 1 298 ? 8.086 54.469 25.375 1 97.81 298 VAL B C 1
ATOM 5543 O O . VAL B 1 298 ? 7.867 55.688 25.359 1 97.81 298 VAL B O 1
ATOM 5546 N N . SER B 1 299 ? 8.742 53.875 26.344 1 96.12 299 SER B N 1
ATOM 5547 C CA . SER B 1 299 ? 9.203 54.625 27.516 1 96.12 299 SER B CA 1
ATOM 5548 C C . SER B 1 299 ? 10.289 55.625 27.141 1 96.12 299 SER B C 1
ATOM 5550 O O . SER B 1 299 ? 10.516 56.594 27.859 1 96.12 299 SER B O 1
ATOM 5552 N N . ARG B 1 300 ? 10.953 55.406 26.016 1 95.56 300 ARG B N 1
ATOM 5553 C CA . ARG B 1 300 ? 12.094 56.219 25.641 1 95.56 300 ARG B CA 1
ATOM 5554 C C . ARG B 1 300 ? 11.648 57.406 24.766 1 95.56 300 ARG B C 1
ATOM 5556 O O . ARG B 1 300 ? 12.461 58.281 24.453 1 95.56 300 ARG B O 1
ATOM 5563 N N . ILE B 1 301 ? 10.445 57.406 24.406 1 96.44 301 ILE B N 1
ATOM 5564 C CA . ILE B 1 301 ? 9.961 58.5 23.594 1 96.44 301 ILE B CA 1
ATOM 5565 C C . ILE B 1 301 ? 10.094 59.812 24.359 1 96.44 301 ILE B C 1
ATOM 5567 O O . ILE B 1 301 ? 9.633 59.938 25.5 1 96.44 301 ILE B O 1
ATOM 5571 N 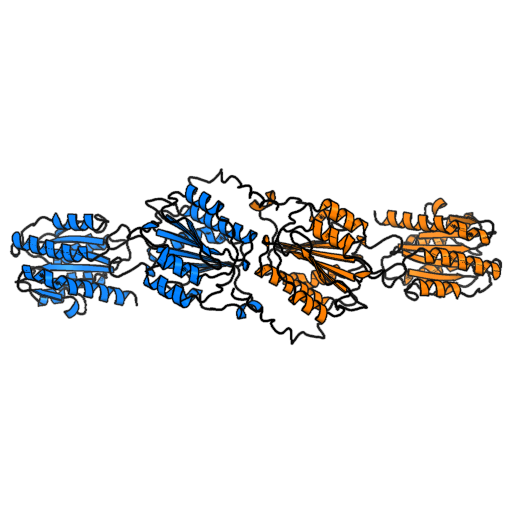N . ARG B 1 302 ? 10.703 60.781 23.719 1 94.69 302 ARG B N 1
AT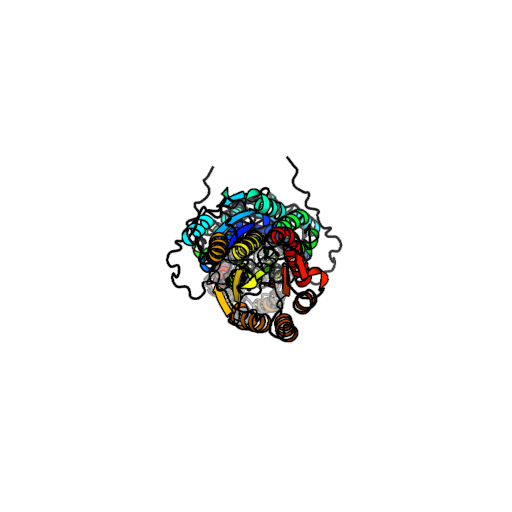OM 5572 C CA . ARG B 1 302 ? 10.914 62.094 24.359 1 94.69 302 ARG B CA 1
ATOM 5573 C C . ARG B 1 302 ? 9.859 63.094 23.906 1 94.69 302 ARG B C 1
ATOM 5575 O O . ARG B 1 302 ? 9.516 63.156 22.719 1 94.69 302 ARG B O 1
ATOM 5582 N N . TYR B 1 303 ? 9.469 63.781 24.922 1 94.25 303 TYR B N 1
ATOM 5583 C CA . TYR B 1 303 ? 8.484 64.812 24.672 1 94.25 303 TYR B CA 1
ATOM 5584 C C . TYR B 1 303 ? 9.047 65.938 23.781 1 94.25 303 TYR B C 1
ATOM 5586 O O . TYR B 1 303 ? 10.203 66.312 23.922 1 94.25 303 TYR B O 1
ATOM 5594 N N . TRP B 1 304 ? 8.391 66.438 22.812 1 90 304 TRP B N 1
ATOM 5595 C CA . TRP B 1 304 ? 8.844 67.375 21.797 1 90 304 TRP B CA 1
ATOM 5596 C C . TRP B 1 304 ? 8.375 68.812 22.141 1 90 304 TRP B C 1
ATOM 5598 O O . TRP B 1 304 ? 9.141 69.625 22.672 1 90 304 TRP B O 1
ATOM 5608 N N . SER B 1 305 ? 7.215 69.312 22.25 1 85.56 305 SER B N 1
ATOM 5609 C CA . SER B 1 305 ? 6.555 70.562 22.484 1 85.56 305 SER B CA 1
ATOM 5610 C C . SER B 1 305 ? 6.406 71.375 21.188 1 85.56 305 SER B C 1
ATOM 5612 O O . SER B 1 305 ? 7.34 71.438 20.391 1 85.56 305 SER B O 1
ATOM 5614 N N . GLY B 1 306 ? 5.344 71.875 20.859 1 86.44 306 GLY B N 1
ATOM 5615 C CA . GLY B 1 306 ? 5.008 72.625 19.656 1 86.44 306 GLY B CA 1
ATOM 5616 C C . GLY B 1 306 ? 3.516 72.812 19.453 1 86.44 306 GLY B C 1
ATOM 5617 O O . GLY B 1 306 ? 2.762 72.875 20.422 1 86.44 306 GLY B O 1
ATOM 5618 N N . GLY B 1 307 ? 3.012 72.938 18.125 1 85.31 307 GLY B N 1
ATOM 5619 C CA . GLY B 1 307 ? 1.6 73.062 17.812 1 85.31 307 GLY B CA 1
ATOM 5620 C C . GLY B 1 307 ? 0.909 71.75 17.594 1 85.31 307 GLY B C 1
ATOM 5621 O O . GLY B 1 307 ? 1.44 70.688 17.953 1 85.31 307 GLY B O 1
ATOM 5622 N N . THR B 1 308 ? -0.312 71.875 17.266 1 90.06 308 THR B N 1
ATOM 5623 C CA . THR B 1 308 ? -1.119 70.625 17.094 1 90.06 308 THR B CA 1
ATOM 5624 C C . THR B 1 308 ? -1.652 70.562 15.664 1 90.06 308 THR B C 1
ATOM 5626 O O . THR B 1 308 ? -2.699 71.125 15.352 1 90.06 308 THR B O 1
ATOM 5629 N N . ALA B 1 309 ? -0.948 69.875 14.805 1 93.69 309 ALA B N 1
ATOM 5630 C CA . ALA B 1 309 ? -1.413 69.625 13.445 1 93.69 309 ALA B CA 1
ATOM 5631 C C . ALA B 1 309 ? -1.765 68.125 13.266 1 93.69 309 ALA B C 1
ATOM 5633 O O . ALA B 1 309 ? -0.992 67.375 12.68 1 93.69 309 ALA B O 1
ATOM 5634 N N . THR B 1 310 ? -2.922 67.812 13.664 1 96.62 310 THR B N 1
ATOM 5635 C CA . THR B 1 310 ? -3.342 66.375 13.695 1 96.62 310 THR B CA 1
ATOM 5636 C C . THR B 1 310 ? -3.568 65.875 12.281 1 96.62 310 THR B C 1
ATOM 5638 O O . THR B 1 310 ? -3.301 64.688 12 1 96.62 310 THR B O 1
ATOM 5641 N N . GLY B 1 311 ? -4.129 66.625 11.367 1 97.31 311 GLY B N 1
ATOM 5642 C CA . GLY B 1 311 ? -4.371 66.25 10 1 97.31 311 GLY B CA 1
ATOM 5643 C C . GLY B 1 311 ? -3.109 65.812 9.273 1 97.31 311 GLY B C 1
ATOM 5644 O O . GLY B 1 311 ? -3.061 64.688 8.695 1 97.31 311 GLY B O 1
ATOM 5645 N N . GLU B 1 312 ? -2.107 66.688 9.32 1 96.88 312 GLU B N 1
ATOM 5646 C CA . GLU B 1 312 ? -0.818 66.375 8.719 1 96.88 312 GLU B CA 1
ATOM 5647 C C . GLU B 1 312 ? -0.202 65.125 9.375 1 96.88 312 GLU B C 1
ATOM 5649 O O . GLU B 1 312 ? 0.462 64.312 8.703 1 96.88 312 GLU B O 1
ATOM 5654 N N . ALA B 1 313 ? -0.409 65 10.648 1 97.88 313 ALA B N 1
ATOM 5655 C CA . ALA B 1 313 ? 0.128 63.844 11.383 1 97.88 313 ALA B CA 1
ATOM 5656 C C . ALA B 1 313 ? -0.523 62.562 10.922 1 97.88 313 ALA B C 1
ATOM 5658 O O . ALA B 1 313 ? 0.145 61.531 10.812 1 97.88 313 ALA B O 1
ATOM 5659 N N . LEU B 1 314 ? -1.823 62.594 10.688 1 98.31 314 LEU B N 1
ATOM 5660 C CA . LEU B 1 314 ? -2.537 61.438 10.164 1 98.31 314 LEU B CA 1
ATOM 5661 C C . LEU B 1 314 ? -1.99 61.031 8.805 1 98.31 314 LEU B C 1
ATOM 5663 O O . LEU B 1 314 ? -1.752 59.844 8.547 1 98.31 314 LEU B O 1
ATOM 5667 N N . THR B 1 315 ? -1.812 62 7.945 1 98 315 THR B N 1
ATOM 5668 C CA . THR B 1 315 ? -1.261 61.75 6.617 1 98 315 THR B CA 1
ATOM 5669 C C . THR B 1 315 ? 0.141 61.156 6.719 1 98 315 THR B C 1
ATOM 5671 O O . THR B 1 315 ? 0.458 60.156 6.035 1 98 315 THR B O 1
ATOM 5674 N N . TYR B 1 316 ? 0.913 61.719 7.566 1 97.75 316 TYR B N 1
ATOM 5675 C CA . TYR B 1 316 ? 2.277 61.25 7.77 1 97.75 316 TYR B CA 1
ATOM 5676 C C . TYR B 1 316 ? 2.287 59.812 8.266 1 97.75 316 TYR B C 1
ATOM 5678 O O . TYR B 1 316 ? 3.053 58.969 7.77 1 97.75 316 TYR B O 1
ATOM 5686 N N . THR B 1 317 ? 1.482 59.562 9.234 1 98.31 317 THR B N 1
ATOM 5687 C CA . THR B 1 317 ? 1.43 58.219 9.836 1 98.31 317 THR B CA 1
ATOM 5688 C C . THR B 1 317 ? 0.978 57.188 8.812 1 98.31 317 THR B C 1
ATOM 5690 O O . THR B 1 317 ? 1.527 56.094 8.758 1 98.31 317 THR B O 1
ATOM 5693 N N . ARG B 1 318 ? -0.024 57.469 8.023 1 98 318 ARG B N 1
ATOM 5694 C CA . ARG B 1 318 ? -0.506 56.562 6.973 1 98 318 ARG B CA 1
ATOM 5695 C C . ARG B 1 318 ? 0.609 56.219 5.992 1 98 318 ARG B C 1
ATOM 5697 O O . ARG B 1 318 ? 0.815 55.062 5.656 1 98 318 ARG B O 1
ATOM 5704 N N . LYS B 1 319 ? 1.376 57.188 5.602 1 97.25 319 LYS B N 1
ATOM 5705 C CA . LYS B 1 319 ? 2.375 57 4.551 1 97.25 319 LYS B CA 1
ATOM 5706 C C . LYS B 1 319 ? 3.666 56.406 5.105 1 97.25 319 LYS B C 1
ATOM 5708 O O . LYS B 1 319 ? 4.266 55.531 4.488 1 97.25 319 LYS B O 1
ATOM 5713 N N . ASN B 1 320 ? 4.066 56.875 6.262 1 96.19 320 ASN B N 1
ATOM 5714 C CA . ASN B 1 320 ? 5.43 56.594 6.707 1 96.19 320 ASN B CA 1
ATOM 5715 C C . ASN B 1 320 ? 5.465 55.5 7.746 1 96.19 320 ASN B C 1
ATOM 5717 O O . ASN B 1 320 ? 6.52 54.906 8 1 96.19 320 ASN B O 1
ATOM 5721 N N . LEU B 1 321 ? 4.383 55.25 8.383 1 97.25 321 LEU B N 1
ATOM 5722 C CA . LEU B 1 321 ? 4.344 54.156 9.352 1 97.25 321 LEU B CA 1
ATOM 5723 C C . LEU B 1 321 ? 3.639 52.938 8.766 1 97.25 321 LEU B C 1
ATOM 5725 O O . LEU B 1 321 ? 4.238 51.875 8.648 1 97.25 321 LEU B O 1
ATOM 5729 N N . PHE B 1 322 ? 2.43 53.062 8.273 1 97.06 322 PHE B N 1
ATOM 5730 C CA . PHE B 1 322 ? 1.621 51.938 7.785 1 97.06 322 PHE B CA 1
ATOM 5731 C C . PHE B 1 322 ? 1.971 51.625 6.34 1 97.06 322 PHE B C 1
ATOM 5733 O O . PHE B 1 322 ? 1.775 50.5 5.895 1 97.06 322 PHE B O 1
ATOM 5740 N N . GLY B 1 323 ? 2.43 52.531 5.621 1 93.56 323 GLY B N 1
ATOM 5741 C CA . GLY B 1 323 ? 2.785 52.312 4.23 1 93.56 323 GLY B CA 1
ATOM 5742 C C . GLY B 1 323 ? 3.932 51.344 4.055 1 93.56 323 GLY B C 1
ATOM 5743 O O . GLY B 1 323 ? 4.09 50.719 2.99 1 93.56 323 GLY B O 1
ATOM 5744 N N . LYS B 1 324 ? 4.676 51.094 5.086 1 90.25 324 LYS B N 1
ATOM 5745 C CA . LYS B 1 324 ? 5.867 50.25 5.016 1 90.25 324 LYS B CA 1
ATOM 5746 C C . LYS B 1 324 ? 5.57 48.812 5.484 1 90.25 324 LYS B C 1
ATOM 5748 O O . LYS B 1 324 ? 6.438 47.938 5.414 1 90.25 324 LYS B O 1
ATOM 5753 N N . VAL B 1 325 ? 4.438 48.656 5.965 1 88.56 325 VAL B N 1
ATOM 5754 C CA . VAL B 1 325 ? 4.09 47.344 6.551 1 88.56 325 VAL B CA 1
ATOM 5755 C C . VAL B 1 325 ? 3.863 46.312 5.445 1 88.56 325 VAL B C 1
ATOM 5757 O O . VAL B 1 325 ? 3.193 46.625 4.449 1 88.56 325 VAL B O 1
ATOM 5760 N N . LYS B 1 326 ? 4.414 45.094 5.59 1 83.19 326 LYS B N 1
ATOM 5761 C CA . LYS B 1 326 ? 4.316 44.062 4.562 1 83.19 326 LYS B CA 1
ATOM 5762 C C . LYS B 1 326 ? 3.455 42.906 5.039 1 83.19 326 LYS B C 1
ATOM 5764 O O . LYS B 1 326 ? 2.949 42.125 4.223 1 83.19 326 LYS B O 1
ATOM 5769 N N . ASN B 1 327 ? 3.211 42.812 6.273 1 84.5 327 ASN B N 1
ATOM 5770 C CA . ASN B 1 327 ? 2.438 41.688 6.762 1 84.5 327 ASN B CA 1
ATOM 5771 C C . ASN B 1 327 ? 0.938 41.906 6.586 1 84.5 327 ASN B C 1
ATOM 5773 O O . ASN B 1 327 ? 0.513 43 6.172 1 84.5 327 ASN B O 1
ATOM 5777 N N . THR B 1 328 ? 0.149 40.906 6.848 1 85.25 328 THR B N 1
ATOM 5778 C CA . THR B 1 328 ? -1.285 40.969 6.59 1 85.25 328 THR B CA 1
ATOM 5779 C C . THR B 1 328 ? -2.057 41.219 7.879 1 85.25 328 THR B C 1
ATOM 5781 O O . THR B 1 328 ? -3.27 41 7.938 1 85.25 328 THR B O 1
ATOM 5784 N N . ASN B 1 329 ? -1.399 41.625 8.961 1 91.56 329 ASN B N 1
ATOM 5785 C CA . ASN B 1 329 ? -2.057 41.938 10.227 1 91.56 329 ASN B CA 1
ATOM 5786 C C . ASN B 1 329 ? -3.027 43.125 10.078 1 91.56 329 ASN B C 1
ATOM 5788 O O . ASN B 1 329 ? -2.855 43.969 9.203 1 91.56 329 ASN B O 1
ATOM 5792 N N . MET B 1 330 ? -4.035 43.062 10.914 1 94.75 330 MET B N 1
ATOM 5793 C CA . MET B 1 330 ? -4.973 44.188 10.945 1 94.75 330 MET B CA 1
ATOM 5794 C C . MET B 1 330 ? -4.27 45.469 11.344 1 94.75 330 MET B C 1
ATOM 5796 O O . MET B 1 330 ? -3.428 45.469 12.25 1 94.75 330 MET B O 1
ATOM 5800 N N . LYS B 1 331 ? -4.551 46.562 10.625 1 97.38 331 LYS B N 1
ATOM 5801 C CA . LYS B 1 331 ? -3.953 47.875 10.898 1 97.38 331 LYS B CA 1
ATOM 5802 C C . LYS B 1 331 ? -4.82 48.688 11.859 1 97.38 331 LYS B C 1
ATOM 5804 O O . LYS B 1 331 ? -5.98 48.969 11.555 1 97.38 331 LYS B O 1
ATOM 5809 N N . VAL B 1 332 ? -4.285 49.031 12.977 1 98.25 332 VAL B N 1
ATOM 5810 C CA . VAL B 1 332 ? -5 49.812 13.992 1 98.25 332 VAL B CA 1
ATOM 5811 C C . VAL B 1 332 ? -4.184 51.062 14.367 1 98.25 332 VAL B C 1
ATOM 5813 O O . VAL B 1 332 ? -2.99 50.938 14.664 1 98.25 332 VAL B O 1
ATOM 5816 N N . LEU B 1 333 ? -4.793 52.156 14.305 1 98.75 333 LEU B N 1
ATOM 5817 C CA . LEU B 1 333 ? -4.164 53.406 14.719 1 98.75 333 LEU B CA 1
ATOM 5818 C C . LEU B 1 333 ? -4.898 54.031 15.914 1 98.75 333 LEU B C 1
ATOM 5820 O O . LEU B 1 333 ? -6.121 54.188 15.867 1 98.75 333 LEU B O 1
ATOM 5824 N N . ILE B 1 334 ? -4.215 54.312 16.938 1 98.81 334 ILE B N 1
ATOM 5825 C CA . ILE B 1 334 ? -4.762 55 18.094 1 98.81 334 ILE B CA 1
ATOM 5826 C C . ILE B 1 334 ? -4.23 56.438 18.125 1 98.81 334 ILE B C 1
ATOM 5828 O O . ILE B 1 334 ? -3.027 56.656 18.297 1 98.81 334 ILE B O 1
ATOM 5832 N N . VAL B 1 335 ? -5.117 57.375 17.938 1 98.69 335 VAL B N 1
ATOM 5833 C CA . VAL B 1 335 ? -4.777 58.812 17.969 1 98.69 335 VAL B CA 1
ATOM 5834 C C . VAL B 1 335 ? -5.039 59.375 19.375 1 98.69 335 VAL B C 1
ATOM 5836 O O . VAL B 1 335 ? -6.145 59.25 19.906 1 98.69 335 VAL B O 1
ATOM 5839 N N . ILE B 1 336 ? -4.027 59.969 19.922 1 98.12 336 ILE B N 1
ATOM 5840 C CA . ILE B 1 336 ? -4.141 60.531 21.25 1 98.12 336 ILE B CA 1
ATOM 5841 C C . ILE B 1 336 ? -3.857 62.031 21.203 1 98.12 336 ILE B C 1
ATOM 5843 O O . ILE B 1 336 ? -2.768 62.469 20.812 1 98.12 336 ILE B O 1
ATOM 5847 N N . THR B 1 337 ? -4.746 62.844 21.609 1 96.75 337 THR B N 1
ATOM 5848 C CA . THR B 1 337 ? -4.566 64.312 21.562 1 96.75 337 THR B CA 1
ATOM 5849 C C . THR B 1 337 ? -5.336 64.938 22.688 1 96.75 337 THR B C 1
ATOM 5851 O O . THR B 1 337 ? -6.332 64.438 23.172 1 96.75 337 THR B O 1
ATOM 5854 N N . ASP B 1 338 ? -4.887 66.062 23.172 1 93.81 338 ASP B N 1
ATOM 5855 C CA . ASP B 1 338 ? -5.566 66.812 24.219 1 93.81 338 ASP B CA 1
ATOM 5856 C C . ASP B 1 338 ? -6.125 68.125 23.688 1 93.81 338 ASP B C 1
ATOM 5858 O O . ASP B 1 338 ? -6.617 69 24.453 1 93.81 338 ASP B O 1
ATOM 5862 N N . GLY B 1 339 ? -5.988 68.375 22.312 1 87 339 GLY B N 1
ATOM 5863 C CA . GLY B 1 339 ? -6.348 69.688 21.859 1 87 339 GLY B CA 1
ATOM 5864 C C . GLY B 1 339 ? -6.98 69.688 20.484 1 87 339 GLY B C 1
ATOM 5865 O O . GLY B 1 339 ? -7.168 68.688 19.875 1 87 339 GLY B O 1
ATOM 5866 N N . GLN B 1 340 ? -7.352 70.938 20.141 1 90.5 340 GLN B N 1
ATOM 5867 C CA . GLN B 1 340 ? -7.914 71.188 18.812 1 90.5 340 GLN B CA 1
ATOM 5868 C C . GLN B 1 340 ? -6.82 71.25 17.75 1 90.5 340 GLN B C 1
ATOM 5870 O O . GLN B 1 340 ? -5.754 71.812 17.984 1 90.5 340 GLN B O 1
ATOM 5875 N N . SER B 1 341 ? -7.09 70.562 16.625 1 93.62 341 SER B N 1
ATOM 5876 C CA . SER B 1 341 ? -6.137 70.562 15.523 1 93.62 341 SER B CA 1
ATOM 5877 C C . SER B 1 341 ? -6.148 71.938 14.797 1 93.62 341 SER B C 1
ATOM 5879 O O . SER B 1 341 ? -7.211 72.5 14.609 1 93.62 341 SER B O 1
ATOM 5881 N N . TYR B 1 342 ? -4.984 72.25 14.336 1 91.38 342 TYR B N 1
ATOM 5882 C CA . TYR B 1 342 ? -4.863 73.5 13.57 1 91.38 342 TYR B CA 1
ATOM 5883 C C . TYR B 1 342 ? -5.309 73.312 12.125 1 91.38 342 TYR B C 1
ATOM 5885 O O . TYR B 1 342 ? -5.641 74.25 11.43 1 91.38 342 TYR B O 1
ATOM 5893 N N . ASP B 1 343 ? -5.27 72.125 11.734 1 93.5 343 ASP B N 1
ATOM 5894 C CA . ASP B 1 343 ? -5.594 71.812 10.352 1 93.5 343 ASP B CA 1
ATOM 5895 C C . ASP B 1 343 ? -6.773 70.812 10.281 1 93.5 343 ASP B C 1
ATOM 5897 O O . ASP B 1 343 ? -7.324 70.438 11.312 1 93.5 343 ASP B O 1
ATOM 5901 N N . ASP B 1 344 ? -7.207 70.562 9.016 1 95.44 344 ASP B N 1
ATOM 5902 C CA . ASP B 1 344 ? -8.344 69.688 8.797 1 95.44 344 ASP B CA 1
ATOM 5903 C C . ASP B 1 344 ? -7.973 68.25 9.078 1 95.44 344 ASP B C 1
ATOM 5905 O O . ASP B 1 344 ? -6.918 67.75 8.648 1 95.44 344 ASP B O 1
ATOM 5909 N N . VAL B 1 345 ? -8.852 67.562 9.859 1 97.25 345 VAL B N 1
ATOM 5910 C CA . VAL B 1 345 ? -8.555 66.188 10.211 1 97.25 345 VAL B CA 1
ATOM 5911 C C . VAL B 1 345 ? -9.43 65.25 9.383 1 97.25 345 VAL B C 1
ATOM 5913 O O . VAL B 1 345 ? -9.125 64.062 9.266 1 97.25 345 VAL B O 1
ATOM 5916 N N . ARG B 1 346 ? -10.508 65.688 8.781 1 97.19 346 ARG B N 1
ATOM 5917 C CA . ARG B 1 346 ? -11.492 64.875 8.094 1 97.19 346 ARG B CA 1
ATOM 5918 C C . ARG B 1 346 ? -10.883 64.188 6.852 1 97.19 346 ARG B C 1
ATOM 5920 O O . ARG B 1 346 ? -11.039 63 6.641 1 97.19 346 ARG B O 1
ATOM 5927 N N . GLY B 1 347 ? -10.266 65 6.012 1 96.94 347 GLY B N 1
ATOM 5928 C CA . GLY B 1 347 ? -9.648 64.438 4.801 1 96.94 347 GLY B CA 1
ATOM 5929 C C . GLY B 1 347 ? -8.625 63.375 5.074 1 96.94 347 GLY B C 1
ATOM 5930 O O . GLY B 1 347 ? -8.766 62.25 4.602 1 96.94 347 GLY B O 1
ATOM 5931 N N . PRO B 1 348 ? -7.637 63.781 5.848 1 97.81 348 PRO B N 1
ATOM 5932 C CA . PRO B 1 348 ? -6.594 62.812 6.18 1 97.81 348 PRO B CA 1
ATOM 5933 C C . PRO B 1 348 ? -7.152 61.531 6.828 1 97.81 348 PRO B C 1
ATOM 5935 O O . PRO B 1 348 ? -6.688 60.438 6.535 1 97.81 348 PRO B O 1
ATOM 5938 N N . ALA B 1 349 ? -8.086 61.594 7.715 1 98.06 349 ALA B N 1
ATOM 5939 C CA . ALA B 1 349 ? -8.711 60.438 8.352 1 98.06 349 ALA B CA 1
ATOM 5940 C C . ALA B 1 349 ? -9.414 59.562 7.324 1 98.06 349 ALA B C 1
ATOM 5942 O O . ALA B 1 349 ? -9.328 58.344 7.391 1 98.06 349 ALA B O 1
ATOM 5943 N N . ALA B 1 350 ? -10.141 60.156 6.43 1 97.69 350 ALA B N 1
ATOM 5944 C CA . ALA B 1 350 ? -10.828 59.406 5.375 1 97.69 350 ALA B CA 1
ATOM 5945 C C . ALA B 1 350 ? -9.836 58.625 4.527 1 97.69 350 ALA B C 1
ATOM 5947 O O . ALA B 1 350 ? -10.102 57.469 4.148 1 97.69 350 ALA B O 1
ATOM 5948 N N . GLU B 1 351 ? -8.758 59.25 4.242 1 97.5 351 GLU B N 1
ATOM 5949 C CA . GLU B 1 351 ? -7.73 58.562 3.469 1 97.5 351 GLU B CA 1
ATOM 5950 C C . GLU B 1 351 ? -7.141 57.375 4.246 1 97.5 351 GLU B C 1
ATOM 5952 O O . GLU B 1 351 ? -6.832 56.344 3.662 1 97.5 351 GLU B O 1
ATOM 5957 N N . ALA B 1 352 ? -6.941 57.562 5.488 1 97.81 352 ALA B N 1
ATOM 5958 C CA . ALA B 1 352 ? -6.441 56.5 6.332 1 97.81 352 ALA B CA 1
ATOM 5959 C C . ALA B 1 352 ? -7.422 55.312 6.375 1 97.81 352 ALA B C 1
ATOM 5961 O O . ALA B 1 352 ? -7.023 54.156 6.27 1 97.81 352 ALA B O 1
ATOM 5962 N N . HIS B 1 353 ? -8.688 55.656 6.5 1 97.44 353 HIS B N 1
ATOM 5963 C CA . HIS B 1 353 ? -9.727 54.625 6.469 1 97.44 353 HIS B CA 1
ATOM 5964 C C . HIS B 1 353 ? -9.703 53.875 5.148 1 97.44 353 HIS B C 1
ATOM 5966 O O . HIS B 1 353 ? -9.812 52.625 5.133 1 97.44 353 HIS B O 1
ATOM 5972 N N . GLN B 1 354 ? -9.562 54.562 4.098 1 96.69 354 GLN B N 1
ATOM 5973 C CA . GLN B 1 354 ? -9.562 53.938 2.77 1 96.69 354 GLN B CA 1
ATOM 5974 C C . GLN B 1 354 ? -8.359 53.031 2.586 1 96.69 354 GLN B C 1
ATOM 5976 O O . GLN B 1 354 ? -8.406 52.062 1.804 1 96.69 354 GLN B O 1
ATOM 5981 N N . SER B 1 355 ? -7.363 53.312 3.291 1 95.88 355 SER B N 1
ATOM 5982 C CA . SER B 1 355 ? -6.152 52.5 3.219 1 95.88 355 SER B CA 1
ATOM 5983 C C . SER B 1 355 ? -6.246 51.281 4.137 1 95.88 355 SER B C 1
ATOM 5985 O O . SER B 1 355 ? -5.262 50.594 4.336 1 95.88 355 SER B O 1
ATOM 5987 N N . GLY B 1 356 ? -7.395 51.156 4.773 1 95.19 356 GLY B N 1
ATOM 5988 C CA . GLY B 1 356 ? -7.641 49.969 5.574 1 95.19 356 GLY B CA 1
ATOM 5989 C C . GLY B 1 356 ? -7.234 50.125 7.027 1 95.19 356 GLY B C 1
ATOM 5990 O O . GLY B 1 356 ? -7.172 49.156 7.773 1 95.19 356 GLY B O 1
ATOM 5991 N N . ILE B 1 357 ? -6.941 51.281 7.488 1 97.62 357 ILE B N 1
ATOM 5992 C CA . ILE B 1 357 ? -6.52 51.562 8.859 1 97.62 357 ILE B CA 1
ATOM 5993 C C . ILE B 1 357 ? -7.746 51.812 9.734 1 97.62 357 ILE B C 1
ATOM 5995 O O . ILE B 1 357 ? -8.562 52.688 9.422 1 97.62 357 ILE B O 1
ATOM 5999 N N . THR B 1 358 ? -7.918 51.062 10.766 1 98.19 358 THR B N 1
ATOM 6000 C CA . THR B 1 358 ? -8.938 51.344 11.773 1 98.19 358 THR B CA 1
ATOM 6001 C C . THR B 1 358 ? -8.422 52.344 12.797 1 98.19 358 THR B C 1
ATOM 6003 O O . THR B 1 358 ? -7.41 52.094 13.461 1 98.19 358 THR B O 1
ATOM 6006 N N . ILE B 1 359 ? -9.141 53.406 12.992 1 98.75 359 ILE B N 1
ATOM 6007 C CA . ILE B 1 359 ? -8.664 54.469 13.852 1 98.75 359 ILE B CA 1
ATOM 6008 C C . ILE B 1 359 ? -9.477 54.5 15.141 1 98.75 359 ILE B C 1
ATOM 6010 O O . ILE B 1 359 ? -10.711 54.562 15.102 1 98.75 359 ILE B O 1
ATOM 6014 N N . PHE B 1 360 ? -8.836 54.469 16.203 1 98.75 360 PHE B N 1
ATOM 6015 C CA . PHE B 1 360 ? -9.375 54.781 17.531 1 98.75 360 PHE B CA 1
ATOM 6016 C C . PHE B 1 360 ? -8.883 56.156 17.984 1 98.75 360 PHE B C 1
ATOM 6018 O O . PHE B 1 360 ? -7.68 56.375 18.109 1 98.75 360 PHE B O 1
ATOM 6025 N N . SER B 1 361 ? -9.789 57.094 18.234 1 98.62 361 SER B N 1
ATOM 6026 C CA . SER B 1 361 ? -9.422 58.438 18.672 1 98.62 361 SER B CA 1
ATOM 6027 C C . SER B 1 361 ? -9.625 58.594 20.172 1 98.62 361 SER B C 1
ATOM 6029 O O . SER B 1 361 ? -10.68 58.25 20.703 1 98.62 361 SER B O 1
ATOM 6031 N N . VAL B 1 362 ? -8.609 59.062 20.797 1 98.44 362 VAL B N 1
ATOM 6032 C CA . VAL B 1 362 ? -8.641 59.281 22.234 1 98.44 362 VAL B CA 1
ATOM 6033 C C . VAL B 1 362 ? -8.375 60.781 22.516 1 98.44 362 VAL B C 1
ATOM 6035 O O . VAL B 1 362 ? -7.277 61.281 22.25 1 98.44 362 VAL B O 1
ATOM 6038 N N . GLY B 1 363 ? -9.352 61.438 23.078 1 97.94 363 GLY B N 1
ATOM 6039 C CA . GLY B 1 363 ? -9.234 62.844 23.469 1 97.94 363 GLY B CA 1
ATOM 6040 C C . GLY B 1 363 ? -9.117 63.031 24.969 1 97.94 363 GLY B C 1
ATOM 6041 O O . GLY B 1 363 ? -9.75 62.312 25.75 1 97.94 363 GLY B O 1
ATOM 6042 N N . ILE B 1 364 ? -8.359 63.969 25.281 1 96.56 364 ILE B N 1
ATOM 6043 C CA . ILE B 1 364 ? -8.164 64.312 26.688 1 96.56 364 ILE B CA 1
ATOM 6044 C C . ILE B 1 364 ? -8.391 65.812 26.891 1 96.56 364 ILE B C 1
ATOM 6046 O O . ILE B 1 364 ? -8.016 66.625 26.047 1 96.56 364 ILE B O 1
ATOM 6050 N N . SER B 1 365 ? -9 66.188 27.969 1 92.88 365 SER B N 1
ATOM 6051 C CA . SER B 1 365 ? -9.141 67.562 28.438 1 92.88 365 SER B CA 1
ATOM 6052 C C . SER B 1 365 ? -9.75 68.438 27.359 1 92.88 365 SER B C 1
ATOM 6054 O O . SER B 1 365 ? -10.969 68.438 27.172 1 92.88 365 SER B O 1
ATOM 6056 N N . TRP B 1 366 ? -8.922 69.125 26.547 1 90.62 366 TRP B N 1
ATOM 6057 C CA . TRP B 1 366 ? -9.398 70.188 25.656 1 90.62 366 TRP B CA 1
ATOM 6058 C C . TRP B 1 366 ? -9.633 69.625 24.25 1 90.62 366 TRP B C 1
ATOM 6060 O O . TRP B 1 366 ? -9.922 70.438 23.328 1 90.62 366 TRP B O 1
ATOM 6070 N N . ALA B 1 367 ? -9.562 68.375 24.109 1 93.62 367 ALA B N 1
ATOM 6071 C CA . ALA B 1 367 ? -9.789 67.812 22.781 1 93.62 367 ALA B CA 1
ATOM 6072 C C . ALA B 1 367 ? -11.219 68.062 22.312 1 93.62 367 ALA B C 1
ATOM 6074 O O . ALA B 1 367 ? -12.148 68.062 23.125 1 93.62 367 ALA B O 1
ATOM 6075 N N . ILE B 1 368 ? -11.375 68.25 20.984 1 94.25 368 ILE B N 1
ATOM 6076 C CA . ILE B 1 368 ? -12.672 68.562 20.391 1 94.25 368 ILE B CA 1
ATOM 6077 C C . ILE B 1 368 ? -13.359 67.25 19.969 1 94.25 368 ILE B C 1
ATOM 6079 O O . ILE B 1 368 ? -12.891 66.562 19.062 1 94.25 368 ILE B O 1
ATOM 6083 N N . GLU B 1 369 ? -14.477 67 20.562 1 94.75 369 GLU B N 1
ATOM 6084 C CA . GLU B 1 369 ? -15.203 65.75 20.328 1 94.75 369 GLU B CA 1
ATOM 6085 C C . GLU B 1 369 ? -15.523 65.562 18.859 1 94.75 369 GLU B C 1
ATOM 6087 O O . GLU B 1 369 ? -15.43 64.5 18.328 1 94.75 369 GLU B O 1
ATOM 6092 N N . ALA B 1 370 ? -15.93 66.625 18.25 1 95.19 370 ALA B N 1
ATOM 6093 C CA . ALA B 1 370 ? -16.297 66.562 16.844 1 95.19 370 ALA B CA 1
ATOM 6094 C C . ALA B 1 370 ? -15.109 66.125 15.992 1 95.19 370 ALA B C 1
ATOM 6096 O O . ALA B 1 370 ? -15.273 65.375 15.031 1 95.19 370 ALA B O 1
ATOM 6097 N N . GLU B 1 371 ? -13.945 66.562 16.328 1 96.44 371 GLU B N 1
ATOM 6098 C CA . GLU B 1 371 ? -12.742 66.188 15.609 1 96.44 371 GLU B CA 1
ATOM 6099 C C . GLU B 1 371 ? -12.398 64.75 15.891 1 96.44 371 GLU B C 1
ATOM 6101 O O . GLU B 1 371 ? -11.984 64 14.984 1 96.44 371 GLU B O 1
ATOM 6106 N N . LEU B 1 372 ? -12.531 64.312 17.141 1 97.62 372 LEU B N 1
ATOM 6107 C CA . LEU B 1 372 ? -12.281 62.938 17.5 1 97.62 372 LEU B CA 1
ATOM 6108 C C . LEU B 1 372 ? -13.188 62 16.703 1 97.62 372 LEU B C 1
ATOM 6110 O O . LEU B 1 372 ? -12.719 61 16.156 1 97.62 372 LEU B O 1
ATOM 6114 N N . LYS B 1 373 ? -14.445 62.312 16.625 1 97.38 373 LYS B N 1
ATOM 6115 C CA . LYS B 1 373 ? -15.406 61.5 15.891 1 97.38 373 LYS B CA 1
ATOM 6116 C C . LYS B 1 373 ? -15.094 61.531 14.398 1 97.38 373 LYS B C 1
ATOM 6118 O O . LYS B 1 373 ? -15.273 60.5 13.711 1 97.38 373 LYS B O 1
ATOM 6123 N N . ALA B 1 374 ? -14.656 62.625 13.938 1 96.69 374 ALA B N 1
ATOM 6124 C CA . ALA B 1 374 ? -14.32 62.75 12.523 1 96.69 374 ALA B CA 1
ATOM 6125 C C . ALA B 1 374 ? -13.148 61.844 12.164 1 96.69 374 ALA B C 1
ATOM 6127 O O . ALA B 1 374 ? -13.094 61.281 11.055 1 96.69 374 ALA B O 1
ATOM 6128 N N . MET B 1 375 ? -12.258 61.625 13.07 1 98.12 375 MET B N 1
ATOM 6129 C CA . MET B 1 375 ? -11.078 60.812 12.82 1 98.12 375 MET B CA 1
ATOM 6130 C C . MET B 1 375 ? -11.383 59.344 13.031 1 98.12 375 MET B C 1
ATOM 6132 O O . MET B 1 375 ? -10.883 58.469 12.305 1 98.12 375 MET B O 1
ATOM 6136 N N . ALA B 1 376 ? -12.188 59.031 13.953 1 98.25 376 ALA B N 1
ATOM 6137 C CA . ALA B 1 376 ? -12.453 57.656 14.398 1 98.25 376 ALA B CA 1
ATOM 6138 C C . ALA B 1 376 ? -13.125 56.844 13.297 1 98.25 376 ALA B C 1
ATOM 6140 O O . ALA B 1 376 ? -13.859 57.375 12.477 1 98.25 376 ALA B O 1
ATOM 6141 N N . SER B 1 377 ? -12.875 55.562 13.273 1 97.75 377 SER B N 1
ATOM 6142 C CA . SER B 1 377 ? -13.555 54.656 12.367 1 97.75 377 SER B CA 1
ATOM 6143 C C . SER B 1 377 ? -15 54.438 12.805 1 97.75 377 SER B C 1
ATOM 6145 O O . SER B 1 377 ? -15.391 54.812 13.906 1 97.75 377 SER B O 1
ATOM 6147 N N . GLU B 1 378 ? -15.789 53.844 11.805 1 95.81 378 GLU B N 1
ATOM 6148 C CA . GLU B 1 378 ? -17.172 53.5 12.117 1 95.81 378 GLU B CA 1
ATOM 6149 C C . GLU B 1 378 ? -17.266 52.188 12.867 1 95.81 378 GLU B C 1
ATOM 6151 O O . GLU B 1 378 ? -16.516 51.25 12.578 1 95.81 378 GLU B O 1
ATOM 6156 N N . PRO B 1 379 ? -18.156 52.094 13.773 1 95.81 379 PRO B N 1
ATOM 6157 C CA . PRO B 1 379 ? -19.047 53.156 14.305 1 95.81 379 PRO B CA 1
ATOM 6158 C C . PRO B 1 379 ? -18.312 54.156 15.195 1 95.81 379 PRO B C 1
ATOM 6160 O O . PRO B 1 379 ? -17.5 53.75 16.031 1 95.81 379 PRO B O 1
ATOM 6163 N N . LYS B 1 380 ? -18.594 55.375 15.125 1 96.31 380 LYS B N 1
ATOM 6164 C CA . LYS B 1 380 ? -17.875 56.438 15.797 1 96.31 380 LYS B CA 1
ATOM 6165 C C . LYS B 1 380 ? -17.922 56.25 17.312 1 96.31 380 LYS B C 1
ATOM 6167 O O . LYS B 1 380 ? -16.938 56.562 18 1 96.31 380 LYS B O 1
ATOM 6172 N N . GLU B 1 381 ? -19.016 55.719 17.797 1 93.88 381 GLU B N 1
ATOM 6173 C CA . GLU B 1 381 ? -19.234 55.594 19.234 1 93.88 381 GLU B CA 1
ATOM 6174 C C . GLU B 1 381 ? -18.281 54.594 19.844 1 93.88 381 GLU B C 1
ATOM 6176 O O . GLU B 1 381 ? -17.875 54.719 21 1 93.88 381 GLU B O 1
ATOM 6181 N N . SER B 1 382 ? -17.938 53.625 19.016 1 95.12 382 SER B N 1
ATOM 6182 C CA . SER B 1 382 ? -17.094 52.562 19.547 1 95.12 382 SER B CA 1
ATOM 6183 C C . SER B 1 382 ? -15.609 52.844 19.281 1 95.12 382 SER B C 1
ATOM 6185 O O . SER B 1 382 ? -14.742 52.125 19.781 1 95.12 382 SER B O 1
ATOM 6187 N N . HIS B 1 383 ? -15.273 53.875 18.547 1 98.25 383 HIS B N 1
ATOM 6188 C CA . HIS B 1 383 ? -13.891 54.125 18.156 1 98.25 383 HIS B CA 1
ATOM 6189 C C . HIS B 1 383 ? -13.414 55.5 18.609 1 98.25 383 HIS B C 1
ATOM 6191 O O . HIS B 1 383 ? -12.297 55.906 18.281 1 98.25 383 HIS B O 1
ATOM 6197 N N . SER B 1 384 ? -14.273 56.25 19.328 1 98 384 SER B N 1
ATOM 6198 C CA . SER B 1 384 ? -13.906 57.531 19.875 1 98 384 SER B CA 1
ATOM 6199 C C . SER B 1 384 ? -14.055 57.562 21.391 1 98 384 SER B C 1
ATOM 6201 O O . SER B 1 384 ? -15.094 57.188 21.922 1 98 384 SER B O 1
ATOM 6203 N N . PHE B 1 385 ? -13.023 58.031 22.016 1 98.06 385 PHE B N 1
ATOM 6204 C CA . PHE B 1 385 ? -12.992 58.062 23.469 1 98.06 385 PHE B CA 1
ATOM 6205 C C . PHE B 1 385 ? -12.555 59.438 23.969 1 98.06 385 PHE B C 1
ATOM 6207 O O . PHE B 1 385 ? -11.789 60.156 23.312 1 98.06 385 PHE B O 1
ATOM 6214 N N . PHE B 1 386 ? -13.102 59.781 25.172 1 97.12 386 PHE B N 1
ATOM 6215 C CA . PHE B 1 386 ? -12.781 61.094 25.766 1 97.12 386 PHE B CA 1
ATOM 6216 C C . PHE B 1 386 ? -12.719 61 27.281 1 97.12 386 PHE B C 1
ATOM 6218 O O . PHE B 1 386 ? -13.531 60.312 27.906 1 97.12 386 PHE B O 1
ATOM 6225 N N . VAL B 1 387 ? -11.719 61.625 27.828 1 96.75 387 VAL B N 1
ATOM 6226 C CA . VAL B 1 387 ? -11.625 61.781 29.266 1 96.75 387 VAL B CA 1
ATOM 6227 C C . VAL B 1 387 ? -11.32 63.25 29.625 1 96.75 387 VAL B C 1
ATOM 6229 O O . VAL B 1 387 ? -10.656 63.938 28.859 1 96.75 387 VAL B O 1
ATOM 6232 N N . ARG B 1 388 ? -11.68 63.625 30.828 1 94.81 388 ARG B N 1
ATOM 6233 C CA . ARG B 1 388 ? -11.578 65 31.234 1 94.81 388 ARG B CA 1
ATOM 6234 C C . ARG B 1 388 ? -10.172 65.312 31.734 1 94.81 388 ARG B C 1
ATOM 6236 O O . ARG B 1 388 ? -9.734 66.5 31.688 1 94.81 388 ARG B O 1
ATOM 6243 N N . ASP B 1 389 ? -9.57 64.312 32.312 1 95.25 389 ASP B N 1
ATOM 6244 C CA . ASP B 1 389 ? -8.25 64.5 32.875 1 95.25 389 ASP B CA 1
ATOM 6245 C C . ASP B 1 389 ? -7.273 63.406 32.438 1 95.25 389 ASP B C 1
ATOM 6247 O O . ASP B 1 389 ? -7.684 62.281 32.188 1 95.25 389 ASP B O 1
ATOM 6251 N N . PHE B 1 390 ? -5.977 63.781 32.375 1 95.5 390 PHE B N 1
ATOM 6252 C CA . PHE B 1 390 ? -4.926 62.906 31.875 1 95.5 390 PHE B CA 1
ATOM 6253 C C . PHE B 1 390 ? -4.859 61.625 32.688 1 95.5 390 PHE B C 1
ATOM 6255 O O . PHE B 1 390 ? -4.75 60.531 32.125 1 95.5 390 PHE B O 1
ATOM 6262 N N . PRO B 1 391 ? -5 61.656 34 1 94.62 391 PRO B N 1
ATOM 6263 C CA . PRO B 1 391 ? -4.867 60.406 34.75 1 94.62 391 PRO B CA 1
ATOM 6264 C C . PRO B 1 391 ? -5.984 59.406 34.469 1 94.62 391 PRO B C 1
ATOM 6266 O O . PRO B 1 391 ? -5.832 58.219 34.719 1 94.62 391 PRO B O 1
ATOM 6269 N N . MET B 1 392 ? -7.035 59.906 33.812 1 95.81 392 MET B N 1
ATOM 6270 C CA . MET B 1 392 ? -8.203 59.062 33.594 1 95.81 392 MET B CA 1
ATOM 6271 C C . MET B 1 392 ? -8.047 58.25 32.312 1 95.81 392 MET B C 1
ATOM 6273 O O . MET B 1 392 ? -8.844 57.375 32 1 95.81 392 MET B O 1
ATOM 6277 N N . VAL B 1 393 ? -7.07 58.531 31.562 1 96.25 393 VAL B N 1
ATOM 6278 C CA . VAL B 1 393 ? -6.934 57.906 30.25 1 96.25 393 VAL B CA 1
ATOM 6279 C C . VAL B 1 393 ? -6.75 56.406 30.406 1 96.25 393 VAL B C 1
ATOM 6281 O O . VAL B 1 393 ? -7.215 55.625 29.562 1 96.25 393 VAL B O 1
ATOM 6284 N N . SER B 1 394 ? -6.148 55.906 31.5 1 95.25 394 SER B N 1
ATOM 6285 C CA . SER B 1 394 ? -5.891 54.469 31.75 1 95.25 394 SER B CA 1
ATOM 6286 C C . SER B 1 394 ? -7.191 53.688 31.812 1 95.25 394 SER B C 1
ATOM 6288 O O . SER B 1 394 ? -7.211 52.5 31.516 1 95.25 394 SER B O 1
ATOM 6290 N N . LYS B 1 395 ? -8.281 54.375 32.188 1 96.38 395 LYS B N 1
ATOM 6291 C CA . LYS B 1 395 ? -9.57 53.719 32.312 1 96.38 395 LYS B CA 1
ATOM 6292 C C . LYS B 1 395 ? -10.125 53.281 30.953 1 96.38 395 LYS B C 1
ATOM 6294 O O . LYS B 1 395 ? -11.023 52.438 30.875 1 96.38 395 LYS B O 1
ATOM 6299 N N . LEU B 1 396 ? -9.523 53.812 29.938 1 97.06 396 LEU B N 1
ATOM 6300 C CA . LEU B 1 396 ? -10.023 53.562 28.578 1 97.06 396 LEU B CA 1
ATOM 6301 C C . LEU B 1 396 ? -9.398 52.312 28 1 97.06 396 LEU B C 1
ATOM 6303 O O . LEU B 1 396 ? -9.891 51.781 27.016 1 97.06 396 LEU B O 1
ATOM 6307 N N . VAL B 1 397 ? -8.383 51.781 28.656 1 97.38 397 VAL B N 1
ATOM 6308 C CA . VAL B 1 397 ? -7.539 50.719 28.078 1 97.38 397 VAL B CA 1
ATOM 6309 C C . VAL B 1 397 ? -8.383 49.469 27.797 1 97.38 397 VAL B C 1
ATOM 6311 O O . VAL B 1 397 ? -8.367 48.969 26.688 1 97.38 397 VAL B O 1
ATOM 6314 N N . PRO B 1 398 ? -9.242 49 28.719 1 96.5 398 PRO B N 1
ATOM 6315 C CA . PRO B 1 398 ? -10.023 47.781 28.453 1 96.5 398 PRO B CA 1
ATOM 6316 C C . PRO B 1 398 ? -10.984 47.938 27.281 1 96.5 398 PRO B C 1
ATOM 6318 O O . PRO B 1 398 ? -11.133 47.031 26.469 1 96.5 398 PRO B O 1
ATOM 6321 N N . ASP B 1 399 ? -11.539 49.062 27.172 1 96.38 399 ASP B N 1
ATOM 6322 C CA . ASP B 1 399 ? -12.516 49.312 26.109 1 96.38 399 ASP B CA 1
ATOM 6323 C C . ASP B 1 399 ? -11.828 49.406 24.75 1 96.38 399 ASP B C 1
ATOM 6325 O O . ASP B 1 399 ? -12.375 48.938 23.734 1 96.38 399 ASP B O 1
ATOM 6329 N N . ILE B 1 400 ? -10.711 49.969 24.734 1 97.31 400 ILE B N 1
ATOM 6330 C CA . ILE B 1 400 ? -9.961 50.062 23.484 1 97.31 400 ILE B CA 1
ATOM 6331 C C . ILE B 1 400 ? -9.531 48.688 23.016 1 97.31 400 ILE B C 1
ATOM 6333 O O . ILE B 1 400 ? -9.703 48.344 21.844 1 97.31 400 ILE B O 1
ATOM 6337 N N . ILE B 1 401 ? -9.031 47.875 23.969 1 96.81 401 ILE B N 1
ATOM 6338 C CA . ILE B 1 401 ? -8.594 46.531 23.641 1 96.81 401 ILE B CA 1
ATOM 6339 C C . ILE B 1 401 ? -9.789 45.719 23.156 1 96.81 401 ILE B C 1
ATOM 6341 O O . ILE B 1 401 ? -9.695 45 22.156 1 96.81 401 ILE B O 1
ATOM 6345 N N . LYS B 1 402 ? -10.891 45.844 23.844 1 96.25 402 LYS B N 1
ATOM 6346 C CA . LYS B 1 402 ? -12.117 45.156 23.438 1 96.25 402 LYS B CA 1
ATOM 6347 C C . LYS B 1 402 ? -12.555 45.562 22.047 1 96.25 402 LYS B C 1
ATOM 6349 O O . LYS B 1 402 ? -12.992 44.75 21.234 1 96.25 402 LYS B O 1
ATOM 6354 N N . GLY B 1 403 ? -12.484 46.844 21.766 1 95.62 403 GLY B N 1
ATOM 6355 C CA . GLY B 1 403 ? -12.836 47.375 20.453 1 95.62 403 GLY B CA 1
ATOM 6356 C C . GLY B 1 403 ? -11.969 46.812 19.344 1 95.62 403 GLY B C 1
ATOM 6357 O O . GLY B 1 403 ? -12.477 46.406 18.297 1 95.62 403 GLY B O 1
ATOM 6358 N N . ILE B 1 404 ? -10.734 46.719 19.656 1 96.69 404 ILE B N 1
ATOM 6359 C CA . ILE B 1 404 ? -9.789 46.188 18.672 1 96.69 404 ILE B CA 1
ATOM 6360 C C . ILE B 1 404 ? -10.117 44.719 18.375 1 96.69 404 ILE B C 1
ATOM 6362 O O . ILE B 1 404 ? -10.172 44.312 17.203 1 96.69 404 ILE B O 1
ATOM 6366 N N . CYS B 1 405 ? -10.367 43.969 19.375 1 94.31 405 CYS B N 1
ATOM 6367 C CA . CYS B 1 405 ? -10.656 42.531 19.219 1 94.31 405 CYS B CA 1
ATOM 6368 C C . CYS B 1 405 ? -11.992 42.344 18.516 1 94.31 405 CYS B C 1
ATOM 6370 O O . CYS B 1 405 ? -12.156 41.406 17.734 1 94.31 405 CYS B O 1
ATOM 6372 N N . THR B 1 406 ? -12.953 43.219 18.828 1 94.44 406 THR B N 1
ATOM 6373 C CA . THR B 1 406 ? -14.242 43.156 18.141 1 94.44 406 THR B CA 1
ATOM 6374 C C . THR B 1 406 ? -14.07 43.406 16.641 1 94.44 406 THR B C 1
ATOM 6376 O O . THR B 1 406 ? -14.641 42.719 15.812 1 94.44 406 THR B O 1
ATOM 6379 N N . ASP B 1 407 ? -13.289 44.406 16.328 1 95.25 407 ASP B N 1
ATOM 6380 C CA . ASP B 1 407 ? -13.031 44.75 14.93 1 95.25 407 ASP B CA 1
ATOM 6381 C C . ASP B 1 407 ? -12.297 43.594 14.219 1 95.25 407 ASP B C 1
ATOM 6383 O O . ASP B 1 407 ? -12.578 43.312 13.062 1 95.25 407 ASP B O 1
ATOM 6387 N N . TYR B 1 408 ? -11.359 43 14.953 1 93.31 408 TYR B N 1
ATOM 6388 C CA . TYR B 1 408 ? -10.617 41.875 14.398 1 93.31 408 TYR B CA 1
ATOM 6389 C C . TYR B 1 408 ? -11.555 40.719 14.047 1 93.31 408 TYR B C 1
ATOM 6391 O O . TYR B 1 408 ? -11.469 40.156 12.953 1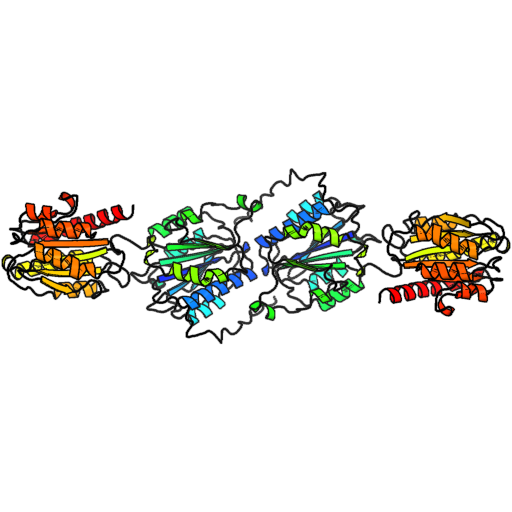 93.31 408 TYR B O 1
ATOM 6399 N N . SER B 1 409 ? -12.43 40.375 14.938 1 89.75 409 SER B N 1
ATOM 6400 C CA . SER B 1 409 ? -13.375 39.281 14.734 1 89.75 409 SER B CA 1
ATOM 6401 C C . SER B 1 409 ? -14.297 39.562 13.555 1 89.75 409 SER B C 1
ATOM 6403 O O . SER B 1 409 ? -14.648 38.656 12.797 1 89.75 409 SER B O 1
ATOM 6405 N N . ALA B 1 410 ? -14.648 40.812 13.398 1 89 410 ALA B N 1
ATOM 6406 C CA . ALA B 1 410 ? -15.539 41.219 12.312 1 89 410 ALA B CA 1
ATOM 6407 C C . ALA B 1 410 ? -14.859 41.062 10.961 1 89 410 ALA B C 1
ATOM 6409 O O . ALA B 1 410 ? -15.508 40.75 9.961 1 89 410 ALA B O 1
ATOM 6410 N N . LYS B 1 411 ? -13.602 41.188 10.93 1 86.31 411 LYS B N 1
ATOM 6411 C CA . LYS B 1 411 ? -12.852 41.125 9.68 1 86.31 411 LYS B CA 1
ATOM 6412 C C . LYS B 1 411 ? -12.539 39.688 9.305 1 86.31 411 LYS B C 1
ATOM 6414 O O . LYS B 1 411 ? -12.211 39.406 8.148 1 86.31 411 LYS B O 1
ATOM 6419 N N . GLN B 1 412 ? -12.531 38.812 10.266 1 76.31 412 GLN B N 1
ATOM 6420 C CA . GLN B 1 412 ? -12.258 37.406 9.977 1 76.31 412 GLN B CA 1
ATOM 6421 C C . GLN B 1 412 ? -13.477 36.688 9.391 1 76.31 412 GLN B C 1
ATOM 6423 O O . GLN B 1 412 ? -13.367 35.625 8.812 1 76.31 412 GLN B O 1
ATOM 6428 N N . GLN B 1 413 ? -14.719 37.25 9.492 1 62.97 413 GLN B N 1
ATOM 6429 C CA . GLN B 1 413 ? -15.938 36.719 8.898 1 62.97 413 GLN B CA 1
ATOM 6430 C C . GLN B 1 413 ? -16.031 37.062 7.414 1 62.97 413 GLN B C 1
ATOM 6432 O O . GLN B 1 413 ? -16.516 36.25 6.613 1 62.97 413 GLN B O 1
#

Nearest PDB structures (foldseek):
  8d3c-assembly1_A  TM=8.774E-01  e=1.330E-12  Homo sapiens
  1m10-assembly1_A  TM=8.977E-01  e=1.856E-11  Homo sapiens
  1u0o-assembly1_C  TM=8.712E-01  e=6.248E-12  Mus musculus
  3hxq-assembly1_A  TM=8.963E-01  e=5.206E-11  Homo sapiens
  8zjf-assembly1_A  TM=8.324E-01  e=3.653E-10  Homo sapiens

Sequence (826 aa):
VSGPPRATAIPASGLLENNPFSITDCKADIVFLLDGSWNLGKRRFNLQKNFVIRIAQLLGIGPEGPLVGMVQISDNPKNEFNLKNFTTSKGVISAIKNVTFRGGSTNVGKALIYTTETFFTREKGIRAGYPKVVIVLVDGWPTDNMEEAAHLAKKSGINVFIVSVAKPLPEEQKMVSDPNYIEKSVCRNNGLFSYNIPNWFGMYKYLKPLAQRMCSYEQMVCSRTCFNSVNLGFLIDGSSSVGDANYQTVLKFVAEIVEAFDIYEIGARVGAVQFTYEQRTEFEFEQNLTKEDALSAVSRIRYWSGGTATGEALTYTRKNLFGKVKNTNMKVLIVITDGQSYDDVRGPAAEAHQSGITIFSVGISWAIEAELKAMASEPKESHSFFVRDFPMVSKLVPDIIKGICTDYSAKQQVSGPPRATAIPASGLLENNPFSITDCKADIVFLLDGSWNLGKRRFNLQKNFVIRIAQLLGIGPEGPLVGMVQISDNPKNEFNLKNFTTSKGVISAIKNVTFRGGSTNVGKALIYTTETFFTREKGIRAGYPKVVIVLVDGWPTDNMEEAAHLAKKSGINVFIVSVAKPLPEEQKMVSDPNYIEKSVCRNNGLFSYNIPNWFGMYKYLKPLAQRMCSYEQMVCSRTCFNSVNLGFLIDGSSSVGDANYQTVLKFVAEIVEAFDIYEIGARVGAVQFTYEQRTEFEFEQNLTKEDALSAVSRIRYWSGGTATGEALTYTRKNLFGKVKNTNMKVLIVITDGQSYDDVRGPAAEAHQSGITIFSVGISWAIEAELKAMASEPKESHSFFVRDFPMVSKLVPDIIKGICTDYSAKQQ

Radius of gyration: 44.62 Å; Cα contacts (8 Å, |Δi|>4): 1700; chains: 2; bounding box: 52×140×85 Å

Solvent-accessible surface area (backbone atoms only — not comparable to full-atom values): 42770 Å² total; per-residue (Å²): 133,83,73,80,78,77,79,81,75,73,82,78,66,86,69,72,81,86,49,89,74,48,50,79,85,23,58,27,43,35,32,38,35,40,52,26,17,36,49,46,13,52,50,52,38,50,50,50,47,52,52,51,41,55,38,43,64,31,41,54,35,21,91,90,25,20,28,49,26,36,34,36,19,10,78,58,59,40,82,72,45,43,29,63,75,28,57,34,39,66,50,43,40,56,53,54,71,67,61,72,85,73,30,51,42,39,23,49,21,61,28,45,38,44,41,56,74,64,45,67,31,66,92,34,43,56,58,88,55,44,42,39,35,36,40,36,41,35,68,34,64,44,63,41,68,35,63,68,27,20,51,52,30,46,76,68,23,32,31,33,29,43,38,31,28,33,63,68,48,84,87,43,51,84,71,46,71,45,87,59,45,63,63,60,37,23,71,53,85,77,63,78,33,51,44,81,36,74,42,81,91,64,49,71,80,46,41,65,61,49,53,51,52,78,44,38,67,90,71,38,60,30,53,53,43,61,43,28,36,26,35,41,33,36,40,38,56,26,20,49,86,54,41,70,71,48,45,51,49,48,42,52,39,53,42,57,52,56,67,71,40,44,32,23,89,56,38,19,29,46,25,35,32,41,25,16,74,55,71,43,77,75,44,48,43,87,71,31,48,34,48,68,48,38,48,51,54,51,72,63,61,72,85,72,54,47,43,46,27,51,14,62,34,44,44,47,42,45,56,70,50,57,58,69,60,82,71,89,45,46,40,35,34,38,37,39,36,48,51,62,52,75,46,68,40,50,65,31,28,52,54,35,44,73,71,58,38,42,28,34,19,38,30,25,56,62,28,42,65,71,58,32,40,48,41,16,30,90,60,39,79,73,19,37,47,76,34,74,42,68,84,52,51,58,76,47,44,66,58,51,54,50,40,52,38,52,53,43,56,61,71,75,108,132,83,73,80,80,78,78,80,75,74,82,79,67,87,71,71,83,85,49,89,73,48,50,79,85,24,58,29,43,35,31,39,35,39,49,25,16,36,49,47,11,52,50,50,37,50,49,51,46,51,53,54,41,54,38,44,65,30,41,54,35,19,89,88,25,21,29,49,26,34,34,37,19,10,77,60,59,39,81,73,47,43,29,63,76,27,58,33,39,66,50,43,40,55,52,54,70,67,60,75,86,74,32,53,42,36,24,48,20,60,29,46,38,43,40,56,74,66,45,67,32,68,91,32,43,56,57,88,57,45,43,39,34,37,40,38,40,35,68,36,64,46,62,40,68,38,63,67,26,20,51,52,31,45,74,68,23,32,31,34,29,42,37,29,29,33,65,68,48,83,90,42,52,83,72,45,70,44,87,58,45,65,62,58,37,24,70,54,85,76,63,78,34,50,47,82,36,76,41,81,90,64,48,73,80,47,41,64,62,51,53,51,53,76,42,37,66,90,71,39,61,30,52,53,45,63,42,29,36,27,35,42,33,35,39,39,57,26,20,49,86,53,38,71,72,48,46,52,49,52,44,52,40,53,43,57,52,56,67,71,40,42,32,25,89,51,43,17,30,44,26,37,32,40,27,16,75,53,70,42,78,74,45,49,44,85,71,31,49,33,48,68,48,40,47,50,52,52,72,63,62,71,85,73,56,46,44,46,29,52,12,64,35,44,43,46,42,45,55,70,51,58,59,70,61,82,72,88,46,47,40,37,34,38,36,39,39,48,50,62,53,76,45,68,41,50,66,33,29,51,52,35,43,74,72,59,37,43,28,34,20,37,30,25,57,60,29,44,64,70,58,32,42,50,41,14,30,88,61,37,80,73,19,34,44,76,34,73,43,68,86,51,51,57,75,46,43,65,57,51,52,50,41,50,37,51,53,41,56,60,70,72,109

InterPro domains:
  IPR002035 von Willebrand factor, type A [PF00092] (29-180)
  IPR002035 von Willebrand factor, type A [PF00092] (231-395)
  IPR002035 von Willebrand factor, type A [PS50234] (29-214)
  IPR002035 von Willebrand factor, type A [PS50234] (231-400)
  IPR002035 von Willebrand factor, type A [SM00327] (27-199)
  IPR002035 von Willebrand factor, type A [SM00327] (229-402)
  IPR036465 von Willebrand factor A-like domain superfamily [G3DSA:3.40.50.410] (26-227)
  IPR036465 von Willebrand factor A-like domain superfamily [G3DSA:3.40.50.410] (228-413)
  IPR036465 von Willebrand factor A-like domain superfamily [SSF53300] (26-215)
  IPR036465 von Willebrand factor A-like domain superfamily [SSF53300] (186-407)
  IPR050525 Extracellular Matrix Assembly and Organization [PTHR24020] (228-409)